Protein 2DJB (pdb70)

Structure (mmCIF, N/CA/C/O backbone):
data_2DJB
#
_entry.id   2DJB
#
loop_
_entity.id
_entity.type
_entity.pdbx_description
1 polymer 'Polycomb group RING finger protein 6'
2 non-polymer 'ZINC ION'
#
loop_
_atom_site.group_PDB
_atom_site.id
_atom_site.type_symbol
_atom_site.label_atom_id
_atom_site.label_alt_id
_atom_site.label_comp_id
_atom_site.label_asym_id
_atom_site.label_entity_id
_atom_site.label_seq_id
_atom_site.pdbx_PDB_ins_code
_atom_site.Cartn_x
_atom_site.Cartn_y
_atom_site.Cartn_z
_atom_site.occupancy
_atom_site.B_iso_or_equiv
_atom_site.auth_seq_id
_atom_site.auth_comp_id
_atom_site.auth_asym_id
_atom_site.auth_atom_id
_atom_site.pdbx_PDB_model_num
ATOM 1 N N . GLY A 1 1 ? -29.300 8.647 13.143 1.00 0.00 1 GLY A N 1
ATOM 2 C CA . GLY A 1 1 ? -29.094 8.066 11.829 1.00 0.00 1 GLY A CA 1
ATOM 3 C C . GLY A 1 1 ? -28.457 6.692 11.896 1.00 0.00 1 GLY A C 1
ATOM 4 O O . GLY A 1 1 ? -27.601 6.438 12.744 1.00 0.00 1 GLY A O 1
ATOM 8 N N . SER A 1 2 ? -28.876 5.803 11.002 1.00 0.00 2 SER A N 1
ATOM 9 C CA . SER A 1 2 ? -28.345 4.445 10.967 1.00 0.00 2 SER A CA 1
ATOM 10 C C . SER A 1 2 ? -27.158 4.351 10.013 1.00 0.00 2 SER A C 1
ATOM 11 O O . SER A 1 2 ? -26.042 4.033 10.423 1.00 0.00 2 SER A O 1
ATOM 19 N N . SER A 1 3 ? -27.408 4.630 8.738 1.00 0.00 3 SER A N 1
ATOM 20 C CA . SER A 1 3 ? -26.361 4.573 7.724 1.00 0.00 3 SER A CA 1
ATOM 21 C C . SER A 1 3 ? -25.509 3.319 7.892 1.00 0.00 3 SER A C 1
ATOM 22 O O . SER A 1 3 ? -24.285 3.366 7.776 1.00 0.00 3 SER A O 1
ATOM 30 N N . GLY A 1 4 ? -26.167 2.196 8.166 1.00 0.00 4 GLY A N 1
ATOM 31 C CA . GLY A 1 4 ? -25.456 0.944 8.346 1.00 0.00 4 GLY A CA 1
ATOM 32 C C . GLY A 1 4 ? -25.738 -0.048 7.236 1.00 0.00 4 GLY A C 1
ATOM 33 O O . GLY A 1 4 ? -26.892 -0.392 6.980 1.00 0.00 4 GLY A O 1
ATOM 37 N N . SER A 1 5 ? -24.682 -0.508 6.573 1.00 0.00 5 SER A N 1
ATOM 38 C CA . SER A 1 5 ? -24.822 -1.463 5.479 1.00 0.00 5 SER A CA 1
ATOM 39 C C . SER A 1 5 ? -23.610 -2.386 5.406 1.00 0.00 5 SER A C 1
ATOM 40 O O . SER A 1 5 ? -22.467 -1.929 5.401 1.00 0.00 5 SER A O 1
ATOM 48 N N . SER A 1 6 ? -23.869 -3.689 5.349 1.00 0.00 6 SER A N 1
ATOM 49 C CA . SER A 1 6 ? -22.800 -4.678 5.280 1.00 0.00 6 SER A CA 1
ATOM 50 C C . SER A 1 6 ? -23.364 -6.069 5.004 1.00 0.00 6 SER A C 1
ATOM 51 O O . SER A 1 6 ? -24.568 -6.297 5.118 1.00 0.00 6 SER A O 1
ATOM 59 N N . GLY A 1 7 ? -22.484 -6.996 4.639 1.00 0.00 7 GLY A N 1
ATOM 60 C CA . GLY A 1 7 ? -22.912 -8.353 4.352 1.00 0.00 7 GLY A CA 1
ATOM 61 C C . GLY A 1 7 ? -22.114 -8.987 3.230 1.00 0.00 7 GLY A C 1
ATOM 62 O O . GLY A 1 7 ? -22.641 -9.225 2.144 1.00 0.00 7 GLY A O 1
ATOM 66 N N . ASN A 1 8 ? -20.840 -9.260 3.492 1.00 0.00 8 ASN A N 1
ATOM 67 C CA . ASN A 1 8 ? -19.968 -9.868 2.494 1.00 0.00 8 ASN A CA 1
ATOM 68 C C . ASN A 1 8 ? -19.056 -10.911 3.132 1.00 0.00 8 ASN A C 1
ATOM 69 O O . ASN A 1 8 ? -18.295 -10.607 4.052 1.00 0.00 8 ASN A O 1
ATOM 80 N N . LEU A 1 9 ? -19.137 -12.142 2.638 1.00 0.00 9 LEU A N 1
ATOM 81 C CA . LEU A 1 9 ? -18.318 -13.231 3.159 1.00 0.00 9 LEU A CA 1
ATOM 82 C C . LEU A 1 9 ? -17.715 -14.050 2.022 1.00 0.00 9 LEU A C 1
ATOM 83 O O . LEU A 1 9 ? -18.416 -14.456 1.096 1.00 0.00 9 LEU A O 1
ATOM 99 N N . SER A 1 10 ? -16.410 -14.292 2.102 1.00 0.00 10 SER A N 1
ATOM 100 C CA . SER A 1 10 ? -15.712 -15.062 1.079 1.00 0.00 10 SER A CA 1
ATOM 101 C C . SER A 1 10 ? -14.569 -15.867 1.691 1.00 0.00 10 SER A C 1
ATOM 102 O O . SER A 1 10 ? -14.261 -15.726 2.874 1.00 0.00 10 SER A O 1
ATOM 110 N N . GLU A 1 11 ? -13.945 -16.711 0.875 1.00 0.00 11 GLU A N 1
ATOM 111 C CA . GLU A 1 11 ? -12.837 -17.539 1.336 1.00 0.00 11 GLU A CA 1
ATOM 112 C C . GLU A 1 11 ? -11.590 -17.300 0.490 1.00 0.00 11 GLU A C 1
ATOM 113 O O . GLU A 1 11 ? -11.476 -17.809 -0.626 1.00 0.00 11 GLU A O 1
ATOM 125 N N . LEU A 1 12 ? -10.658 -16.521 1.027 1.00 0.00 12 LEU A N 1
ATOM 126 C CA . LEU A 1 12 ? -9.418 -16.213 0.322 1.00 0.00 12 LEU A CA 1
ATOM 127 C C . LEU A 1 12 ? -8.284 -15.944 1.306 1.00 0.00 12 LEU A C 1
ATOM 128 O O . LEU A 1 12 ? -8.503 -15.860 2.515 1.00 0.00 12 LEU A O 1
ATOM 144 N N . THR A 1 13 ? -7.071 -15.806 0.780 1.00 0.00 13 THR A N 1
ATOM 145 C CA . THR A 1 13 ? -5.903 -15.545 1.612 1.00 0.00 13 THR A CA 1
ATOM 146 C C . THR A 1 13 ? -6.192 -14.458 2.640 1.00 0.00 13 THR A C 1
ATOM 147 O O . THR A 1 13 ? -6.546 -13.328 2.302 1.00 0.00 13 THR A O 1
ATOM 158 N N . PRO A 1 14 ? -6.037 -14.804 3.927 1.00 0.00 14 PRO A N 1
ATOM 159 C CA . PRO A 1 14 ? -6.276 -13.870 5.032 1.00 0.00 14 PRO A CA 1
ATOM 160 C C . PRO A 1 14 ? -5.221 -12.771 5.099 1.00 0.00 14 PRO A C 1
ATOM 161 O O . PRO A 1 14 ? -5.237 -11.936 6.004 1.00 0.00 14 PRO A O 1
ATOM 172 N N . TYR A 1 15 ? -4.307 -12.775 4.136 1.00 0.00 15 TYR A N 1
ATOM 173 C CA . TYR A 1 15 ? -3.243 -11.779 4.087 1.00 0.00 15 TYR A CA 1
ATOM 174 C C . TYR A 1 15 ? -3.774 -10.440 3.585 1.00 0.00 15 TYR A C 1
ATOM 175 O O . TYR A 1 15 ? -3.260 -9.381 3.946 1.00 0.00 15 TYR A O 1
ATOM 193 N N . ILE A 1 16 ? -4.806 -10.495 2.750 1.00 0.00 16 ILE A N 1
ATOM 194 C CA . ILE A 1 16 ? -5.408 -9.288 2.199 1.00 0.00 16 ILE A CA 1
ATOM 195 C C . ILE A 1 16 ? -5.469 -8.178 3.243 1.00 0.00 16 ILE A C 1
ATOM 196 O O . ILE A 1 16 ? -5.298 -7.001 2.924 1.00 0.00 16 ILE A O 1
ATOM 212 N N . LEU A 1 17 ? -5.711 -8.561 4.491 1.00 0.00 17 LEU A N 1
ATOM 213 C CA . LEU A 1 17 ? -5.793 -7.598 5.584 1.00 0.00 17 LEU A CA 1
ATOM 214 C C . LEU A 1 17 ? -4.546 -6.721 5.632 1.00 0.00 17 LEU A C 1
ATOM 215 O O . LEU A 1 17 ? -3.496 -7.086 5.100 1.00 0.00 17 LEU A O 1
ATOM 231 N N . CYS A 1 18 ? -4.666 -5.564 6.273 1.00 0.00 18 CYS A N 1
ATOM 232 C CA . CYS A 1 18 ? -3.549 -4.635 6.392 1.00 0.00 18 CYS A CA 1
ATOM 233 C C . CYS A 1 18 ? -2.971 -4.657 7.804 1.00 0.00 18 CYS A C 1
ATOM 234 O O . CYS A 1 18 ? -3.707 -4.593 8.789 1.00 0.00 18 CYS A O 1
ATOM 241 N N . SER A 1 19 ? -1.648 -4.748 7.895 1.00 0.00 19 SER A N 1
ATOM 242 C CA . SER A 1 19 ? -0.971 -4.783 9.186 1.00 0.00 19 SER A CA 1
ATOM 243 C C . SER A 1 19 ? -1.193 -3.482 9.951 1.00 0.00 19 SER A C 1
ATOM 244 O O . SER A 1 19 ? -1.033 -3.431 11.171 1.00 0.00 19 SER A O 1
ATOM 252 N N . ILE A 1 20 ? -1.563 -2.432 9.225 1.00 0.00 20 ILE A N 1
ATOM 253 C CA . ILE A 1 20 ? -1.808 -1.131 9.834 1.00 0.00 20 ILE A CA 1
ATOM 254 C C . ILE A 1 20 ? -3.300 -0.895 10.045 1.00 0.00 20 ILE A C 1
ATOM 255 O O . ILE A 1 20 ? -3.772 -0.809 11.179 1.00 0.00 20 ILE A O 1
ATOM 271 N N . CYS A 1 21 ? -4.038 -0.793 8.945 1.00 0.00 21 CYS A N 1
ATOM 272 C CA . CYS A 1 21 ? -5.477 -0.568 9.007 1.00 0.00 21 CYS A CA 1
ATOM 273 C C . CYS A 1 21 ? -6.180 -1.734 9.697 1.00 0.00 21 CYS A C 1
ATOM 274 O O . CYS A 1 21 ? -7.244 -1.567 10.294 1.00 0.00 21 CYS A O 1
ATOM 281 N N . LYS A 1 22 ? -5.578 -2.915 9.611 1.00 0.00 22 LYS A N 1
ATOM 282 C CA . LYS A 1 22 ? -6.143 -4.110 10.227 1.00 0.00 22 LYS A CA 1
ATOM 283 C C . LYS A 1 22 ? -7.502 -4.444 9.620 1.00 0.00 22 LYS A C 1
ATOM 284 O O . LYS A 1 22 ? -8.335 -5.089 10.256 1.00 0.00 22 LYS A O 1
ATOM 303 N N . GLY A 1 23 ? -7.718 -4.003 8.385 1.00 0.00 23 GLY A N 1
ATOM 304 C CA . GLY A 1 23 ? -8.977 -4.266 7.713 1.00 0.00 23 GLY A CA 1
ATOM 305 C C . GLY A 1 23 ? -8.806 -4.470 6.220 1.00 0.00 23 GLY A C 1
ATOM 306 O O . GLY A 1 23 ? -8.002 -5.297 5.788 1.00 0.00 23 GLY A O 1
ATOM 310 N N . TYR A 1 24 ? -9.563 -3.716 5.431 1.00 0.00 24 TYR A N 1
ATOM 311 C CA . TYR A 1 24 ? -9.494 -3.821 3.979 1.00 0.00 24 TYR A CA 1
ATOM 312 C C . TYR A 1 24 ? -8.466 -2.848 3.410 1.00 0.00 24 TYR A C 1
ATOM 313 O O . TYR A 1 24 ? -8.038 -1.912 4.087 1.00 0.00 24 TYR A O 1
ATOM 331 N N . LEU A 1 25 ? -8.072 -3.077 2.162 1.00 0.00 25 LEU A N 1
ATOM 332 C CA . LEU A 1 25 ? -7.094 -2.221 1.500 1.00 0.00 25 LEU A CA 1
ATOM 333 C C . LEU A 1 25 ? -7.770 -1.302 0.487 1.00 0.00 25 LEU A C 1
ATOM 334 O O . LEU A 1 25 ? -8.934 -1.500 0.136 1.00 0.00 25 LEU A O 1
ATOM 350 N N . ILE A 1 26 ? -7.033 -0.300 0.020 1.00 0.00 26 ILE A N 1
ATOM 351 C CA . ILE A 1 26 ? -7.561 0.646 -0.955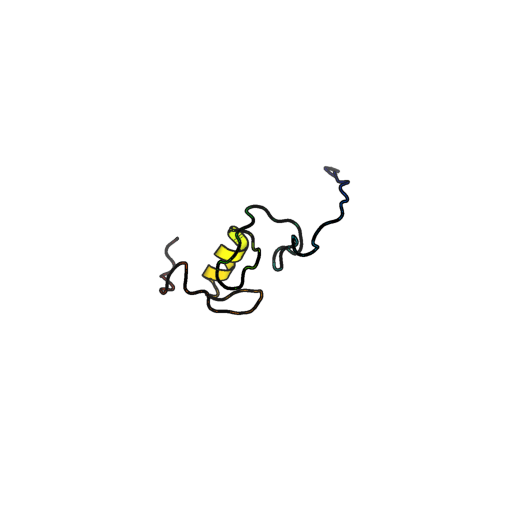 1.00 0.00 26 ILE A CA 1
ATOM 352 C C . ILE A 1 26 ? -6.734 0.634 -2.236 1.00 0.00 26 ILE A C 1
ATOM 353 O O . ILE A 1 26 ? -7.239 0.309 -3.310 1.00 0.00 26 ILE A O 1
ATOM 369 N N . ASP A 1 27 ? -5.460 0.991 -2.114 1.00 0.00 27 ASP A N 1
ATOM 370 C CA . ASP A 1 27 ? -4.561 1.019 -3.261 1.00 0.00 27 ASP A CA 1
ATOM 371 C C . ASP A 1 27 ? -3.950 -0.357 -3.507 1.00 0.00 27 ASP A C 1
ATOM 372 O O . ASP A 1 27 ? -3.841 -0.804 -4.649 1.00 0.00 27 ASP A O 1
ATOM 381 N N . ALA A 1 28 ? -3.553 -1.024 -2.428 1.00 0.00 28 ALA A N 1
ATOM 382 C CA . ALA A 1 28 ? -2.954 -2.349 -2.527 1.00 0.00 28 ALA A CA 1
ATOM 383 C C . ALA A 1 28 ? -1.521 -2.267 -3.042 1.00 0.00 28 ALA A C 1
ATOM 384 O O . ALA A 1 28 ? -1.133 -3.005 -3.949 1.00 0.00 28 ALA A O 1
ATOM 391 N N . THR A 1 29 ? -0.738 -1.365 -2.460 1.00 0.00 29 THR A N 1
ATOM 392 C CA . THR A 1 29 ? 0.651 -1.185 -2.861 1.00 0.00 29 THR A CA 1
ATOM 393 C C . THR A 1 29 ? 1.546 -2.252 -2.241 1.00 0.00 29 THR A C 1
ATOM 394 O O . THR A 1 29 ? 1.717 -2.303 -1.023 1.00 0.00 29 THR A O 1
ATOM 405 N N . THR A 1 30 ? 2.116 -3.105 -3.087 1.00 0.00 30 THR A N 1
ATOM 406 C CA . THR A 1 30 ? 2.992 -4.172 -2.622 1.00 0.00 30 THR A CA 1
ATOM 407 C C . THR A 1 30 ? 4.456 -3.750 -2.688 1.00 0.00 30 THR A C 1
ATOM 408 O O . THR A 1 30 ? 4.891 -3.137 -3.664 1.00 0.00 30 THR A O 1
ATOM 419 N N . ILE A 1 31 ? 5.210 -4.082 -1.647 1.00 0.00 31 ILE A N 1
ATOM 420 C CA . ILE A 1 31 ? 6.625 -3.738 -1.588 1.00 0.00 31 ILE A CA 1
ATOM 421 C C . ILE A 1 31 ? 7.452 -4.659 -2.480 1.00 0.00 31 ILE A C 1
ATOM 422 O O . ILE A 1 31 ? 7.143 -5.842 -2.627 1.00 0.00 31 ILE A O 1
ATOM 438 N N . THR A 1 32 ? 8.507 -4.109 -3.073 1.00 0.00 32 THR A N 1
ATOM 439 C CA . THR A 1 32 ? 9.379 -4.880 -3.950 1.00 0.00 32 THR A CA 1
ATOM 440 C C . THR A 1 32 ? 10.563 -5.455 -3.181 1.00 0.00 32 THR A C 1
ATOM 441 O O . THR A 1 32 ? 11.513 -5.962 -3.776 1.00 0.00 32 THR A O 1
ATOM 452 N N . GLU A 1 33 ? 10.498 -5.373 -1.856 1.00 0.00 33 GLU A N 1
ATOM 453 C CA . GLU A 1 33 ? 11.566 -5.886 -1.006 1.00 0.00 33 GLU A CA 1
ATOM 454 C C . GLU A 1 33 ? 11.114 -7.140 -0.262 1.00 0.00 33 GLU A C 1
ATOM 455 O O . GLU A 1 33 ? 11.592 -8.242 -0.532 1.00 0.00 33 GLU A O 1
ATOM 467 N N . CYS A 1 34 ? 10.191 -6.963 0.677 1.00 0.00 34 CYS A N 1
ATOM 468 C CA . CYS A 1 34 ? 9.674 -8.077 1.462 1.00 0.00 34 CYS A CA 1
ATOM 469 C C . CYS A 1 34 ? 8.383 -8.618 0.854 1.00 0.00 34 CYS A C 1
ATOM 470 O O . CYS A 1 34 ? 7.812 -9.592 1.347 1.00 0.00 34 CYS A O 1
ATOM 477 N N . LEU A 1 35 ? 7.928 -7.980 -0.218 1.00 0.00 35 LEU A N 1
ATOM 478 C CA . LEU A 1 35 ? 6.705 -8.397 -0.895 1.00 0.00 35 LEU A CA 1
ATOM 479 C C . LEU A 1 35 ? 5.522 -8.393 0.068 1.00 0.00 35 LEU A C 1
ATOM 480 O O . LEU A 1 35 ? 4.820 -9.395 0.210 1.00 0.00 35 LEU A O 1
ATOM 496 N N . HIS A 1 36 ? 5.306 -7.260 0.728 1.00 0.00 36 HIS A N 1
ATOM 497 C CA . HIS A 1 36 ? 4.206 -7.124 1.676 1.00 0.00 36 HIS A CA 1
ATOM 498 C C . HIS A 1 36 ? 3.156 -6.147 1.154 1.00 0.00 36 HIS A C 1
ATOM 499 O O . HIS A 1 36 ? 3.477 -5.195 0.442 1.00 0.00 36 HIS A O 1
ATOM 513 N N . THR A 1 37 ? 1.899 -6.390 1.513 1.00 0.00 37 THR A N 1
ATOM 514 C CA . THR A 1 37 ? 0.802 -5.533 1.080 1.00 0.00 37 THR A CA 1
ATOM 515 C C . THR A 1 37 ? 0.560 -4.404 2.076 1.00 0.00 37 THR A C 1
ATOM 516 O O . THR A 1 37 ? 0.413 -4.642 3.275 1.00 0.00 37 THR A O 1
ATOM 527 N N . PHE A 1 38 ? 0.518 -3.176 1.572 1.00 0.00 38 PHE A N 1
ATOM 528 C CA . PHE A 1 38 ? 0.293 -2.009 2.418 1.00 0.00 38 PHE A CA 1
ATOM 529 C C . PHE A 1 38 ? -0.365 -0.883 1.627 1.00 0.00 38 PHE A C 1
ATOM 530 O O . PHE A 1 38 ? 0.053 -0.562 0.515 1.00 0.00 38 PHE A O 1
ATOM 547 N N . CYS A 1 39 ? -1.400 -0.286 2.210 1.00 0.00 39 CYS A N 1
ATOM 548 C CA . CYS A 1 39 ? -2.119 0.804 1.562 1.00 0.00 39 CYS A CA 1
ATOM 549 C C . CYS A 1 39 ? -1.174 1.952 1.219 1.00 0.00 39 CYS A C 1
ATOM 550 O O . CYS A 1 39 ? -0.326 2.335 2.026 1.00 0.00 39 CYS A O 1
ATOM 557 N N . LYS A 1 40 ? -1.325 2.497 0.017 1.00 0.00 40 LYS A N 1
ATOM 558 C CA . LYS A 1 40 ? -0.487 3.602 -0.433 1.00 0.00 40 LYS A CA 1
ATOM 559 C C . LYS A 1 40 ? -0.254 4.603 0.694 1.00 0.00 40 LYS A C 1
ATOM 560 O O . LYS A 1 40 ? 0.887 4.912 1.037 1.00 0.00 40 LYS A O 1
ATOM 579 N N . SER A 1 41 ? -1.343 5.106 1.268 1.00 0.00 41 SER A N 1
ATOM 580 C CA . SER A 1 41 ? -1.257 6.073 2.355 1.00 0.00 41 SER A CA 1
ATOM 581 C C . SER A 1 41 ? -0.543 5.472 3.562 1.00 0.00 41 SER A C 1
ATOM 582 O O . SER A 1 41 ? 0.237 6.146 4.236 1.00 0.00 41 SER A O 1
ATOM 590 N N . CYS A 1 42 ? -0.816 4.199 3.829 1.00 0.00 42 CYS A N 1
ATOM 591 C CA . CYS A 1 42 ? -0.202 3.505 4.955 1.00 0.00 42 CYS A CA 1
ATOM 592 C C . CYS A 1 42 ? 1.314 3.435 4.789 1.00 0.00 42 CYS A C 1
ATOM 593 O O . CYS A 1 42 ? 2.061 4.029 5.567 1.00 0.00 42 CYS A O 1
ATOM 600 N N . ILE A 1 43 ? 1.759 2.706 3.771 1.00 0.00 43 ILE A N 1
ATOM 601 C CA . ILE A 1 43 ? 3.184 2.559 3.503 1.00 0.00 43 ILE A CA 1
ATOM 602 C C . ILE A 1 43 ? 3.847 3.917 3.296 1.00 0.00 43 ILE A C 1
ATOM 603 O O . ILE A 1 43 ? 4.965 4.150 3.756 1.00 0.00 43 ILE A O 1
ATOM 619 N N . VAL A 1 44 ? 3.149 4.810 2.603 1.00 0.00 44 VAL A N 1
ATOM 620 C CA . VAL A 1 44 ? 3.668 6.147 2.337 1.00 0.00 44 VAL A CA 1
ATOM 621 C C . VAL A 1 44 ? 3.786 6.956 3.624 1.00 0.00 44 VAL A C 1
ATOM 622 O O . VAL A 1 44 ? 4.758 7.684 3.825 1.00 0.00 44 VAL A O 1
ATOM 635 N N . ARG A 1 45 ? 2.788 6.824 4.492 1.00 0.00 45 ARG A N 1
ATOM 636 C CA . ARG A 1 45 ? 2.779 7.544 5.760 1.00 0.00 45 ARG A CA 1
ATOM 637 C C . ARG A 1 45 ? 3.862 7.013 6.695 1.00 0.00 45 ARG A C 1
ATOM 638 O O . ARG A 1 45 ? 4.552 7.783 7.364 1.00 0.00 45 ARG A O 1
ATOM 659 N N . HIS A 1 46 ? 4.005 5.692 6.737 1.00 0.00 46 HIS A N 1
ATOM 660 C CA . HIS A 1 46 ? 5.003 5.057 7.589 1.00 0.00 46 HIS A CA 1
ATOM 661 C C . HIS A 1 46 ? 6.414 5.412 7.130 1.00 0.00 46 HIS A C 1
ATOM 662 O O . HIS A 1 46 ? 7.348 5.451 7.932 1.00 0.00 46 HIS A O 1
ATOM 676 N N . PHE A 1 47 ? 6.563 5.667 5.834 1.00 0.00 47 PHE A N 1
ATOM 677 C CA . PHE A 1 47 ? 7.860 6.016 5.267 1.00 0.00 47 PHE A CA 1
ATOM 678 C C . PHE A 1 47 ? 8.225 7.461 5.594 1.00 0.00 47 PHE A C 1
ATOM 679 O O . PHE A 1 47 ? 9.380 7.867 5.459 1.00 0.00 47 PHE A O 1
ATOM 696 N N . TYR A 1 48 ? 7.233 8.233 6.024 1.00 0.00 48 TYR A N 1
ATOM 697 C CA . TYR A 1 48 ? 7.448 9.634 6.367 1.00 0.00 48 TYR A CA 1
ATOM 698 C C . TYR A 1 48 ? 8.124 9.763 7.728 1.00 0.00 48 TYR A C 1
ATOM 699 O O . TYR A 1 48 ? 8.976 10.629 7.932 1.00 0.00 48 TYR A O 1
ATOM 717 N N . TYR A 1 49 ? 7.738 8.897 8.658 1.00 0.00 49 TYR A N 1
ATOM 718 C CA . TYR A 1 49 ? 8.304 8.914 10.001 1.00 0.00 49 TYR A CA 1
ATOM 719 C C . TYR A 1 49 ? 9.444 7.908 10.126 1.00 0.00 49 TYR A C 1
ATOM 720 O O . TYR A 1 49 ? 10.491 8.206 10.700 1.00 0.00 49 TYR A O 1
ATOM 738 N N . SER A 1 50 ? 9.232 6.714 9.582 1.00 0.00 50 SER A N 1
ATOM 739 C CA . SER A 1 50 ? 10.240 5.660 9.633 1.00 0.00 50 SER A CA 1
ATOM 740 C C . SER A 1 50 ? 10.508 5.097 8.241 1.00 0.00 50 SER A C 1
ATOM 741 O O . SER A 1 50 ? 9.587 4.683 7.539 1.00 0.00 50 SER A O 1
ATOM 749 N N . ASN A 1 51 ? 11.778 5.086 7.849 1.00 0.00 51 ASN A N 1
ATOM 750 C CA . ASN A 1 51 ? 12.170 4.574 6.541 1.00 0.00 51 ASN A CA 1
ATOM 751 C C . ASN A 1 51 ? 12.282 3.053 6.563 1.00 0.00 51 ASN A C 1
ATOM 752 O O . ASN A 1 51 ? 13.123 2.472 5.876 1.00 0.00 51 ASN A O 1
ATOM 763 N N . ARG A 1 52 ? 11.429 2.413 7.356 1.00 0.00 52 ARG A N 1
ATOM 764 C CA . ARG A 1 52 ? 11.433 0.960 7.468 1.00 0.00 52 ARG A CA 1
ATOM 765 C C . ARG A 1 52 ? 10.038 0.392 7.223 1.00 0.00 52 ARG A C 1
ATOM 766 O O . ARG A 1 52 ? 9.072 1.138 7.059 1.00 0.00 52 ARG A O 1
ATOM 787 N N . CYS A 1 53 ? 9.940 -0.933 7.200 1.00 0.00 53 CYS A N 1
ATOM 788 C CA . CYS A 1 53 ? 8.664 -1.602 6.974 1.00 0.00 53 CYS A CA 1
ATOM 789 C C . CYS A 1 53 ? 7.997 -1.962 8.298 1.00 0.00 53 CYS A C 1
ATOM 790 O O . CYS A 1 53 ? 8.587 -2.608 9.164 1.00 0.00 53 CYS A O 1
ATOM 797 N N . PRO A 1 54 ? 6.736 -1.534 8.461 1.00 0.00 54 PRO A N 1
ATOM 798 C CA . PRO A 1 54 ? 5.960 -1.799 9.676 1.00 0.00 54 PRO A CA 1
ATOM 799 C C . PRO A 1 54 ? 5.582 -3.270 9.812 1.00 0.00 54 PRO A C 1
ATOM 800 O O . PRO A 1 54 ? 4.780 -3.639 10.671 1.00 0.00 54 PRO A O 1
ATOM 811 N N . LYS A 1 55 ? 6.164 -4.107 8.960 1.00 0.00 55 LYS A N 1
ATOM 812 C CA . LYS A 1 55 ? 5.890 -5.539 8.986 1.00 0.00 55 LYS A CA 1
ATOM 813 C C . LYS A 1 55 ? 7.126 -6.322 9.419 1.00 0.00 55 LYS A C 1
ATOM 814 O O . LYS A 1 55 ? 7.147 -6.926 10.492 1.00 0.00 55 LYS A O 1
ATOM 833 N N . CYS A 1 56 ? 8.155 -6.306 8.578 1.00 0.00 56 CYS A N 1
ATOM 834 C CA . CYS A 1 56 ? 9.395 -7.013 8.873 1.00 0.00 56 CYS A CA 1
ATOM 835 C C . CYS A 1 56 ? 10.403 -6.086 9.545 1.00 0.00 56 CYS A C 1
ATOM 836 O O . CYS A 1 56 ? 11.381 -6.540 10.138 1.00 0.00 56 CYS A O 1
ATOM 843 N N . ASN A 1 57 ? 10.158 -4.783 9.446 1.00 0.00 57 ASN A N 1
ATOM 844 C CA . ASN A 1 57 ? 11.044 -3.791 10.044 1.00 0.00 57 ASN A CA 1
ATOM 845 C C . ASN A 1 57 ? 12.335 -3.661 9.241 1.00 0.00 57 ASN A C 1
ATOM 846 O O . ASN A 1 57 ? 13.430 -3.653 9.805 1.00 0.00 57 ASN A O 1
ATOM 857 N N . ILE A 1 58 ? 12.198 -3.559 7.924 1.00 0.00 58 ILE A N 1
ATOM 858 C CA . ILE A 1 58 ? 13.353 -3.428 7.044 1.00 0.00 58 ILE A CA 1
ATOM 859 C C . ILE A 1 58 ? 13.422 -2.034 6.431 1.00 0.00 58 ILE A C 1
ATOM 860 O O . ILE A 1 58 ? 12.417 -1.500 5.961 1.00 0.00 58 ILE A O 1
ATOM 876 N N . VAL A 1 59 ? 14.615 -1.448 6.438 1.00 0.00 59 VAL A N 1
ATOM 877 C CA . VAL A 1 59 ? 14.816 -0.116 5.880 1.00 0.00 59 VAL A CA 1
ATOM 878 C C . VAL A 1 59 ? 14.754 -0.144 4.357 1.00 0.00 59 VAL A C 1
ATOM 879 O O . VAL A 1 59 ? 15.776 -0.287 3.685 1.00 0.00 59 VAL A O 1
ATOM 892 N N . VAL A 1 60 ? 13.547 -0.004 3.817 1.00 0.00 60 VAL A N 1
ATOM 893 C CA . VAL A 1 60 ? 13.351 -0.011 2.372 1.00 0.00 60 VAL A CA 1
ATOM 894 C C . VAL A 1 60 ? 13.942 1.240 1.731 1.00 0.00 60 VAL A C 1
ATOM 895 O O . VAL A 1 60 ? 13.377 2.330 1.835 1.00 0.00 60 VAL A O 1
ATOM 908 N N . HIS A 1 61 ? 15.082 1.077 1.068 1.00 0.00 61 HIS A N 1
ATOM 909 C CA . HIS A 1 61 ? 15.750 2.193 0.408 1.00 0.00 61 HIS A CA 1
ATOM 910 C C . HIS A 1 61 ? 15.405 2.231 -1.078 1.00 0.00 61 HIS A C 1
ATOM 911 O O . HIS A 1 61 ? 16.292 2.196 -1.930 1.00 0.00 61 HIS A O 1
ATOM 925 N N . GLN A 1 62 ? 14.112 2.303 -1.379 1.00 0.00 62 GLN A N 1
ATOM 926 C CA . GLN A 1 62 ? 13.652 2.344 -2.762 1.00 0.00 62 GLN A CA 1
ATOM 927 C C . GLN A 1 62 ? 13.194 3.748 -3.141 1.00 0.00 62 GLN A C 1
ATOM 928 O O . GLN A 1 62 ? 13.751 4.372 -4.046 1.00 0.00 62 GLN A O 1
ATOM 942 N N . THR A 1 63 ? 12.175 4.242 -2.445 1.00 0.00 63 THR A N 1
ATOM 943 C CA . THR A 1 63 ? 11.641 5.572 -2.709 1.00 0.00 63 THR A CA 1
ATOM 944 C C . THR A 1 63 ? 12.763 6.591 -2.882 1.00 0.00 63 THR A C 1
ATOM 945 O O . THR A 1 63 ? 12.909 7.192 -3.946 1.00 0.00 63 THR A O 1
ATOM 956 N N . GLN A 1 64 ? 13.552 6.778 -1.829 1.00 0.00 64 GLN A N 1
ATOM 957 C CA . GLN A 1 64 ? 14.661 7.725 -1.865 1.00 0.00 64 GLN A CA 1
ATOM 958 C C . GLN A 1 64 ? 15.588 7.523 -0.672 1.00 0.00 64 GLN A C 1
ATOM 959 O O . GLN A 1 64 ? 15.150 7.401 0.473 1.00 0.00 64 GLN A O 1
ATOM 973 N N . PRO A 1 65 ? 16.901 7.486 -0.942 1.00 0.00 65 PRO A N 1
ATOM 974 C CA . PRO A 1 65 ? 17.918 7.299 0.097 1.00 0.00 65 PRO A CA 1
ATOM 975 C C . PRO A 1 65 ? 18.041 8.512 1.013 1.00 0.00 65 PRO A C 1
ATOM 976 O O . PRO A 1 65 ? 18.799 8.495 1.984 1.00 0.00 65 PRO A O 1
ATOM 987 N N . LEU A 1 66 ? 17.291 9.562 0.700 1.00 0.00 66 LEU A N 1
ATOM 988 C CA . LEU A 1 66 ? 17.316 10.785 1.495 1.00 0.00 66 LEU A CA 1
ATOM 989 C C . LEU A 1 66 ? 16.003 10.971 2.248 1.00 0.00 66 LEU A C 1
ATOM 990 O O . LEU A 1 66 ? 14.926 10.708 1.713 1.00 0.00 66 LEU A O 1
ATOM 1006 N N . SER A 1 67 ? 16.100 11.428 3.493 1.00 0.00 67 SER A N 1
ATOM 1007 C CA . SER A 1 67 ? 14.919 11.648 4.320 1.00 0.00 67 SER A CA 1
ATOM 1008 C C . SER A 1 67 ? 14.121 12.847 3.819 1.00 0.00 67 SER A C 1
ATOM 1009 O O . SER A 1 67 ? 12.905 12.770 3.647 1.00 0.00 67 SER A O 1
ATOM 1017 N N . GLY A 1 68 ? 14.815 13.958 3.587 1.00 0.00 68 GLY A N 1
ATOM 1018 C CA . GLY A 1 68 ? 14.155 15.158 3.108 1.00 0.00 68 GLY A CA 1
ATOM 1019 C C . GLY A 1 68 ? 13.647 16.031 4.239 1.00 0.00 68 GLY A C 1
ATOM 1020 O O . GLY A 1 68 ? 13.324 15.550 5.326 1.00 0.00 68 GLY A O 1
ATOM 1024 N N . PRO A 1 69 ? 13.573 17.347 3.989 1.00 0.00 69 PRO A N 1
ATOM 1025 C CA . PRO A 1 69 ? 13.103 18.316 4.983 1.00 0.00 69 PRO A CA 1
ATOM 1026 C C . PRO A 1 69 ? 11.609 18.185 5.259 1.00 0.00 69 PRO A C 1
ATOM 1027 O O . PRO A 1 69 ? 10.972 17.222 4.834 1.00 0.00 69 PRO A O 1
ATOM 1038 N N . SER A 1 70 ? 11.057 19.160 5.974 1.00 0.00 70 SER A N 1
ATOM 1039 C CA . SER A 1 70 ? 9.637 19.152 6.310 1.00 0.00 70 SER A CA 1
ATOM 1040 C C . SER A 1 70 ? 8.835 19.964 5.298 1.00 0.00 70 SER A C 1
ATOM 1041 O O . SER A 1 70 ? 7.920 20.702 5.663 1.00 0.00 70 SER A O 1
ATOM 1049 N N . SER A 1 71 ? 9.186 19.822 4.024 1.00 0.00 71 SER A N 1
ATOM 1050 C CA . SER A 1 71 ? 8.501 20.545 2.958 1.00 0.00 71 SER A CA 1
ATOM 1051 C C . SER A 1 71 ? 7.272 19.777 2.483 1.00 0.00 71 SER A C 1
ATOM 1052 O O . SER A 1 71 ? 7.386 18.700 1.900 1.00 0.00 71 SER A O 1
ATOM 1060 N N . GLY A 1 72 ? 6.095 20.341 2.737 1.00 0.00 72 GLY A N 1
ATOM 1061 C CA . GLY A 1 72 ? 4.860 19.697 2.329 1.00 0.00 72 GLY A CA 1
ATOM 1062 C C . GLY A 1 72 ? 4.731 19.591 0.822 1.00 0.00 72 GLY A C 1
ATOM 1063 O O . GLY A 1 72 ? 4.883 20.600 0.136 1.00 0.00 72 GLY A O 1
ATOM 1069 N N . GLY A 1 1 ? 0.200 -4.731 42.947 1.00 0.00 1 GLY A N 2
ATOM 1070 C CA . GLY A 1 1 ? 0.357 -4.949 41.521 1.00 0.00 1 GLY A CA 2
ATOM 1071 C C . GLY A 1 1 ? -0.199 -6.286 41.074 1.00 0.00 1 GLY A C 2
ATOM 1072 O O . GLY A 1 1 ? 0.176 -7.331 41.605 1.00 0.00 1 GLY A O 2
ATOM 1076 N N . SER A 1 2 ? -1.098 -6.254 40.096 1.00 0.00 2 SER A N 2
ATOM 1077 C CA . SER A 1 2 ? -1.712 -7.473 39.581 1.00 0.00 2 SER A CA 2
ATOM 1078 C C . SER A 1 2 ? -2.488 -7.190 38.299 1.00 0.00 2 SER A C 2
ATOM 1079 O O . SER A 1 2 ? -2.858 -6.049 38.022 1.00 0.00 2 SER A O 2
ATOM 1087 N N . SER A 1 3 ? -2.732 -8.239 37.518 1.00 0.00 3 SER A N 2
ATOM 1088 C CA . SER A 1 3 ? -3.461 -8.104 36.263 1.00 0.00 3 SER A CA 2
ATOM 1089 C C . SER A 1 3 ? -3.718 -9.471 35.635 1.00 0.00 3 SER A C 2
ATOM 1090 O O . SER A 1 3 ? -3.131 -10.473 36.041 1.00 0.00 3 SER A O 2
ATOM 1098 N N . GLY A 1 4 ? -4.601 -9.502 34.641 1.00 0.00 4 GLY A N 2
ATOM 1099 C CA . GLY A 1 4 ? -4.922 -10.749 33.973 1.00 0.00 4 GLY A CA 2
ATOM 1100 C C . GLY A 1 4 ? -4.726 -10.670 32.472 1.00 0.00 4 GLY A C 2
ATOM 1101 O O . GLY A 1 4 ? -4.507 -9.589 31.924 1.00 0.00 4 GLY A O 2
ATOM 1105 N N . SER A 1 5 ? -4.803 -11.817 31.805 1.00 0.00 5 SER A N 2
ATOM 1106 C CA . SER A 1 5 ? -4.627 -11.874 30.358 1.00 0.00 5 SER A CA 2
ATOM 1107 C C . SER A 1 5 ? -5.359 -13.075 29.769 1.00 0.00 5 SER A C 2
ATOM 1108 O O . SER A 1 5 ? -5.115 -14.217 30.158 1.00 0.00 5 SER A O 2
ATOM 1116 N N . SER A 1 6 ? -6.258 -12.808 28.827 1.00 0.00 6 SER A N 2
ATOM 1117 C CA . SER A 1 6 ? -7.030 -13.866 28.185 1.00 0.00 6 SER A CA 2
ATOM 1118 C C . SER A 1 6 ? -6.382 -14.290 26.870 1.00 0.00 6 SER A C 2
ATOM 1119 O O . SER A 1 6 ? -6.050 -15.459 26.676 1.00 0.00 6 SER A O 2
ATOM 1127 N N . GLY A 1 7 ? -6.205 -13.329 25.968 1.00 0.00 7 GLY A N 2
ATOM 1128 C CA . GLY A 1 7 ? -5.597 -13.621 24.683 1.00 0.00 7 GLY A CA 2
ATOM 1129 C C . GLY A 1 7 ? -6.310 -14.738 23.945 1.00 0.00 7 GLY A C 2
ATOM 1130 O O . GLY A 1 7 ? -5.677 -15.683 23.477 1.00 0.00 7 GLY A O 2
ATOM 1134 N N . ASN A 1 8 ? -7.630 -14.630 23.844 1.00 0.00 8 ASN A N 2
ATOM 1135 C CA . ASN A 1 8 ? -8.430 -15.640 23.160 1.00 0.00 8 ASN A CA 2
ATOM 1136 C C . ASN A 1 8 ? -8.675 -15.247 21.707 1.00 0.00 8 ASN A C 2
ATOM 1137 O O . ASN A 1 8 ? -9.684 -14.617 21.384 1.00 0.00 8 ASN A O 2
ATOM 1148 N N . LEU A 1 9 ? -7.748 -15.623 20.833 1.00 0.00 9 LEU A N 2
ATOM 1149 C CA . LEU A 1 9 ? -7.863 -15.312 19.413 1.00 0.00 9 LEU A CA 2
ATOM 1150 C C . LEU A 1 9 ? -7.568 -16.541 18.560 1.00 0.00 9 LEU A C 2
ATOM 1151 O O . LEU A 1 9 ? -6.409 -16.882 18.324 1.00 0.00 9 LEU A O 2
ATOM 1167 N N . SER A 1 10 ? -8.625 -17.203 18.098 1.00 0.00 10 SER A N 2
ATOM 1168 C CA . SER A 1 10 ? -8.479 -18.395 17.272 1.00 0.00 10 SER A CA 2
ATOM 1169 C C . SER A 1 10 ? -9.141 -18.198 15.912 1.00 0.00 10 SER A C 2
ATOM 1170 O O . SER A 1 10 ? -9.796 -19.100 15.392 1.00 0.00 10 SER A O 2
ATOM 1178 N N . GLU A 1 11 ? -8.962 -17.011 15.341 1.00 0.00 11 GLU A N 2
ATOM 1179 C CA . GLU A 1 11 ? -9.542 -16.694 14.041 1.00 0.00 11 GLU A CA 2
ATOM 1180 C C . GLU A 1 11 ? -8.514 -16.875 12.928 1.00 0.00 11 GLU A C 2
ATOM 1181 O O . GLU A 1 11 ? -7.312 -16.720 13.146 1.00 0.00 11 GLU A O 2
ATOM 1193 N N . LEU A 1 12 ? -8.995 -17.205 11.735 1.00 0.00 12 LEU A N 2
ATOM 1194 C CA . LEU A 1 12 ? -8.119 -17.409 10.586 1.00 0.00 12 LEU A CA 2
ATOM 1195 C C . LEU A 1 12 ? -8.400 -16.378 9.497 1.00 0.00 12 LEU A C 2
ATOM 1196 O O . LEU A 1 12 ? -8.643 -16.728 8.342 1.00 0.00 12 LEU A O 2
ATOM 1212 N N . THR A 1 13 ? -8.364 -15.103 9.873 1.00 0.00 13 THR A N 2
ATOM 1213 C CA . THR A 1 13 ? -8.613 -14.021 8.929 1.00 0.00 13 THR A CA 2
ATOM 1214 C C . THR A 1 13 ? -7.664 -14.099 7.739 1.00 0.00 13 THR A C 2
ATOM 1215 O O . THR A 1 13 ? -6.550 -14.614 7.836 1.00 0.00 13 THR A O 2
ATOM 1226 N N . PRO A 1 14 ? -8.113 -13.577 6.588 1.00 0.00 14 PRO A N 2
ATOM 1227 C CA . PRO A 1 14 ? -7.318 -13.575 5.357 1.00 0.00 14 PRO A CA 2
ATOM 1228 C C . PRO A 1 14 ? -6.127 -12.626 5.437 1.00 0.00 14 PRO A C 2
ATOM 1229 O O . PRO A 1 14 ? -6.001 -11.852 6.386 1.00 0.00 14 PRO A O 2
ATOM 1240 N N . TYR A 1 15 ? -5.257 -12.690 4.436 1.00 0.00 15 TYR A N 2
ATOM 1241 C CA . TYR A 1 15 ? -4.075 -11.837 4.394 1.00 0.00 15 TYR A CA 2
ATOM 1242 C C . TYR A 1 15 ? -4.414 -10.463 3.825 1.00 0.00 15 TYR A C 2
ATOM 1243 O O . TYR A 1 15 ? -3.859 -9.449 4.250 1.00 0.00 15 TYR A O 2
ATOM 1261 N N . ILE A 1 16 ? -5.329 -10.438 2.862 1.00 0.00 16 ILE A N 2
ATOM 1262 C CA . ILE A 1 16 ? -5.744 -9.190 2.235 1.00 0.00 16 ILE A CA 2
ATOM 1263 C C . ILE A 1 16 ? -5.782 -8.051 3.249 1.00 0.00 16 ILE A C 2
ATOM 1264 O O . ILE A 1 16 ? -5.438 -6.912 2.933 1.00 0.00 16 ILE A O 2
ATOM 1280 N N . LEU A 1 17 ? -6.200 -8.368 4.470 1.00 0.00 17 LEU A N 2
ATOM 1281 C CA . LEU A 1 17 ? -6.280 -7.372 5.533 1.00 0.00 17 LEU A CA 2
ATOM 1282 C C . LEU A 1 17 ? -4.965 -6.612 5.668 1.00 0.00 17 LEU A C 2
ATOM 1283 O O . LEU A 1 17 ? -3.927 -7.052 5.172 1.00 0.00 17 LEU A O 2
ATOM 1299 N N . CYS A 1 18 ? -5.015 -5.468 6.343 1.00 0.00 18 CYS A N 2
ATOM 1300 C CA . CYS A 1 18 ? -3.828 -4.647 6.546 1.00 0.00 18 CYS A CA 2
ATOM 1301 C C . CYS A 1 18 ? -3.203 -4.921 7.911 1.00 0.00 18 CYS A C 2
ATOM 1302 O O . CYS A 1 18 ? -3.791 -5.605 8.748 1.00 0.00 18 CYS A O 2
ATOM 1309 N N . SER A 1 19 ? -2.007 -4.382 8.127 1.00 0.00 19 SER A N 2
ATOM 1310 C CA . SER A 1 19 ? -1.300 -4.571 9.388 1.00 0.00 19 SER A CA 2
ATOM 1311 C C . SER A 1 19 ? -1.247 -3.270 10.182 1.00 0.00 19 SER A C 2
ATOM 1312 O O . SER A 1 19 ? -1.147 -3.282 11.409 1.00 0.00 19 SER A O 2
ATOM 1320 N N . ILE A 1 20 ? -1.316 -2.148 9.472 1.00 0.00 20 ILE A N 2
ATOM 1321 C CA . ILE A 1 20 ? -1.277 -0.838 10.109 1.00 0.00 20 ILE A CA 2
ATOM 1322 C C . ILE A 1 20 ? -2.680 -0.351 10.451 1.00 0.00 20 ILE A C 2
ATOM 1323 O O . ILE A 1 20 ? -2.946 0.073 11.576 1.00 0.00 20 ILE A O 2
ATOM 1339 N N . CYS A 1 21 ? -3.578 -0.415 9.473 1.00 0.00 21 CYS A N 2
ATOM 1340 C CA . CYS A 1 21 ? -4.956 0.018 9.669 1.00 0.00 21 CYS A CA 2
ATOM 1341 C C . CYS A 1 21 ? -5.901 -1.180 9.716 1.00 0.00 21 CYS A C 2
ATOM 1342 O O . CYS A 1 21 ? -7.119 -1.021 9.798 1.00 0.00 21 CYS A O 2
ATOM 1349 N N . LYS A 1 22 ? -5.330 -2.379 9.664 1.00 0.00 22 LYS A N 2
ATOM 1350 C CA . LYS A 1 22 ? -6.119 -3.604 9.702 1.00 0.00 22 LYS A CA 2
ATOM 1351 C C . LYS A 1 22 ? -7.415 -3.442 8.915 1.00 0.00 22 LYS A C 2
ATOM 1352 O O . LYS A 1 22 ? -8.459 -3.963 9.304 1.00 0.00 22 LYS A O 2
ATOM 1371 N N . GLY A 1 23 ? -7.341 -2.715 7.804 1.00 0.00 23 GLY A N 2
ATOM 1372 C CA . GLY A 1 23 ? -8.515 -2.499 6.978 1.00 0.00 23 GLY A CA 2
ATOM 1373 C C . GLY A 1 23 ? -8.281 -2.874 5.528 1.00 0.00 23 GLY A C 2
ATOM 1374 O O . GLY A 1 23 ? -7.140 -3.043 5.099 1.00 0.00 23 GLY A O 2
ATOM 1378 N N . TYR A 1 24 ? -9.365 -3.007 4.772 1.00 0.00 24 TYR A N 2
ATOM 1379 C CA . TYR A 1 24 ? -9.274 -3.370 3.363 1.00 0.00 24 TYR A CA 2
ATOM 1380 C C . TYR A 1 24 ? -8.200 -2.548 2.657 1.00 0.00 24 TYR A C 2
ATOM 1381 O O . TYR A 1 24 ? -8.175 -1.320 2.758 1.00 0.00 24 TYR A O 2
ATOM 1399 N N . LEU A 1 25 ? -7.314 -3.233 1.943 1.00 0.00 25 LEU A N 2
ATOM 1400 C CA . LEU A 1 25 ? -6.236 -2.568 1.218 1.00 0.00 25 LEU A CA 2
ATOM 1401 C C . LEU A 1 25 ? -6.792 -1.696 0.096 1.00 0.00 25 LEU A C 2
ATOM 1402 O O . LEU A 1 25 ? -6.906 -2.138 -1.047 1.00 0.00 25 LEU A O 2
ATOM 1418 N N . ILE A 1 26 ? -7.132 -0.456 0.431 1.00 0.00 26 ILE A N 2
ATOM 1419 C CA . ILE A 1 26 ? -7.671 0.479 -0.549 1.00 0.00 26 ILE A CA 2
ATOM 1420 C C . ILE A 1 26 ? -6.700 0.682 -1.707 1.00 0.00 26 ILE A C 2
ATOM 1421 O O . ILE A 1 26 ? -7.095 0.658 -2.873 1.00 0.00 26 ILE A O 2
ATOM 1437 N N . ASP A 1 27 ? -5.429 0.881 -1.378 1.00 0.00 27 ASP A N 2
ATOM 1438 C CA . ASP A 1 27 ? -4.400 1.085 -2.391 1.00 0.00 27 ASP A CA 2
ATOM 1439 C C . ASP A 1 27 ? -3.186 0.202 -2.118 1.00 0.00 27 ASP A C 2
ATOM 1440 O O . ASP A 1 27 ? -2.048 0.670 -2.143 1.00 0.00 27 ASP A O 2
ATOM 1449 N N . ALA A 1 28 ? -3.437 -1.076 -1.856 1.00 0.00 28 ALA A N 2
ATOM 1450 C CA . ALA A 1 28 ? -2.365 -2.024 -1.579 1.00 0.00 28 ALA A CA 2
ATOM 1451 C C . ALA A 1 28 ? -1.094 -1.652 -2.335 1.00 0.00 28 ALA A C 2
ATOM 1452 O O . ALA A 1 28 ? -1.143 -1.277 -3.508 1.00 0.00 28 ALA A O 2
ATOM 1459 N N . THR A 1 29 ? 0.045 -1.757 -1.658 1.00 0.00 29 THR A N 2
ATOM 1460 C CA . THR A 1 29 ? 1.329 -1.430 -2.265 1.00 0.00 29 THR A CA 2
ATOM 1461 C C . THR A 1 29 ? 2.353 -2.530 -2.013 1.00 0.00 29 THR A C 2
ATOM 1462 O O . THR A 1 29 ? 2.999 -2.564 -0.965 1.00 0.00 29 THR A O 2
ATOM 1473 N N . THR A 1 30 ? 2.497 -3.431 -2.980 1.00 0.00 30 THR A N 2
ATOM 1474 C CA . THR A 1 30 ? 3.442 -4.534 -2.863 1.00 0.00 30 THR A CA 2
ATOM 1475 C C . THR A 1 30 ? 4.871 -4.021 -2.732 1.00 0.00 30 THR A C 2
ATOM 1476 O O . THR A 1 30 ? 5.217 -2.972 -3.277 1.00 0.00 30 THR A O 2
ATOM 1487 N N . ILE A 1 31 ? 5.698 -4.767 -2.007 1.00 0.00 31 ILE A N 2
ATOM 1488 C CA . ILE A 1 31 ? 7.091 -4.387 -1.806 1.00 0.00 31 ILE A CA 2
ATOM 1489 C C . ILE A 1 31 ? 8.033 -5.516 -2.213 1.00 0.00 31 ILE A C 2
ATOM 1490 O O . ILE A 1 31 ? 8.485 -6.295 -1.373 1.00 0.00 31 ILE A O 2
ATOM 1506 N N . THR A 1 32 ? 8.325 -5.599 -3.507 1.00 0.00 32 THR A N 2
ATOM 1507 C CA . THR A 1 32 ? 9.213 -6.631 -4.026 1.00 0.00 32 THR A CA 2
ATOM 1508 C C . THR A 1 32 ? 10.266 -7.020 -2.994 1.00 0.00 32 THR A C 2
ATOM 1509 O O . THR A 1 32 ? 10.611 -8.194 -2.858 1.00 0.00 32 THR A O 2
ATOM 1520 N N . GLU A 1 33 ? 10.773 -6.027 -2.270 1.00 0.00 33 GLU A N 2
ATOM 1521 C CA . GLU A 1 33 ? 11.787 -6.268 -1.250 1.00 0.00 33 GLU A CA 2
ATOM 1522 C C . GLU A 1 33 ? 11.395 -7.442 -0.358 1.00 0.00 33 GLU A C 2
ATOM 1523 O O . GLU A 1 33 ? 12.100 -8.449 -0.292 1.00 0.00 33 GLU A O 2
ATOM 1535 N N . CYS A 1 34 ? 10.265 -7.305 0.327 1.00 0.00 34 CYS A N 2
ATOM 1536 C CA . CYS A 1 34 ? 9.777 -8.353 1.216 1.00 0.00 34 CYS A CA 2
ATOM 1537 C C . CYS A 1 34 ? 8.425 -8.880 0.745 1.00 0.00 34 CYS A C 2
ATOM 1538 O O . CYS A 1 34 ? 7.626 -9.372 1.543 1.00 0.00 34 CYS A O 2
ATOM 1545 N N . LEU A 1 35 ? 8.175 -8.774 -0.555 1.00 0.00 35 LEU A N 2
ATOM 1546 C CA . LEU A 1 35 ? 6.920 -9.241 -1.134 1.00 0.00 35 LEU A CA 2
ATOM 1547 C C . LEU A 1 35 ? 5.742 -8.900 -0.226 1.00 0.00 35 LEU A C 2
ATOM 1548 O O . LEU A 1 35 ? 4.764 -9.644 -0.156 1.00 0.00 35 LEU A O 2
ATOM 1564 N N . HIS A 1 36 ? 5.843 -7.769 0.465 1.00 0.00 36 HIS A N 2
ATOM 1565 C CA . HIS A 1 36 ? 4.784 -7.328 1.366 1.00 0.00 36 HIS A CA 2
ATOM 1566 C C . HIS A 1 36 ? 3.981 -6.189 0.745 1.00 0.00 36 HIS A C 2
ATOM 1567 O O . HIS A 1 36 ? 4.535 -5.322 0.068 1.00 0.00 36 HIS A O 2
ATOM 1581 N N . THR A 1 37 ? 2.673 -6.196 0.979 1.00 0.00 37 THR A N 2
ATOM 1582 C CA . THR A 1 37 ? 1.794 -5.166 0.441 1.00 0.00 37 THR A CA 2
ATOM 1583 C C . THR A 1 37 ? 1.175 -4.333 1.558 1.00 0.00 37 THR A C 2
ATOM 1584 O O . THR A 1 37 ? 0.879 -4.846 2.638 1.00 0.00 37 THR A O 2
ATOM 1595 N N . PHE A 1 38 ? 0.981 -3.046 1.292 1.00 0.00 38 PHE A N 2
ATOM 1596 C CA . PHE A 1 38 ? 0.396 -2.142 2.276 1.00 0.00 38 PHE A CA 2
ATOM 1597 C C . PHE A 1 38 ? -0.337 -0.992 1.590 1.00 0.00 38 PHE A C 2
ATOM 1598 O O . PHE A 1 38 ? 0.055 -0.547 0.511 1.00 0.00 38 PHE A O 2
ATOM 1615 N N . CYS A 1 39 ? -1.404 -0.517 2.224 1.00 0.00 39 CYS A N 2
ATOM 1616 C CA . CYS A 1 39 ? -2.193 0.579 1.677 1.00 0.00 39 CYS A CA 2
ATOM 1617 C C . CYS A 1 39 ? -1.311 1.787 1.373 1.00 0.00 39 CYS A C 2
ATOM 1618 O O . CYS A 1 39 ? -0.347 2.061 2.088 1.00 0.00 39 CYS A O 2
ATOM 1625 N N . LYS A 1 40 ? -1.648 2.506 0.308 1.00 0.00 40 LYS A N 2
ATOM 1626 C CA . LYS A 1 40 ? -0.889 3.685 -0.091 1.00 0.00 40 LYS A CA 2
ATOM 1627 C C . LYS A 1 40 ? -0.735 4.654 1.077 1.00 0.00 40 LYS A C 2
ATOM 1628 O O . LYS A 1 40 ? 0.380 4.990 1.474 1.00 0.00 40 LYS A O 2
ATOM 1647 N N . SER A 1 41 ? -1.862 5.098 1.624 1.00 0.00 41 SER A N 2
ATOM 1648 C CA . SER A 1 41 ? -1.852 6.031 2.746 1.00 0.00 41 SER A CA 2
ATOM 1649 C C . SER A 1 41 ? -1.057 5.462 3.917 1.00 0.00 41 SER A C 2
ATOM 1650 O O . SER A 1 41 ? -0.241 6.156 4.524 1.00 0.00 41 SER A O 2
ATOM 1658 N N . CYS A 1 42 ? -1.302 4.194 4.230 1.00 0.00 42 CYS A N 2
ATOM 1659 C CA . CYS A 1 42 ? -0.612 3.530 5.329 1.00 0.00 42 CYS A CA 2
ATOM 1660 C C . CYS A 1 42 ? 0.898 3.545 5.111 1.00 0.00 42 CYS A C 2
ATOM 1661 O O . CYS A 1 42 ? 1.638 4.186 5.858 1.00 0.00 42 CYS A O 2
ATOM 1668 N N . ILE A 1 43 ? 1.349 2.835 4.081 1.00 0.00 43 ILE A N 2
ATOM 1669 C CA . ILE A 1 43 ? 2.770 2.768 3.764 1.00 0.00 43 ILE A CA 2
ATOM 1670 C C . ILE A 1 43 ? 3.370 4.164 3.632 1.00 0.00 43 ILE A C 2
ATOM 1671 O O . ILE A 1 43 ? 4.391 4.473 4.247 1.00 0.00 43 ILE A O 2
ATOM 1687 N N . VAL A 1 44 ? 2.728 5.005 2.828 1.00 0.00 44 VAL A N 2
ATOM 1688 C CA . VAL A 1 44 ? 3.196 6.370 2.618 1.00 0.00 44 VAL A CA 2
ATOM 1689 C C . VAL A 1 44 ? 3.331 7.114 3.941 1.00 0.00 44 VAL A C 2
ATOM 1690 O O . VAL A 1 44 ? 4.299 7.844 4.159 1.00 0.00 44 VAL A O 2
ATOM 1703 N N . ARG A 1 45 ? 2.355 6.925 4.823 1.00 0.00 45 ARG A N 2
ATOM 1704 C CA . ARG A 1 45 ? 2.364 7.580 6.125 1.00 0.00 45 ARG A CA 2
ATOM 1705 C C . ARG A 1 45 ? 3.451 6.993 7.021 1.00 0.00 45 ARG A C 2
ATOM 1706 O O . ARG A 1 45 ? 4.055 7.700 7.828 1.00 0.00 45 ARG A O 2
ATOM 1727 N N . HIS A 1 46 ? 3.695 5.694 6.874 1.00 0.00 46 HIS A N 2
ATOM 1728 C CA . HIS A 1 46 ? 4.709 5.011 7.669 1.00 0.00 46 HIS A CA 2
ATOM 1729 C C . HIS A 1 46 ? 6.108 5.492 7.294 1.00 0.00 46 HIS A C 2
ATOM 1730 O O . HIS A 1 46 ? 6.982 5.621 8.152 1.00 0.00 46 HIS A O 2
ATOM 1744 N N . PHE A 1 47 ? 6.313 5.754 6.007 1.00 0.00 47 PHE A N 2
ATOM 1745 C CA . PHE A 1 47 ? 7.606 6.218 5.518 1.00 0.00 47 PHE A CA 2
ATOM 1746 C C . PHE A 1 47 ? 7.873 7.653 5.964 1.00 0.00 47 PHE A C 2
ATOM 1747 O O . PHE A 1 47 ? 9.023 8.058 6.131 1.00 0.00 47 PHE A O 2
ATOM 1764 N N . TYR A 1 48 ? 6.802 8.415 6.155 1.00 0.00 48 TYR A N 2
ATOM 1765 C CA . TYR A 1 48 ? 6.920 9.805 6.578 1.00 0.00 48 TYR A CA 2
ATOM 1766 C C . TYR A 1 48 ? 7.636 9.907 7.922 1.00 0.00 48 TYR A C 2
ATOM 1767 O O . TYR A 1 48 ? 8.409 10.836 8.158 1.00 0.00 48 TYR A O 2
ATOM 1785 N N . TYR A 1 49 ? 7.372 8.945 8.799 1.00 0.00 49 TYR A N 2
ATOM 1786 C CA . TYR A 1 49 ? 7.989 8.925 10.120 1.00 0.00 49 TYR A CA 2
ATOM 1787 C C . TYR A 1 49 ? 9.122 7.905 10.178 1.00 0.00 49 TYR A C 2
ATOM 1788 O O . TYR A 1 49 ? 10.204 8.190 10.689 1.00 0.00 49 TYR A O 2
ATOM 1806 N N . SER A 1 50 ? 8.863 6.713 9.648 1.00 0.00 50 SER A N 2
ATOM 1807 C CA . SER A 1 50 ? 9.858 5.647 9.641 1.00 0.00 50 SER A CA 2
ATOM 1808 C C . SER A 1 50 ? 9.993 5.039 8.249 1.00 0.00 50 SER A C 2
ATOM 1809 O O . SER A 1 50 ? 9.037 4.489 7.704 1.00 0.00 50 SER A O 2
ATOM 1817 N N . ASN A 1 51 ? 11.189 5.143 7.678 1.00 0.00 51 ASN A N 2
ATOM 1818 C CA . ASN A 1 51 ? 11.451 4.604 6.348 1.00 0.00 51 ASN A CA 2
ATOM 1819 C C . ASN A 1 51 ? 11.668 3.095 6.406 1.00 0.00 51 ASN A C 2
ATOM 1820 O O . ASN A 1 51 ? 12.578 2.564 5.769 1.00 0.00 51 ASN A O 2
ATOM 1831 N N . ARG A 1 52 ? 10.825 2.411 7.172 1.00 0.00 52 ARG A N 2
ATOM 1832 C CA . ARG A 1 52 ? 10.925 0.963 7.313 1.00 0.00 52 ARG A CA 2
ATOM 1833 C C . ARG A 1 52 ? 9.573 0.299 7.069 1.00 0.00 52 ARG A C 2
ATOM 1834 O O . ARG A 1 52 ? 8.556 0.975 6.912 1.00 0.00 52 ARG A O 2
ATOM 1855 N N . CYS A 1 53 ? 9.569 -1.030 7.037 1.00 0.00 53 CYS A N 2
ATOM 1856 C CA . CYS A 1 53 ? 8.344 -1.786 6.811 1.00 0.00 53 CYS A CA 2
ATOM 1857 C C . CYS A 1 53 ? 7.722 -2.223 8.134 1.00 0.00 53 CYS A C 2
ATOM 1858 O O . CYS A 1 53 ? 8.386 -2.786 9.005 1.00 0.00 53 CYS A O 2
ATOM 1865 N N . PRO A 1 54 ? 6.416 -1.959 8.291 1.00 0.00 54 PRO A N 2
ATOM 1866 C CA . PRO A 1 54 ? 5.676 -2.317 9.504 1.00 0.00 54 PRO A CA 2
ATOM 1867 C C . PRO A 1 54 ? 5.488 -3.823 9.645 1.00 0.00 54 PRO A C 2
ATOM 1868 O O . PRO A 1 54 ? 4.759 -4.289 10.522 1.00 0.00 54 PRO A O 2
ATOM 1879 N N . LYS A 1 55 ? 6.149 -4.581 8.777 1.00 0.00 55 LYS A N 2
ATOM 1880 C CA . LYS A 1 55 ? 6.057 -6.036 8.805 1.00 0.00 55 LYS A CA 2
ATOM 1881 C C . LYS A 1 55 ? 7.397 -6.659 9.182 1.00 0.00 55 LYS A C 2
ATOM 1882 O O . LYS A 1 55 ? 7.537 -7.257 10.250 1.00 0.00 55 LYS A O 2
ATOM 1901 N N . CYS A 1 56 ? 8.380 -6.514 8.301 1.00 0.00 56 CYS A N 2
ATOM 1902 C CA . CYS A 1 56 ? 9.710 -7.061 8.541 1.00 0.00 56 CYS A CA 2
ATOM 1903 C C . CYS A 1 56 ? 10.619 -6.019 9.186 1.00 0.00 56 CYS A C 2
ATOM 1904 O O . CYS A 1 56 ? 11.620 -6.358 9.816 1.00 0.00 56 CYS A O 2
ATOM 1911 N N . ASN A 1 57 ? 10.261 -4.749 9.025 1.00 0.00 57 ASN A N 2
ATOM 1912 C CA . ASN A 1 57 ? 11.044 -3.657 9.592 1.00 0.00 57 ASN A CA 2
ATOM 1913 C C . ASN A 1 57 ? 12.363 -3.488 8.843 1.00 0.00 57 ASN A C 2
ATOM 1914 O O . ASN A 1 57 ? 13.437 -3.502 9.446 1.00 0.00 57 ASN A O 2
ATOM 1925 N N . ILE A 1 58 ? 12.274 -3.327 7.527 1.00 0.00 58 ILE A N 2
ATOM 1926 C CA . ILE A 1 58 ? 13.459 -3.152 6.697 1.00 0.00 58 ILE A CA 2
ATOM 1927 C C . ILE A 1 58 ? 13.525 -1.742 6.122 1.00 0.00 58 ILE A C 2
ATOM 1928 O O . ILE A 1 58 ? 12.516 -1.194 5.677 1.00 0.00 58 ILE A O 2
ATOM 1944 N N . VAL A 1 59 ? 14.720 -1.160 6.131 1.00 0.00 59 VAL A N 2
ATOM 1945 C CA . VAL A 1 59 ? 14.919 0.186 5.607 1.00 0.00 59 VAL A CA 2
ATOM 1946 C C . VAL A 1 59 ? 14.776 0.212 4.090 1.00 0.00 59 VAL A C 2
ATOM 1947 O O . VAL A 1 59 ? 15.769 0.227 3.362 1.00 0.00 59 VAL A O 2
ATOM 1960 N N . VAL A 1 60 ? 13.533 0.216 3.618 1.00 0.00 60 VAL A N 2
ATOM 1961 C CA . VAL A 1 60 ? 13.259 0.242 2.186 1.00 0.00 60 VAL A CA 2
ATOM 1962 C C . VAL A 1 60 ? 13.565 1.612 1.592 1.00 0.00 60 VAL A C 2
ATOM 1963 O O . VAL A 1 60 ? 12.698 2.485 1.539 1.00 0.00 60 VAL A O 2
ATOM 1976 N N . HIS A 1 61 ? 14.804 1.795 1.146 1.00 0.00 61 HIS A N 2
ATOM 1977 C CA . HIS A 1 61 ? 15.224 3.060 0.554 1.00 0.00 61 HIS A CA 2
ATOM 1978 C C . HIS A 1 61 ? 15.144 3.001 -0.969 1.00 0.00 61 HIS A C 2
ATOM 1979 O O . HIS A 1 61 ? 16.136 2.722 -1.641 1.00 0.00 61 HIS A O 2
ATOM 1993 N N . GLN A 1 62 ? 13.957 3.265 -1.504 1.00 0.00 62 GLN A N 2
ATOM 1994 C CA . GLN A 1 62 ? 13.747 3.240 -2.947 1.00 0.00 62 GLN A CA 2
ATOM 1995 C C . GLN A 1 62 ? 13.309 4.609 -3.457 1.00 0.00 62 GLN A C 2
ATOM 1996 O O . GLN A 1 62 ? 12.920 5.479 -2.678 1.00 0.00 62 GLN A O 2
ATOM 2010 N N . THR A 1 63 ? 13.374 4.794 -4.772 1.00 0.00 63 THR A N 2
ATOM 2011 C CA . THR A 1 63 ? 12.986 6.057 -5.387 1.00 0.00 63 THR A CA 2
ATOM 2012 C C . THR A 1 63 ? 11.476 6.128 -5.589 1.00 0.00 63 THR A C 2
ATOM 2013 O O . THR A 1 63 ? 10.951 5.635 -6.586 1.00 0.00 63 THR A O 2
ATOM 2024 N N . GLN A 1 64 ? 10.785 6.746 -4.636 1.00 0.00 64 GLN A N 2
ATOM 2025 C CA . GLN A 1 64 ? 9.335 6.882 -4.711 1.00 0.00 64 GLN A CA 2
ATOM 2026 C C . GLN A 1 64 ? 8.941 7.959 -5.716 1.00 0.00 64 GLN A C 2
ATOM 2027 O O . GLN A 1 64 ? 9.397 9.101 -5.651 1.00 0.00 64 GLN A O 2
ATOM 2041 N N . PRO A 1 65 ? 8.072 7.590 -6.669 1.00 0.00 65 PRO A N 2
ATOM 2042 C CA . PRO A 1 65 ? 7.597 8.510 -7.707 1.00 0.00 65 PRO A CA 2
ATOM 2043 C C . PRO A 1 65 ? 6.675 9.588 -7.147 1.00 0.00 65 PRO A C 2
ATOM 2044 O O . PRO A 1 65 ? 5.451 9.453 -7.183 1.00 0.00 65 PRO A O 2
ATOM 2055 N N . LEU A 1 66 ? 7.269 10.658 -6.629 1.00 0.00 66 LEU A N 2
ATOM 2056 C CA . LEU A 1 66 ? 6.500 11.760 -6.061 1.00 0.00 66 LEU A CA 2
ATOM 2057 C C . LEU A 1 66 ? 5.521 12.325 -7.085 1.00 0.00 66 LEU A C 2
ATOM 2058 O O . LEU A 1 66 ? 5.899 13.116 -7.950 1.00 0.00 66 LEU A O 2
ATOM 2074 N N . SER A 1 67 ? 4.261 11.916 -6.980 1.00 0.00 67 SER A N 2
ATOM 2075 C CA . SER A 1 67 ? 3.227 12.380 -7.898 1.00 0.00 67 SER A CA 2
ATOM 2076 C C . SER A 1 67 ? 2.171 13.197 -7.159 1.00 0.00 67 SER A C 2
ATOM 2077 O O . SER A 1 67 ? 1.174 12.656 -6.683 1.00 0.00 67 SER A O 2
ATOM 2085 N N . GLY A 1 68 ? 2.400 14.503 -7.068 1.00 0.00 68 GLY A N 2
ATOM 2086 C CA . GLY A 1 68 ? 1.460 15.375 -6.386 1.00 0.00 68 GLY A CA 2
ATOM 2087 C C . GLY A 1 68 ? 1.929 16.815 -6.347 1.00 0.00 68 GLY A C 2
ATOM 2088 O O . GLY A 1 68 ? 2.526 17.322 -7.298 1.00 0.00 68 GLY A O 2
ATOM 2092 N N . PRO A 1 69 ? 1.657 17.501 -5.227 1.00 0.00 69 PRO A N 2
ATOM 2093 C CA . PRO A 1 69 ? 2.045 18.902 -5.042 1.00 0.00 69 PRO A CA 2
ATOM 2094 C C . PRO A 1 69 ? 3.553 19.071 -4.895 1.00 0.00 69 PRO A C 2
ATOM 2095 O O . PRO A 1 69 ? 4.251 18.154 -4.462 1.00 0.00 69 PRO A O 2
ATOM 2106 N N . SER A 1 70 ? 4.050 20.249 -5.259 1.00 0.00 70 SER A N 2
ATOM 2107 C CA . SER A 1 70 ? 5.477 20.537 -5.170 1.00 0.00 70 SER A CA 2
ATOM 2108 C C . SER A 1 70 ? 5.767 21.501 -4.023 1.00 0.00 70 SER A C 2
ATOM 2109 O O . SER A 1 70 ? 6.633 21.245 -3.187 1.00 0.00 70 SER A O 2
ATOM 2117 N N . SER A 1 71 ? 5.036 22.610 -3.992 1.00 0.00 71 SER A N 2
ATOM 2118 C CA . SER A 1 71 ? 5.216 23.615 -2.951 1.00 0.00 71 SER A CA 2
ATOM 2119 C C . SER A 1 71 ? 4.406 23.260 -1.707 1.00 0.00 71 SER A C 2
ATOM 2120 O O . SER A 1 71 ? 3.779 24.123 -1.094 1.00 0.00 71 SER A O 2
ATOM 2128 N N . GLY A 1 72 ? 4.426 21.982 -1.341 1.00 0.00 72 GLY A N 2
ATOM 2129 C CA . GLY A 1 72 ? 3.691 21.534 -0.173 1.00 0.00 72 GLY A CA 2
ATOM 2130 C C . GLY A 1 72 ? 4.540 20.693 0.760 1.00 0.00 72 GLY A C 2
ATOM 2131 O O . GLY A 1 72 ? 5.154 19.729 0.305 1.00 0.00 72 GLY A O 2
ATOM 2137 N N . GLY A 1 1 ? -28.728 2.107 25.300 1.00 0.00 1 GLY A N 3
ATOM 2138 C CA . GLY A 1 1 ? -28.358 0.704 25.338 1.00 0.00 1 GLY A CA 3
ATOM 2139 C C . GLY A 1 1 ? -28.307 0.156 26.750 1.00 0.00 1 GLY A C 3
ATOM 2140 O O . GLY A 1 1 ? -27.644 0.722 27.620 1.00 0.00 1 GLY A O 3
ATOM 2144 N N . SER A 1 2 ? -29.011 -0.948 26.981 1.00 0.00 2 SER A N 3
ATOM 2145 C CA . SER A 1 2 ? -29.048 -1.569 28.299 1.00 0.00 2 SER A CA 3
ATOM 2146 C C . SER A 1 2 ? -28.119 -2.778 28.356 1.00 0.00 2 SER A C 3
ATOM 2147 O O . SER A 1 2 ? -27.264 -2.876 29.236 1.00 0.00 2 SER A O 3
ATOM 2155 N N . SER A 1 3 ? -28.295 -3.697 27.411 1.00 0.00 3 SER A N 3
ATOM 2156 C CA . SER A 1 3 ? -27.476 -4.902 27.355 1.00 0.00 3 SER A CA 3
ATOM 2157 C C . SER A 1 3 ? -27.078 -5.222 25.917 1.00 0.00 3 SER A C 3
ATOM 2158 O O . SER A 1 3 ? -27.926 -5.294 25.029 1.00 0.00 3 SER A O 3
ATOM 2166 N N . GLY A 1 4 ? -25.781 -5.413 25.697 1.00 0.00 4 GLY A N 3
ATOM 2167 C CA . GLY A 1 4 ? -25.293 -5.723 24.366 1.00 0.00 4 GLY A CA 3
ATOM 2168 C C . GLY A 1 4 ? -23.786 -5.599 24.258 1.00 0.00 4 GLY A C 3
ATOM 2169 O O . GLY A 1 4 ? -23.162 -4.849 25.009 1.00 0.00 4 GLY A O 3
ATOM 2173 N N . SER A 1 5 ? -23.198 -6.339 23.323 1.00 0.00 5 SER A N 3
ATOM 2174 C CA . SER A 1 5 ? -21.754 -6.313 23.123 1.00 0.00 5 SER A CA 3
ATOM 2175 C C . SER A 1 5 ? -21.362 -7.116 21.887 1.00 0.00 5 SER A C 3
ATOM 2176 O O . SER A 1 5 ? -22.209 -7.729 21.237 1.00 0.00 5 SER A O 3
ATOM 2184 N N . SER A 1 6 ? -20.072 -7.107 21.568 1.00 0.00 6 SER A N 3
ATOM 2185 C CA . SER A 1 6 ? -19.566 -7.831 20.407 1.00 0.00 6 SER A CA 3
ATOM 2186 C C . SER A 1 6 ? -18.268 -8.558 20.743 1.00 0.00 6 SER A C 3
ATOM 2187 O O . SER A 1 6 ? -17.523 -8.144 21.631 1.00 0.00 6 SER A O 3
ATOM 2195 N N . GLY A 1 7 ? -18.003 -9.646 20.026 1.00 0.00 7 GLY A N 3
ATOM 2196 C CA . GLY A 1 7 ? -16.794 -10.414 20.262 1.00 0.00 7 GLY A CA 3
ATOM 2197 C C . GLY A 1 7 ? -16.554 -11.460 19.191 1.00 0.00 7 GLY A C 3
ATOM 2198 O O . GLY A 1 7 ? -16.567 -12.658 19.470 1.00 0.00 7 GLY A O 3
ATOM 2202 N N . ASN A 1 8 ? -16.334 -11.006 17.961 1.00 0.00 8 ASN A N 3
ATOM 2203 C CA . ASN A 1 8 ? -16.092 -11.911 16.844 1.00 0.00 8 ASN A CA 3
ATOM 2204 C C . ASN A 1 8 ? -14.621 -11.893 16.438 1.00 0.00 8 ASN A C 3
ATOM 2205 O O . ASN A 1 8 ? -14.021 -10.829 16.287 1.00 0.00 8 ASN A O 3
ATOM 2216 N N . LEU A 1 9 ? -14.047 -13.078 16.263 1.00 0.00 9 LEU A N 3
ATOM 2217 C CA . LEU A 1 9 ? -12.647 -13.200 15.873 1.00 0.00 9 LEU A CA 3
ATOM 2218 C C . LEU A 1 9 ? -12.516 -13.883 14.516 1.00 0.00 9 LEU A C 3
ATOM 2219 O O . LEU A 1 9 ? -11.845 -13.377 13.617 1.00 0.00 9 LEU A O 3
ATOM 2235 N N . SER A 1 10 ? -13.164 -15.036 14.375 1.00 0.00 10 SER A N 3
ATOM 2236 C CA . SER A 1 10 ? -13.119 -15.790 13.128 1.00 0.00 10 SER A CA 3
ATOM 2237 C C . SER A 1 10 ? -14.501 -15.859 12.484 1.00 0.00 10 SER A C 3
ATOM 2238 O O . SER A 1 10 ? -15.304 -16.733 12.807 1.00 0.00 10 SER A O 3
ATOM 2246 N N . GLU A 1 11 ? -14.769 -14.929 11.573 1.00 0.00 11 GLU A N 3
ATOM 2247 C CA . GLU A 1 11 ? -16.054 -14.884 10.884 1.00 0.00 11 GLU A CA 3
ATOM 2248 C C . GLU A 1 11 ? -15.887 -15.195 9.400 1.00 0.00 11 GLU A C 3
ATOM 2249 O O . GLU A 1 11 ? -16.491 -14.545 8.546 1.00 0.00 11 GLU A O 3
ATOM 2261 N N . LEU A 1 12 ? -15.064 -16.194 9.100 1.00 0.00 12 LEU A N 3
ATOM 2262 C CA . LEU A 1 12 ? -14.816 -16.592 7.719 1.00 0.00 12 LEU A CA 3
ATOM 2263 C C . LEU A 1 12 ? -14.294 -15.417 6.898 1.00 0.00 12 LEU A C 3
ATOM 2264 O O . LEU A 1 12 ? -14.709 -15.209 5.757 1.00 0.00 12 LEU A O 3
ATOM 2280 N N . THR A 1 13 ? -13.378 -14.652 7.485 1.00 0.00 13 THR A N 3
ATOM 2281 C CA . THR A 1 13 ? -12.798 -13.499 6.809 1.00 0.00 13 THR A CA 3
ATOM 2282 C C . THR A 1 13 ? -11.413 -13.823 6.261 1.00 0.00 13 THR A C 3
ATOM 2283 O O . THR A 1 13 ? -10.625 -14.536 6.882 1.00 0.00 13 THR A O 3
ATOM 2294 N N . PRO A 1 14 ? -11.106 -13.286 5.071 1.00 0.00 14 PRO A N 3
ATOM 2295 C CA . PRO A 1 14 ? -9.814 -13.503 4.414 1.00 0.00 14 PRO A CA 3
ATOM 2296 C C . PRO A 1 14 ? -8.671 -12.798 5.136 1.00 0.00 14 PRO A C 3
ATOM 2297 O O . PRO A 1 14 ? -8.894 -12.038 6.078 1.00 0.00 14 PRO A O 3
ATOM 2308 N N . TYR A 1 15 ? -7.447 -13.055 4.688 1.00 0.00 15 TYR A N 3
ATOM 2309 C CA . TYR A 1 15 ? -6.268 -12.446 5.294 1.00 0.00 15 TYR A CA 3
ATOM 2310 C C . TYR A 1 15 ? -5.948 -11.108 4.636 1.00 0.00 15 TYR A C 3
ATOM 2311 O O . TYR A 1 15 ? -4.977 -10.442 4.998 1.00 0.00 15 TYR A O 3
ATOM 2329 N N . ILE A 1 16 ? -6.771 -10.720 3.668 1.00 0.00 16 ILE A N 3
ATOM 2330 C CA . ILE A 1 16 ? -6.577 -9.460 2.960 1.00 0.00 16 ILE A CA 3
ATOM 2331 C C . ILE A 1 16 ? -6.792 -8.269 3.888 1.00 0.00 16 ILE A C 3
ATOM 2332 O O . ILE A 1 16 ? -7.789 -7.555 3.780 1.00 0.00 16 ILE A O 3
ATOM 2348 N N . LEU A 1 17 ? -5.848 -8.060 4.799 1.00 0.00 17 LEU A N 3
ATOM 2349 C CA . LEU A 1 17 ? -5.932 -6.953 5.747 1.00 0.00 17 LEU A CA 3
ATOM 2350 C C . LEU A 1 17 ? -4.673 -6.094 5.693 1.00 0.00 17 LEU A C 3
ATOM 2351 O O . LEU A 1 17 ? -3.777 -6.335 4.883 1.00 0.00 17 LEU A O 3
ATOM 2367 N N . CYS A 1 18 ? -4.609 -5.092 6.563 1.00 0.00 18 CYS A N 3
ATOM 2368 C CA . CYS A 1 18 ? -3.459 -4.197 6.617 1.00 0.00 18 CYS A CA 3
ATOM 2369 C C . CYS A 1 18 ? -2.688 -4.380 7.921 1.00 0.00 18 CYS A C 3
ATOM 2370 O O . CYS A 1 18 ? -3.173 -5.017 8.857 1.00 0.00 18 CYS A O 3
ATOM 2377 N N . SER A 1 19 ? -1.486 -3.817 7.975 1.00 0.00 19 SER A N 3
ATOM 2378 C CA . SER A 1 19 ? -0.646 -3.920 9.163 1.00 0.00 19 SER A CA 3
ATOM 2379 C C . SER A 1 19 ? -0.536 -2.573 9.870 1.00 0.00 19 SER A C 3
ATOM 2380 O O . SER A 1 19 ? -0.257 -2.509 11.068 1.00 0.00 19 SER A O 3
ATOM 2388 N N . ILE A 1 20 ? -0.759 -1.499 9.120 1.00 0.00 20 ILE A N 3
ATOM 2389 C CA . ILE A 1 20 ? -0.686 -0.152 9.674 1.00 0.00 20 ILE A CA 3
ATOM 2390 C C . ILE A 1 20 ? -2.040 0.292 10.218 1.00 0.00 20 ILE A C 3
ATOM 2391 O O . ILE A 1 20 ? -2.152 0.703 11.373 1.00 0.00 20 ILE A O 3
ATOM 2407 N N . CYS A 1 21 ? -3.066 0.204 9.379 1.00 0.00 21 CYS A N 3
ATOM 2408 C CA . CYS A 1 21 ? -4.414 0.595 9.775 1.00 0.00 21 CYS A CA 3
ATOM 2409 C C . CYS A 1 21 ? -5.264 -0.631 10.094 1.00 0.00 21 CYS A C 3
ATOM 2410 O O . CYS A 1 21 ? -6.332 -0.520 10.698 1.00 0.00 21 CYS A O 3
ATOM 2417 N N . LYS A 1 22 ? -4.784 -1.800 9.685 1.00 0.00 22 LYS A N 3
ATOM 2418 C CA . LYS A 1 22 ? -5.497 -3.048 9.929 1.00 0.00 22 LYS A CA 3
ATOM 2419 C C . LYS A 1 22 ? -6.889 -3.009 9.306 1.00 0.00 22 LYS A C 3
ATOM 2420 O O . LYS A 1 22 ? -7.852 -3.513 9.883 1.00 0.00 22 LYS A O 3
ATOM 2439 N N . GLY A 1 23 ? -6.988 -2.408 8.124 1.00 0.00 23 GLY A N 3
ATOM 2440 C CA . GLY A 1 23 ? -8.266 -2.316 7.443 1.00 0.00 23 GLY A CA 3
ATOM 2441 C C . GLY A 1 23 ? -8.208 -2.853 6.027 1.00 0.00 23 GLY A C 3
ATOM 2442 O O . GLY A 1 23 ? -7.201 -3.429 5.614 1.00 0.00 23 GLY A O 3
ATOM 2446 N N . TYR A 1 24 ? -9.290 -2.664 5.280 1.00 0.00 24 TYR A N 3
ATOM 2447 C CA . TYR A 1 24 ? -9.360 -3.137 3.902 1.00 0.00 24 TYR A CA 3
ATOM 2448 C C . TYR A 1 24 ? -8.410 -2.348 3.007 1.00 0.00 24 TYR A C 3
ATOM 2449 O O . TYR A 1 24 ? -8.330 -1.122 3.093 1.00 0.00 24 TYR A O 3
ATOM 2467 N N . LEU A 1 25 ? -7.690 -3.061 2.147 1.00 0.00 25 LEU A N 3
ATOM 2468 C CA . LEU A 1 25 ? -6.744 -2.429 1.233 1.00 0.00 25 LEU A CA 3
ATOM 2469 C C . LEU A 1 25 ? -7.459 -1.885 0.000 1.00 0.00 25 LEU A C 3
ATOM 2470 O O . LEU A 1 25 ? -8.237 -2.592 -0.640 1.00 0.00 25 LEU A O 3
ATOM 2486 N N . ILE A 1 26 ? -7.187 -0.627 -0.327 1.00 0.00 26 ILE A N 3
ATOM 2487 C CA . ILE A 1 26 ? -7.801 0.011 -1.486 1.00 0.00 26 ILE A CA 3
ATOM 2488 C C . ILE A 1 26 ? -6.856 0.005 -2.682 1.00 0.00 26 ILE A C 3
ATOM 2489 O O . ILE A 1 26 ? -7.241 -0.372 -3.789 1.00 0.00 26 ILE A O 3
ATOM 2505 N N . ASP A 1 27 ? -5.616 0.425 -2.451 1.00 0.00 27 ASP A N 3
ATOM 2506 C CA . ASP A 1 27 ? -4.614 0.466 -3.509 1.00 0.00 27 ASP A CA 3
ATOM 2507 C C . ASP A 1 27 ? -3.870 -0.863 -3.605 1.00 0.00 27 ASP A C 3
ATOM 2508 O O . ASP A 1 27 ? -3.616 -1.366 -4.699 1.00 0.00 27 ASP A O 3
ATOM 2517 N N . ALA A 1 28 ? -3.523 -1.425 -2.452 1.00 0.00 28 ALA A N 3
ATOM 2518 C CA . ALA A 1 28 ? -2.809 -2.695 -2.405 1.00 0.00 28 ALA A CA 3
ATOM 2519 C C . ALA A 1 28 ? -1.372 -2.535 -2.891 1.00 0.00 28 ALA A C 3
ATOM 2520 O O . ALA A 1 28 ? -0.933 -3.234 -3.805 1.00 0.00 28 ALA A O 3
ATOM 2527 N N . THR A 1 29 ? -0.643 -1.610 -2.274 1.00 0.00 29 THR A N 3
ATOM 2528 C CA . THR A 1 29 ? 0.743 -1.358 -2.645 1.00 0.00 29 THR A CA 3
ATOM 2529 C C . THR A 1 29 ? 1.678 -2.381 -2.010 1.00 0.00 29 THR A C 3
ATOM 2530 O O . THR A 1 29 ? 1.886 -2.379 -0.796 1.00 0.00 29 THR A O 3
ATOM 2541 N N . THR A 1 30 ? 2.239 -3.257 -2.838 1.00 0.00 30 THR A N 3
ATOM 2542 C CA . THR A 1 30 ? 3.151 -4.287 -2.357 1.00 0.00 30 THR A CA 3
ATOM 2543 C C . THR A 1 30 ? 4.604 -3.887 -2.589 1.00 0.00 30 THR A C 3
ATOM 2544 O O . THR A 1 30 ? 4.917 -3.182 -3.549 1.00 0.00 30 THR A O 3
ATOM 2555 N N . ILE A 1 31 ? 5.486 -4.343 -1.707 1.00 0.00 31 ILE A N 3
ATOM 2556 C CA . ILE A 1 31 ? 6.906 -4.033 -1.818 1.00 0.00 31 ILE A CA 3
ATOM 2557 C C . ILE A 1 31 ? 7.695 -5.241 -2.314 1.00 0.00 31 ILE A C 3
ATOM 2558 O O . ILE A 1 31 ? 8.137 -6.075 -1.524 1.00 0.00 31 ILE A O 3
ATOM 2574 N N . THR A 1 32 ? 7.869 -5.327 -3.629 1.00 0.00 32 THR A N 3
ATOM 2575 C CA . THR A 1 32 ? 8.605 -6.432 -4.231 1.00 0.00 32 THR A CA 3
ATOM 2576 C C . THR A 1 32 ? 9.724 -6.912 -3.314 1.00 0.00 32 THR A C 3
ATOM 2577 O O . THR A 1 32 ? 10.022 -8.104 -3.257 1.00 0.00 32 THR A O 3
ATOM 2588 N N . GLU A 1 33 ? 10.340 -5.975 -2.599 1.00 0.00 33 GLU A N 3
ATOM 2589 C CA . GLU A 1 33 ? 11.427 -6.305 -1.685 1.00 0.00 33 GLU A CA 3
ATOM 2590 C C . GLU A 1 33 ? 11.032 -7.455 -0.763 1.00 0.00 33 GLU A C 3
ATOM 2591 O O . GLU A 1 33 ? 11.601 -8.545 -0.834 1.00 0.00 33 GLU A O 3
ATOM 2603 N N . CYS A 1 34 ? 10.055 -7.205 0.102 1.00 0.00 34 CYS A N 3
ATOM 2604 C CA . CYS A 1 34 ? 9.584 -8.217 1.039 1.00 0.00 34 CYS A CA 3
ATOM 2605 C C . CYS A 1 34 ? 8.200 -8.722 0.644 1.00 0.00 34 CYS A C 3
ATOM 2606 O O . CYS A 1 34 ? 7.481 -9.300 1.461 1.00 0.00 34 CYS A O 3
ATOM 2613 N N . LEU A 1 35 ? 7.832 -8.500 -0.613 1.00 0.00 35 LEU A N 3
ATOM 2614 C CA . LEU A 1 35 ? 6.533 -8.932 -1.118 1.00 0.00 35 LEU A CA 3
ATOM 2615 C C . LEU A 1 35 ? 5.448 -8.743 -0.062 1.00 0.00 35 LEU A C 3
ATOM 2616 O O . LEU A 1 35 ? 4.648 -9.645 0.189 1.00 0.00 35 LEU A O 3
ATOM 2632 N N . HIS A 1 36 ? 5.426 -7.565 0.552 1.00 0.00 36 HIS A N 3
ATOM 2633 C CA . HIS A 1 36 ? 4.437 -7.256 1.579 1.00 0.00 36 HIS A CA 3
ATOM 2634 C C . HIS A 1 36 ? 3.446 -6.209 1.080 1.00 0.00 36 HIS A C 3
ATOM 2635 O O . HIS A 1 36 ? 3.838 -5.163 0.562 1.00 0.00 36 HIS A O 3
ATOM 2649 N N . THR A 1 37 ? 2.158 -6.497 1.241 1.00 0.00 37 THR A N 3
ATOM 2650 C CA . THR A 1 37 ? 1.110 -5.581 0.806 1.00 0.00 37 THR A CA 3
ATOM 2651 C C . THR A 1 37 ? 0.849 -4.507 1.855 1.00 0.00 37 THR A C 3
ATOM 2652 O O . THR A 1 37 ? 0.766 -4.797 3.048 1.00 0.00 37 THR A O 3
ATOM 2663 N N . PHE A 1 38 ? 0.719 -3.264 1.402 1.00 0.00 38 PHE A N 3
ATOM 2664 C CA . PHE A 1 38 ? 0.467 -2.145 2.303 1.00 0.00 38 PHE A CA 3
ATOM 2665 C C . PHE A 1 38 ? -0.284 -1.028 1.585 1.00 0.00 38 PHE A C 3
ATOM 2666 O O . PHE A 1 38 ? 0.106 -0.600 0.498 1.00 0.00 38 PHE A O 3
ATOM 2683 N N . CYS A 1 39 ? -1.365 -0.559 2.200 1.00 0.00 39 CYS A N 3
ATOM 2684 C CA . CYS A 1 39 ? -2.173 0.507 1.621 1.00 0.00 39 CYS A CA 3
ATOM 2685 C C . CYS A 1 39 ? -1.293 1.654 1.135 1.00 0.00 39 CYS A C 3
ATOM 2686 O O . CYS A 1 39 ? -0.545 2.251 1.911 1.00 0.00 39 CYS A O 3
ATOM 2693 N N . LYS A 1 40 ? -1.386 1.959 -0.155 1.00 0.00 40 LYS A N 3
ATOM 2694 C CA . LYS A 1 40 ? -0.600 3.035 -0.746 1.00 0.00 40 LYS A CA 3
ATOM 2695 C C . LYS A 1 40 ? -0.560 4.250 0.176 1.00 0.00 40 LYS A C 3
ATOM 2696 O O . LYS A 1 40 ? 0.415 5.001 0.187 1.00 0.00 40 LYS A O 3
ATOM 2715 N N . SER A 1 41 ? -1.626 4.435 0.949 1.00 0.00 41 SER A N 3
ATOM 2716 C CA . SER A 1 41 ? -1.713 5.560 1.873 1.00 0.00 41 SER A CA 3
ATOM 2717 C C . SER A 1 41 ? -0.970 5.257 3.170 1.00 0.00 41 SER A C 3
ATOM 2718 O O . SER A 1 41 ? -0.391 6.148 3.791 1.00 0.00 41 SER A O 3
ATOM 2726 N N . CYS A 1 42 ? -0.992 3.991 3.574 1.00 0.00 42 CYS A N 3
ATOM 2727 C CA . CYS A 1 42 ? -0.322 3.567 4.798 1.00 0.00 42 CYS A CA 3
ATOM 2728 C C . CYS A 1 42 ? 1.178 3.407 4.569 1.00 0.00 42 CYS A C 3
ATOM 2729 O O . CYS A 1 42 ? 1.984 4.157 5.120 1.00 0.00 42 CYS A O 3
ATOM 2736 N N . ILE A 1 43 ? 1.545 2.424 3.753 1.00 0.00 43 ILE A N 3
ATOM 2737 C CA . ILE A 1 43 ? 2.948 2.167 3.451 1.00 0.00 43 ILE A CA 3
ATOM 2738 C C . ILE A 1 43 ? 3.726 3.469 3.303 1.00 0.00 43 ILE A C 3
ATOM 2739 O O . ILE A 1 43 ? 4.908 3.541 3.641 1.00 0.00 43 ILE A O 3
ATOM 2755 N N . VAL A 1 44 ? 3.056 4.499 2.797 1.00 0.00 44 VAL A N 3
ATOM 2756 C CA . VAL A 1 44 ? 3.684 5.802 2.607 1.00 0.00 44 VAL A CA 3
ATOM 2757 C C . VAL A 1 44 ? 3.714 6.592 3.910 1.00 0.00 44 VAL A C 3
ATOM 2758 O O . VAL A 1 44 ? 4.710 7.241 4.231 1.00 0.00 44 VAL A O 3
ATOM 2771 N N . ARG A 1 45 ? 2.617 6.533 4.658 1.00 0.00 45 ARG A N 3
ATOM 2772 C CA . ARG A 1 45 ? 2.518 7.244 5.927 1.00 0.00 45 ARG A CA 3
ATOM 2773 C C . ARG A 1 45 ? 3.502 6.677 6.946 1.00 0.00 45 ARG A C 3
ATOM 2774 O O . ARG A 1 45 ? 4.167 7.424 7.664 1.00 0.00 45 ARG A O 3
ATOM 2795 N N . HIS A 1 46 ? 3.589 5.352 7.004 1.00 0.00 46 HIS A N 3
ATOM 2796 C CA . HIS A 1 46 ? 4.492 4.685 7.935 1.00 0.00 46 HIS A CA 3
ATOM 2797 C C . HIS A 1 46 ? 5.934 5.130 7.706 1.00 0.00 46 HIS A C 3
ATOM 2798 O O . HIS A 1 46 ? 6.761 5.082 8.617 1.00 0.00 46 HIS A O 3
ATOM 2812 N N . PHE A 1 47 ? 6.228 5.561 6.484 1.00 0.00 47 PHE A N 3
ATOM 2813 C CA . PHE A 1 47 ? 7.570 6.012 6.135 1.00 0.00 47 PHE A CA 3
ATOM 2814 C C . PHE A 1 47 ? 7.847 7.396 6.715 1.00 0.00 47 PHE A C 3
ATOM 2815 O O . PHE A 1 47 ? 8.995 7.751 6.982 1.00 0.00 47 PHE A O 3
ATOM 2832 N N . TYR A 1 48 ? 6.787 8.172 6.908 1.00 0.00 48 TYR A N 3
ATOM 2833 C CA . TYR A 1 48 ? 6.914 9.519 7.454 1.00 0.00 48 TYR A CA 3
ATOM 2834 C C . TYR A 1 48 ? 7.364 9.475 8.911 1.00 0.00 48 TYR A C 3
ATOM 2835 O O . TYR A 1 48 ? 8.063 10.371 9.384 1.00 0.00 48 TYR A O 3
ATOM 2853 N N . TYR A 1 49 ? 6.957 8.427 9.618 1.00 0.00 49 TYR A N 3
ATOM 2854 C CA . TYR A 1 49 ? 7.315 8.266 11.022 1.00 0.00 49 TYR A CA 3
ATOM 2855 C C . TYR A 1 49 ? 8.454 7.264 11.182 1.00 0.00 49 TYR A C 3
ATOM 2856 O O . TYR A 1 49 ? 9.392 7.490 11.947 1.00 0.00 49 TYR A O 3
ATOM 2874 N N . SER A 1 50 ? 8.365 6.155 10.454 1.00 0.00 50 SER A N 3
ATOM 2875 C CA . SER A 1 50 ? 9.386 5.115 10.516 1.00 0.00 50 SER A CA 3
ATOM 2876 C C . SER A 1 50 ? 9.894 4.769 9.120 1.00 0.00 50 SER A C 3
ATOM 2877 O O . SER A 1 50 ? 9.145 4.271 8.281 1.00 0.00 50 SER A O 3
ATOM 2885 N N . ASN A 1 51 ? 11.173 5.037 8.880 1.00 0.00 51 ASN A N 3
ATOM 2886 C CA . ASN A 1 51 ? 11.783 4.754 7.585 1.00 0.00 51 ASN A CA 3
ATOM 2887 C C . ASN A 1 51 ? 12.042 3.259 7.420 1.00 0.00 51 ASN A C 3
ATOM 2888 O O . ASN A 1 51 ? 13.139 2.846 7.047 1.00 0.00 51 ASN A O 3
ATOM 2899 N N . ARG A 1 52 ? 11.022 2.454 7.701 1.00 0.00 52 ARG A N 3
ATOM 2900 C CA . ARG A 1 52 ? 11.139 1.005 7.584 1.00 0.00 52 ARG A CA 3
ATOM 2901 C C . ARG A 1 52 ? 9.787 0.376 7.260 1.00 0.00 52 ARG A C 3
ATOM 2902 O O . ARG A 1 52 ? 8.795 1.077 7.059 1.00 0.00 52 ARG A O 3
ATOM 2923 N N . CYS A 1 53 ? 9.755 -0.952 7.210 1.00 0.00 53 CYS A N 3
ATOM 2924 C CA . CYS A 1 53 ? 8.527 -1.677 6.910 1.00 0.00 53 CYS A CA 3
ATOM 2925 C C . CYS A 1 53 ? 7.861 -2.173 8.190 1.00 0.00 53 CYS A C 3
ATOM 2926 O O . CYS A 1 53 ? 8.510 -2.701 9.093 1.00 0.00 53 CYS A O 3
ATOM 2933 N N . PRO A 1 54 ? 6.533 -1.999 8.271 1.00 0.00 54 PRO A N 3
ATOM 2934 C CA . PRO A 1 54 ? 5.749 -2.422 9.436 1.00 0.00 54 PRO A CA 3
ATOM 2935 C C . PRO A 1 54 ? 5.656 -3.940 9.551 1.00 0.00 54 PRO A C 3
ATOM 2936 O O . PRO A 1 54 ? 4.899 -4.465 10.367 1.00 0.00 54 PRO A O 3
ATOM 2947 N N . LYS A 1 55 ? 6.432 -4.640 8.730 1.00 0.00 55 LYS A N 3
ATOM 2948 C CA . LYS A 1 55 ? 6.439 -6.098 8.741 1.00 0.00 55 LYS A CA 3
ATOM 2949 C C . LYS A 1 55 ? 7.840 -6.633 9.020 1.00 0.00 55 LYS A C 3
ATOM 2950 O O . LYS A 1 55 ? 8.083 -7.253 10.055 1.00 0.00 55 LYS A O 3
ATOM 2969 N N . CYS A 1 56 ? 8.757 -6.388 8.091 1.00 0.00 56 CYS A N 3
ATOM 2970 C CA . CYS A 1 56 ? 10.134 -6.844 8.237 1.00 0.00 56 CYS A CA 3
ATOM 2971 C C . CYS A 1 56 ? 11.029 -5.718 8.746 1.00 0.00 56 CYS A C 3
ATOM 2972 O O . CYS A 1 56 ? 12.241 -5.886 8.878 1.00 0.00 56 CYS A O 3
ATOM 2979 N N . ASN A 1 57 ? 10.423 -4.570 9.031 1.00 0.00 57 ASN A N 3
ATOM 2980 C CA . ASN A 1 57 ? 11.164 -3.416 9.525 1.00 0.00 57 ASN A CA 3
ATOM 2981 C C . ASN A 1 57 ? 12.449 -3.213 8.728 1.00 0.00 57 ASN A C 3
ATOM 2982 O O . ASN A 1 57 ? 13.537 -3.123 9.298 1.00 0.00 57 ASN A O 3
ATOM 2993 N N . ILE A 1 58 ? 12.315 -3.140 7.409 1.00 0.00 58 ILE A N 3
ATOM 2994 C CA . ILE A 1 58 ? 13.465 -2.946 6.534 1.00 0.00 58 ILE A CA 3
ATOM 2995 C C . ILE A 1 58 ? 13.517 -1.517 6.004 1.00 0.00 58 ILE A C 3
ATOM 2996 O O . ILE A 1 58 ? 12.511 -0.976 5.544 1.00 0.00 58 ILE A O 3
ATOM 3012 N N . VAL A 1 59 ? 14.697 -0.910 6.070 1.00 0.00 59 VAL A N 3
ATOM 3013 C CA . VAL A 1 59 ? 14.883 0.456 5.594 1.00 0.00 59 VAL A CA 3
ATOM 3014 C C . VAL A 1 59 ? 14.621 0.556 4.095 1.00 0.00 59 VAL A C 3
ATOM 3015 O O . VAL A 1 59 ? 15.536 0.415 3.284 1.00 0.00 59 VAL A O 3
ATOM 3028 N N . VAL A 1 60 ? 13.365 0.802 3.734 1.00 0.00 60 VAL A N 3
ATOM 3029 C CA . VAL A 1 60 ? 12.982 0.922 2.333 1.00 0.00 60 VAL A CA 3
ATOM 3030 C C . VAL A 1 60 ? 13.403 2.272 1.763 1.00 0.00 60 VAL A C 3
ATOM 3031 O O . VAL A 1 60 ? 12.585 3.183 1.626 1.00 0.00 60 VAL A O 3
ATOM 3044 N N . HIS A 1 61 ? 14.684 2.395 1.431 1.00 0.00 61 HIS A N 3
ATOM 3045 C CA . HIS A 1 61 ? 15.214 3.635 0.874 1.00 0.00 61 HIS A CA 3
ATOM 3046 C C . HIS A 1 61 ? 16.384 3.352 -0.065 1.00 0.00 61 HIS A C 3
ATOM 3047 O O . HIS A 1 61 ? 17.212 2.484 0.206 1.00 0.00 61 HIS A O 3
ATOM 3061 N N . GLN A 1 62 ? 16.442 4.091 -1.168 1.00 0.00 62 GLN A N 3
ATOM 3062 C CA . GLN A 1 62 ? 17.510 3.918 -2.146 1.00 0.00 62 GLN A CA 3
ATOM 3063 C C . GLN A 1 62 ? 18.293 5.214 -2.332 1.00 0.00 62 GLN A C 3
ATOM 3064 O O . GLN A 1 62 ? 19.511 5.246 -2.155 1.00 0.00 62 GLN A O 3
ATOM 3078 N N . THR A 1 63 ? 17.586 6.281 -2.691 1.00 0.00 63 THR A N 3
ATOM 3079 C CA . THR A 1 63 ? 18.216 7.579 -2.902 1.00 0.00 63 THR A CA 3
ATOM 3080 C C . THR A 1 63 ? 17.569 8.651 -2.033 1.00 0.00 63 THR A C 3
ATOM 3081 O O . THR A 1 63 ? 18.243 9.314 -1.245 1.00 0.00 63 THR A O 3
ATOM 3092 N N . GLN A 1 64 ? 16.258 8.816 -2.183 1.00 0.00 64 GLN A N 3
ATOM 3093 C CA . GLN A 1 64 ? 15.521 9.810 -1.411 1.00 0.00 64 GLN A CA 3
ATOM 3094 C C . GLN A 1 64 ? 14.052 9.420 -1.284 1.00 0.00 64 GLN A C 3
ATOM 3095 O O . GLN A 1 64 ? 13.484 8.755 -2.151 1.00 0.00 64 GLN A O 3
ATOM 3109 N N . PRO A 1 65 ? 13.420 9.842 -0.179 1.00 0.00 65 PRO A N 3
ATOM 3110 C CA . PRO A 1 65 ? 12.009 9.549 0.087 1.00 0.00 65 PRO A CA 3
ATOM 3111 C C . PRO A 1 65 ? 11.073 10.301 -0.853 1.00 0.00 65 PRO A C 3
ATOM 3112 O O . PRO A 1 65 ? 11.058 11.533 -0.876 1.00 0.00 65 PRO A O 3
ATOM 3123 N N . LEU A 1 66 ? 10.294 9.554 -1.628 1.00 0.00 66 LEU A N 3
ATOM 3124 C CA . LEU A 1 66 ? 9.355 10.150 -2.571 1.00 0.00 66 LEU A CA 3
ATOM 3125 C C . LEU A 1 66 ? 8.770 11.444 -2.012 1.00 0.00 66 LEU A C 3
ATOM 3126 O O . LEU A 1 66 ? 8.536 11.563 -0.810 1.00 0.00 66 LEU A O 3
ATOM 3142 N N . SER A 1 67 ? 8.536 12.411 -2.894 1.00 0.00 67 SER A N 3
ATOM 3143 C CA . SER A 1 67 ? 7.980 13.696 -2.490 1.00 0.00 67 SER A CA 3
ATOM 3144 C C . SER A 1 67 ? 7.003 14.220 -3.538 1.00 0.00 67 SER A C 3
ATOM 3145 O O . SER A 1 67 ? 7.268 14.155 -4.737 1.00 0.00 67 SER A O 3
ATOM 3153 N N . GLY A 1 68 ? 5.870 14.740 -3.074 1.00 0.00 68 GLY A N 3
ATOM 3154 C CA . GLY A 1 68 ? 4.869 15.267 -3.983 1.00 0.00 68 GLY A CA 3
ATOM 3155 C C . GLY A 1 68 ? 3.455 15.011 -3.501 1.00 0.00 68 GLY A C 3
ATOM 3156 O O . GLY A 1 68 ? 3.156 13.972 -2.912 1.00 0.00 68 GLY A O 3
ATOM 3160 N N . PRO A 1 69 ? 2.557 15.976 -3.750 1.00 0.00 69 PRO A N 3
ATOM 3161 C CA . PRO A 1 69 ? 1.153 15.874 -3.344 1.00 0.00 69 PRO A CA 3
ATOM 3162 C C . PRO A 1 69 ? 0.392 14.824 -4.146 1.00 0.00 69 PRO A C 3
ATOM 3163 O O . PRO A 1 69 ? 0.961 14.157 -5.011 1.00 0.00 69 PRO A O 3
ATOM 3174 N N . SER A 1 70 ? -0.897 14.681 -3.854 1.00 0.00 70 SER A N 3
ATOM 3175 C CA . SER A 1 70 ? -1.735 13.709 -4.547 1.00 0.00 70 SER A CA 3
ATOM 3176 C C . SER A 1 70 ? -2.873 14.404 -5.288 1.00 0.00 70 SER A C 3
ATOM 3177 O O . SER A 1 70 ? -3.638 15.167 -4.698 1.00 0.00 70 SER A O 3
ATOM 3185 N N . SER A 1 71 ? -2.978 14.133 -6.585 1.00 0.00 71 SER A N 3
ATOM 3186 C CA . SER A 1 71 ? -4.020 14.734 -7.409 1.00 0.00 71 SER A CA 3
ATOM 3187 C C . SER A 1 71 ? -4.509 13.751 -8.469 1.00 0.00 71 SER A C 3
ATOM 3188 O O . SER A 1 71 ? -4.009 12.632 -8.571 1.00 0.00 71 SER A O 3
ATOM 3196 N N . GLY A 1 72 ? -5.490 14.180 -9.257 1.00 0.00 72 GLY A N 3
ATOM 3197 C CA . GLY A 1 72 ? -6.031 13.327 -10.299 1.00 0.00 72 GLY A CA 3
ATOM 3198 C C . GLY A 1 72 ? -5.479 13.665 -11.670 1.00 0.00 72 GLY A C 3
ATOM 3199 O O . GLY A 1 72 ? -4.817 14.691 -11.812 1.00 0.00 72 GLY A O 3
ATOM 3205 N N . GLY A 1 1 ? -7.250 -4.764 39.062 1.00 0.00 1 GLY A N 4
ATOM 3206 C CA . GLY A 1 1 ? -6.758 -6.087 38.728 1.00 0.00 1 GLY A CA 4
ATOM 3207 C C . GLY A 1 1 ? -7.060 -6.474 37.294 1.00 0.00 1 GLY A C 4
ATOM 3208 O O . GLY A 1 1 ? -7.408 -5.623 36.475 1.00 0.00 1 GLY A O 4
ATOM 3212 N N . SER A 1 2 ? -6.926 -7.760 36.989 1.00 0.00 2 SER A N 4
ATOM 3213 C CA . SER A 1 2 ? -7.182 -8.257 35.642 1.00 0.00 2 SER A CA 4
ATOM 3214 C C . SER A 1 2 ? -8.424 -9.143 35.616 1.00 0.00 2 SER A C 4
ATOM 3215 O O . SER A 1 2 ? -9.027 -9.416 36.655 1.00 0.00 2 SER A O 4
ATOM 3223 N N . SER A 1 3 ? -8.801 -9.589 34.422 1.00 0.00 3 SER A N 4
ATOM 3224 C CA . SER A 1 3 ? -9.973 -10.441 34.259 1.00 0.00 3 SER A CA 4
ATOM 3225 C C . SER A 1 3 ? -9.596 -11.763 33.598 1.00 0.00 3 SER A C 4
ATOM 3226 O O . SER A 1 3 ? -9.788 -12.834 34.172 1.00 0.00 3 SER A O 4
ATOM 3234 N N . GLY A 1 4 ? -9.058 -11.679 32.385 1.00 0.00 4 GLY A N 4
ATOM 3235 C CA . GLY A 1 4 ? -8.663 -12.874 31.664 1.00 0.00 4 GLY A CA 4
ATOM 3236 C C . GLY A 1 4 ? -9.231 -12.919 30.260 1.00 0.00 4 GLY A C 4
ATOM 3237 O O . GLY A 1 4 ? -8.495 -13.112 29.291 1.00 0.00 4 GLY A O 4
ATOM 3241 N N . SER A 1 5 ? -10.543 -12.744 30.148 1.00 0.00 5 SER A N 4
ATOM 3242 C CA . SER A 1 5 ? -11.211 -12.771 28.852 1.00 0.00 5 SER A CA 4
ATOM 3243 C C . SER A 1 5 ? -10.602 -13.840 27.950 1.00 0.00 5 SER A C 4
ATOM 3244 O O . SER A 1 5 ? -10.363 -13.606 26.765 1.00 0.00 5 SER A O 4
ATOM 3252 N N . SER A 1 6 ? -10.353 -15.014 28.520 1.00 0.00 6 SER A N 4
ATOM 3253 C CA . SER A 1 6 ? -9.768 -16.120 27.769 1.00 0.00 6 SER A CA 4
ATOM 3254 C C . SER A 1 6 ? -10.728 -16.612 26.690 1.00 0.00 6 SER A C 4
ATOM 3255 O O . SER A 1 6 ? -11.946 -16.521 26.839 1.00 0.00 6 SER A O 4
ATOM 3263 N N . GLY A 1 7 ? -10.169 -17.134 25.603 1.00 0.00 7 GLY A N 4
ATOM 3264 C CA . GLY A 1 7 ? -10.989 -17.633 24.514 1.00 0.00 7 GLY A CA 4
ATOM 3265 C C . GLY A 1 7 ? -10.212 -18.522 23.564 1.00 0.00 7 GLY A C 4
ATOM 3266 O O . GLY A 1 7 ? -8.983 -18.486 23.535 1.00 0.00 7 GLY A O 4
ATOM 3270 N N . ASN A 1 8 ? -10.931 -19.325 22.786 1.00 0.00 8 ASN A N 4
ATOM 3271 C CA . ASN A 1 8 ? -10.301 -20.230 21.831 1.00 0.00 8 ASN A CA 4
ATOM 3272 C C . ASN A 1 8 ? -11.043 -20.218 20.498 1.00 0.00 8 ASN A C 4
ATOM 3273 O O . ASN A 1 8 ? -12.156 -20.733 20.390 1.00 0.00 8 ASN A O 4
ATOM 3284 N N . LEU A 1 9 ? -10.419 -19.626 19.486 1.00 0.00 9 LEU A N 4
ATOM 3285 C CA . LEU A 1 9 ? -11.020 -19.547 18.159 1.00 0.00 9 LEU A CA 4
ATOM 3286 C C . LEU A 1 9 ? -9.966 -19.733 17.072 1.00 0.00 9 LEU A C 4
ATOM 3287 O O . LEU A 1 9 ? -8.780 -19.892 17.364 1.00 0.00 9 LEU A O 4
ATOM 3303 N N . SER A 1 10 ? -10.406 -19.711 15.818 1.00 0.00 10 SER A N 4
ATOM 3304 C CA . SER A 1 10 ? -9.501 -19.880 14.687 1.00 0.00 10 SER A CA 4
ATOM 3305 C C . SER A 1 10 ? -8.919 -18.538 14.252 1.00 0.00 10 SER A C 4
ATOM 3306 O O . SER A 1 10 ? -9.590 -17.509 14.318 1.00 0.00 10 SER A O 4
ATOM 3314 N N . GLU A 1 11 ? -7.667 -18.559 13.807 1.00 0.00 11 GLU A N 4
ATOM 3315 C CA . GLU A 1 11 ? -6.994 -17.344 13.362 1.00 0.00 11 GLU A CA 4
ATOM 3316 C C . GLU A 1 11 ? -6.537 -17.476 11.912 1.00 0.00 11 GLU A C 4
ATOM 3317 O O . GLU A 1 11 ? -5.430 -17.069 11.558 1.00 0.00 11 GLU A O 4
ATOM 3329 N N . LEU A 1 12 ? -7.398 -18.047 11.076 1.00 0.00 12 LEU A N 4
ATOM 3330 C CA . LEU A 1 12 ? -7.084 -18.233 9.664 1.00 0.00 12 LEU A CA 4
ATOM 3331 C C . LEU A 1 12 ? -7.560 -17.043 8.838 1.00 0.00 12 LEU A C 4
ATOM 3332 O O . LEU A 1 12 ? -8.704 -17.006 8.383 1.00 0.00 12 LEU A O 4
ATOM 3348 N N . THR A 1 13 ? -6.675 -16.070 8.646 1.00 0.00 13 THR A N 4
ATOM 3349 C CA . THR A 1 13 ? -7.005 -14.878 7.874 1.00 0.00 13 THR A CA 4
ATOM 3350 C C . THR A 1 13 ? -6.068 -14.718 6.683 1.00 0.00 13 THR A C 4
ATOM 3351 O O . THR A 1 13 ? -4.849 -14.844 6.799 1.00 0.00 13 THR A O 4
ATOM 3362 N N . PRO A 1 14 ? -6.647 -14.434 5.507 1.00 0.00 14 PRO A N 4
ATOM 3363 C CA . PRO A 1 14 ? -5.882 -14.250 4.271 1.00 0.00 14 PRO A CA 4
ATOM 3364 C C . PRO A 1 14 ? -5.057 -12.967 4.285 1.00 0.00 14 PRO A C 4
ATOM 3365 O O . PRO A 1 14 ? -5.066 -12.223 5.267 1.00 0.00 14 PRO A O 4
ATOM 3376 N N . TYR A 1 15 ? -4.347 -12.713 3.192 1.00 0.00 15 TYR A N 4
ATOM 3377 C CA . TYR A 1 15 ? -3.515 -11.521 3.080 1.00 0.00 15 TYR A CA 4
ATOM 3378 C C . TYR A 1 15 ? -4.323 -10.341 2.551 1.00 0.00 15 TYR A C 4
ATOM 3379 O O . TYR A 1 15 ? -3.837 -9.558 1.733 1.00 0.00 15 TYR A O 4
ATOM 3397 N N . ILE A 1 16 ? -5.559 -10.219 3.023 1.00 0.00 16 ILE A N 4
ATOM 3398 C CA . ILE A 1 16 ? -6.435 -9.134 2.599 1.00 0.00 16 ILE A CA 4
ATOM 3399 C C . ILE A 1 16 ? -6.372 -7.964 3.575 1.00 0.00 16 ILE A C 4
ATOM 3400 O O . ILE A 1 16 ? -6.574 -6.810 3.192 1.00 0.00 16 ILE A O 4
ATOM 3416 N N . LEU A 1 17 ? -6.089 -8.267 4.837 1.00 0.00 17 LEU A N 4
ATOM 3417 C CA . LEU A 1 17 ? -5.997 -7.240 5.869 1.00 0.00 17 LEU A CA 4
ATOM 3418 C C . LEU A 1 17 ? -4.673 -6.489 5.773 1.00 0.00 17 LEU A C 4
ATOM 3419 O O . LEU A 1 17 ? -3.762 -6.904 5.056 1.00 0.00 17 LEU A O 4
ATOM 3435 N N . CYS A 1 18 ? -4.572 -5.382 6.501 1.00 0.00 18 CYS A N 4
ATOM 3436 C CA . CYS A 1 18 ? -3.359 -4.573 6.501 1.00 0.00 18 CYS A CA 4
ATOM 3437 C C . CYS A 1 18 ? -2.638 -4.674 7.841 1.00 0.00 18 CYS A C 4
ATOM 3438 O O . CYS A 1 18 ? -3.205 -5.140 8.830 1.00 0.00 18 CYS A O 4
ATOM 3445 N N . SER A 1 19 ? -1.384 -4.232 7.867 1.00 0.00 19 SER A N 4
ATOM 3446 C CA . SER A 1 19 ? -0.583 -4.275 9.085 1.00 0.00 19 SER A CA 4
ATOM 3447 C C . SER A 1 19 ? -0.603 -2.925 9.796 1.00 0.00 19 SER A C 4
ATOM 3448 O O . SER A 1 19 ? -0.430 -2.850 11.013 1.00 0.00 19 SER A O 4
ATOM 3456 N N . ILE A 1 20 ? -0.815 -1.862 9.027 1.00 0.00 20 ILE A N 4
ATOM 3457 C CA . ILE A 1 20 ? -0.859 -0.515 9.583 1.00 0.00 20 ILE A CA 4
ATOM 3458 C C . ILE A 1 20 ? -2.285 -0.117 9.948 1.00 0.00 20 ILE A C 4
ATOM 3459 O O . ILE A 1 20 ? -2.569 0.235 11.093 1.00 0.00 20 ILE A O 4
ATOM 3475 N N . CYS A 1 21 ? -3.179 -0.177 8.967 1.00 0.00 21 CYS A N 4
ATOM 3476 C CA . CYS A 1 21 ? -4.577 0.176 9.184 1.00 0.00 21 CYS A CA 4
ATOM 3477 C C . CYS A 1 21 ? -5.338 -0.983 9.821 1.00 0.00 21 CYS A C 4
ATOM 3478 O O . CYS A 1 21 ? -6.390 -0.789 10.432 1.00 0.00 21 CYS A O 4
ATOM 3485 N N . LYS A 1 22 ? -4.799 -2.188 9.676 1.00 0.00 22 LYS A N 4
ATOM 3486 C CA . LYS A 1 22 ? -5.425 -3.379 10.238 1.00 0.00 22 LYS A CA 4
ATOM 3487 C C . LYS A 1 22 ? -6.825 -3.580 9.666 1.00 0.00 22 LYS A C 4
ATOM 3488 O O . LYS A 1 22 ? -7.713 -4.097 10.342 1.00 0.00 22 LYS A O 4
ATOM 3507 N N . GLY A 1 23 ? -7.013 -3.169 8.416 1.00 0.00 23 GLY A N 4
ATOM 3508 C CA . GLY A 1 23 ? -8.307 -3.314 7.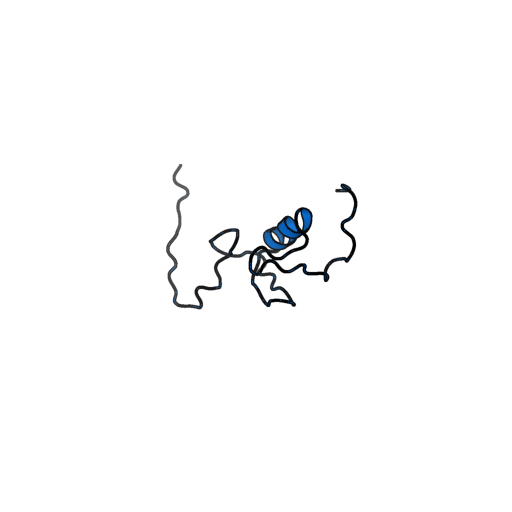774 1.00 0.00 23 GLY A CA 4
ATOM 3509 C C . GLY A 1 23 ? -8.189 -3.584 6.287 1.00 0.00 23 GLY A C 4
ATOM 3510 O O . GLY A 1 23 ? -7.179 -4.112 5.823 1.00 0.00 23 GLY A O 4
ATOM 3514 N N . TYR A 1 24 ? -9.225 -3.223 5.538 1.00 0.00 24 TYR A N 4
ATOM 3515 C CA . TYR A 1 24 ? -9.236 -3.433 4.096 1.00 0.00 24 TYR A CA 4
ATOM 3516 C C . TYR A 1 24 ? -8.157 -2.596 3.415 1.00 0.00 24 TYR A C 4
ATOM 3517 O O . TYR A 1 24 ? -7.839 -1.492 3.859 1.00 0.00 24 TYR A O 4
ATOM 3535 N N . LEU A 1 25 ? -7.598 -3.129 2.334 1.00 0.00 25 LEU A N 4
ATOM 3536 C CA . LEU A 1 25 ? -6.555 -2.432 1.590 1.00 0.00 25 LEU A CA 4
ATOM 3537 C C . LEU A 1 25 ? -7.156 -1.594 0.466 1.00 0.00 25 LEU A C 4
ATOM 3538 O O . LEU A 1 25 ? -7.887 -2.107 -0.382 1.00 0.00 25 LEU A O 4
ATOM 3554 N N . ILE A 1 26 ? -6.841 -0.303 0.465 1.00 0.00 26 ILE A N 4
ATOM 3555 C CA . ILE A 1 26 ? -7.347 0.606 -0.557 1.00 0.00 26 ILE A CA 4
ATOM 3556 C C . ILE A 1 26 ? -6.443 0.610 -1.785 1.00 0.00 26 ILE A C 4
ATOM 3557 O O . ILE A 1 26 ? -6.850 0.193 -2.869 1.00 0.00 26 ILE A O 4
ATOM 3573 N N . ASP A 1 27 ? -5.215 1.083 -1.606 1.00 0.00 27 ASP A N 4
ATOM 3574 C CA . ASP A 1 27 ? -4.251 1.139 -2.699 1.00 0.00 27 ASP A CA 4
ATOM 3575 C C . ASP A 1 27 ? -3.070 0.211 -2.431 1.00 0.00 27 ASP A C 4
ATOM 3576 O O . ASP A 1 27 ? -1.914 0.630 -2.482 1.00 0.00 27 ASP A O 4
ATOM 3585 N N . ALA A 1 28 ? -3.370 -1.052 -2.144 1.00 0.00 28 ALA A N 4
ATOM 3586 C CA . ALA A 1 28 ? -2.334 -2.039 -1.869 1.00 0.00 28 ALA A CA 4
ATOM 3587 C C . ALA A 1 28 ? -1.031 -1.678 -2.573 1.00 0.00 28 ALA A C 4
ATOM 3588 O O . ALA A 1 28 ? -1.030 -1.298 -3.744 1.00 0.00 28 ALA A O 4
ATOM 3595 N N . THR A 1 29 ? 0.080 -1.799 -1.852 1.00 0.00 29 THR A N 4
ATOM 3596 C CA . THR A 1 29 ? 1.390 -1.484 -2.407 1.00 0.00 29 THR A CA 4
ATOM 3597 C C . THR A 1 29 ? 2.363 -2.640 -2.209 1.00 0.00 29 THR A C 4
ATOM 3598 O O . THR A 1 29 ? 2.974 -2.778 -1.148 1.00 0.00 29 THR A O 4
ATOM 3609 N N . THR A 1 30 ? 2.505 -3.471 -3.237 1.00 0.00 30 THR A N 4
ATOM 3610 C CA . THR A 1 30 ? 3.405 -4.616 -3.177 1.00 0.00 30 THR A CA 4
ATOM 3611 C C . THR A 1 30 ? 4.860 -4.169 -3.093 1.00 0.00 30 THR A C 4
ATOM 3612 O O . THR A 1 30 ? 5.284 -3.268 -3.818 1.00 0.00 30 THR A O 4
ATOM 3623 N N . ILE A 1 31 ? 5.619 -4.803 -2.206 1.00 0.00 31 ILE A N 4
ATOM 3624 C CA . ILE A 1 31 ? 7.027 -4.471 -2.031 1.00 0.00 31 ILE A CA 4
ATOM 3625 C C . ILE A 1 31 ? 7.921 -5.651 -2.398 1.00 0.00 31 ILE A C 4
ATOM 3626 O O . ILE A 1 31 ? 8.306 -6.444 -1.538 1.00 0.00 31 ILE A O 4
ATOM 3642 N N . THR A 1 32 ? 8.249 -5.761 -3.681 1.00 0.00 32 THR A N 4
ATOM 3643 C CA . THR A 1 32 ? 9.098 -6.843 -4.164 1.00 0.00 32 THR A CA 4
ATOM 3644 C C . THR A 1 32 ? 10.113 -7.258 -3.105 1.00 0.00 32 THR A C 4
ATOM 3645 O O . THR A 1 32 ? 10.443 -8.437 -2.979 1.00 0.00 32 THR A O 4
ATOM 3656 N N . GLU A 1 33 ? 10.604 -6.283 -2.347 1.00 0.00 33 GLU A N 4
ATOM 3657 C CA . GLU A 1 33 ? 11.582 -6.549 -1.299 1.00 0.00 33 GLU A CA 4
ATOM 3658 C C . GLU A 1 33 ? 11.125 -7.700 -0.407 1.00 0.00 33 GLU A C 4
ATOM 3659 O O . GLU A 1 33 ? 11.702 -8.787 -0.432 1.00 0.00 33 GLU A O 4
ATOM 3671 N N . CYS A 1 34 ? 10.084 -7.451 0.381 1.00 0.00 34 CYS A N 4
ATOM 3672 C CA . CYS A 1 34 ? 9.548 -8.464 1.282 1.00 0.00 34 CYS A CA 4
ATOM 3673 C C . CYS A 1 34 ? 8.253 -9.053 0.730 1.00 0.00 34 CYS A C 4
ATOM 3674 O O . CYS A 1 34 ? 7.538 -9.772 1.429 1.00 0.00 34 CYS A O 4
ATOM 3681 N N . LEU A 1 35 ? 7.958 -8.743 -0.527 1.00 0.00 35 LEU A N 4
ATOM 3682 C CA . LEU A 1 35 ? 6.749 -9.241 -1.174 1.00 0.00 35 LEU A CA 4
ATOM 3683 C C . LEU A 1 35 ? 5.513 -8.922 -0.339 1.00 0.00 35 LEU A C 4
ATOM 3684 O O . LEU A 1 35 ? 4.493 -9.604 -0.435 1.00 0.00 35 LEU A O 4
ATOM 3700 N N . HIS A 1 36 ? 5.611 -7.878 0.478 1.00 0.00 36 HIS A N 4
ATOM 3701 C CA . HIS A 1 36 ? 4.500 -7.466 1.329 1.00 0.00 36 HIS A CA 4
ATOM 3702 C C . HIS A 1 36 ? 3.613 -6.454 0.610 1.00 0.00 36 HIS A C 4
ATOM 3703 O O . HIS A 1 36 ? 3.999 -5.889 -0.414 1.00 0.00 36 HIS A O 4
ATOM 3717 N N . THR A 1 37 ? 2.420 -6.229 1.153 1.00 0.00 37 THR A N 4
ATOM 3718 C CA . THR A 1 37 ? 1.478 -5.286 0.564 1.00 0.00 37 THR A CA 4
ATOM 3719 C C . THR A 1 37 ? 0.937 -4.321 1.612 1.00 0.00 37 THR A C 4
ATOM 3720 O O . THR A 1 37 ? 0.637 -4.717 2.739 1.00 0.00 37 THR A O 4
ATOM 3731 N N . PHE A 1 38 ? 0.813 -3.053 1.234 1.00 0.00 38 PHE A N 4
ATOM 3732 C CA . PHE A 1 38 ? 0.308 -2.030 2.143 1.00 0.00 38 PHE A CA 4
ATOM 3733 C C . PHE A 1 38 ? -0.361 -0.898 1.370 1.00 0.00 38 PHE A C 4
ATOM 3734 O O . PHE A 1 38 ? 0.047 -0.566 0.256 1.00 0.00 38 PHE A O 4
ATOM 3751 N N . CYS A 1 39 ? -1.391 -0.308 1.968 1.00 0.00 39 CYS A N 4
ATOM 3752 C CA . CYS A 1 39 ? -2.118 0.787 1.337 1.00 0.00 39 CYS A CA 4
ATOM 3753 C C . CYS A 1 39 ? -1.167 1.911 0.935 1.00 0.00 39 CYS A C 4
ATOM 3754 O O . CYS A 1 39 ? -0.215 2.220 1.651 1.00 0.00 39 CYS A O 4
ATOM 3761 N N . LYS A 1 40 ? -1.432 2.519 -0.216 1.00 0.00 40 LYS A N 4
ATOM 3762 C CA . LYS A 1 40 ? -0.603 3.610 -0.715 1.00 0.00 40 LYS A CA 4
ATOM 3763 C C . LYS A 1 40 ? -0.679 4.819 0.213 1.00 0.00 40 LYS A C 4
ATOM 3764 O O . LYS A 1 40 ? 0.106 5.759 0.088 1.00 0.00 40 LYS A O 4
ATOM 3783 N N . SER A 1 41 ? -1.627 4.786 1.144 1.00 0.00 41 SER A N 4
ATOM 3784 C CA . SER A 1 41 ? -1.806 5.880 2.091 1.00 0.00 41 SER A CA 4
ATOM 3785 C C . SER A 1 41 ? -1.062 5.599 3.393 1.00 0.00 41 SER A C 4
ATOM 3786 O O . SER A 1 41 ? -0.425 6.486 3.961 1.00 0.00 41 SER A O 4
ATOM 3794 N N . CYS A 1 42 ? -1.149 4.358 3.860 1.00 0.00 42 CYS A N 4
ATOM 3795 C CA . CYS A 1 42 ? -0.485 3.958 5.095 1.00 0.00 42 CYS A CA 4
ATOM 3796 C C . CYS A 1 42 ? 0.995 3.678 4.851 1.00 0.00 42 CYS A C 4
ATOM 3797 O O . CYS A 1 42 ? 1.856 4.144 5.597 1.00 0.00 42 CYS A O 4
ATOM 3804 N N . ILE A 1 43 ? 1.282 2.915 3.802 1.00 0.00 43 ILE A N 4
ATOM 3805 C CA . ILE A 1 43 ? 2.657 2.575 3.459 1.00 0.00 43 ILE A CA 4
ATOM 3806 C C . ILE A 1 43 ? 3.492 3.829 3.225 1.00 0.00 43 ILE A C 4
ATOM 3807 O O . ILE A 1 43 ? 4.653 3.899 3.629 1.00 0.00 43 ILE A O 4
ATOM 3823 N N . VAL A 1 44 ? 2.893 4.819 2.572 1.00 0.00 44 VAL A N 4
ATOM 3824 C CA . VAL A 1 44 ? 3.580 6.073 2.287 1.00 0.00 44 VAL A CA 4
ATOM 3825 C C . VAL A 1 44 ? 3.665 6.948 3.532 1.00 0.00 44 VAL A C 4
ATOM 3826 O O . VAL A 1 44 ? 4.657 7.645 3.746 1.00 0.00 44 VAL A O 4
ATOM 3839 N N . ARG A 1 45 ? 2.619 6.907 4.351 1.00 0.00 45 ARG A N 4
ATOM 3840 C CA . ARG A 1 45 ? 2.575 7.697 5.575 1.00 0.00 45 ARG A CA 4
ATOM 3841 C C . ARG A 1 45 ? 3.445 7.067 6.660 1.00 0.00 45 ARG A C 4
ATOM 3842 O O . ARG A 1 45 ? 3.883 7.745 7.590 1.00 0.00 45 ARG A O 4
ATOM 3863 N N . HIS A 1 46 ? 3.690 5.767 6.533 1.00 0.00 46 HIS A N 4
ATOM 3864 C CA . HIS A 1 46 ? 4.508 5.046 7.503 1.00 0.00 46 HIS A CA 4
ATOM 3865 C C . HIS A 1 46 ? 5.976 5.443 7.378 1.00 0.00 46 HIS A C 4
ATOM 3866 O O . HIS A 1 46 ? 6.715 5.444 8.362 1.00 0.00 46 HIS A O 4
ATOM 3880 N N . PHE A 1 47 ? 6.391 5.778 6.161 1.00 0.00 47 PHE A N 4
ATOM 3881 C CA . PHE A 1 47 ? 7.771 6.175 5.907 1.00 0.00 47 PHE A CA 4
ATOM 3882 C C . PHE A 1 47 ? 8.052 7.563 6.477 1.00 0.00 47 PHE A C 4
ATOM 3883 O O . PHE A 1 47 ? 9.197 7.906 6.768 1.00 0.00 47 PHE A O 4
ATOM 3900 N N . TYR A 1 48 ? 6.997 8.356 6.631 1.00 0.00 48 TYR A N 4
ATOM 3901 C CA . TYR A 1 48 ? 7.129 9.708 7.163 1.00 0.00 48 TYR A CA 4
ATOM 3902 C C . TYR A 1 48 ? 7.643 9.680 8.599 1.00 0.00 48 TYR A C 4
ATOM 3903 O O . TYR A 1 48 ? 8.525 10.455 8.969 1.00 0.00 48 TYR A O 4
ATOM 3921 N N . TYR A 1 49 ? 7.085 8.782 9.403 1.00 0.00 49 TYR A N 4
ATOM 3922 C CA . TYR A 1 49 ? 7.484 8.654 10.800 1.00 0.00 49 TYR A CA 4
ATOM 3923 C C . TYR A 1 49 ? 8.473 7.507 10.980 1.00 0.00 49 TYR A C 4
ATOM 3924 O O . TYR A 1 49 ? 9.440 7.618 11.734 1.00 0.00 49 TYR A O 4
ATOM 3942 N N . SER A 1 50 ? 8.223 6.403 10.282 1.00 0.00 50 SER A N 4
ATOM 3943 C CA . SER A 1 50 ? 9.089 5.233 10.366 1.00 0.00 50 SER A CA 4
ATOM 3944 C C . SER A 1 50 ? 9.513 4.770 8.976 1.00 0.00 50 SER A C 4
ATOM 3945 O O . SER A 1 50 ? 8.732 4.160 8.248 1.00 0.00 50 SER A O 4
ATOM 3953 N N . ASN A 1 51 ? 10.758 5.065 8.615 1.00 0.00 51 ASN A N 4
ATOM 3954 C CA . ASN A 1 51 ? 11.288 4.680 7.312 1.00 0.00 51 ASN A CA 4
ATOM 3955 C C . ASN A 1 51 ? 11.614 3.190 7.276 1.00 0.00 51 ASN A C 4
ATOM 3956 O O . ASN A 1 51 ? 12.710 2.793 6.879 1.00 0.00 51 ASN A O 4
ATOM 3967 N N . ARG A 1 52 ? 10.655 2.370 7.693 1.00 0.00 52 ARG A N 4
ATOM 3968 C CA . ARG A 1 52 ? 10.840 0.924 7.709 1.00 0.00 52 ARG A CA 4
ATOM 3969 C C . ARG A 1 52 ? 9.496 0.203 7.649 1.00 0.00 52 ARG A C 4
ATOM 3970 O O . ARG A 1 52 ? 8.538 0.596 8.315 1.00 0.00 52 ARG A O 4
ATOM 3991 N N . CYS A 1 53 ? 9.433 -0.854 6.846 1.00 0.00 53 CYS A N 4
ATOM 3992 C CA . CYS A 1 53 ? 8.208 -1.630 6.698 1.00 0.00 53 CYS A CA 4
ATOM 3993 C C . CYS A 1 53 ? 7.680 -2.079 8.057 1.00 0.00 53 CYS A C 4
ATOM 3994 O O . CYS A 1 53 ? 8.396 -2.672 8.864 1.00 0.00 53 CYS A O 4
ATOM 4001 N N . PRO A 1 54 ? 6.396 -1.791 8.318 1.00 0.00 54 PRO A N 4
ATOM 4002 C CA . PRO A 1 54 ? 5.743 -2.157 9.578 1.00 0.00 54 PRO A CA 4
ATOM 4003 C C . PRO A 1 54 ? 5.534 -3.662 9.707 1.00 0.00 54 PRO A C 4
ATOM 4004 O O . PRO A 1 54 ? 4.892 -4.132 10.647 1.00 0.00 54 PRO A O 4
ATOM 4015 N N . LYS A 1 55 ? 6.079 -4.414 8.757 1.00 0.00 55 LYS A N 4
ATOM 4016 C CA . LYS A 1 55 ? 5.954 -5.867 8.764 1.00 0.00 55 LYS A CA 4
ATOM 4017 C C . LYS A 1 55 ? 7.285 -6.526 9.111 1.00 0.00 55 LYS A C 4
ATOM 4018 O O . LYS A 1 55 ? 7.444 -7.098 10.190 1.00 0.00 55 LYS A O 4
ATOM 4037 N N . CYS A 1 56 ? 8.240 -6.440 8.191 1.00 0.00 56 CYS A N 4
ATOM 4038 C CA . CYS A 1 56 ? 9.558 -7.027 8.400 1.00 0.00 56 CYS A CA 4
ATOM 4039 C C . CYS A 1 56 ? 10.501 -6.026 9.062 1.00 0.00 56 CYS A C 4
ATOM 4040 O O . CYS A 1 56 ? 11.493 -6.409 9.681 1.00 0.00 56 CYS A O 4
ATOM 4047 N N . ASN A 1 57 ? 10.182 -4.743 8.928 1.00 0.00 57 ASN A N 4
ATOM 4048 C CA . ASN A 1 57 ? 11.000 -3.687 9.513 1.00 0.00 57 ASN A CA 4
ATOM 4049 C C . ASN A 1 57 ? 12.281 -3.483 8.710 1.00 0.00 57 ASN A C 4
ATOM 4050 O O . ASN A 1 57 ? 13.380 -3.483 9.266 1.00 0.00 57 ASN A O 4
ATOM 4061 N N . ILE A 1 58 ? 12.132 -3.311 7.401 1.00 0.00 58 ILE A N 4
ATOM 4062 C CA . ILE A 1 58 ? 13.277 -3.104 6.523 1.00 0.00 58 ILE A CA 4
ATOM 4063 C C . ILE A 1 58 ? 13.326 -1.669 6.012 1.00 0.00 58 ILE A C 4
ATOM 4064 O O . ILE A 1 58 ? 12.291 -1.059 5.742 1.00 0.00 58 ILE A O 4
ATOM 4080 N N . VAL A 1 59 ? 14.536 -1.135 5.878 1.00 0.00 59 VAL A N 4
ATOM 4081 C CA . VAL A 1 59 ? 14.721 0.229 5.396 1.00 0.00 59 VAL A CA 4
ATOM 4082 C C . VAL A 1 59 ? 14.344 0.346 3.923 1.00 0.00 59 VAL A C 4
ATOM 4083 O O . VAL A 1 59 ? 15.183 0.169 3.040 1.00 0.00 59 VAL A O 4
ATOM 4096 N N . VAL A 1 60 ? 13.075 0.648 3.665 1.00 0.00 60 VAL A N 4
ATOM 4097 C CA . VAL A 1 60 ? 12.586 0.791 2.299 1.00 0.00 60 VAL A CA 4
ATOM 4098 C C . VAL A 1 60 ? 12.572 2.255 1.872 1.00 0.00 60 VAL A C 4
ATOM 4099 O O . VAL A 1 60 ? 12.050 3.115 2.581 1.00 0.00 60 VAL A O 4
ATOM 4112 N N . HIS A 1 61 ? 13.148 2.531 0.706 1.00 0.00 61 HIS A N 4
ATOM 4113 C CA . HIS A 1 61 ? 13.200 3.891 0.182 1.00 0.00 61 HIS A CA 4
ATOM 4114 C C . HIS A 1 61 ? 12.121 4.108 -0.874 1.00 0.00 61 HIS A C 4
ATOM 4115 O O . HIS A 1 61 ? 11.189 4.886 -0.671 1.00 0.00 61 HIS A O 4
ATOM 4129 N N . GLN A 1 62 ? 12.255 3.417 -2.001 1.00 0.00 62 GLN A N 4
ATOM 4130 C CA . GLN A 1 62 ? 11.292 3.536 -3.090 1.00 0.00 62 GLN A CA 4
ATOM 4131 C C . GLN A 1 62 ? 9.880 3.736 -2.547 1.00 0.00 62 GLN A C 4
ATOM 4132 O O . GLN A 1 62 ? 9.262 2.803 -2.036 1.00 0.00 62 GLN A O 4
ATOM 4146 N N . THR A 1 63 ? 9.376 4.961 -2.663 1.00 0.00 63 THR A N 4
ATOM 4147 C CA . THR A 1 63 ? 8.038 5.284 -2.183 1.00 0.00 63 THR A CA 4
ATOM 4148 C C . THR A 1 63 ? 6.975 4.857 -3.189 1.00 0.00 63 THR A C 4
ATOM 4149 O O . THR A 1 63 ? 5.779 4.920 -2.905 1.00 0.00 63 THR A O 4
ATOM 4160 N N . GLN A 1 64 ? 7.419 4.423 -4.364 1.00 0.00 64 GLN A N 4
ATOM 4161 C CA . GLN A 1 64 ? 6.504 3.986 -5.412 1.00 0.00 64 GLN A CA 4
ATOM 4162 C C . GLN A 1 64 ? 7.245 3.195 -6.486 1.00 0.00 64 GLN A C 4
ATOM 4163 O O . GLN A 1 64 ? 8.428 3.413 -6.747 1.00 0.00 64 GLN A O 4
ATOM 4177 N N . PRO A 1 65 ? 6.533 2.254 -7.124 1.00 0.00 65 PRO A N 4
ATOM 4178 C CA . PRO A 1 65 ? 7.103 1.411 -8.180 1.00 0.00 65 PRO A CA 4
ATOM 4179 C C . PRO A 1 65 ? 7.392 2.196 -9.454 1.00 0.00 65 PRO A C 4
ATOM 4180 O O . PRO A 1 65 ? 8.478 2.754 -9.619 1.00 0.00 65 PRO A O 4
ATOM 4191 N N . LEU A 1 66 ? 6.415 2.235 -10.354 1.00 0.00 66 LEU A N 4
ATOM 4192 C CA . LEU A 1 66 ? 6.565 2.953 -11.615 1.00 0.00 66 LEU A CA 4
ATOM 4193 C C . LEU A 1 66 ? 5.247 3.596 -12.035 1.00 0.00 66 LEU A C 4
ATOM 4194 O O . LEU A 1 66 ? 4.204 2.943 -12.052 1.00 0.00 66 LEU A O 4
ATOM 4210 N N . SER A 1 67 ? 5.304 4.880 -12.376 1.00 0.00 67 SER A N 4
ATOM 4211 C CA . SER A 1 67 ? 4.114 5.612 -12.794 1.00 0.00 67 SER A CA 4
ATOM 4212 C C . SER A 1 67 ? 4.146 5.886 -14.295 1.00 0.00 67 SER A C 4
ATOM 4213 O O . SER A 1 67 ? 5.138 6.383 -14.826 1.00 0.00 67 SER A O 4
ATOM 4221 N N . GLY A 1 68 ? 3.050 5.558 -14.973 1.00 0.00 68 GLY A N 4
ATOM 4222 C CA . GLY A 1 68 ? 2.972 5.775 -16.406 1.00 0.00 68 GLY A CA 4
ATOM 4223 C C . GLY A 1 68 ? 3.151 7.232 -16.782 1.00 0.00 68 GLY A C 4
ATOM 4224 O O . GLY A 1 68 ? 2.671 8.136 -16.097 1.00 0.00 68 GLY A O 4
ATOM 4228 N N . PRO A 1 69 ? 3.858 7.478 -17.895 1.00 0.00 69 PRO A N 4
ATOM 4229 C CA . PRO A 1 69 ? 4.117 8.835 -18.386 1.00 0.00 69 PRO A CA 4
ATOM 4230 C C . PRO A 1 69 ? 2.857 9.508 -18.920 1.00 0.00 69 PRO A C 4
ATOM 4231 O O . PRO A 1 69 ? 2.880 10.679 -19.297 1.00 0.00 69 PRO A O 4
ATOM 4242 N N . SER A 1 70 ? 1.759 8.759 -18.951 1.00 0.00 70 SER A N 4
ATOM 4243 C CA . SER A 1 70 ? 0.490 9.283 -19.443 1.00 0.00 70 SER A CA 4
ATOM 4244 C C . SER A 1 70 ? -0.481 9.524 -18.291 1.00 0.00 70 SER A C 4
ATOM 4245 O O . SER A 1 70 ? -0.583 8.713 -17.371 1.00 0.00 70 SER A O 4
ATOM 4253 N N . SER A 1 71 ? -1.192 10.646 -18.350 1.00 0.00 71 SER A N 4
ATOM 4254 C CA . SER A 1 71 ? -2.153 10.997 -17.311 1.00 0.00 71 SER A CA 4
ATOM 4255 C C . SER A 1 71 ? -3.193 9.895 -17.138 1.00 0.00 71 SER A C 4
ATOM 4256 O O . SER A 1 71 ? -3.343 9.027 -17.997 1.00 0.00 71 SER A O 4
ATOM 4264 N N . GLY A 1 72 ? -3.911 9.937 -16.019 1.00 0.00 72 GLY A N 4
ATOM 4265 C CA . GLY A 1 72 ? -4.929 8.938 -15.752 1.00 0.00 72 GLY A CA 4
ATOM 4266 C C . GLY A 1 72 ? -6.321 9.532 -15.685 1.00 0.00 72 GLY A C 4
ATOM 4267 O O . GLY A 1 72 ? -6.451 10.755 -15.673 1.00 0.00 72 GLY A O 4
ATOM 4273 N N . GLY A 1 1 ? -15.381 -9.418 44.028 1.00 0.00 1 GLY A N 5
ATOM 4274 C CA . GLY A 1 1 ? -15.801 -9.576 42.648 1.00 0.00 1 GLY A CA 5
ATOM 4275 C C . GLY A 1 1 ? -14.632 -9.788 41.706 1.00 0.00 1 GLY A C 5
ATOM 4276 O O . GLY A 1 1 ? -13.624 -9.086 41.789 1.00 0.00 1 GLY A O 5
ATOM 4280 N N . SER A 1 2 ? -14.765 -10.760 40.810 1.00 0.00 2 SER A N 5
ATOM 4281 C CA . SER A 1 2 ? -13.709 -11.067 39.852 1.00 0.00 2 SER A CA 5
ATOM 4282 C C . SER A 1 2 ? -14.192 -12.075 38.815 1.00 0.00 2 SER A C 5
ATOM 4283 O O . SER A 1 2 ? -14.865 -13.051 39.148 1.00 0.00 2 SER A O 5
ATOM 4291 N N . SER A 1 3 ? -13.843 -11.833 37.555 1.00 0.00 3 SER A N 5
ATOM 4292 C CA . SER A 1 3 ? -14.243 -12.717 36.467 1.00 0.00 3 SER A CA 5
ATOM 4293 C C . SER A 1 3 ? -13.363 -12.501 35.240 1.00 0.00 3 SER A C 5
ATOM 4294 O O . SER A 1 3 ? -12.837 -11.410 35.024 1.00 0.00 3 SER A O 5
ATOM 4302 N N . GLY A 1 4 ? -13.209 -13.550 34.438 1.00 0.00 4 GLY A N 5
ATOM 4303 C CA . GLY A 1 4 ? -12.392 -13.456 33.242 1.00 0.00 4 GLY A CA 5
ATOM 4304 C C . GLY A 1 4 ? -12.154 -14.806 32.595 1.00 0.00 4 GLY A C 5
ATOM 4305 O O . GLY A 1 4 ? -11.419 -15.637 33.128 1.00 0.00 4 GLY A O 5
ATOM 4309 N N . SER A 1 5 ? -12.778 -15.026 31.442 1.00 0.00 5 SER A N 5
ATOM 4310 C CA . SER A 1 5 ? -12.634 -16.287 30.724 1.00 0.00 5 SER A CA 5
ATOM 4311 C C . SER A 1 5 ? -12.895 -16.096 29.233 1.00 0.00 5 SER A C 5
ATOM 4312 O O . SER A 1 5 ? -13.575 -15.153 28.826 1.00 0.00 5 SER A O 5
ATOM 4320 N N . SER A 1 6 ? -12.350 -16.997 28.423 1.00 0.00 6 SER A N 5
ATOM 4321 C CA . SER A 1 6 ? -12.520 -16.927 26.976 1.00 0.00 6 SER A CA 5
ATOM 4322 C C . SER A 1 6 ? -11.900 -18.144 26.296 1.00 0.00 6 SER A C 5
ATOM 4323 O O . SER A 1 6 ? -10.758 -18.509 26.572 1.00 0.00 6 SER A O 5
ATOM 4331 N N . GLY A 1 7 ? -12.663 -18.769 25.405 1.00 0.00 7 GLY A N 5
ATOM 4332 C CA . GLY A 1 7 ? -12.172 -19.939 24.699 1.00 0.00 7 GLY A CA 5
ATOM 4333 C C . GLY A 1 7 ? -12.894 -20.168 23.386 1.00 0.00 7 GLY A C 5
ATOM 4334 O O . GLY A 1 7 ? -13.586 -21.171 23.218 1.00 0.00 7 GLY A O 5
ATOM 4338 N N . ASN A 1 8 ? -12.734 -19.235 22.453 1.00 0.00 8 ASN A N 5
ATOM 4339 C CA . ASN A 1 8 ? -13.378 -19.340 21.149 1.00 0.00 8 ASN A CA 5
ATOM 4340 C C . ASN A 1 8 ? -12.845 -18.277 20.192 1.00 0.00 8 ASN A C 5
ATOM 4341 O O . ASN A 1 8 ? -13.006 -17.079 20.426 1.00 0.00 8 ASN A O 5
ATOM 4352 N N . LEU A 1 9 ? -12.211 -18.725 19.114 1.00 0.00 9 LEU A N 5
ATOM 4353 C CA . LEU A 1 9 ? -11.654 -17.813 18.121 1.00 0.00 9 LEU A CA 5
ATOM 4354 C C . LEU A 1 9 ? -11.286 -18.559 16.843 1.00 0.00 9 LEU A C 5
ATOM 4355 O O . LEU A 1 9 ? -10.970 -19.749 16.875 1.00 0.00 9 LEU A O 5
ATOM 4371 N N . SER A 1 10 ? -11.327 -17.852 15.718 1.00 0.00 10 SER A N 5
ATOM 4372 C CA . SER A 1 10 ? -11.000 -18.448 14.428 1.00 0.00 10 SER A CA 5
ATOM 4373 C C . SER A 1 10 ? -9.488 -18.520 14.231 1.00 0.00 10 SER A C 5
ATOM 4374 O O . SER A 1 10 ? -8.765 -17.576 14.548 1.00 0.00 10 SER A O 5
ATOM 4382 N N . GLU A 1 11 ? -9.019 -19.647 13.704 1.00 0.00 11 GLU A N 5
ATOM 4383 C CA . GLU A 1 11 ? -7.594 -19.843 13.466 1.00 0.00 11 GLU A CA 5
ATOM 4384 C C . GLU A 1 11 ? -7.336 -20.246 12.017 1.00 0.00 11 GLU A C 5
ATOM 4385 O O . GLU A 1 11 ? -7.161 -21.426 11.710 1.00 0.00 11 GLU A O 5
ATOM 4397 N N . LEU A 1 12 ? -7.313 -19.258 11.129 1.00 0.00 12 LEU A N 5
ATOM 4398 C CA . LEU A 1 12 ? -7.076 -19.508 9.712 1.00 0.00 12 LEU A CA 5
ATOM 4399 C C . LEU A 1 12 ? -6.334 -18.340 9.069 1.00 0.00 12 LEU A C 5
ATOM 4400 O O . LEU A 1 12 ? -6.256 -17.251 9.638 1.00 0.00 12 LEU A O 5
ATOM 4416 N N . THR A 1 13 ? -5.791 -18.574 7.878 1.00 0.00 13 THR A N 5
ATOM 4417 C CA . THR A 1 13 ? -5.056 -17.542 7.158 1.00 0.00 13 THR A CA 5
ATOM 4418 C C . THR A 1 13 ? -5.999 -16.475 6.612 1.00 0.00 13 THR A C 5
ATOM 4419 O O . THR A 1 13 ? -7.101 -16.766 6.146 1.00 0.00 13 THR A O 5
ATOM 4430 N N . PRO A 1 14 ? -5.558 -15.210 6.669 1.00 0.00 14 PRO A N 5
ATOM 4431 C CA . PRO A 1 14 ? -6.347 -14.074 6.183 1.00 0.00 14 PRO A CA 5
ATOM 4432 C C . PRO A 1 14 ? -6.475 -14.065 4.663 1.00 0.00 14 PRO A C 5
ATOM 4433 O O . PRO A 1 14 ? -5.908 -14.916 3.978 1.00 0.00 14 PRO A O 5
ATOM 4444 N N . TYR A 1 15 ? -7.223 -13.098 4.143 1.00 0.00 15 TYR A N 5
ATOM 4445 C CA . TYR A 1 15 ? -7.427 -12.980 2.705 1.00 0.00 15 TYR A CA 5
ATOM 4446 C C . TYR A 1 15 ? -6.955 -11.620 2.197 1.00 0.00 15 TYR A C 5
ATOM 4447 O O . TYR A 1 15 ? -5.918 -11.516 1.542 1.00 0.00 15 TYR A O 5
ATOM 4465 N N . ILE A 1 16 ? -7.723 -10.582 2.507 1.00 0.00 16 ILE A N 5
ATOM 4466 C CA . ILE A 1 16 ? -7.384 -9.228 2.084 1.00 0.00 16 ILE A CA 5
ATOM 4467 C C . ILE A 1 16 ? -7.553 -8.236 3.230 1.00 0.00 16 ILE A C 5
ATOM 4468 O O . ILE A 1 16 ? -8.665 -7.797 3.526 1.00 0.00 16 ILE A O 5
ATOM 4484 N N . LEU A 1 17 ? -6.443 -7.886 3.870 1.00 0.00 17 LEU A N 5
ATOM 4485 C CA . LEU A 1 17 ? -6.468 -6.943 4.983 1.00 0.00 17 LEU A CA 5
ATOM 4486 C C . LEU A 1 17 ? -5.122 -6.241 5.132 1.00 0.00 17 LEU A C 5
ATOM 4487 O O . LEU A 1 17 ? -4.188 -6.497 4.371 1.00 0.00 17 LEU A O 5
ATOM 4503 N N . CYS A 1 18 ? -5.027 -5.357 6.119 1.00 0.00 18 CYS A N 5
ATOM 4504 C CA . CYS A 1 18 ? -3.795 -4.619 6.370 1.00 0.00 18 CYS A CA 5
ATOM 4505 C C . CYS A 1 18 ? -3.185 -5.019 7.710 1.00 0.00 18 CYS A C 5
ATOM 4506 O O . CYS A 1 18 ? -3.828 -5.683 8.524 1.00 0.00 18 CYS A O 5
ATOM 4513 N N . SER A 1 19 ? -1.939 -4.611 7.933 1.00 0.00 19 SER A N 5
ATOM 4514 C CA . SER A 1 19 ? -1.240 -4.930 9.172 1.00 0.00 19 SER A CA 5
ATOM 4515 C C . SER A 1 19 ? -1.090 -3.688 10.046 1.00 0.00 19 SER A C 5
ATOM 4516 O O . SER A 1 19 ? -1.029 -3.783 11.272 1.00 0.00 19 SER A O 5
ATOM 4524 N N . ILE A 1 20 ? -1.031 -2.525 9.405 1.00 0.00 20 ILE A N 5
ATOM 4525 C CA . ILE A 1 20 ? -0.889 -1.265 10.123 1.00 0.00 20 ILE A CA 5
ATOM 4526 C C . ILE A 1 20 ? -2.249 -0.706 10.528 1.00 0.00 20 ILE A C 5
ATOM 4527 O O . ILE A 1 20 ? -2.502 -0.449 11.705 1.00 0.00 20 ILE A O 5
ATOM 4543 N N . CYS A 1 21 ? -3.124 -0.523 9.544 1.00 0.00 21 CYS A N 5
ATOM 4544 C CA . CYS A 1 21 ? -4.460 0.004 9.796 1.00 0.00 21 CYS A CA 5
ATOM 4545 C C . CYS A 1 21 ? -5.459 -1.129 10.010 1.00 0.00 21 CYS A C 5
ATOM 4546 O O . CYS A 1 21 ? -6.522 -0.932 10.599 1.00 0.00 21 CYS A O 5
ATOM 4553 N N . LYS A 1 22 ? -5.111 -2.317 9.528 1.00 0.00 22 LYS A N 5
ATOM 4554 C CA . LYS A 1 22 ? -5.975 -3.483 9.667 1.00 0.00 22 LYS A CA 5
ATOM 4555 C C . LYS A 1 22 ? -7.310 -3.258 8.964 1.00 0.00 22 LYS A C 5
ATOM 4556 O O . LYS A 1 22 ? -8.363 -3.634 9.476 1.00 0.00 22 LYS A O 5
ATOM 4575 N N . GLY A 1 23 ? -7.257 -2.643 7.786 1.00 0.00 23 GLY A N 5
ATOM 4576 C CA . GLY A 1 23 ? -8.468 -2.381 7.031 1.00 0.00 23 GLY A CA 5
ATOM 4577 C C . GLY A 1 23 ? -8.317 -2.709 5.559 1.00 0.00 23 GLY A C 5
ATOM 4578 O O . GLY A 1 23 ? -7.201 -2.793 5.046 1.00 0.00 23 GLY A O 5
ATOM 4582 N N . TYR A 1 24 ? -9.442 -2.896 4.878 1.00 0.00 24 TYR A N 5
ATOM 4583 C CA . TYR A 1 24 ? -9.430 -3.222 3.457 1.00 0.00 24 TYR A CA 5
ATOM 4584 C C . TYR A 1 24 ? -8.394 -2.383 2.715 1.00 0.00 24 TYR A C 5
ATOM 4585 O O . TYR A 1 24 ? -8.342 -1.161 2.867 1.00 0.00 24 TYR A O 5
ATOM 4603 N N . LEU A 1 25 ? -7.571 -3.046 1.910 1.00 0.00 25 LEU A N 5
ATOM 4604 C CA . LEU A 1 25 ? -6.536 -2.364 1.142 1.00 0.00 25 LEU A CA 5
ATOM 4605 C C . LEU A 1 25 ? -7.141 -1.608 -0.037 1.00 0.00 25 LEU A C 5
ATOM 4606 O O . LEU A 1 25 ? -7.686 -2.213 -0.960 1.00 0.00 25 LEU A O 5
ATOM 4622 N N . ILE A 1 26 ? -7.040 -0.284 0.001 1.00 0.00 26 ILE A N 5
ATOM 4623 C CA . ILE A 1 26 ? -7.575 0.553 -1.065 1.00 0.00 26 ILE A CA 5
ATOM 4624 C C . ILE A 1 26 ? -6.683 0.506 -2.301 1.00 0.00 26 ILE A C 5
ATOM 4625 O O . ILE A 1 26 ? -7.074 -0.023 -3.342 1.00 0.00 26 ILE A O 5
ATOM 4641 N N . ASP A 1 27 ? -5.482 1.060 -2.178 1.00 0.00 27 ASP A N 5
ATOM 4642 C CA . ASP A 1 27 ? -4.531 1.078 -3.285 1.00 0.00 27 ASP A CA 5
ATOM 4643 C C . ASP A 1 27 ? -3.929 -0.305 -3.507 1.00 0.00 27 ASP A C 5
ATOM 4644 O O . ASP A 1 27 ? -3.775 -0.751 -4.643 1.00 0.00 27 ASP A O 5
ATOM 4653 N N . ALA A 1 28 ? -3.590 -0.980 -2.413 1.00 0.00 28 ALA A N 5
ATOM 4654 C CA . ALA A 1 28 ? -3.005 -2.313 -2.488 1.00 0.00 28 ALA A CA 5
ATOM 4655 C C . ALA A 1 28 ? -1.550 -2.250 -2.942 1.00 0.00 28 ALA A C 5
ATOM 4656 O O . ALA A 1 28 ? -1.146 -2.957 -3.866 1.00 0.00 28 ALA A O 5
ATOM 4663 N N . THR A 1 29 ? -0.767 -1.398 -2.287 1.00 0.00 29 THR A N 5
ATOM 4664 C CA . THR A 1 29 ? 0.642 -1.241 -2.624 1.00 0.00 29 THR A CA 5
ATOM 4665 C C . THR A 1 29 ? 1.486 -2.335 -1.981 1.00 0.00 29 THR A C 5
ATOM 4666 O O . THR A 1 29 ? 1.786 -2.282 -0.787 1.00 0.00 29 THR A O 5
ATOM 4677 N N . THR A 1 30 ? 1.869 -3.328 -2.778 1.00 0.00 30 THR A N 5
ATOM 4678 C CA . THR A 1 30 ? 2.678 -4.435 -2.286 1.00 0.00 30 THR A CA 5
ATOM 4679 C C . THR A 1 30 ? 4.153 -4.224 -2.609 1.00 0.00 30 THR A C 5
ATOM 4680 O O . THR A 1 30 ? 4.529 -4.086 -3.774 1.00 0.00 30 THR A O 5
ATOM 4691 N N . ILE A 1 31 ? 4.984 -4.200 -1.573 1.00 0.00 31 ILE A N 5
ATOM 4692 C CA . ILE A 1 31 ? 6.418 -4.008 -1.748 1.00 0.00 31 ILE A CA 5
ATOM 4693 C C . ILE A 1 31 ? 7.049 -5.197 -2.464 1.00 0.00 31 ILE A C 5
ATOM 4694 O O . ILE A 1 31 ? 6.458 -6.275 -2.540 1.00 0.00 31 ILE A O 5
ATOM 4710 N N . THR A 1 32 ? 8.255 -4.995 -2.986 1.00 0.00 32 THR A N 5
ATOM 4711 C CA . THR A 1 32 ? 8.967 -6.051 -3.695 1.00 0.00 32 THR A CA 5
ATOM 4712 C C . THR A 1 32 ? 10.065 -6.652 -2.826 1.00 0.00 32 THR A C 5
ATOM 4713 O O . THR A 1 32 ? 10.331 -7.852 -2.889 1.00 0.00 32 THR A O 5
ATOM 4724 N N . GLU A 1 33 ? 10.700 -5.811 -2.016 1.00 0.00 33 GLU A N 5
ATOM 4725 C CA . GLU A 1 33 ? 11.770 -6.262 -1.134 1.00 0.00 33 GLU A CA 5
ATOM 4726 C C . GLU A 1 33 ? 11.322 -7.461 -0.304 1.00 0.00 33 GLU A C 5
ATOM 4727 O O . GLU A 1 33 ? 11.909 -8.541 -0.384 1.00 0.00 33 GLU A O 5
ATOM 4739 N N . CYS A 1 34 ? 10.279 -7.264 0.495 1.00 0.00 34 CYS A N 5
ATOM 4740 C CA . CYS A 1 34 ? 9.751 -8.327 1.341 1.00 0.00 34 CYS A CA 5
ATOM 4741 C C . CYS A 1 34 ? 8.363 -8.756 0.874 1.00 0.00 34 CYS A C 5
ATOM 4742 O O . CYS A 1 34 ? 7.539 -9.206 1.672 1.00 0.00 34 CYS A O 5
ATOM 4749 N N . LEU A 1 35 ? 8.112 -8.615 -0.422 1.00 0.00 35 LEU A N 5
ATOM 4750 C CA . LEU A 1 35 ? 6.824 -8.989 -0.997 1.00 0.00 35 LEU A CA 5
ATOM 4751 C C . LEU A 1 35 ? 5.710 -8.865 0.037 1.00 0.00 35 LEU A C 5
ATOM 4752 O O . LEU A 1 35 ? 4.929 -9.796 0.238 1.00 0.00 35 LEU A O 5
ATOM 4768 N N . HIS A 1 36 ? 5.641 -7.709 0.689 1.00 0.00 36 HIS A N 5
ATOM 4769 C CA . HIS A 1 36 ? 4.620 -7.462 1.701 1.00 0.00 36 HIS A CA 5
ATOM 4770 C C . HIS A 1 36 ? 3.580 -6.467 1.193 1.00 0.00 36 HIS A C 5
ATOM 4771 O O . HIS A 1 36 ? 3.915 -5.493 0.517 1.00 0.00 36 HIS A O 5
ATOM 4785 N N . THR A 1 37 ? 2.317 -6.718 1.522 1.00 0.00 37 THR A N 5
ATOM 4786 C CA . THR A 1 37 ? 1.229 -5.847 1.098 1.00 0.00 37 THR A CA 5
ATOM 4787 C C . THR A 1 37 ? 1.052 -4.679 2.061 1.00 0.00 37 THR A C 5
ATOM 4788 O O . THR A 1 37 ? 1.094 -4.854 3.279 1.00 0.00 37 THR A O 5
ATOM 4799 N N . PHE A 1 38 ? 0.854 -3.487 1.509 1.00 0.00 38 PHE A N 5
ATOM 4800 C CA . PHE A 1 38 ? 0.671 -2.289 2.320 1.00 0.00 38 PHE A CA 5
ATOM 4801 C C . PHE A 1 38 ? -0.167 -1.252 1.578 1.00 0.00 38 PHE A C 5
ATOM 4802 O O . PHE A 1 38 ? -0.026 -1.073 0.368 1.00 0.00 38 PHE A O 5
ATOM 4819 N N . CYS A 1 39 ? -1.041 -0.572 2.312 1.00 0.00 39 CYS A N 5
ATOM 4820 C CA . CYS A 1 39 ? -1.904 0.447 1.725 1.00 0.00 39 CYS A CA 5
ATOM 4821 C C . CYS A 1 39 ? -1.095 1.672 1.311 1.00 0.00 39 CYS A C 5
ATOM 4822 O O . CYS A 1 39 ? -0.017 1.929 1.847 1.00 0.00 39 CYS A O 5
ATOM 4829 N N . LYS A 1 40 ? -1.623 2.426 0.352 1.00 0.00 40 LYS A N 5
ATOM 4830 C CA . LYS A 1 40 ? -0.953 3.626 -0.135 1.00 0.00 40 LYS A CA 5
ATOM 4831 C C . LYS A 1 40 ? -0.908 4.701 0.946 1.00 0.00 40 LYS A C 5
ATOM 4832 O O . LYS A 1 40 ? 0.065 5.448 1.052 1.00 0.00 40 LYS A O 5
ATOM 4851 N N . SER A 1 41 ? -1.966 4.772 1.748 1.00 0.00 41 SER A N 5
ATOM 4852 C CA . SER A 1 41 ? -2.047 5.758 2.819 1.00 0.00 41 SER A CA 5
ATOM 4853 C C . SER A 1 41 ? -1.320 5.265 4.067 1.00 0.00 41 SER A C 5
ATOM 4854 O O . SER A 1 41 ? -1.129 6.014 5.025 1.00 0.00 41 SER A O 5
ATOM 4862 N N . CYS A 1 42 ? -0.916 3.999 4.047 1.00 0.00 42 CYS A N 5
ATOM 4863 C CA . CYS A 1 42 ? -0.210 3.404 5.175 1.00 0.00 42 CYS A CA 5
ATOM 4864 C C . CYS A 1 42 ? 1.295 3.383 4.925 1.00 0.00 42 CYS A C 5
ATOM 4865 O O . CYS A 1 42 ? 2.078 3.859 5.747 1.00 0.00 42 CYS A O 5
ATOM 4872 N N . ILE A 1 43 ? 1.692 2.828 3.785 1.00 0.00 43 ILE A N 5
ATOM 4873 C CA . ILE A 1 43 ? 3.102 2.745 3.426 1.00 0.00 43 ILE A CA 5
ATOM 4874 C C . ILE A 1 43 ? 3.692 4.132 3.195 1.00 0.00 43 ILE A C 5
ATOM 4875 O O . ILE A 1 43 ? 4.815 4.418 3.610 1.00 0.00 43 ILE A O 5
ATOM 4891 N N . VAL A 1 44 ? 2.926 4.992 2.530 1.00 0.00 44 VAL A N 5
ATOM 4892 C CA . VAL A 1 44 ? 3.372 6.351 2.247 1.00 0.00 44 VAL A CA 5
ATOM 4893 C C . VAL A 1 44 ? 3.486 7.171 3.527 1.00 0.00 44 VAL A C 5
ATOM 4894 O O . VAL A 1 44 ? 4.410 7.969 3.685 1.00 0.00 44 VAL A O 5
ATOM 4907 N N . ARG A 1 45 ? 2.541 6.968 4.439 1.00 0.00 45 ARG A N 5
ATOM 4908 C CA . ARG A 1 45 ? 2.536 7.689 5.707 1.00 0.00 45 ARG A CA 5
ATOM 4909 C C . ARG A 1 45 ? 3.533 7.076 6.685 1.00 0.00 45 ARG A C 5
ATOM 4910 O O . ARG A 1 45 ? 4.158 7.784 7.475 1.00 0.00 45 ARG A O 5
ATOM 4931 N N . HIS A 1 46 ? 3.677 5.756 6.627 1.00 0.00 46 HIS A N 5
ATOM 4932 C CA . HIS A 1 46 ? 4.598 5.047 7.508 1.00 0.00 46 HIS A CA 5
ATOM 4933 C C . HIS A 1 46 ? 6.041 5.457 7.228 1.00 0.00 46 HIS A C 5
ATOM 4934 O O . HIS A 1 46 ? 6.875 5.487 8.133 1.00 0.00 46 HIS A O 5
ATOM 4948 N N . PHE A 1 47 ? 6.328 5.771 5.969 1.00 0.00 47 PHE A N 5
ATOM 4949 C CA . PHE A 1 47 ? 7.670 6.178 5.570 1.00 0.00 47 PHE A CA 5
ATOM 4950 C C . PHE A 1 47 ? 7.983 7.585 6.068 1.00 0.00 47 PHE A C 5
ATOM 4951 O O . PHE A 1 47 ? 9.145 7.944 6.260 1.00 0.00 47 PHE A O 5
ATOM 4968 N N . TYR A 1 48 ? 6.938 8.379 6.275 1.00 0.00 48 TYR A N 5
ATOM 4969 C CA . TYR A 1 48 ? 7.101 9.749 6.748 1.00 0.00 48 TYR A CA 5
ATOM 4970 C C . TYR A 1 48 ? 7.632 9.772 8.179 1.00 0.00 48 TYR A C 5
ATOM 4971 O O . TYR A 1 48 ? 8.412 10.649 8.549 1.00 0.00 48 TYR A O 5
ATOM 4989 N N . TYR A 1 49 ? 7.203 8.801 8.977 1.00 0.00 49 TYR A N 5
ATOM 4990 C CA . TYR A 1 49 ? 7.632 8.709 10.368 1.00 0.00 49 TYR A CA 5
ATOM 4991 C C . TYR A 1 49 ? 8.796 7.734 10.515 1.00 0.00 49 TYR A C 5
ATOM 4992 O O . TYR A 1 49 ? 9.764 8.008 11.224 1.00 0.00 49 TYR A O 5
ATOM 5010 N N . SER A 1 50 ? 8.694 6.594 9.838 1.00 0.00 50 SER A N 5
ATOM 5011 C CA . SER A 1 50 ? 9.736 5.576 9.895 1.00 0.00 50 SER A CA 5
ATOM 5012 C C . SER A 1 50 ? 10.052 5.043 8.501 1.00 0.00 50 SER A C 5
ATOM 5013 O O . SER A 1 50 ? 9.180 4.508 7.817 1.00 0.00 50 SER A O 5
ATOM 5021 N N . ASN A 1 51 ? 11.305 5.195 8.086 1.00 0.00 51 ASN A N 5
ATOM 5022 C CA . ASN A 1 51 ? 11.738 4.730 6.773 1.00 0.00 51 ASN A CA 5
ATOM 5023 C C . ASN A 1 51 ? 12.014 3.230 6.791 1.00 0.00 51 ASN A C 5
ATOM 5024 O O . ASN A 1 51 ? 13.003 2.764 6.224 1.00 0.00 51 ASN A O 5
ATOM 5035 N N . ARG A 1 52 ? 11.134 2.479 7.445 1.00 0.00 52 ARG A N 5
ATOM 5036 C CA . ARG A 1 52 ? 11.284 1.032 7.537 1.00 0.00 52 ARG A CA 5
ATOM 5037 C C . ARG A 1 52 ? 9.935 0.335 7.384 1.00 0.00 52 ARG A C 5
ATOM 5038 O O . ARG A 1 52 ? 8.883 0.966 7.486 1.00 0.00 52 ARG A O 5
ATOM 5059 N N . CYS A 1 53 ? 9.974 -0.970 7.139 1.00 0.00 53 CYS A N 5
ATOM 5060 C CA . CYS A 1 53 ? 8.756 -1.754 6.970 1.00 0.00 53 CYS A CA 5
ATOM 5061 C C . CYS A 1 53 ? 8.220 -2.223 8.320 1.00 0.00 53 CYS A C 5
ATOM 5062 O O . CYS A 1 53 ? 8.933 -2.825 9.123 1.00 0.00 53 CYS A O 5
ATOM 5069 N N . PRO A 1 54 ? 6.934 -1.942 8.576 1.00 0.00 54 PRO A N 5
ATOM 5070 C CA . PRO A 1 54 ? 6.273 -2.327 9.827 1.00 0.00 54 PRO A CA 5
ATOM 5071 C C . PRO A 1 54 ? 6.067 -3.834 9.934 1.00 0.00 54 PRO A C 5
ATOM 5072 O O . PRO A 1 54 ? 5.393 -4.316 10.844 1.00 0.00 54 PRO A O 5
ATOM 5083 N N . LYS A 1 55 ? 6.651 -4.574 8.998 1.00 0.00 55 LYS A N 5
ATOM 5084 C CA . LYS A 1 55 ? 6.533 -6.027 8.987 1.00 0.00 55 LYS A CA 5
ATOM 5085 C C . LYS A 1 55 ? 7.866 -6.684 9.332 1.00 0.00 55 LYS A C 5
ATOM 5086 O O . LYS A 1 55 ? 8.005 -7.318 10.378 1.00 0.00 55 LYS A O 5
ATOM 5105 N N . CYS A 1 56 ? 8.845 -6.526 8.447 1.00 0.00 56 CYS A N 5
ATOM 5106 C CA . CYS A 1 56 ? 10.167 -7.103 8.658 1.00 0.00 56 CYS A CA 5
ATOM 5107 C C . CYS A 1 56 ? 11.109 -6.085 9.295 1.00 0.00 56 CYS A C 5
ATOM 5108 O O . CYS A 1 56 ? 12.179 -6.438 9.789 1.00 0.00 56 CYS A O 5
ATOM 5115 N N . ASN A 1 57 ? 10.701 -4.820 9.280 1.00 0.00 57 ASN A N 5
ATOM 5116 C CA . ASN A 1 57 ? 11.508 -3.750 9.856 1.00 0.00 57 ASN A CA 5
ATOM 5117 C C . ASN A 1 57 ? 12.746 -3.484 9.005 1.00 0.00 57 ASN A C 5
ATOM 5118 O O . ASN A 1 57 ? 13.847 -3.315 9.530 1.00 0.00 57 ASN A O 5
ATOM 5129 N N . ILE A 1 58 ? 12.557 -3.448 7.691 1.00 0.00 58 ILE A N 5
ATOM 5130 C CA . ILE A 1 58 ? 13.657 -3.201 6.767 1.00 0.00 58 ILE A CA 5
ATOM 5131 C C . ILE A 1 58 ? 13.584 -1.791 6.189 1.00 0.00 58 ILE A C 5
ATOM 5132 O O . ILE A 1 58 ? 12.500 -1.283 5.900 1.00 0.00 58 ILE A O 5
ATOM 5148 N N . VAL A 1 59 ? 14.744 -1.165 6.022 1.00 0.00 59 VAL A N 5
ATOM 5149 C CA . VAL A 1 59 ? 14.812 0.185 5.475 1.00 0.00 59 VAL A CA 5
ATOM 5150 C C . VAL A 1 59 ? 14.445 0.198 3.995 1.00 0.00 59 VAL A C 5
ATOM 5151 O O . VAL A 1 59 ? 15.275 -0.098 3.136 1.00 0.00 59 VAL A O 5
ATOM 5164 N N . VAL A 1 60 ? 13.194 0.543 3.705 1.00 0.00 60 VAL A N 5
ATOM 5165 C CA . VAL A 1 60 ? 12.716 0.597 2.329 1.00 0.00 60 VAL A CA 5
ATOM 5166 C C . VAL A 1 60 ? 12.711 2.028 1.804 1.00 0.00 60 VAL A C 5
ATOM 5167 O O . VAL A 1 60 ? 12.111 2.920 2.406 1.00 0.00 60 VAL A O 5
ATOM 5180 N N . HIS A 1 61 ? 13.383 2.242 0.677 1.00 0.00 61 HIS A N 5
ATOM 5181 C CA . HIS A 1 61 ? 13.455 3.566 0.069 1.00 0.00 61 HIS A CA 5
ATOM 5182 C C . HIS A 1 61 ? 12.363 3.742 -0.981 1.00 0.00 61 HIS A C 5
ATOM 5183 O O . HIS A 1 61 ? 11.993 2.791 -1.670 1.00 0.00 61 HIS A O 5
ATOM 5197 N N . GLN A 1 62 ? 11.851 4.963 -1.097 1.00 0.00 62 GLN A N 5
ATOM 5198 C CA . GLN A 1 62 ? 10.800 5.262 -2.063 1.00 0.00 62 GLN A CA 5
ATOM 5199 C C . GLN A 1 62 ? 11.340 6.110 -3.210 1.00 0.00 62 GLN A C 5
ATOM 5200 O O . GLN A 1 62 ? 12.231 6.938 -3.018 1.00 0.00 62 GLN A O 5
ATOM 5214 N N . THR A 1 63 ? 10.795 5.898 -4.403 1.00 0.00 63 THR A N 5
ATOM 5215 C CA . THR A 1 63 ? 11.223 6.641 -5.582 1.00 0.00 63 THR A CA 5
ATOM 5216 C C . THR A 1 63 ? 10.031 7.252 -6.309 1.00 0.00 63 THR A C 5
ATOM 5217 O O . THR A 1 63 ? 9.180 6.534 -6.836 1.00 0.00 63 THR A O 5
ATOM 5228 N N . GLN A 1 64 ? 9.976 8.579 -6.335 1.00 0.00 64 GLN A N 5
ATOM 5229 C CA . GLN A 1 64 ? 8.887 9.285 -6.999 1.00 0.00 64 GLN A CA 5
ATOM 5230 C C . GLN A 1 64 ? 9.205 9.515 -8.473 1.00 0.00 64 GLN A C 5
ATOM 5231 O O . GLN A 1 64 ? 10.202 10.144 -8.828 1.00 0.00 64 GLN A O 5
ATOM 5245 N N . PRO A 1 65 ? 8.338 8.993 -9.354 1.00 0.00 65 PRO A N 5
ATOM 5246 C CA . PRO A 1 65 ? 8.506 9.128 -10.804 1.00 0.00 65 PRO A CA 5
ATOM 5247 C C . PRO A 1 65 ? 8.282 10.558 -11.283 1.00 0.00 65 PRO A C 5
ATOM 5248 O O . PRO A 1 65 ? 8.459 10.863 -12.463 1.00 0.00 65 PRO A O 5
ATOM 5259 N N . LEU A 1 66 ? 7.893 11.431 -10.361 1.00 0.00 66 LEU A N 5
ATOM 5260 C CA . LEU A 1 66 ? 7.646 12.831 -10.689 1.00 0.00 66 LEU A CA 5
ATOM 5261 C C . LEU A 1 66 ? 8.636 13.742 -9.971 1.00 0.00 66 LEU A C 5
ATOM 5262 O O . LEU A 1 66 ? 9.330 14.541 -10.601 1.00 0.00 66 LEU A O 5
ATOM 5278 N N . SER A 1 67 ? 8.699 13.615 -8.650 1.00 0.00 67 SER A N 5
ATOM 5279 C CA . SER A 1 67 ? 9.604 14.428 -7.846 1.00 0.00 67 SER A CA 5
ATOM 5280 C C . SER A 1 67 ? 9.159 15.887 -7.835 1.00 0.00 67 SER A C 5
ATOM 5281 O O . SER A 1 67 ? 9.980 16.799 -7.931 1.00 0.00 67 SER A O 5
ATOM 5289 N N . GLY A 1 68 ? 7.852 16.100 -7.718 1.00 0.00 68 GLY A N 5
ATOM 5290 C CA . GLY A 1 68 ? 7.319 17.450 -7.697 1.00 0.00 68 GLY A CA 5
ATOM 5291 C C . GLY A 1 68 ? 5.813 17.482 -7.869 1.00 0.00 68 GLY A C 5
ATOM 5292 O O . GLY A 1 68 ? 5.297 17.750 -8.954 1.00 0.00 68 GLY A O 5
ATOM 5296 N N . PRO A 1 69 ? 5.083 17.201 -6.780 1.00 0.00 69 PRO A N 5
ATOM 5297 C CA . PRO A 1 69 ? 3.617 17.191 -6.791 1.00 0.00 69 PRO A CA 5
ATOM 5298 C C . PRO A 1 69 ? 3.029 18.589 -6.945 1.00 0.00 69 PRO A C 5
ATOM 5299 O O . PRO A 1 69 ? 3.646 19.579 -6.552 1.00 0.00 69 PRO A O 5
ATOM 5310 N N . SER A 1 70 ? 1.832 18.663 -7.518 1.00 0.00 70 SER A N 5
ATOM 5311 C CA . SER A 1 70 ? 1.162 19.941 -7.728 1.00 0.00 70 SER A CA 5
ATOM 5312 C C . SER A 1 70 ? -0.279 19.887 -7.230 1.00 0.00 70 SER A C 5
ATOM 5313 O O . SER A 1 70 ? -1.192 20.392 -7.883 1.00 0.00 70 SER A O 5
ATOM 5321 N N . SER A 1 71 ? -0.475 19.269 -6.070 1.00 0.00 71 SER A N 5
ATOM 5322 C CA . SER A 1 71 ? -1.805 19.144 -5.485 1.00 0.00 71 SER A CA 5
ATOM 5323 C C . SER A 1 71 ? -2.579 20.453 -5.612 1.00 0.00 71 SER A C 5
ATOM 5324 O O . SER A 1 71 ? -1.990 21.527 -5.726 1.00 0.00 71 SER A O 5
ATOM 5332 N N . GLY A 1 72 ? -3.905 20.354 -5.591 1.00 0.00 72 GLY A N 5
ATOM 5333 C CA . GLY A 1 72 ? -4.739 21.536 -5.704 1.00 0.00 72 GLY A CA 5
ATOM 5334 C C . GLY A 1 72 ? -5.306 21.976 -4.369 1.00 0.00 72 GLY A C 5
ATOM 5335 O O . GLY A 1 72 ? -6.430 21.600 -4.042 1.00 0.00 72 GLY A O 5
ATOM 5341 N N . GLY A 1 1 ? -46.901 -16.315 13.969 1.00 0.00 1 GLY A N 6
ATOM 5342 C CA . GLY A 1 1 ? -45.497 -16.064 14.240 1.00 0.00 1 GLY A CA 6
ATOM 5343 C C . GLY A 1 1 ? -44.591 -17.108 13.620 1.00 0.00 1 GLY A C 6
ATOM 5344 O O . GLY A 1 1 ? -44.703 -18.296 13.922 1.00 0.00 1 GLY A O 6
ATOM 5348 N N . SER A 1 2 ? -43.690 -16.666 12.748 1.00 0.00 2 SER A N 6
ATOM 5349 C CA . SER A 1 2 ? -42.764 -17.572 12.079 1.00 0.00 2 SER A CA 6
ATOM 5350 C C . SER A 1 2 ? -41.594 -16.803 11.473 1.00 0.00 2 SER A C 6
ATOM 5351 O O . SER A 1 2 ? -41.788 -15.840 10.731 1.00 0.00 2 SER A O 6
ATOM 5359 N N . SER A 1 3 ? -40.379 -17.236 11.795 1.00 0.00 3 SER A N 6
ATOM 5360 C CA . SER A 1 3 ? -39.177 -16.587 11.286 1.00 0.00 3 SER A CA 6
ATOM 5361 C C . SER A 1 3 ? -38.039 -17.592 11.135 1.00 0.00 3 SER A C 6
ATOM 5362 O O . SER A 1 3 ? -38.076 -18.679 11.711 1.00 0.00 3 SER A O 6
ATOM 5370 N N . GLY A 1 4 ? -37.028 -17.220 10.357 1.00 0.00 4 GLY A N 6
ATOM 5371 C CA . GLY A 1 4 ? -35.893 -18.099 10.143 1.00 0.00 4 GLY A CA 6
ATOM 5372 C C . GLY A 1 4 ? -35.081 -17.712 8.923 1.00 0.00 4 GLY A C 6
ATOM 5373 O O . GLY A 1 4 ? -35.088 -18.418 7.915 1.00 0.00 4 GLY A O 6
ATOM 5377 N N . SER A 1 5 ? -34.379 -16.587 9.014 1.00 0.00 5 SER A N 6
ATOM 5378 C CA . SER A 1 5 ? -33.562 -16.104 7.907 1.00 0.00 5 SER A CA 6
ATOM 5379 C C . SER A 1 5 ? -32.174 -15.696 8.393 1.00 0.00 5 SER A C 6
ATOM 5380 O O . SER A 1 5 ? -32.034 -15.043 9.427 1.00 0.00 5 SER A O 6
ATOM 5388 N N . SER A 1 6 ? -31.152 -16.087 7.639 1.00 0.00 6 SER A N 6
ATOM 5389 C CA . SER A 1 6 ? -29.774 -15.766 7.994 1.00 0.00 6 SER A CA 6
ATOM 5390 C C . SER A 1 6 ? -28.864 -15.853 6.772 1.00 0.00 6 SER A C 6
ATOM 5391 O O . SER A 1 6 ? -29.246 -16.398 5.737 1.00 0.00 6 SER A O 6
ATOM 5399 N N . GLY A 1 7 ? -27.657 -15.310 6.901 1.00 0.00 7 GLY A N 6
ATOM 5400 C CA . GLY A 1 7 ? -26.711 -15.336 5.802 1.00 0.00 7 GLY A CA 6
ATOM 5401 C C . GLY A 1 7 ? -25.272 -15.280 6.274 1.00 0.00 7 GLY A C 6
ATOM 5402 O O . GLY A 1 7 ? -24.785 -14.226 6.679 1.00 0.00 7 GLY A O 6
ATOM 5406 N N . ASN A 1 8 ? -24.589 -16.420 6.222 1.00 0.00 8 ASN A N 6
ATOM 5407 C CA . ASN A 1 8 ? -23.197 -16.497 6.650 1.00 0.00 8 ASN A CA 6
ATOM 5408 C C . ASN A 1 8 ? -22.442 -17.558 5.856 1.00 0.00 8 ASN A C 6
ATOM 5409 O O . ASN A 1 8 ? -22.750 -18.748 5.939 1.00 0.00 8 ASN A O 6
ATOM 5420 N N . LEU A 1 9 ? -21.451 -17.119 5.087 1.00 0.00 9 LEU A N 6
ATOM 5421 C CA . LEU A 1 9 ? -20.650 -18.031 4.277 1.00 0.00 9 LEU A CA 6
ATOM 5422 C C . LEU A 1 9 ? -19.177 -17.637 4.310 1.00 0.00 9 LEU A C 6
ATOM 5423 O O . LEU A 1 9 ? -18.832 -16.469 4.129 1.00 0.00 9 LEU A O 6
ATOM 5439 N N . SER A 1 10 ? -18.312 -18.619 4.540 1.00 0.00 10 SER A N 6
ATOM 5440 C CA . SER A 1 10 ? -16.875 -18.375 4.598 1.00 0.00 10 SER A CA 6
ATOM 5441 C C . SER A 1 10 ? -16.107 -19.685 4.745 1.00 0.00 10 SER A C 6
ATOM 5442 O O . SER A 1 10 ? -16.373 -20.474 5.651 1.00 0.00 10 SER A O 6
ATOM 5450 N N . GLU A 1 11 ? -15.153 -19.908 3.846 1.00 0.00 11 GLU A N 6
ATOM 5451 C CA . GLU A 1 11 ? -14.347 -21.123 3.875 1.00 0.00 11 GLU A CA 6
ATOM 5452 C C . GLU A 1 11 ? -12.866 -20.789 4.031 1.00 0.00 11 GLU A C 6
ATOM 5453 O O . GLU A 1 11 ? -12.110 -21.539 4.650 1.00 0.00 11 GLU A O 6
ATOM 5465 N N . LEU A 1 12 ? -12.458 -19.658 3.465 1.00 0.00 12 LEU A N 6
ATOM 5466 C CA . LEU A 1 12 ? -11.067 -19.224 3.539 1.00 0.00 12 LEU A CA 6
ATOM 5467 C C . LEU A 1 12 ? -10.894 -17.844 2.913 1.00 0.00 12 LEU A C 6
ATOM 5468 O O . LEU A 1 12 ? -11.534 -17.518 1.913 1.00 0.00 12 LEU A O 6
ATOM 5484 N N . THR A 1 13 ? -10.022 -17.035 3.508 1.00 0.00 13 THR A N 6
ATOM 5485 C CA . THR A 1 13 ? -9.763 -15.690 3.009 1.00 0.00 13 THR A CA 6
ATOM 5486 C C . THR A 1 13 ? -8.278 -15.354 3.081 1.00 0.00 13 THR A C 6
ATOM 5487 O O . THR A 1 13 ? -7.609 -15.598 4.085 1.00 0.00 13 THR A O 6
ATOM 5498 N N . PRO A 1 14 ? -7.748 -14.780 1.991 1.00 0.00 14 PRO A N 6
ATOM 5499 C CA . PRO A 1 14 ? -6.335 -14.396 1.906 1.00 0.00 14 PRO A CA 6
ATOM 5500 C C . PRO A 1 14 ? -6.000 -13.216 2.812 1.00 0.00 14 PRO A C 6
ATOM 5501 O O . PRO A 1 14 ? -6.822 -12.790 3.622 1.00 0.00 14 PRO A O 6
ATOM 5512 N N . TYR A 1 15 ? -4.788 -12.692 2.668 1.00 0.00 15 TYR A N 6
ATOM 5513 C CA . TYR A 1 15 ? -4.343 -11.562 3.475 1.00 0.00 15 TYR A CA 6
ATOM 5514 C C . TYR A 1 15 ? -4.939 -10.256 2.958 1.00 0.00 15 TYR A C 6
ATOM 5515 O O . TYR A 1 15 ? -4.214 -9.355 2.534 1.00 0.00 15 TYR A O 6
ATOM 5533 N N . ILE A 1 16 ? -6.263 -10.161 2.997 1.00 0.00 16 ILE A N 6
ATOM 5534 C CA . ILE A 1 16 ? -6.957 -8.966 2.535 1.00 0.00 16 ILE A CA 6
ATOM 5535 C C . ILE A 1 16 ? -6.774 -7.811 3.514 1.00 0.00 16 ILE A C 6
ATOM 5536 O O . ILE A 1 16 ? -6.547 -6.670 3.109 1.00 0.00 16 ILE A O 6
ATOM 5552 N N . LEU A 1 17 ? -6.871 -8.114 4.803 1.00 0.00 17 LEU A N 6
ATOM 5553 C CA . LEU A 1 17 ? -6.713 -7.101 5.841 1.00 0.00 17 LEU A CA 6
ATOM 5554 C C . LEU A 1 17 ? -5.348 -6.427 5.742 1.00 0.00 17 LEU A C 6
ATOM 5555 O O . LEU A 1 17 ? -4.479 -6.869 4.989 1.00 0.00 17 LEU A O 6
ATOM 5571 N N . CYS A 1 18 ? -5.165 -5.358 6.509 1.00 0.00 18 CYS A N 6
ATOM 5572 C CA . CYS A 1 18 ? -3.906 -4.623 6.509 1.00 0.00 18 CYS A CA 6
ATOM 5573 C C . CYS A 1 18 ? -3.085 -4.952 7.753 1.00 0.00 18 CYS A C 6
ATOM 5574 O O . CYS A 1 18 ? -3.580 -5.582 8.688 1.00 0.00 18 CYS A O 6
ATOM 5581 N N . SER A 1 19 ? -1.828 -4.520 7.758 1.00 0.00 19 SER A N 6
ATOM 5582 C CA . SER A 1 19 ? -0.937 -4.771 8.884 1.00 0.00 19 SER A CA 6
ATOM 5583 C C . SER A 1 19 ? -0.889 -3.565 9.818 1.00 0.00 19 SER A C 6
ATOM 5584 O O . SER A 1 19 ? -0.870 -3.712 11.040 1.00 0.00 19 SER A O 6
ATOM 5592 N N . ILE A 1 20 ? -0.868 -2.372 9.232 1.00 0.00 20 ILE A N 6
ATOM 5593 C CA . ILE A 1 20 ? -0.823 -1.140 10.010 1.00 0.00 20 ILE A CA 6
ATOM 5594 C C . ILE A 1 20 ? -2.222 -0.708 10.437 1.00 0.00 20 ILE A C 6
ATOM 5595 O O . ILE A 1 20 ? -2.566 -0.761 11.618 1.00 0.00 20 ILE A O 6
ATOM 5611 N N . CYS A 1 21 ? -3.025 -0.282 9.468 1.00 0.00 21 CYS A N 6
ATOM 5612 C CA . CYS A 1 21 ? -4.387 0.159 9.742 1.00 0.00 21 CYS A CA 6
ATOM 5613 C C . CYS A 1 21 ? -5.274 -1.022 10.125 1.00 0.00 21 CYS A C 6
ATOM 5614 O O . CYS A 1 21 ? -6.340 -0.847 10.715 1.00 0.00 21 CYS A O 6
ATOM 5621 N N . LYS A 1 22 ? -4.826 -2.226 9.785 1.00 0.00 22 LYS A N 6
ATOM 5622 C CA . LYS A 1 22 ? -5.576 -3.438 10.094 1.00 0.00 22 LYS A CA 6
ATOM 5623 C C . LYS A 1 22 ? -6.991 -3.359 9.530 1.00 0.00 22 LYS A C 6
ATOM 5624 O O . LYS A 1 22 ? -7.952 -3.771 10.180 1.00 0.00 22 LYS A O 6
ATOM 5643 N N . GLY A 1 23 ? -7.112 -2.829 8.317 1.00 0.00 23 GLY A N 6
ATOM 5644 C CA . GLY A 1 23 ? -8.414 -2.708 7.687 1.00 0.00 23 GLY A CA 6
ATOM 5645 C C . GLY A 1 23 ? -8.409 -3.189 6.249 1.00 0.00 23 GLY A C 6
ATOM 5646 O O . GLY A 1 23 ? -7.644 -4.084 5.889 1.00 0.00 23 GLY A O 6
ATOM 5650 N N . TYR A 1 24 ? -9.266 -2.596 5.426 1.00 0.00 24 TYR A N 6
ATOM 5651 C CA . TYR A 1 24 ? -9.360 -2.972 4.020 1.00 0.00 24 TYR A CA 6
ATOM 5652 C C . TYR A 1 24 ? -8.336 -2.212 3.183 1.00 0.00 24 TYR A C 6
ATOM 5653 O O . TYR A 1 24 ? -8.126 -1.013 3.374 1.00 0.00 24 TYR A O 6
ATOM 5671 N N . LEU A 1 25 ? -7.701 -2.917 2.254 1.00 0.00 25 LEU A N 6
ATOM 5672 C CA . LEU A 1 25 ? -6.698 -2.311 1.385 1.00 0.00 25 LEU A CA 6
ATOM 5673 C C . LEU A 1 25 ? -7.357 -1.478 0.291 1.00 0.00 25 LEU A C 6
ATOM 5674 O O . LEU A 1 25 ? -8.434 -1.819 -0.199 1.00 0.00 25 LEU A O 6
ATOM 5690 N N . ILE A 1 26 ? -6.703 -0.385 -0.088 1.00 0.00 26 ILE A N 6
ATOM 5691 C CA . ILE A 1 26 ? -7.225 0.495 -1.127 1.00 0.00 26 ILE A CA 6
ATOM 5692 C C . ILE A 1 26 ? -6.394 0.393 -2.402 1.00 0.00 26 ILE A C 6
ATOM 5693 O O . ILE A 1 26 ? -6.885 -0.047 -3.441 1.00 0.00 26 ILE A O 6
ATOM 5709 N N . ASP A 1 27 ? -5.133 0.802 -2.314 1.00 0.00 27 ASP A N 6
ATOM 5710 C CA . ASP A 1 27 ? -4.232 0.754 -3.459 1.00 0.00 27 ASP A CA 6
ATOM 5711 C C . ASP A 1 27 ? -3.602 -0.628 -3.598 1.00 0.00 27 ASP A C 6
ATOM 5712 O O . ASP A 1 27 ? -3.374 -1.109 -4.708 1.00 0.00 27 ASP A O 6
ATOM 5721 N N . ALA A 1 28 ? -3.321 -1.261 -2.464 1.00 0.00 28 ALA A N 6
ATOM 5722 C CA . ALA A 1 28 ? -2.718 -2.588 -2.458 1.00 0.00 28 ALA A CA 6
ATOM 5723 C C . ALA A 1 28 ? -1.274 -2.536 -2.948 1.00 0.00 28 ALA A C 6
ATOM 5724 O O . ALA A 1 28 ? -0.900 -3.241 -3.886 1.00 0.00 28 ALA A O 6
ATOM 5731 N N . THR A 1 29 ? -0.466 -1.698 -2.307 1.00 0.00 29 THR A N 6
ATOM 5732 C CA . THR A 1 29 ? 0.936 -1.553 -2.678 1.00 0.00 29 THR A CA 6
ATOM 5733 C C . THR A 1 29 ? 1.772 -2.703 -2.128 1.00 0.00 29 THR A C 6
ATOM 5734 O O . THR A 1 29 ? 1.541 -3.176 -1.015 1.00 0.00 29 THR A O 6
ATOM 5745 N N . THR A 1 30 ? 2.746 -3.149 -2.915 1.00 0.00 30 THR A N 6
ATOM 5746 C CA . THR A 1 30 ? 3.617 -4.245 -2.507 1.00 0.00 30 THR A CA 6
ATOM 5747 C C . THR A 1 30 ? 5.085 -3.860 -2.645 1.00 0.00 30 THR A C 6
ATOM 5748 O O . THR A 1 30 ? 5.464 -3.142 -3.571 1.00 0.00 30 THR A O 6
ATOM 5759 N N . ILE A 1 31 ? 5.908 -4.343 -1.720 1.00 0.00 31 ILE A N 6
ATOM 5760 C CA . ILE A 1 31 ? 7.336 -4.051 -1.741 1.00 0.00 31 ILE A CA 6
ATOM 5761 C C . ILE A 1 31 ? 8.148 -5.302 -2.058 1.00 0.00 31 ILE A C 6
ATOM 5762 O O . ILE A 1 31 ? 8.652 -5.974 -1.157 1.00 0.00 31 ILE A O 6
ATOM 5778 N N . THR A 1 32 ? 8.274 -5.609 -3.346 1.00 0.00 32 THR A N 6
ATOM 5779 C CA . THR A 1 32 ? 9.026 -6.779 -3.782 1.00 0.00 32 THR A CA 6
ATOM 5780 C C . THR A 1 32 ? 10.110 -7.143 -2.775 1.00 0.00 32 THR A C 6
ATOM 5781 O O . THR A 1 32 ? 10.277 -8.311 -2.424 1.00 0.00 32 THR A O 6
ATOM 5792 N N . GLU A 1 33 ? 10.845 -6.136 -2.312 1.00 0.00 33 GLU A N 6
ATOM 5793 C CA . GLU A 1 33 ? 11.913 -6.353 -1.344 1.00 0.00 33 GLU A CA 6
ATOM 5794 C C . GLU A 1 33 ? 11.565 -7.498 -0.397 1.00 0.00 33 GLU A C 6
ATOM 5795 O O . GLU A 1 33 ? 12.348 -8.432 -0.220 1.00 0.00 33 GLU A O 6
ATOM 5807 N N . CYS A 1 34 ? 10.386 -7.417 0.211 1.00 0.00 34 CYS A N 6
ATOM 5808 C CA . CYS A 1 34 ? 9.933 -8.445 1.141 1.00 0.00 34 CYS A CA 6
ATOM 5809 C C . CYS A 1 34 ? 8.672 -9.130 0.623 1.00 0.00 34 CYS A C 6
ATOM 5810 O O . CYS A 1 34 ? 8.223 -10.132 1.181 1.00 0.00 34 CYS A O 6
ATOM 5817 N N . LEU A 1 35 ? 8.106 -8.583 -0.447 1.00 0.00 35 LEU A N 6
ATOM 5818 C CA . LEU A 1 35 ? 6.897 -9.141 -1.042 1.00 0.00 35 LEU A CA 6
ATOM 5819 C C . LEU A 1 35 ? 5.721 -9.048 -0.075 1.00 0.00 35 LEU A C 6
ATOM 5820 O O . LEU A 1 35 ? 5.020 -10.032 0.164 1.00 0.00 35 LEU A O 6
ATOM 5836 N N . HIS A 1 36 ? 5.509 -7.857 0.477 1.00 0.00 36 HIS A N 6
ATOM 5837 C CA . HIS A 1 36 ? 4.415 -7.634 1.416 1.00 0.00 36 HIS A CA 6
ATOM 5838 C C . HIS A 1 36 ? 3.325 -6.773 0.785 1.00 0.00 36 HIS A C 6
ATOM 5839 O O . HIS A 1 36 ? 3.448 -6.335 -0.359 1.00 0.00 36 HIS A O 6
ATOM 5853 N N . THR A 1 37 ? 2.255 -6.535 1.539 1.00 0.00 37 THR A N 6
ATOM 5854 C CA . THR A 1 37 ? 1.142 -5.730 1.053 1.00 0.00 37 THR A CA 6
ATOM 5855 C C . THR A 1 37 ? 0.828 -4.590 2.015 1.00 0.00 37 THR A C 6
ATOM 5856 O O . THR A 1 37 ? 0.842 -4.770 3.233 1.00 0.00 37 THR A O 6
ATOM 5867 N N . PHE A 1 38 ? 0.544 -3.416 1.462 1.00 0.00 38 PHE A N 6
ATOM 5868 C CA . PHE A 1 38 ? 0.226 -2.245 2.272 1.00 0.00 38 PHE A CA 6
ATOM 5869 C C . PHE A 1 38 ? -0.661 -1.274 1.499 1.00 0.00 38 PHE A C 6
ATOM 5870 O O . PHE A 1 38 ? -0.783 -1.364 0.277 1.00 0.00 38 PHE A O 6
ATOM 5887 N N . CYS A 1 39 ? -1.280 -0.345 2.220 1.00 0.00 39 CYS A N 6
ATOM 5888 C CA . CYS A 1 39 ? -2.158 0.643 1.605 1.00 0.00 39 CYS A CA 6
ATOM 5889 C C . CYS A 1 39 ? -1.373 1.886 1.195 1.00 0.00 39 CYS A C 6
ATOM 5890 O O . CYS A 1 39 ? -0.259 2.115 1.667 1.00 0.00 39 CYS A O 6
ATOM 5897 N N . LYS A 1 40 ? -1.962 2.686 0.312 1.00 0.00 40 LYS A N 6
ATOM 5898 C CA . LYS A 1 40 ? -1.321 3.907 -0.162 1.00 0.00 40 LYS A CA 6
ATOM 5899 C C . LYS A 1 40 ? -1.039 4.858 0.996 1.00 0.00 40 LYS A C 6
ATOM 5900 O O . LYS A 1 40 ? 0.106 5.248 1.227 1.00 0.00 40 LYS A O 6
ATOM 5919 N N . SER A 1 41 ? -2.089 5.228 1.722 1.00 0.00 41 SER A N 6
ATOM 5920 C CA . SER A 1 41 ? -1.954 6.136 2.855 1.00 0.00 41 SER A CA 6
ATOM 5921 C C . SER A 1 41 ? -1.071 5.525 3.939 1.00 0.00 41 SER A C 6
ATOM 5922 O O . SER A 1 41 ? -0.254 6.213 4.551 1.00 0.00 41 SER A O 6
ATOM 5930 N N . CYS A 1 42 ? -1.242 4.227 4.170 1.00 0.00 42 CYS A N 6
ATOM 5931 C CA . CYS A 1 42 ? -0.462 3.521 5.179 1.00 0.00 42 CYS A CA 6
ATOM 5932 C C . CYS A 1 42 ? 1.026 3.558 4.842 1.00 0.00 42 CYS A C 6
ATOM 5933 O O . CYS A 1 42 ? 1.848 3.972 5.660 1.00 0.00 42 CYS A O 6
ATOM 5940 N N . ILE A 1 43 ? 1.364 3.124 3.632 1.00 0.00 43 ILE A N 6
ATOM 5941 C CA . ILE A 1 43 ? 2.751 3.110 3.186 1.00 0.00 43 ILE A CA 6
ATOM 5942 C C . ILE A 1 43 ? 3.277 4.526 2.977 1.00 0.00 43 ILE A C 6
ATOM 5943 O O . ILE A 1 43 ? 4.462 4.795 3.170 1.00 0.00 43 ILE A O 6
ATOM 5959 N N . VAL A 1 44 ? 2.385 5.430 2.583 1.00 0.00 44 VAL A N 6
ATOM 5960 C CA . VAL A 1 44 ? 2.757 6.820 2.351 1.00 0.00 44 VAL A CA 6
ATOM 5961 C C . VAL A 1 44 ? 3.036 7.542 3.665 1.00 0.00 44 VAL A C 6
ATOM 5962 O O . VAL A 1 44 ? 3.946 8.366 3.751 1.00 0.00 44 VAL A O 6
ATOM 5975 N N . ARG A 1 45 ? 2.247 7.225 4.686 1.00 0.00 45 ARG A N 6
ATOM 5976 C CA . ARG A 1 45 ? 2.408 7.843 5.997 1.00 0.00 45 ARG A CA 6
ATOM 5977 C C . ARG A 1 45 ? 3.492 7.135 6.803 1.00 0.00 45 ARG A C 6
ATOM 5978 O O . ARG A 1 45 ? 4.311 7.777 7.461 1.00 0.00 45 ARG A O 6
ATOM 5999 N N . HIS A 1 46 ? 3.491 5.806 6.747 1.00 0.00 46 HIS A N 6
ATOM 6000 C CA . HIS A 1 46 ? 4.475 5.010 7.472 1.00 0.00 46 HIS A CA 6
ATOM 6001 C C . HIS A 1 46 ? 5.893 5.470 7.146 1.00 0.00 46 HIS A C 6
ATOM 6002 O O . HIS A 1 46 ? 6.785 5.411 7.992 1.00 0.00 46 HIS A O 6
ATOM 6016 N N . PHE A 1 47 ? 6.093 5.926 5.914 1.00 0.00 47 PHE A N 6
ATOM 6017 C CA . PHE A 1 47 ? 7.402 6.393 5.475 1.00 0.00 47 PHE A CA 6
ATOM 6018 C C . PHE A 1 47 ? 7.766 7.710 6.156 1.00 0.00 47 PHE A C 6
ATOM 6019 O O . PHE A 1 47 ? 8.942 8.048 6.289 1.00 0.00 47 PHE A O 6
ATOM 6036 N N . TYR A 1 48 ? 6.748 8.448 6.585 1.00 0.00 48 TYR A N 6
ATOM 6037 C CA . TYR A 1 48 ? 6.959 9.728 7.249 1.00 0.00 48 TYR A CA 6
ATOM 6038 C C . TYR A 1 48 ? 7.430 9.526 8.686 1.00 0.00 48 TYR A C 6
ATOM 6039 O O . TYR A 1 48 ? 8.256 10.284 9.193 1.00 0.00 48 TYR A O 6
ATOM 6057 N N . TYR A 1 49 ? 6.898 8.497 9.336 1.00 0.00 49 TYR A N 6
ATOM 6058 C CA . TYR A 1 49 ? 7.261 8.194 10.715 1.00 0.00 49 TYR A CA 6
ATOM 6059 C C . TYR A 1 49 ? 8.479 7.276 10.769 1.00 0.00 49 TYR A C 6
ATOM 6060 O O . TYR A 1 49 ? 9.395 7.488 11.563 1.00 0.00 49 TYR A O 6
ATOM 6078 N N . SER A 1 50 ? 8.481 6.256 9.917 1.00 0.00 50 SER A N 6
ATOM 6079 C CA . SER A 1 50 ? 9.584 5.303 9.868 1.00 0.00 50 SER A CA 6
ATOM 6080 C C . SER A 1 50 ? 9.944 4.963 8.425 1.00 0.00 50 SER A C 6
ATOM 6081 O O . SER A 1 50 ? 9.072 4.861 7.564 1.00 0.00 50 SER A O 6
ATOM 6089 N N . ASN A 1 51 ? 11.237 4.789 8.170 1.00 0.00 51 ASN A N 6
ATOM 6090 C CA . ASN A 1 51 ? 11.715 4.461 6.832 1.00 0.00 51 ASN A CA 6
ATOM 6091 C C . ASN A 1 51 ? 11.648 2.957 6.584 1.00 0.00 51 ASN A C 6
ATOM 6092 O O . ASN A 1 51 ? 11.570 2.509 5.440 1.00 0.00 51 ASN A O 6
ATOM 6103 N N . ARG A 1 52 ? 11.679 2.183 7.664 1.00 0.00 52 ARG A N 6
ATOM 6104 C CA . ARG A 1 52 ? 11.622 0.729 7.564 1.00 0.00 52 ARG A CA 6
ATOM 6105 C C . ARG A 1 52 ? 10.229 0.266 7.149 1.00 0.00 52 ARG A C 6
ATOM 6106 O O . ARG A 1 52 ? 9.314 1.076 6.994 1.00 0.00 52 ARG A O 6
ATOM 6127 N N . CYS A 1 53 ? 10.074 -1.041 6.971 1.00 0.00 53 CYS A N 6
ATOM 6128 C CA . CYS A 1 53 ? 8.793 -1.613 6.573 1.00 0.00 53 CYS A CA 6
ATOM 6129 C C . CYS A 1 53 ? 7.941 -1.941 7.796 1.00 0.00 53 CYS A C 6
ATOM 6130 O O . CYS A 1 53 ? 8.422 -2.478 8.794 1.00 0.00 53 CYS A O 6
ATOM 6137 N N . PRO A 1 54 ? 6.643 -1.611 7.718 1.00 0.00 54 PRO A N 6
ATOM 6138 C CA . PRO A 1 54 ? 5.696 -1.861 8.808 1.00 0.00 54 PRO A CA 6
ATOM 6139 C C . PRO A 1 54 ? 5.408 -3.347 8.996 1.00 0.00 54 PRO A C 6
ATOM 6140 O O . PRO A 1 54 ? 4.497 -3.725 9.733 1.00 0.00 54 PRO A O 6
ATOM 6151 N N . LYS A 1 55 ? 6.189 -4.186 8.325 1.00 0.00 55 LYS A N 6
ATOM 6152 C CA . LYS A 1 55 ? 6.020 -5.631 8.419 1.00 0.00 55 LYS A CA 6
ATOM 6153 C C . LYS A 1 55 ? 7.307 -6.300 8.892 1.00 0.00 55 LYS A C 6
ATOM 6154 O O . LYS A 1 55 ? 7.383 -6.794 10.018 1.00 0.00 55 LYS A O 6
ATOM 6173 N N . CYS A 1 56 ? 8.315 -6.311 8.028 1.00 0.00 56 CYS A N 6
ATOM 6174 C CA . CYS A 1 56 ? 9.599 -6.918 8.357 1.00 0.00 56 CYS A CA 6
ATOM 6175 C C . CYS A 1 56 ? 10.530 -5.901 9.011 1.00 0.00 56 CYS A C 6
ATOM 6176 O O . CYS A 1 56 ? 11.557 -6.262 9.584 1.00 0.00 56 CYS A O 6
ATOM 6183 N N . ASN A 1 57 ? 10.162 -4.627 8.919 1.00 0.00 57 ASN A N 6
ATOM 6184 C CA . ASN A 1 57 ? 10.964 -3.556 9.501 1.00 0.00 57 ASN A CA 6
ATOM 6185 C C . ASN A 1 57 ? 12.341 -3.490 8.846 1.00 0.00 57 ASN A C 6
ATOM 6186 O O . ASN A 1 57 ? 13.365 -3.517 9.528 1.00 0.00 57 ASN A O 6
ATOM 6197 N N . ILE A 1 58 ? 12.355 -3.404 7.520 1.00 0.00 58 ILE A N 6
ATOM 6198 C CA . ILE A 1 58 ? 13.605 -3.332 6.774 1.00 0.00 58 ILE A CA 6
ATOM 6199 C C . ILE A 1 58 ? 13.833 -1.931 6.216 1.00 0.00 58 ILE A C 6
ATOM 6200 O O . ILE A 1 58 ? 12.932 -1.331 5.629 1.00 0.00 58 ILE A O 6
ATOM 6216 N N . VAL A 1 59 ? 15.043 -1.416 6.401 1.00 0.00 59 VAL A N 6
ATOM 6217 C CA . VAL A 1 59 ? 15.391 -0.086 5.914 1.00 0.00 59 VAL A CA 6
ATOM 6218 C C . VAL A 1 59 ? 15.165 0.024 4.410 1.00 0.00 59 VAL A C 6
ATOM 6219 O O . VAL A 1 59 ? 16.053 -0.283 3.614 1.00 0.00 59 VAL A O 6
ATOM 6232 N N . VAL A 1 60 ? 13.971 0.465 4.028 1.00 0.00 60 VAL A N 6
ATOM 6233 C CA . VAL A 1 60 ? 13.628 0.619 2.619 1.00 0.00 60 VAL A CA 6
ATOM 6234 C C . VAL A 1 60 ? 14.102 1.964 2.081 1.00 0.00 60 VAL A C 6
ATOM 6235 O O . VAL A 1 60 ? 13.466 2.994 2.308 1.00 0.00 60 VAL A O 6
ATOM 6248 N N . HIS A 1 61 ? 15.223 1.948 1.366 1.00 0.00 61 HIS A N 6
ATOM 6249 C CA . HIS A 1 61 ? 15.782 3.168 0.794 1.00 0.00 61 HIS A CA 6
ATOM 6250 C C . HIS A 1 61 ? 14.860 3.736 -0.281 1.00 0.00 61 HIS A C 6
ATOM 6251 O O . HIS A 1 61 ? 14.332 2.997 -1.111 1.00 0.00 61 HIS A O 6
ATOM 6265 N N . GLN A 1 62 ? 14.672 5.052 -0.257 1.00 0.00 62 GLN A N 6
ATOM 6266 C CA . GLN A 1 62 ? 13.813 5.717 -1.229 1.00 0.00 62 GLN A CA 6
ATOM 6267 C C . GLN A 1 62 ? 14.557 5.960 -2.538 1.00 0.00 62 GLN A C 6
ATOM 6268 O O . GLN A 1 62 ? 15.683 6.460 -2.541 1.00 0.00 62 GLN A O 6
ATOM 6282 N N . THR A 1 63 ? 13.922 5.602 -3.650 1.00 0.00 63 THR A N 6
ATOM 6283 C CA . THR A 1 63 ? 14.525 5.780 -4.965 1.00 0.00 63 THR A CA 6
ATOM 6284 C C . THR A 1 63 ? 13.865 6.926 -5.722 1.00 0.00 63 THR A C 6
ATOM 6285 O O . THR A 1 63 ? 14.523 7.900 -6.087 1.00 0.00 63 THR A O 6
ATOM 6296 N N . GLN A 1 64 ? 12.562 6.804 -5.954 1.00 0.00 64 GLN A N 6
ATOM 6297 C CA . GLN A 1 64 ? 11.814 7.832 -6.668 1.00 0.00 64 GLN A CA 6
ATOM 6298 C C . GLN A 1 64 ? 10.759 8.464 -5.765 1.00 0.00 64 GLN A C 6
ATOM 6299 O O . GLN A 1 64 ? 9.931 7.780 -5.164 1.00 0.00 64 GLN A O 6
ATOM 6313 N N . PRO A 1 65 ? 10.790 9.801 -5.666 1.00 0.00 65 PRO A N 6
ATOM 6314 C CA . PRO A 1 65 ? 9.844 10.555 -4.838 1.00 0.00 65 PRO A CA 6
ATOM 6315 C C . PRO A 1 65 ? 8.429 10.532 -5.407 1.00 0.00 65 PRO A C 6
ATOM 6316 O O . PRO A 1 65 ? 8.232 10.279 -6.596 1.00 0.00 65 PRO A O 6
ATOM 6327 N N . LEU A 1 66 ? 7.448 10.798 -4.552 1.00 0.00 66 LEU A N 6
ATOM 6328 C CA . LEU A 1 66 ? 6.050 10.808 -4.970 1.00 0.00 66 LEU A CA 6
ATOM 6329 C C . LEU A 1 66 ? 5.881 11.560 -6.286 1.00 0.00 66 LEU A C 6
ATOM 6330 O O . LEU A 1 66 ? 6.242 12.732 -6.394 1.00 0.00 66 LEU A O 6
ATOM 6346 N N . SER A 1 67 ? 5.328 10.879 -7.285 1.00 0.00 67 SER A N 6
ATOM 6347 C CA . SER A 1 67 ? 5.112 11.483 -8.595 1.00 0.00 67 SER A CA 6
ATOM 6348 C C . SER A 1 67 ? 3.639 11.420 -8.985 1.00 0.00 67 SER A C 6
ATOM 6349 O O . SER A 1 67 ? 3.051 12.419 -9.396 1.00 0.00 67 SER A O 6
ATOM 6357 N N . GLY A 1 68 ? 3.048 10.236 -8.855 1.00 0.00 68 GLY A N 6
ATOM 6358 C CA . GLY A 1 68 ? 1.649 10.063 -9.198 1.00 0.00 68 GLY A CA 6
ATOM 6359 C C . GLY A 1 68 ? 1.409 10.110 -10.694 1.00 0.00 68 GLY A C 6
ATOM 6360 O O . GLY A 1 68 ? 1.908 10.989 -11.397 1.00 0.00 68 GLY A O 6
ATOM 6364 N N . PRO A 1 69 ? 0.628 9.145 -11.203 1.00 0.00 69 PRO A N 6
ATOM 6365 C CA . PRO A 1 69 ? 0.306 9.058 -12.630 1.00 0.00 69 PRO A CA 6
ATOM 6366 C C . PRO A 1 69 ? -0.618 10.182 -13.086 1.00 0.00 69 PRO A C 6
ATOM 6367 O O . PRO A 1 69 ? -1.585 10.519 -12.403 1.00 0.00 69 PRO A O 6
ATOM 6378 N N . SER A 1 70 ? -0.315 10.759 -14.244 1.00 0.00 70 SER A N 6
ATOM 6379 C CA . SER A 1 70 ? -1.117 11.848 -14.790 1.00 0.00 70 SER A CA 6
ATOM 6380 C C . SER A 1 70 ? -0.853 12.023 -16.282 1.00 0.00 70 SER A C 6
ATOM 6381 O O . SER A 1 70 ? 0.295 12.006 -16.727 1.00 0.00 70 SER A O 6
ATOM 6389 N N . SER A 1 71 ? -1.924 12.191 -17.050 1.00 0.00 71 SER A N 6
ATOM 6390 C CA . SER A 1 71 ? -1.810 12.366 -18.494 1.00 0.00 71 SER A CA 6
ATOM 6391 C C . SER A 1 71 ? -2.538 13.627 -18.948 1.00 0.00 71 SER A C 6
ATOM 6392 O O . SER A 1 71 ? -1.970 14.470 -19.640 1.00 0.00 71 SER A O 6
ATOM 6400 N N . GLY A 1 72 ? -3.802 13.749 -18.552 1.00 0.00 72 GLY A N 6
ATOM 6401 C CA . GLY A 1 72 ? -4.588 14.909 -18.927 1.00 0.00 72 GLY A CA 6
ATOM 6402 C C . GLY A 1 72 ? -5.655 14.580 -19.952 1.00 0.00 72 GLY A C 6
ATOM 6403 O O . GLY A 1 72 ? -5.318 14.111 -21.038 1.00 0.00 72 GLY A O 6
ATOM 6409 N N . GLY A 1 1 ? -26.698 -10.705 32.547 1.00 0.00 1 GLY A N 7
ATOM 6410 C CA . GLY A 1 1 ? -25.362 -11.231 32.332 1.00 0.00 1 GLY A CA 7
ATOM 6411 C C . GLY A 1 1 ? -25.376 -12.663 31.837 1.00 0.00 1 GLY A C 7
ATOM 6412 O O . GLY A 1 1 ? -26.325 -13.405 32.090 1.00 0.00 1 GLY A O 7
ATOM 6416 N N . SER A 1 2 ? -24.321 -13.053 31.128 1.00 0.00 2 SER A N 7
ATOM 6417 C CA . SER A 1 2 ? -24.219 -14.405 30.592 1.00 0.00 2 SER A CA 7
ATOM 6418 C C . SER A 1 2 ? -22.858 -14.629 29.939 1.00 0.00 2 SER A C 7
ATOM 6419 O O . SER A 1 2 ? -22.116 -13.680 29.685 1.00 0.00 2 SER A O 7
ATOM 6427 N N . SER A 1 3 ? -22.538 -15.890 29.669 1.00 0.00 3 SER A N 7
ATOM 6428 C CA . SER A 1 3 ? -21.265 -16.240 29.049 1.00 0.00 3 SER A CA 7
ATOM 6429 C C . SER A 1 3 ? -21.470 -17.242 27.917 1.00 0.00 3 SER A C 7
ATOM 6430 O O . SER A 1 3 ? -22.461 -17.970 27.889 1.00 0.00 3 SER A O 7
ATOM 6438 N N . GLY A 1 4 ? -20.523 -17.273 26.984 1.00 0.00 4 GLY A N 7
ATOM 6439 C CA . GLY A 1 4 ? -20.617 -18.189 25.862 1.00 0.00 4 GLY A CA 7
ATOM 6440 C C . GLY A 1 4 ? -19.897 -17.674 24.632 1.00 0.00 4 GLY A C 7
ATOM 6441 O O . GLY A 1 4 ? -18.974 -16.866 24.737 1.00 0.00 4 GLY A O 7
ATOM 6445 N N . SER A 1 5 ? -20.319 -18.143 23.462 1.00 0.00 5 SER A N 7
ATOM 6446 C CA . SER A 1 5 ? -19.704 -17.729 22.206 1.00 0.00 5 SER A CA 7
ATOM 6447 C C . SER A 1 5 ? -18.242 -18.158 22.149 1.00 0.00 5 SER A C 7
ATOM 6448 O O . SER A 1 5 ? -17.378 -17.402 21.706 1.00 0.00 5 SER A O 7
ATOM 6456 N N . SER A 1 6 ? -17.972 -19.379 22.601 1.00 0.00 6 SER A N 7
ATOM 6457 C CA . SER A 1 6 ? -16.614 -19.910 22.606 1.00 0.00 6 SER A CA 7
ATOM 6458 C C . SER A 1 6 ? -16.049 -19.970 21.190 1.00 0.00 6 SER A C 7
ATOM 6459 O O . SER A 1 6 ? -16.790 -20.127 20.220 1.00 0.00 6 SER A O 7
ATOM 6467 N N . GLY A 1 7 ? -14.730 -19.846 21.079 1.00 0.00 7 GLY A N 7
ATOM 6468 C CA . GLY A 1 7 ? -14.087 -19.889 19.779 1.00 0.00 7 GLY A CA 7
ATOM 6469 C C . GLY A 1 7 ? -13.305 -18.626 19.477 1.00 0.00 7 GLY A C 7
ATOM 6470 O O . GLY A 1 7 ? -13.888 -17.579 19.197 1.00 0.00 7 GLY A O 7
ATOM 6474 N N . ASN A 1 8 ? -11.981 -18.724 19.535 1.00 0.00 8 ASN A N 7
ATOM 6475 C CA . ASN A 1 8 ? -11.117 -17.579 19.267 1.00 0.00 8 ASN A CA 7
ATOM 6476 C C . ASN A 1 8 ? -11.108 -17.240 17.780 1.00 0.00 8 ASN A C 7
ATOM 6477 O O . ASN A 1 8 ? -11.553 -16.166 17.374 1.00 0.00 8 ASN A O 7
ATOM 6488 N N . LEU A 1 9 ? -10.600 -18.164 16.972 1.00 0.00 9 LEU A N 7
ATOM 6489 C CA . LEU A 1 9 ? -10.533 -17.964 15.528 1.00 0.00 9 LEU A CA 7
ATOM 6490 C C . LEU A 1 9 ? -10.269 -16.500 15.192 1.00 0.00 9 LEU A C 7
ATOM 6491 O O . LEU A 1 9 ? -11.012 -15.885 14.428 1.00 0.00 9 LEU A O 7
ATOM 6507 N N . SER A 1 10 ? -9.205 -15.949 15.768 1.00 0.00 10 SER A N 7
ATOM 6508 C CA . SER A 1 10 ? -8.844 -14.556 15.531 1.00 0.00 10 SER A CA 7
ATOM 6509 C C . SER A 1 10 ? -8.173 -14.393 14.170 1.00 0.00 10 SER A C 7
ATOM 6510 O O . SER A 1 10 ? -8.723 -13.765 13.267 1.00 0.00 10 SER A O 7
ATOM 6518 N N . GLU A 1 11 ? -6.980 -14.964 14.033 1.00 0.00 11 GLU A N 7
ATOM 6519 C CA . GLU A 1 11 ? -6.233 -14.881 12.784 1.00 0.00 11 GLU A CA 7
ATOM 6520 C C . GLU A 1 11 ? -5.193 -15.995 12.697 1.00 0.00 11 GLU A C 7
ATOM 6521 O O . GLU A 1 11 ? -4.155 -15.943 13.358 1.00 0.00 11 GLU A O 7
ATOM 6533 N N . LEU A 1 12 ? -5.480 -17.000 11.878 1.00 0.00 12 LEU A N 7
ATOM 6534 C CA . LEU A 1 12 ? -4.570 -18.128 11.704 1.00 0.00 12 LEU A CA 7
ATOM 6535 C C . LEU A 1 12 ? -4.318 -18.400 10.224 1.00 0.00 12 LEU A C 7
ATOM 6536 O O . LEU A 1 12 ? -4.079 -19.540 9.823 1.00 0.00 12 LEU A O 7
ATOM 6552 N N . THR A 1 13 ? -4.371 -17.346 9.416 1.00 0.00 13 THR A N 7
ATOM 6553 C CA . THR A 1 13 ? -4.147 -17.471 7.981 1.00 0.00 13 THR A CA 7
ATOM 6554 C C . THR A 1 13 ? -3.793 -16.124 7.361 1.00 0.00 13 THR A C 7
ATOM 6555 O O . THR A 1 13 ? -4.071 -15.063 7.921 1.00 0.00 13 THR A O 7
ATOM 6566 N N . PRO A 1 14 ? -3.166 -16.164 6.176 1.00 0.00 14 PRO A N 7
ATOM 6567 C CA . PRO A 1 14 ? -2.762 -14.954 5.453 1.00 0.00 14 PRO A CA 7
ATOM 6568 C C . PRO A 1 14 ? -3.956 -14.180 4.905 1.00 0.00 14 PRO A C 7
ATOM 6569 O O . PRO A 1 14 ? -4.285 -14.283 3.723 1.00 0.00 14 PRO A O 7
ATOM 6580 N N . TYR A 1 15 ? -4.601 -13.406 5.771 1.00 0.00 15 TYR A N 7
ATOM 6581 C CA . TYR A 1 15 ? -5.760 -12.616 5.374 1.00 0.00 15 TYR A CA 7
ATOM 6582 C C . TYR A 1 15 ? -5.359 -11.511 4.401 1.00 0.00 15 TYR A C 7
ATOM 6583 O O . TYR A 1 15 ? -4.187 -11.372 4.053 1.00 0.00 15 TYR A O 7
ATOM 6601 N N . ILE A 1 16 ? -6.342 -10.729 3.967 1.00 0.00 16 ILE A N 7
ATOM 6602 C CA . ILE A 1 16 ? -6.092 -9.635 3.037 1.00 0.00 16 ILE A CA 7
ATOM 6603 C C . ILE A 1 16 ? -6.134 -8.287 3.748 1.00 0.00 16 ILE A C 7
ATOM 6604 O O . ILE A 1 16 ? -5.372 -7.376 3.421 1.00 0.00 16 ILE A O 7
ATOM 6620 N N . LEU A 1 17 ? -7.027 -8.167 4.724 1.00 0.00 17 LEU A N 7
ATOM 6621 C CA . LEU A 1 17 ? -7.167 -6.930 5.485 1.00 0.00 17 LEU A CA 7
ATOM 6622 C C . LEU A 1 17 ? -5.802 -6.342 5.824 1.00 0.00 17 LEU A C 7
ATOM 6623 O O . LEU A 1 17 ? -4.783 -7.029 5.754 1.00 0.00 17 LEU A O 7
ATOM 6639 N N . CYS A 1 18 ? -5.789 -5.065 6.194 1.00 0.00 18 CYS A N 7
ATOM 6640 C CA . CYS A 1 18 ? -4.549 -4.384 6.546 1.00 0.00 18 CYS A CA 7
ATOM 6641 C C . CYS A 1 18 ? -4.084 -4.787 7.943 1.00 0.00 18 CYS A C 7
ATOM 6642 O O . CYS A 1 18 ? -4.841 -5.377 8.713 1.00 0.00 18 CYS A O 7
ATOM 6649 N N . SER A 1 19 ? -2.835 -4.464 8.261 1.00 0.00 19 SER A N 7
ATOM 6650 C CA . SER A 1 19 ? -2.268 -4.795 9.563 1.00 0.00 19 SER A CA 7
ATOM 6651 C C . SER A 1 19 ? -2.061 -3.537 10.401 1.00 0.00 19 SER A C 7
ATOM 6652 O O . SER A 1 19 ? -1.905 -3.610 11.620 1.00 0.00 19 SER A O 7
ATOM 6660 N N . ILE A 1 20 ? -2.061 -2.385 9.738 1.00 0.00 20 ILE A N 7
ATOM 6661 C CA . ILE A 1 20 ? -1.875 -1.112 10.422 1.00 0.00 20 ILE A CA 7
ATOM 6662 C C . ILE A 1 20 ? -3.213 -0.431 10.691 1.00 0.00 20 ILE A C 7
ATOM 6663 O O . ILE A 1 20 ? -3.430 0.132 11.764 1.00 0.00 20 ILE A O 7
ATOM 6679 N N . CYS A 1 21 ? -4.108 -0.489 9.711 1.00 0.00 21 CYS A N 7
ATOM 6680 C CA . CYS A 1 21 ? -5.426 0.120 9.841 1.00 0.00 21 CYS A CA 7
ATOM 6681 C C . CYS A 1 21 ? -6.515 -0.948 9.891 1.00 0.00 21 CYS A C 7
ATOM 6682 O O . CYS A 1 21 ? -7.705 -0.635 9.948 1.00 0.00 21 CYS A O 7
ATOM 6689 N N . LYS A 1 22 ? -6.101 -2.210 9.871 1.00 0.00 22 LYS A N 7
ATOM 6690 C CA . LYS A 1 22 ? -7.039 -3.325 9.916 1.00 0.00 22 LYS A CA 7
ATOM 6691 C C . LYS A 1 22 ? -8.250 -3.053 9.029 1.00 0.00 22 LYS A C 7
ATOM 6692 O O . LYS A 1 22 ? -9.366 -3.463 9.343 1.00 0.00 22 LYS A O 7
ATOM 6711 N N . GLY A 1 23 ? -8.020 -2.361 7.917 1.00 0.00 23 GLY A N 7
ATOM 6712 C CA . GLY A 1 23 ? -9.101 -2.048 7.001 1.00 0.00 23 GLY A CA 7
ATOM 6713 C C . GLY A 1 23 ? -8.808 -2.496 5.583 1.00 0.00 23 GLY A C 7
ATOM 6714 O O . GLY A 1 23 ? -7.648 -2.571 5.176 1.00 0.00 23 GLY A O 7
ATOM 6718 N N . TYR A 1 24 ? -9.860 -2.797 4.830 1.00 0.00 24 TYR A N 7
ATOM 6719 C CA . TYR A 1 24 ? -9.709 -3.244 3.450 1.00 0.00 24 TYR A CA 7
ATOM 6720 C C . TYR A 1 24 ? -8.661 -2.411 2.719 1.00 0.00 24 TYR A C 7
ATOM 6721 O O . TYR A 1 24 ? -8.506 -1.217 2.979 1.00 0.00 24 TYR A O 7
ATOM 6739 N N . LEU A 1 25 ? -7.943 -3.049 1.801 1.00 0.00 25 LEU A N 7
ATOM 6740 C CA . LEU A 1 25 ? -6.909 -2.369 1.029 1.00 0.00 25 LEU A CA 7
ATOM 6741 C C . LEU A 1 25 ? -7.521 -1.575 -0.121 1.00 0.00 25 LEU A C 7
ATOM 6742 O O . LEU A 1 25 ? -8.535 -1.975 -0.693 1.00 0.00 25 LEU A O 7
ATOM 6758 N N . ILE A 1 26 ? -6.897 -0.450 -0.454 1.00 0.00 26 ILE A N 7
ATOM 6759 C CA . ILE A 1 26 ? -7.379 0.398 -1.537 1.00 0.00 26 ILE A CA 7
ATOM 6760 C C . ILE A 1 26 ? -6.460 0.313 -2.752 1.00 0.00 26 ILE A C 7
ATOM 6761 O O . ILE A 1 26 ? -6.880 -0.100 -3.833 1.00 0.00 26 ILE A O 7
ATOM 6777 N N . ASP A 1 27 ? -5.205 0.705 -2.565 1.00 0.00 27 ASP A N 7
ATOM 6778 C CA . ASP A 1 27 ? -4.225 0.671 -3.645 1.00 0.00 27 ASP A CA 7
ATOM 6779 C C . ASP A 1 27 ? -3.504 -0.673 -3.682 1.00 0.00 27 ASP A C 7
ATOM 6780 O O . ASP A 1 27 ? -3.108 -1.147 -4.746 1.00 0.00 27 ASP A O 7
ATOM 6789 N N . ALA A 1 28 ? -3.337 -1.281 -2.512 1.00 0.00 28 ALA A N 7
ATOM 6790 C CA . ALA A 1 28 ? -2.664 -2.571 -2.411 1.00 0.00 28 ALA A CA 7
ATOM 6791 C C . ALA A 1 28 ? -1.206 -2.465 -2.842 1.00 0.00 28 ALA A C 7
ATOM 6792 O O . ALA A 1 28 ? -0.753 -3.194 -3.725 1.00 0.00 28 ALA A O 7
ATOM 6799 N N . THR A 1 29 ? -0.473 -1.550 -2.214 1.00 0.00 29 THR A N 7
ATOM 6800 C CA . THR A 1 29 ? 0.935 -1.347 -2.534 1.00 0.00 29 THR A CA 7
ATOM 6801 C C . THR A 1 29 ? 1.810 -2.390 -1.849 1.00 0.00 29 THR A C 7
ATOM 6802 O O . THR A 1 29 ? 1.893 -2.437 -0.621 1.00 0.00 29 THR A O 7
ATOM 6813 N N . THR A 1 30 ? 2.464 -3.226 -2.649 1.00 0.00 30 THR A N 7
ATOM 6814 C CA . THR A 1 30 ? 3.334 -4.269 -2.120 1.00 0.00 30 THR A CA 7
ATOM 6815 C C . THR A 1 30 ? 4.803 -3.905 -2.303 1.00 0.00 30 THR A C 7
ATOM 6816 O O . THR A 1 30 ? 5.162 -3.190 -3.239 1.00 0.00 30 THR A O 7
ATOM 6827 N N . ILE A 1 31 ? 5.647 -4.403 -1.406 1.00 0.00 31 ILE A N 7
ATOM 6828 C CA . ILE A 1 31 ? 7.077 -4.131 -1.471 1.00 0.00 31 ILE A CA 7
ATOM 6829 C C . ILE A 1 31 ? 7.752 -4.987 -2.538 1.00 0.00 31 ILE A C 7
ATOM 6830 O O . ILE A 1 31 ? 7.149 -5.915 -3.079 1.00 0.00 31 ILE A O 7
ATOM 6846 N N . THR A 1 32 ? 9.008 -4.671 -2.836 1.00 0.00 32 THR A N 7
ATOM 6847 C CA . THR A 1 32 ? 9.765 -5.411 -3.838 1.00 0.00 32 THR A CA 7
ATOM 6848 C C . THR A 1 32 ? 10.756 -6.366 -3.183 1.00 0.00 32 THR A C 7
ATOM 6849 O O . THR A 1 32 ? 11.093 -7.407 -3.747 1.00 0.00 32 THR A O 7
ATOM 6860 N N . GLU A 1 33 ? 11.218 -6.006 -1.989 1.00 0.00 33 GLU A N 7
ATOM 6861 C CA . GLU A 1 33 ? 12.170 -6.834 -1.258 1.00 0.00 33 GLU A CA 7
ATOM 6862 C C . GLU A 1 33 ? 11.451 -7.922 -0.467 1.00 0.00 33 GLU A C 7
ATOM 6863 O O . GLU A 1 33 ? 11.571 -9.109 -0.771 1.00 0.00 33 GLU A O 7
ATOM 6875 N N . CYS A 1 34 ? 10.703 -7.509 0.551 1.00 0.00 34 CYS A N 7
ATOM 6876 C CA . CYS A 1 34 ? 9.964 -8.447 1.388 1.00 0.00 34 CYS A CA 7
ATOM 6877 C C . CYS A 1 34 ? 8.658 -8.862 0.717 1.00 0.00 34 CYS A C 7
ATOM 6878 O O . CYS A 1 34 ? 8.080 -9.898 1.047 1.00 0.00 34 CYS A O 7
ATOM 6885 N N . LEU A 1 35 ? 8.199 -8.047 -0.226 1.00 0.00 35 LEU A N 7
ATOM 6886 C CA . LEU A 1 35 ? 6.960 -8.329 -0.944 1.00 0.00 35 LEU A CA 7
ATOM 6887 C C . LEU A 1 35 ? 5.767 -8.329 0.006 1.00 0.00 35 LEU A C 7
ATOM 6888 O O . LEU A 1 35 ? 4.924 -9.225 -0.040 1.00 0.00 35 LEU A O 7
ATOM 6904 N N . HIS A 1 36 ? 5.702 -7.317 0.865 1.00 0.00 36 HIS A N 7
ATOM 6905 C CA . HIS A 1 36 ? 4.610 -7.198 1.825 1.00 0.00 36 HIS A CA 7
ATOM 6906 C C . HIS A 1 36 ? 3.561 -6.204 1.335 1.00 0.00 36 HIS A C 7
ATOM 6907 O O . HIS A 1 36 ? 3.894 -5.115 0.865 1.00 0.00 36 HIS A O 7
ATOM 6921 N N . THR A 1 37 ? 2.293 -6.586 1.447 1.00 0.00 37 THR A N 7
ATOM 6922 C CA . THR A 1 37 ? 1.196 -5.730 1.014 1.00 0.00 37 THR A CA 7
ATOM 6923 C C . THR A 1 37 ? 0.821 -4.725 2.098 1.00 0.00 37 THR A C 7
ATOM 6924 O O . THR A 1 37 ? 0.637 -5.090 3.259 1.00 0.00 37 THR A O 7
ATOM 6935 N N . PHE A 1 38 ? 0.709 -3.459 1.711 1.00 0.00 38 PHE A N 7
ATOM 6936 C CA . PHE A 1 38 ? 0.357 -2.401 2.651 1.00 0.00 38 PHE A CA 7
ATOM 6937 C C . PHE A 1 38 ? -0.333 -1.244 1.934 1.00 0.00 38 PHE A C 7
ATOM 6938 O O . PHE A 1 38 ? 0.125 -0.786 0.887 1.00 0.00 38 PHE A O 7
ATOM 6955 N N . CYS A 1 39 ? -1.439 -0.777 2.505 1.00 0.00 39 CYS A N 7
ATOM 6956 C CA . CYS A 1 39 ? -2.194 0.325 1.922 1.00 0.00 39 CYS A CA 7
ATOM 6957 C C . CYS A 1 39 ? -1.265 1.463 1.510 1.00 0.00 39 CYS A C 7
ATOM 6958 O O . CYS A 1 39 ? -0.388 1.871 2.272 1.00 0.00 39 CYS A O 7
ATOM 6965 N N . LYS A 1 40 ? -1.463 1.973 0.299 1.00 0.00 40 LYS A N 7
ATOM 6966 C CA . LYS A 1 40 ? -0.646 3.065 -0.216 1.00 0.00 40 LYS A CA 7
ATOM 6967 C C . LYS A 1 40 ? -0.487 4.164 0.829 1.00 0.00 40 LYS A C 7
ATOM 6968 O O . LYS A 1 40 ? 0.617 4.658 1.061 1.00 0.00 40 LYS A O 7
ATOM 6987 N N . SER A 1 41 ? -1.596 4.542 1.458 1.00 0.00 41 SER A N 7
ATOM 6988 C CA . SER A 1 41 ? -1.579 5.585 2.476 1.00 0.00 41 SER A CA 7
ATOM 6989 C C . SER A 1 41 ? -0.795 5.133 3.705 1.00 0.00 41 SER A C 7
ATOM 6990 O O . SER A 1 41 ? 0.096 5.836 4.181 1.00 0.00 41 SER A O 7
ATOM 6998 N N . CYS A 1 42 ? -1.135 3.953 4.213 1.00 0.00 42 CYS A N 7
ATOM 6999 C CA . CYS A 1 42 ? -0.465 3.404 5.386 1.00 0.00 42 CYS A CA 7
ATOM 7000 C C . CYS A 1 42 ? 1.041 3.310 5.158 1.00 0.00 42 CYS A C 7
ATOM 7001 O O . CYS A 1 42 ? 1.822 4.001 5.812 1.00 0.00 42 CYS A O 7
ATOM 7008 N N . ILE A 1 43 ? 1.440 2.450 4.227 1.00 0.00 43 ILE A N 7
ATOM 7009 C CA . ILE A 1 43 ? 2.851 2.266 3.912 1.00 0.00 43 ILE A CA 7
ATOM 7010 C C . ILE A 1 43 ? 3.558 3.608 3.752 1.00 0.00 43 ILE A C 7
ATOM 7011 O O . ILE A 1 43 ? 4.664 3.804 4.257 1.00 0.00 43 ILE A O 7
ATOM 7027 N N . VAL A 1 44 ? 2.911 4.531 3.047 1.00 0.00 44 VAL A N 7
ATOM 7028 C CA . VAL A 1 44 ? 3.475 5.856 2.823 1.00 0.00 44 VAL A CA 7
ATOM 7029 C C . VAL A 1 44 ? 3.524 6.660 4.117 1.00 0.00 44 VAL A C 7
ATOM 7030 O O . VAL A 1 44 ? 4.453 7.435 4.344 1.00 0.00 44 VAL A O 7
ATOM 7043 N N . ARG A 1 45 ? 2.517 6.468 4.964 1.00 0.00 45 ARG A N 7
ATOM 7044 C CA . ARG A 1 45 ? 2.445 7.176 6.237 1.00 0.00 45 ARG A CA 7
ATOM 7045 C C . ARG A 1 45 ? 3.523 6.681 7.196 1.00 0.00 45 ARG A C 7
ATOM 7046 O O . ARG A 1 45 ? 4.104 7.462 7.950 1.00 0.00 45 ARG A O 7
ATOM 7067 N N . HIS A 1 46 ? 3.784 5.378 7.164 1.00 0.00 46 HIS A N 7
ATOM 7068 C CA . HIS A 1 46 ? 4.792 4.778 8.031 1.00 0.00 46 HIS A CA 7
ATOM 7069 C C . HIS A 1 46 ? 6.194 5.215 7.616 1.00 0.00 46 HIS A C 7
ATOM 7070 O O . HIS A 1 46 ? 7.107 5.271 8.441 1.00 0.00 46 HIS A O 7
ATOM 7084 N N . PHE A 1 47 ? 6.358 5.523 6.334 1.00 0.00 47 PHE A N 7
ATOM 7085 C CA . PHE A 1 47 ? 7.649 5.953 5.810 1.00 0.00 47 PHE A CA 7
ATOM 7086 C C . PHE A 1 47 ? 7.994 7.356 6.300 1.00 0.00 47 PHE A C 7
ATOM 7087 O O . PHE A 1 47 ? 9.166 7.728 6.378 1.00 0.00 47 PHE A O 7
ATOM 7104 N N . TYR A 1 48 ? 6.967 8.131 6.628 1.00 0.00 48 TYR A N 7
ATOM 7105 C CA . TYR A 1 48 ? 7.160 9.495 7.107 1.00 0.00 48 TYR A CA 7
ATOM 7106 C C . TYR A 1 48 ? 7.855 9.502 8.465 1.00 0.00 48 TYR A C 7
ATOM 7107 O O . TYR A 1 48 ? 8.730 10.329 8.724 1.00 0.00 48 TYR A O 7
ATOM 7125 N N . TYR A 1 49 ? 7.460 8.573 9.329 1.00 0.00 49 TYR A N 7
ATOM 7126 C CA . TYR A 1 49 ? 8.043 8.472 10.662 1.00 0.00 49 TYR A CA 7
ATOM 7127 C C . TYR A 1 49 ? 9.242 7.528 10.662 1.00 0.00 49 TYR A C 7
ATOM 7128 O O . TYR A 1 49 ? 10.280 7.825 11.253 1.00 0.00 49 TYR A O 7
ATOM 7146 N N . SER A 1 50 ? 9.090 6.389 9.994 1.00 0.00 50 SER A N 7
ATOM 7147 C CA . SER A 1 50 ? 10.158 5.399 9.918 1.00 0.00 50 SER A CA 7
ATOM 7148 C C . SER A 1 50 ? 10.414 4.985 8.472 1.00 0.00 50 SER A C 7
ATOM 7149 O O . SER A 1 50 ? 9.536 4.436 7.808 1.00 0.00 50 SER A O 7
ATOM 7157 N N . ASN A 1 51 ? 11.624 5.254 7.992 1.00 0.00 51 ASN A N 7
ATOM 7158 C CA . ASN A 1 51 ? 11.997 4.910 6.624 1.00 0.00 51 ASN A CA 7
ATOM 7159 C C . ASN A 1 51 ? 12.244 3.411 6.488 1.00 0.00 51 ASN A C 7
ATOM 7160 O O . ASN A 1 51 ? 13.258 2.987 5.933 1.00 0.00 51 ASN A O 7
ATOM 7171 N N . ARG A 1 52 ? 11.310 2.614 6.997 1.00 0.00 52 ARG A N 7
ATOM 7172 C CA . ARG A 1 52 ? 11.427 1.162 6.933 1.00 0.00 52 ARG A CA 7
ATOM 7173 C C . ARG A 1 52 ? 10.051 0.511 6.830 1.00 0.00 52 ARG A C 7
ATOM 7174 O O . ARG A 1 52 ? 9.028 1.195 6.810 1.00 0.00 52 ARG A O 7
ATOM 7195 N N . CYS A 1 53 ? 10.034 -0.816 6.764 1.00 0.00 53 CYS A N 7
ATOM 7196 C CA . CYS A 1 53 ? 8.786 -1.562 6.662 1.00 0.00 53 CYS A CA 7
ATOM 7197 C C . CYS A 1 53 ? 8.291 -1.986 8.042 1.00 0.00 53 CYS A C 7
ATOM 7198 O O . CYS A 1 53 ? 9.041 -2.517 8.861 1.00 0.00 53 CYS A O 7
ATOM 7205 N N . PRO A 1 54 ? 6.998 -1.748 8.305 1.00 0.00 54 PRO A N 7
ATOM 7206 C CA . PRO A 1 54 ? 6.373 -2.098 9.585 1.00 0.00 54 PRO A CA 7
ATOM 7207 C C . PRO A 1 54 ? 6.234 -3.605 9.768 1.00 0.00 54 PRO A C 7
ATOM 7208 O O . PRO A 1 54 ? 5.587 -4.070 10.708 1.00 0.00 54 PRO A O 7
ATOM 7219 N N . LYS A 1 55 ? 6.845 -4.366 8.866 1.00 0.00 55 LYS A N 7
ATOM 7220 C CA . LYS A 1 55 ? 6.792 -5.821 8.929 1.00 0.00 55 LYS A CA 7
ATOM 7221 C C . LYS A 1 55 ? 8.184 -6.409 9.139 1.00 0.00 55 LYS A C 7
ATOM 7222 O O . LYS A 1 55 ? 8.460 -7.026 10.168 1.00 0.00 55 LYS A O 7
ATOM 7241 N N . CYS A 1 56 ? 9.058 -6.211 8.158 1.00 0.00 56 CYS A N 7
ATOM 7242 C CA . CYS A 1 56 ? 10.422 -6.719 8.235 1.00 0.00 56 CYS A CA 7
ATOM 7243 C C . CYS A 1 56 ? 11.373 -5.649 8.764 1.00 0.00 56 CYS A C 7
ATOM 7244 O O . CYS A 1 56 ? 12.493 -5.948 9.177 1.00 0.00 56 CYS A O 7
ATOM 7251 N N . ASN A 1 57 ? 10.917 -4.400 8.747 1.00 0.00 57 ASN A N 7
ATOM 7252 C CA . ASN A 1 57 ? 11.727 -3.285 9.225 1.00 0.00 57 ASN A CA 7
ATOM 7253 C C . ASN A 1 57 ? 12.985 -3.125 8.377 1.00 0.00 57 ASN A C 7
ATOM 7254 O O . ASN A 1 57 ? 14.100 -3.113 8.900 1.00 0.00 57 ASN A O 7
ATOM 7265 N N . ILE A 1 58 ? 12.799 -3.002 7.067 1.00 0.00 58 ILE A N 7
ATOM 7266 C CA . ILE A 1 58 ? 13.918 -2.840 6.148 1.00 0.00 58 ILE A CA 7
ATOM 7267 C C . ILE A 1 58 ? 13.872 -1.481 5.459 1.00 0.00 58 ILE A C 7
ATOM 7268 O O . ILE A 1 58 ? 12.809 -1.020 5.042 1.00 0.00 58 ILE A O 7
ATOM 7284 N N . VAL A 1 59 ? 15.032 -0.844 5.340 1.00 0.00 59 VAL A N 7
ATOM 7285 C CA . VAL A 1 59 ? 15.125 0.462 4.697 1.00 0.00 59 VAL A CA 7
ATOM 7286 C C . VAL A 1 59 ? 14.698 0.387 3.236 1.00 0.00 59 VAL A C 7
ATOM 7287 O O . VAL A 1 59 ? 15.500 0.068 2.358 1.00 0.00 59 VAL A O 7
ATOM 7300 N N . VAL A 1 60 ? 13.427 0.683 2.981 1.00 0.00 60 VAL A N 7
ATOM 7301 C CA . VAL A 1 60 ? 12.892 0.651 1.625 1.00 0.00 60 VAL A CA 7
ATOM 7302 C C . VAL A 1 60 ? 12.901 2.040 0.998 1.00 0.00 60 VAL A C 7
ATOM 7303 O O . VAL A 1 60 ? 12.633 3.038 1.668 1.00 0.00 60 VAL A O 7
ATOM 7316 N N . HIS A 1 61 ? 13.212 2.098 -0.293 1.00 0.00 61 HIS A N 7
ATOM 7317 C CA . HIS A 1 61 ? 13.256 3.366 -1.013 1.00 0.00 61 HIS A CA 7
ATOM 7318 C C . HIS A 1 61 ? 12.049 4.232 -0.662 1.00 0.00 61 HIS A C 7
ATOM 7319 O O . HIS A 1 61 ? 10.921 3.743 -0.602 1.00 0.00 61 HIS A O 7
ATOM 7333 N N . GLN A 1 62 ? 12.295 5.517 -0.432 1.00 0.00 62 GLN A N 7
ATOM 7334 C CA . GLN A 1 62 ? 11.229 6.449 -0.086 1.00 0.00 62 GLN A CA 7
ATOM 7335 C C . GLN A 1 62 ? 10.886 7.349 -1.269 1.00 0.00 62 GLN A C 7
ATOM 7336 O O . GLN A 1 62 ? 11.232 8.530 -1.285 1.00 0.00 62 GLN A O 7
ATOM 7350 N N . THR A 1 63 ? 10.205 6.781 -2.260 1.00 0.00 63 THR A N 7
ATOM 7351 C CA . THR A 1 63 ? 9.817 7.531 -3.448 1.00 0.00 63 THR A CA 7
ATOM 7352 C C . THR A 1 63 ? 8.384 7.210 -3.857 1.00 0.00 63 THR A C 7
ATOM 7353 O O . THR A 1 63 ? 7.952 6.060 -3.786 1.00 0.00 63 THR A O 7
ATOM 7364 N N . GLN A 1 64 ? 7.653 8.234 -4.285 1.00 0.00 64 GLN A N 7
ATOM 7365 C CA . GLN A 1 64 ? 6.267 8.060 -4.706 1.00 0.00 64 GLN A CA 7
ATOM 7366 C C . GLN A 1 64 ? 5.808 9.232 -5.566 1.00 0.00 64 GLN A C 7
ATOM 7367 O O . GLN A 1 64 ? 6.304 10.352 -5.448 1.00 0.00 64 GLN A O 7
ATOM 7381 N N . PRO A 1 65 ? 4.837 8.970 -6.454 1.00 0.00 65 PRO A N 7
ATOM 7382 C CA . PRO A 1 65 ? 4.289 9.991 -7.352 1.00 0.00 65 PRO A CA 7
ATOM 7383 C C . PRO A 1 65 ? 3.463 11.034 -6.608 1.00 0.00 65 PRO A C 7
ATOM 7384 O O . PRO A 1 65 ? 2.652 10.698 -5.743 1.00 0.00 65 PRO A O 7
ATOM 7395 N N . LEU A 1 66 ? 3.671 12.301 -6.949 1.00 0.00 66 LEU A N 7
ATOM 7396 C CA . LEU A 1 66 ? 2.944 13.394 -6.313 1.00 0.00 66 LEU A CA 7
ATOM 7397 C C . LEU A 1 66 ? 1.496 13.000 -6.041 1.00 0.00 66 LEU A C 7
ATOM 7398 O O . LEU A 1 66 ? 0.922 12.177 -6.754 1.00 0.00 66 LEU A O 7
ATOM 7414 N N . SER A 1 67 ? 0.911 13.593 -5.005 1.00 0.00 67 SER A N 7
ATOM 7415 C CA . SER A 1 67 ? -0.469 13.303 -4.637 1.00 0.00 67 SER A CA 7
ATOM 7416 C C . SER A 1 67 ? -1.295 14.584 -4.569 1.00 0.00 67 SER A C 7
ATOM 7417 O O . SER A 1 67 ? -2.298 14.727 -5.265 1.00 0.00 67 SER A O 7
ATOM 7425 N N . GLY A 1 68 ? -0.863 15.514 -3.722 1.00 0.00 68 GLY A N 7
ATOM 7426 C CA . GLY A 1 68 ? -1.572 16.772 -3.577 1.00 0.00 68 GLY A CA 7
ATOM 7427 C C . GLY A 1 68 ? -1.354 17.408 -2.219 1.00 0.00 68 GLY A C 7
ATOM 7428 O O . GLY A 1 68 ? -1.409 16.744 -1.183 1.00 0.00 68 GLY A O 7
ATOM 7432 N N . PRO A 1 69 ? -1.097 18.724 -2.211 1.00 0.00 69 PRO A N 7
ATOM 7433 C CA . PRO A 1 69 ? -0.863 19.478 -0.976 1.00 0.00 69 PRO A CA 7
ATOM 7434 C C . PRO A 1 69 ? -2.127 19.620 -0.135 1.00 0.00 69 PRO A C 7
ATOM 7435 O O . PRO A 1 69 ? -3.180 19.086 -0.484 1.00 0.00 69 PRO A O 7
ATOM 7446 N N . SER A 1 70 ? -2.016 20.344 0.974 1.00 0.00 70 SER A N 7
ATOM 7447 C CA . SER A 1 70 ? -3.150 20.554 1.866 1.00 0.00 70 SER A CA 7
ATOM 7448 C C . SER A 1 70 ? -3.644 19.228 2.437 1.00 0.00 70 SER A C 7
ATOM 7449 O O . SER A 1 70 ? -4.848 18.981 2.509 1.00 0.00 70 SER A O 7
ATOM 7457 N N . SER A 1 71 ? -2.706 18.379 2.841 1.00 0.00 71 SER A N 7
ATOM 7458 C CA . SER A 1 71 ? -3.044 17.076 3.402 1.00 0.00 71 SER A CA 7
ATOM 7459 C C . SER A 1 71 ? -4.277 17.173 4.296 1.00 0.00 71 SER A C 7
ATOM 7460 O O . SER A 1 71 ? -5.289 16.517 4.050 1.00 0.00 71 SER A O 7
ATOM 7468 N N . GLY A 1 72 ? -4.185 17.998 5.334 1.00 0.00 72 GLY A N 7
ATOM 7469 C CA . GLY A 1 72 ? -5.298 18.166 6.249 1.00 0.00 72 GLY A CA 7
ATOM 7470 C C . GLY A 1 72 ? -5.362 19.563 6.834 1.00 0.00 72 GLY A C 7
ATOM 7471 O O . GLY A 1 72 ? -4.535 20.400 6.476 1.00 0.00 72 GLY A O 7
ATOM 7477 N N . GLY A 1 1 ? -5.785 -51.288 10.584 1.00 0.00 1 GLY A N 8
ATOM 7478 C CA . GLY A 1 1 ? -4.840 -50.444 9.877 1.00 0.00 1 GLY A CA 8
ATOM 7479 C C . GLY A 1 1 ? -4.964 -48.984 10.265 1.00 0.00 1 GLY A C 8
ATOM 7480 O O . GLY A 1 1 ? -6.021 -48.541 10.713 1.00 0.00 1 GLY A O 8
ATOM 7484 N N . SER A 1 2 ? -3.880 -48.234 10.094 1.00 0.00 2 SER A N 8
ATOM 7485 C CA . SER A 1 2 ? -3.870 -46.816 10.434 1.00 0.00 2 SER A CA 8
ATOM 7486 C C . SER A 1 2 ? -2.579 -46.153 9.963 1.00 0.00 2 SER A C 8
ATOM 7487 O O . SER A 1 2 ? -1.552 -46.812 9.804 1.00 0.00 2 SER A O 8
ATOM 7495 N N . SER A 1 3 ? -2.640 -44.844 9.743 1.00 0.00 3 SER A N 8
ATOM 7496 C CA . SER A 1 3 ? -1.478 -44.091 9.286 1.00 0.00 3 SER A CA 8
ATOM 7497 C C . SER A 1 3 ? -1.170 -42.937 10.236 1.00 0.00 3 SER A C 8
ATOM 7498 O O . SER A 1 3 ? -0.041 -42.453 10.297 1.00 0.00 3 SER A O 8
ATOM 7506 N N . GLY A 1 4 ? -2.185 -42.502 10.977 1.00 0.00 4 GLY A N 8
ATOM 7507 C CA . GLY A 1 4 ? -2.004 -41.410 11.915 1.00 0.00 4 GLY A CA 8
ATOM 7508 C C . GLY A 1 4 ? -1.799 -40.078 11.221 1.00 0.00 4 GLY A C 8
ATOM 7509 O O . GLY A 1 4 ? -0.695 -39.767 10.773 1.00 0.00 4 GLY A O 8
ATOM 7513 N N . SER A 1 5 ? -2.865 -39.289 11.129 1.00 0.00 5 SER A N 8
ATOM 7514 C CA . SER A 1 5 ? -2.798 -37.986 10.479 1.00 0.00 5 SER A CA 8
ATOM 7515 C C . SER A 1 5 ? -3.972 -37.108 10.900 1.00 0.00 5 SER A C 8
ATOM 7516 O O . SER A 1 5 ? -5.133 -37.466 10.699 1.00 0.00 5 SER A O 8
ATOM 7524 N N . SER A 1 6 ? -3.662 -35.955 11.485 1.00 0.00 6 SER A N 8
ATOM 7525 C CA . SER A 1 6 ? -4.691 -35.027 11.938 1.00 0.00 6 SER A CA 8
ATOM 7526 C C . SER A 1 6 ? -5.092 -34.071 10.818 1.00 0.00 6 SER A C 8
ATOM 7527 O O . SER A 1 6 ? -6.257 -34.006 10.430 1.00 0.00 6 SER A O 8
ATOM 7535 N N . GLY A 1 7 ? -4.115 -33.331 10.302 1.00 0.00 7 GLY A N 8
ATOM 7536 C CA . GLY A 1 7 ? -4.385 -32.388 9.232 1.00 0.00 7 GLY A CA 8
ATOM 7537 C C . GLY A 1 7 ? -5.596 -31.522 9.514 1.00 0.00 7 GLY A C 8
ATOM 7538 O O . GLY A 1 7 ? -6.717 -31.871 9.144 1.00 0.00 7 GLY A O 8
ATOM 7542 N N . ASN A 1 8 ? -5.372 -30.390 10.173 1.00 0.00 8 ASN A N 8
ATOM 7543 C CA . ASN A 1 8 ? -6.455 -29.472 10.507 1.00 0.00 8 ASN A CA 8
ATOM 7544 C C . ASN A 1 8 ? -6.084 -28.038 10.143 1.00 0.00 8 ASN A C 8
ATOM 7545 O O . ASN A 1 8 ? -5.679 -27.252 11.001 1.00 0.00 8 ASN A O 8
ATOM 7556 N N . LEU A 1 9 ? -6.225 -27.702 8.865 1.00 0.00 9 LEU A N 8
ATOM 7557 C CA . LEU A 1 9 ? -5.906 -26.361 8.387 1.00 0.00 9 LEU A CA 8
ATOM 7558 C C . LEU A 1 9 ? -6.277 -26.206 6.915 1.00 0.00 9 LEU A C 8
ATOM 7559 O O . LEU A 1 9 ? -5.673 -26.831 6.043 1.00 0.00 9 LEU A O 8
ATOM 7575 N N . SER A 1 10 ? -7.273 -25.368 6.646 1.00 0.00 10 SER A N 8
ATOM 7576 C CA . SER A 1 10 ? -7.725 -25.131 5.280 1.00 0.00 10 SER A CA 8
ATOM 7577 C C . SER A 1 10 ? -7.655 -23.647 4.934 1.00 0.00 10 SER A C 8
ATOM 7578 O O . SER A 1 10 ? -8.644 -22.924 5.054 1.00 0.00 10 SER A O 8
ATOM 7586 N N . GLU A 1 11 ? -6.479 -23.201 4.505 1.00 0.00 11 GLU A N 8
ATOM 7587 C CA . GLU A 1 11 ? -6.280 -21.803 4.142 1.00 0.00 11 GLU A CA 8
ATOM 7588 C C . GLU A 1 11 ? -6.201 -21.639 2.627 1.00 0.00 11 GLU A C 8
ATOM 7589 O O . GLU A 1 11 ? -5.168 -21.913 2.015 1.00 0.00 11 GLU A O 8
ATOM 7601 N N . LEU A 1 12 ? -7.299 -21.192 2.029 1.00 0.00 12 LEU A N 8
ATOM 7602 C CA . LEU A 1 12 ? -7.356 -20.992 0.585 1.00 0.00 12 LEU A CA 8
ATOM 7603 C C . LEU A 1 12 ? -7.803 -19.573 0.248 1.00 0.00 12 LEU A C 8
ATOM 7604 O O . LEU A 1 12 ? -8.588 -19.360 -0.676 1.00 0.00 12 LEU A O 8
ATOM 7620 N N . THR A 1 13 ? -7.296 -18.604 1.005 1.00 0.00 13 THR A N 8
ATOM 7621 C CA . THR A 1 13 ? -7.642 -17.205 0.787 1.00 0.00 13 THR A CA 8
ATOM 7622 C C . THR A 1 13 ? -6.451 -16.295 1.066 1.00 0.00 13 THR A C 8
ATOM 7623 O O . THR A 1 13 ? -5.882 -16.294 2.157 1.00 0.00 13 THR A O 8
ATOM 7634 N N . PRO A 1 14 ? -6.064 -15.500 0.057 1.00 0.00 14 PRO A N 8
ATOM 7635 C CA . PRO A 1 14 ? -4.938 -14.569 0.171 1.00 0.00 14 PRO A CA 8
ATOM 7636 C C . PRO A 1 14 ? -5.242 -13.402 1.104 1.00 0.00 14 PRO A C 8
ATOM 7637 O O . PRO A 1 14 ? -6.353 -12.870 1.107 1.00 0.00 14 PRO A O 8
ATOM 7648 N N . TYR A 1 15 ? -4.250 -13.008 1.894 1.00 0.00 15 TYR A N 8
ATOM 7649 C CA . TYR A 1 15 ? -4.413 -11.904 2.833 1.00 0.00 15 TYR A CA 8
ATOM 7650 C C . TYR A 1 15 ? -4.863 -10.637 2.112 1.00 0.00 15 TYR A C 8
ATOM 7651 O O . TYR A 1 15 ? -4.301 -10.263 1.083 1.00 0.00 15 TYR A O 8
ATOM 7669 N N . ILE A 1 16 ? -5.880 -9.982 2.662 1.00 0.00 16 ILE A N 8
ATOM 7670 C CA . ILE A 1 16 ? -6.405 -8.756 2.073 1.00 0.00 16 ILE A CA 8
ATOM 7671 C C . ILE A 1 16 ? -6.438 -7.625 3.095 1.00 0.00 16 ILE A C 8
ATOM 7672 O O . ILE A 1 16 ? -6.259 -6.457 2.751 1.00 0.00 16 ILE A O 8
ATOM 7688 N N . LEU A 1 17 ? -6.666 -7.981 4.355 1.00 0.00 17 LEU A N 8
ATOM 7689 C CA . LEU A 1 17 ? -6.720 -6.996 5.430 1.00 0.00 17 LEU A CA 8
ATOM 7690 C C . LEU A 1 17 ? -5.375 -6.295 5.595 1.00 0.00 17 LEU A C 8
ATOM 7691 O O . LEU A 1 17 ? -4.363 -6.733 5.046 1.00 0.00 17 LEU A O 8
ATOM 7707 N N . CYS A 1 18 ? -5.371 -5.205 6.355 1.00 0.00 18 CYS A N 8
ATOM 7708 C CA . CYS A 1 18 ? -4.151 -4.444 6.594 1.00 0.00 18 CYS A CA 8
ATOM 7709 C C . CYS A 1 18 ? -3.522 -4.831 7.930 1.00 0.00 18 CYS A C 8
ATOM 7710 O O . CYS A 1 18 ? -4.126 -5.546 8.729 1.00 0.00 18 CYS A O 8
ATOM 7717 N N . SER A 1 19 ? -2.304 -4.351 8.165 1.00 0.00 19 SER A N 8
ATOM 7718 C CA . SER A 1 19 ? -1.592 -4.649 9.402 1.00 0.00 19 SER A CA 8
ATOM 7719 C C . SER A 1 19 ? -1.527 -3.418 10.302 1.00 0.00 19 SER A C 8
ATOM 7720 O O . SER A 1 19 ? -1.445 -3.534 11.525 1.00 0.00 19 SER A O 8
ATOM 7728 N N . ILE A 1 20 ? -1.566 -2.241 9.687 1.00 0.00 20 ILE A N 8
ATOM 7729 C CA . ILE A 1 20 ? -1.513 -0.989 10.431 1.00 0.00 20 ILE A CA 8
ATOM 7730 C C . ILE A 1 20 ? -2.914 -0.485 10.759 1.00 0.00 20 ILE A C 8
ATOM 7731 O O . ILE A 1 20 ? -3.212 -0.147 11.905 1.00 0.00 20 ILE A O 8
ATOM 7747 N N . CYS A 1 21 ? -3.772 -0.438 9.745 1.00 0.00 21 CYS A N 8
ATOM 7748 C CA . CYS A 1 21 ? -5.144 0.023 9.925 1.00 0.00 21 CYS A CA 8
ATOM 7749 C C . CYS A 1 21 ? -6.112 -1.156 9.970 1.00 0.00 21 CYS A C 8
ATOM 7750 O O . CYS A 1 21 ? -7.285 -0.998 10.311 1.00 0.00 21 CYS A O 8
ATOM 7757 N N . LYS A 1 22 ? -5.614 -2.338 9.624 1.00 0.00 22 LYS A N 8
ATOM 7758 C CA . LYS A 1 22 ? -6.432 -3.544 9.627 1.00 0.00 22 LYS A CA 8
ATOM 7759 C C . LYS A 1 22 ? -7.755 -3.306 8.906 1.00 0.00 22 LYS A C 8
ATOM 7760 O O . LYS A 1 22 ? -8.827 -3.545 9.460 1.00 0.00 22 LYS A O 8
ATOM 7779 N N . GLY A 1 23 ? -7.671 -2.834 7.666 1.00 0.00 23 GLY A N 8
ATOM 7780 C CA . GLY A 1 23 ? -8.869 -2.572 6.889 1.00 0.00 23 GLY A CA 8
ATOM 7781 C C . GLY A 1 23 ? -8.666 -2.825 5.408 1.00 0.00 23 GLY A C 8
ATOM 7782 O O . GLY A 1 23 ? -7.546 -2.741 4.904 1.00 0.00 23 GLY A O 8
ATOM 7786 N N . TYR A 1 24 ? -9.751 -3.138 4.709 1.00 0.00 24 TYR A N 8
ATOM 7787 C CA . TYR A 1 24 ? -9.687 -3.408 3.277 1.00 0.00 24 TYR A CA 8
ATOM 7788 C C . TYR A 1 24 ? -8.644 -2.523 2.602 1.00 0.00 24 TYR A C 8
ATOM 7789 O O . TYR A 1 24 ? -8.520 -1.338 2.917 1.00 0.00 24 TYR A O 8
ATOM 7807 N N . LEU A 1 25 ? -7.896 -3.106 1.672 1.00 0.00 25 LEU A N 8
ATOM 7808 C CA . LEU A 1 25 ? -6.862 -2.372 0.950 1.00 0.00 25 LEU A CA 8
ATOM 7809 C C . LEU A 1 25 ? -7.461 -1.597 -0.219 1.00 0.00 25 LEU A C 8
ATOM 7810 O O . LEU A 1 25 ? -8.329 -2.102 -0.932 1.00 0.00 25 LEU A O 8
ATOM 7826 N N . ILE A 1 26 ? -6.992 -0.369 -0.411 1.00 0.00 26 ILE A N 8
ATOM 7827 C CA . ILE A 1 26 ? -7.479 0.474 -1.496 1.00 0.00 26 ILE A CA 8
ATOM 7828 C C . ILE A 1 26 ? -6.511 0.466 -2.674 1.00 0.00 26 ILE A C 8
ATOM 7829 O O . ILE A 1 26 ? -6.873 0.076 -3.785 1.00 0.00 26 ILE A O 8
ATOM 7845 N N . ASP A 1 27 ? -5.280 0.899 -2.425 1.00 0.00 27 ASP A N 8
ATOM 7846 C CA . ASP A 1 27 ? -4.259 0.939 -3.465 1.00 0.00 27 ASP A CA 8
ATOM 7847 C C . ASP A 1 27 ? -3.602 -0.428 -3.635 1.00 0.00 27 ASP A C 8
ATOM 7848 O O . ASP A 1 27 ? -3.231 -0.815 -4.743 1.00 0.00 27 ASP A O 8
ATOM 7857 N N . ALA A 1 28 ? -3.461 -1.152 -2.530 1.00 0.00 28 ALA A N 8
ATOM 7858 C CA . ALA A 1 28 ? -2.850 -2.476 -2.558 1.00 0.00 28 ALA A CA 8
ATOM 7859 C C . ALA A 1 28 ? -1.389 -2.397 -2.985 1.00 0.00 28 ALA A C 8
ATOM 7860 O O . ALA A 1 28 ? -0.967 -3.074 -3.923 1.00 0.00 28 ALA A O 8
ATOM 7867 N N . THR A 1 29 ? -0.618 -1.565 -2.291 1.00 0.00 29 THR A N 8
ATOM 7868 C CA . THR A 1 29 ? 0.796 -1.396 -2.600 1.00 0.00 29 THR A CA 8
ATOM 7869 C C . THR A 1 29 ? 1.625 -2.541 -2.027 1.00 0.00 29 THR A C 8
ATOM 7870 O O . THR A 1 29 ? 1.452 -2.928 -0.871 1.00 0.00 29 THR A O 8
ATOM 7881 N N . THR A 1 30 ? 2.526 -3.079 -2.843 1.00 0.00 30 THR A N 8
ATOM 7882 C CA . THR A 1 30 ? 3.381 -4.180 -2.417 1.00 0.00 30 THR A CA 8
ATOM 7883 C C . THR A 1 30 ? 4.853 -3.787 -2.477 1.00 0.00 30 THR A C 8
ATOM 7884 O O . THR A 1 30 ? 5.268 -3.032 -3.357 1.00 0.00 30 THR A O 8
ATOM 7895 N N . ILE A 1 31 ? 5.637 -4.304 -1.538 1.00 0.00 31 ILE A N 8
ATOM 7896 C CA . ILE A 1 31 ? 7.063 -4.009 -1.485 1.00 0.00 31 ILE A CA 8
ATOM 7897 C C . ILE A 1 31 ? 7.890 -5.210 -1.932 1.00 0.00 31 ILE A C 8
ATOM 7898 O O . ILE A 1 31 ? 8.413 -5.960 -1.108 1.00 0.00 31 ILE A O 8
ATOM 7914 N N . THR A 1 32 ? 8.007 -5.386 -3.245 1.00 0.00 32 THR A N 8
ATOM 7915 C CA . THR A 1 32 ? 8.771 -6.494 -3.803 1.00 0.00 32 THR A CA 8
ATOM 7916 C C . THR A 1 32 ? 9.964 -6.839 -2.920 1.00 0.00 32 THR A C 8
ATOM 7917 O O . THR A 1 32 ? 10.356 -8.001 -2.816 1.00 0.00 32 THR A O 8
ATOM 7928 N N . GLU A 1 33 ? 10.538 -5.822 -2.284 1.00 0.00 33 GLU A N 8
ATOM 7929 C CA . GLU A 1 33 ? 11.688 -6.019 -1.409 1.00 0.00 33 GLU A CA 8
ATOM 7930 C C . GLU A 1 33 ? 11.464 -7.205 -0.476 1.00 0.00 33 GLU A C 8
ATOM 7931 O O . GLU A 1 33 ? 12.317 -8.085 -0.355 1.00 0.00 33 GLU A O 8
ATOM 7943 N N . CYS A 1 34 ? 10.310 -7.222 0.183 1.00 0.00 34 CYS A N 8
ATOM 7944 C CA . CYS A 1 34 ? 9.972 -8.299 1.107 1.00 0.00 34 CYS A CA 8
ATOM 7945 C C . CYS A 1 34 ? 8.648 -8.951 0.721 1.00 0.00 34 CYS A C 8
ATOM 7946 O O . CYS A 1 34 ? 8.163 -9.850 1.409 1.00 0.00 34 CYS A O 8
ATOM 7953 N N . LEU A 1 35 ? 8.069 -8.493 -0.383 1.00 0.00 35 LEU A N 8
ATOM 7954 C CA . LEU A 1 35 ? 6.800 -9.032 -0.861 1.00 0.00 35 LEU A CA 8
ATOM 7955 C C . LEU A 1 35 ? 5.691 -8.800 0.160 1.00 0.00 35 LEU A C 8
ATOM 7956 O O . LEU A 1 35 ? 4.897 -9.698 0.444 1.00 0.00 35 LEU A O 8
ATOM 7972 N N . HIS A 1 36 ? 5.639 -7.590 0.706 1.00 0.00 36 HIS A N 8
ATOM 7973 C CA . HIS A 1 36 ? 4.625 -7.239 1.694 1.00 0.00 36 HIS A CA 8
ATOM 7974 C C . HIS A 1 36 ? 3.684 -6.169 1.149 1.00 0.00 36 HIS A C 8
ATOM 7975 O O . HIS A 1 36 ? 4.102 -5.276 0.411 1.00 0.00 36 HIS A O 8
ATOM 7989 N N . THR A 1 37 ? 2.410 -6.265 1.517 1.00 0.00 37 THR A N 8
ATOM 7990 C CA . THR A 1 37 ? 1.409 -5.306 1.064 1.00 0.00 37 THR A CA 8
ATOM 7991 C C . THR A 1 37 ? 1.044 -4.327 2.174 1.00 0.00 37 THR A C 8
ATOM 7992 O O . THR A 1 37 ? 0.906 -4.713 3.335 1.00 0.00 37 THR A O 8
ATOM 8003 N N . PHE A 1 38 ? 0.888 -3.059 1.810 1.00 0.00 38 PHE A N 8
ATOM 8004 C CA . PHE A 1 38 ? 0.538 -2.023 2.776 1.00 0.00 38 PHE A CA 8
ATOM 8005 C C . PHE A 1 38 ? -0.196 -0.871 2.096 1.00 0.00 38 PHE A C 8
ATOM 8006 O O . PHE A 1 38 ? 0.330 -0.239 1.180 1.00 0.00 38 PHE A O 8
ATOM 8023 N N . CYS A 1 39 ? -1.415 -0.604 2.552 1.00 0.00 39 CYS A N 8
ATOM 8024 C CA . CYS A 1 39 ? -2.224 0.470 1.989 1.00 0.00 39 CYS A CA 8
ATOM 8025 C C . CYS A 1 39 ? -1.348 1.645 1.564 1.00 0.00 39 CYS A C 8
ATOM 8026 O O . CYS A 1 39 ? -0.284 1.880 2.137 1.00 0.00 39 CYS A O 8
ATOM 8033 N N . LYS A 1 40 ? -1.803 2.382 0.557 1.00 0.00 40 LYS A N 8
ATOM 8034 C CA . LYS A 1 40 ? -1.064 3.534 0.055 1.00 0.00 40 LYS A CA 8
ATOM 8035 C C . LYS A 1 40 ? -0.836 4.559 1.162 1.00 0.00 40 LYS A C 8
ATOM 8036 O O . LYS A 1 40 ? 0.301 4.919 1.463 1.00 0.00 40 LYS A O 8
ATOM 8055 N N . SER A 1 41 ? -1.926 5.022 1.765 1.00 0.00 41 SER A N 8
ATOM 8056 C CA . SER A 1 41 ? -1.845 6.007 2.838 1.00 0.00 41 SER A CA 8
ATOM 8057 C C . SER A 1 41 ? -1.001 5.482 3.995 1.00 0.00 41 SER A C 8
ATOM 8058 O O . SER A 1 41 ? -0.162 6.199 4.541 1.00 0.00 41 SER A O 8
ATOM 8066 N N . CYS A 1 42 ? -1.229 4.226 4.364 1.00 0.00 42 CYS A N 8
ATOM 8067 C CA . CYS A 1 42 ? -0.491 3.603 5.456 1.00 0.00 42 CYS A CA 8
ATOM 8068 C C . CYS A 1 42 ? 1.004 3.571 5.153 1.00 0.00 42 CYS A C 8
ATOM 8069 O O . CYS A 1 42 ? 1.800 4.221 5.832 1.00 0.00 42 CYS A O 8
ATOM 8076 N N . ILE A 1 43 ? 1.379 2.811 4.129 1.00 0.00 43 ILE A N 8
ATOM 8077 C CA . ILE A 1 43 ? 2.777 2.695 3.735 1.00 0.00 43 ILE A CA 8
ATOM 8078 C C . ILE A 1 43 ? 3.393 4.068 3.484 1.00 0.00 43 ILE A C 8
ATOM 8079 O O . ILE A 1 43 ? 4.524 4.336 3.890 1.00 0.00 43 ILE A O 8
ATOM 8095 N N . VAL A 1 44 ? 2.641 4.934 2.813 1.00 0.00 44 VAL A N 8
ATOM 8096 C CA . VAL A 1 44 ? 3.111 6.280 2.510 1.00 0.00 44 VAL A CA 8
ATOM 8097 C C . VAL A 1 44 ? 3.235 7.118 3.778 1.00 0.00 44 VAL A C 8
ATOM 8098 O O . VAL A 1 44 ? 4.116 7.971 3.887 1.00 0.00 44 VAL A O 8
ATOM 8111 N N . ARG A 1 45 ? 2.348 6.867 4.735 1.00 0.00 45 ARG A N 8
ATOM 8112 C CA . ARG A 1 45 ? 2.357 7.598 5.996 1.00 0.00 45 ARG A CA 8
ATOM 8113 C C . ARG A 1 45 ? 3.356 6.985 6.973 1.00 0.00 45 ARG A C 8
ATOM 8114 O O . ARG A 1 45 ? 3.830 7.652 7.894 1.00 0.00 45 ARG A O 8
ATOM 8135 N N . HIS A 1 46 ? 3.672 5.711 6.766 1.00 0.00 46 HIS A N 8
ATOM 8136 C CA . HIS A 1 46 ? 4.615 5.007 7.628 1.00 0.00 46 HIS A CA 8
ATOM 8137 C C . HIS A 1 46 ? 6.054 5.348 7.251 1.00 0.00 46 HIS A C 8
ATOM 8138 O O . HIS A 1 46 ? 6.936 5.399 8.110 1.00 0.00 46 HIS A O 8
ATOM 8152 N N . PHE A 1 47 ? 6.285 5.580 5.963 1.00 0.00 47 PHE A N 8
ATOM 8153 C CA . PHE A 1 47 ? 7.617 5.914 5.473 1.00 0.00 47 PHE A CA 8
ATOM 8154 C C . PHE A 1 47 ? 7.997 7.340 5.862 1.00 0.00 47 PHE A C 8
ATOM 8155 O O . PHE A 1 47 ? 9.176 7.659 6.016 1.00 0.00 47 PHE A O 8
ATOM 8172 N N . TYR A 1 48 ? 6.991 8.192 6.018 1.00 0.00 48 TYR A N 8
ATOM 8173 C CA . TYR A 1 48 ? 7.219 9.585 6.385 1.00 0.00 48 TYR A CA 8
ATOM 8174 C C . TYR A 1 48 ? 7.911 9.684 7.741 1.00 0.00 48 TYR A C 8
ATOM 8175 O O . TYR A 1 48 ? 8.873 10.435 7.907 1.00 0.00 48 TYR A O 8
ATOM 8193 N N . TYR A 1 49 ? 7.415 8.921 8.709 1.00 0.00 49 TYR A N 8
ATOM 8194 C CA . TYR A 1 49 ? 7.984 8.923 10.051 1.00 0.00 49 TYR A CA 8
ATOM 8195 C C . TYR A 1 49 ? 8.989 7.788 10.219 1.00 0.00 49 TYR A C 8
ATOM 8196 O O . TYR A 1 49 ? 10.070 7.978 10.776 1.00 0.00 49 TYR A O 8
ATOM 8214 N N . SER A 1 50 ? 8.624 6.606 9.732 1.00 0.00 50 SER A N 8
ATOM 8215 C CA . SER A 1 50 ? 9.492 5.438 9.830 1.00 0.00 50 SER A CA 8
ATOM 8216 C C . SER A 1 50 ? 9.845 4.906 8.444 1.00 0.00 50 SER A C 8
ATOM 8217 O O . SER A 1 50 ? 9.018 4.286 7.776 1.00 0.00 50 SER A O 8
ATOM 8225 N N . ASN A 1 51 ? 11.080 5.153 8.019 1.00 0.00 51 ASN A N 8
ATOM 8226 C CA . ASN A 1 51 ? 11.544 4.700 6.713 1.00 0.00 51 ASN A CA 8
ATOM 8227 C C . ASN A 1 51 ? 11.891 3.215 6.744 1.00 0.00 51 ASN A C 8
ATOM 8228 O O . ASN A 1 51 ? 12.892 2.789 6.168 1.00 0.00 51 ASN A O 8
ATOM 8239 N N . ARG A 1 52 ? 11.057 2.432 7.420 1.00 0.00 52 ARG A N 8
ATOM 8240 C CA . ARG A 1 52 ? 11.275 0.995 7.527 1.00 0.00 52 ARG A CA 8
ATOM 8241 C C . ARG A 1 52 ? 9.949 0.240 7.514 1.00 0.00 52 ARG A C 8
ATOM 8242 O O . ARG A 1 52 ? 8.939 0.730 8.020 1.00 0.00 52 ARG A O 8
ATOM 8263 N N . CYS A 1 53 ? 9.959 -0.954 6.932 1.00 0.00 53 CYS A N 8
ATOM 8264 C CA . CYS A 1 53 ? 8.758 -1.777 6.852 1.00 0.00 53 CYS A CA 8
ATOM 8265 C C . CYS A 1 53 ? 8.352 -2.283 8.233 1.00 0.00 53 CYS A C 8
ATOM 8266 O O . CYS A 1 53 ? 9.150 -2.867 8.967 1.00 0.00 53 CYS A O 8
ATOM 8273 N N . PRO A 1 54 ? 7.082 -2.056 8.597 1.00 0.00 54 PRO A N 8
ATOM 8274 C CA . PRO A 1 54 ? 6.540 -2.482 9.891 1.00 0.00 54 PRO A CA 8
ATOM 8275 C C . PRO A 1 54 ? 6.401 -3.997 9.991 1.00 0.00 54 PRO A C 8
ATOM 8276 O O . PRO A 1 54 ? 5.825 -4.516 10.947 1.00 0.00 54 PRO A O 8
ATOM 8287 N N . LYS A 1 55 ? 6.932 -4.702 8.998 1.00 0.00 55 LYS A N 8
ATOM 8288 C CA . LYS A 1 55 ? 6.869 -6.158 8.974 1.00 0.00 55 LYS A CA 8
ATOM 8289 C C . LYS A 1 55 ? 8.247 -6.767 9.212 1.00 0.00 55 LYS A C 8
ATOM 8290 O O . LYS A 1 55 ? 8.509 -7.343 10.269 1.00 0.00 55 LYS A O 8
ATOM 8309 N N . CYS A 1 56 ? 9.127 -6.634 8.225 1.00 0.00 56 CYS A N 8
ATOM 8310 C CA . CYS A 1 56 ? 10.479 -7.169 8.327 1.00 0.00 56 CYS A CA 8
ATOM 8311 C C . CYS A 1 56 ? 11.427 -6.139 8.933 1.00 0.00 56 CYS A C 8
ATOM 8312 O O . CYS A 1 56 ? 12.561 -6.458 9.289 1.00 0.00 56 CYS A O 8
ATOM 8319 N N . ASN A 1 57 ? 10.954 -4.902 9.048 1.00 0.00 57 ASN A N 8
ATOM 8320 C CA . ASN A 1 57 ? 11.759 -3.825 9.611 1.00 0.00 57 ASN A CA 8
ATOM 8321 C C . ASN A 1 57 ? 13.027 -3.608 8.790 1.00 0.00 57 ASN A C 8
ATOM 8322 O O . ASN A 1 57 ? 14.135 -3.619 9.327 1.00 0.00 57 ASN A O 8
ATOM 8333 N N . ILE A 1 58 ? 12.856 -3.409 7.488 1.00 0.00 58 ILE A N 8
ATOM 8334 C CA . ILE A 1 58 ? 13.986 -3.188 6.594 1.00 0.00 58 ILE A CA 8
ATOM 8335 C C . ILE A 1 58 ? 14.033 -1.741 6.116 1.00 0.00 58 ILE A C 8
ATOM 8336 O O . ILE A 1 58 ? 13.004 -1.069 6.032 1.00 0.00 58 ILE A O 8
ATOM 8352 N N . VAL A 1 59 ? 15.234 -1.266 5.800 1.00 0.00 59 VAL A N 8
ATOM 8353 C CA . VAL A 1 59 ? 15.416 0.101 5.327 1.00 0.00 59 VAL A CA 8
ATOM 8354 C C . VAL A 1 59 ? 15.037 0.228 3.856 1.00 0.00 59 VAL A C 8
ATOM 8355 O O . VAL A 1 59 ? 15.875 0.055 2.970 1.00 0.00 59 VAL A O 8
ATOM 8368 N N . VAL A 1 60 ? 13.768 0.532 3.601 1.00 0.00 60 VAL A N 8
ATOM 8369 C CA . VAL A 1 60 ? 13.277 0.684 2.237 1.00 0.00 60 VAL A CA 8
ATOM 8370 C C . VAL A 1 60 ? 13.843 1.941 1.586 1.00 0.00 60 VAL A C 8
ATOM 8371 O O . VAL A 1 60 ? 14.248 1.922 0.423 1.00 0.00 60 VAL A O 8
ATOM 8384 N N . HIS A 1 61 ? 13.870 3.032 2.344 1.00 0.00 61 HIS A N 8
ATOM 8385 C CA . HIS A 1 61 ? 14.389 4.300 1.841 1.00 0.00 61 HIS A CA 8
ATOM 8386 C C . HIS A 1 61 ? 15.790 4.566 2.382 1.00 0.00 61 HIS A C 8
ATOM 8387 O O . HIS A 1 61 ? 16.024 4.495 3.588 1.00 0.00 61 HIS A O 8
ATOM 8401 N N . GLN A 1 62 ? 16.718 4.872 1.481 1.00 0.00 62 GLN A N 8
ATOM 8402 C CA . GLN A 1 62 ? 18.097 5.147 1.868 1.00 0.00 62 GLN A CA 8
ATOM 8403 C C . GLN A 1 62 ? 18.148 5.967 3.153 1.00 0.00 62 GLN A C 8
ATOM 8404 O O . GLN A 1 62 ? 18.727 5.540 4.153 1.00 0.00 62 GLN A O 8
ATOM 8418 N N . THR A 1 63 ? 17.538 7.148 3.121 1.00 0.00 63 THR A N 8
ATOM 8419 C CA . THR A 1 63 ? 17.516 8.029 4.282 1.00 0.00 63 THR A CA 8
ATOM 8420 C C . THR A 1 63 ? 17.330 7.235 5.570 1.00 0.00 63 THR A C 8
ATOM 8421 O O . THR A 1 63 ? 16.484 6.344 5.644 1.00 0.00 63 THR A O 8
ATOM 8432 N N . GLN A 1 64 ? 18.125 7.565 6.583 1.00 0.00 64 GLN A N 8
ATOM 8433 C CA . GLN A 1 64 ? 18.046 6.882 7.869 1.00 0.00 64 GLN A CA 8
ATOM 8434 C C . GLN A 1 64 ? 16.906 7.440 8.713 1.00 0.00 64 GLN A C 8
ATOM 8435 O O . GLN A 1 64 ? 16.385 8.526 8.457 1.00 0.00 64 GLN A O 8
ATOM 8449 N N . PRO A 1 65 ? 16.507 6.682 9.745 1.00 0.00 65 PRO A N 8
ATOM 8450 C CA . PRO A 1 65 ? 15.424 7.081 10.649 1.00 0.00 65 PRO A CA 8
ATOM 8451 C C . PRO A 1 65 ? 15.814 8.257 11.537 1.00 0.00 65 PRO A C 8
ATOM 8452 O O . PRO A 1 65 ? 15.051 8.666 12.414 1.00 0.00 65 PRO A O 8
ATOM 8463 N N . LEU A 1 66 ? 17.004 8.799 11.305 1.00 0.00 66 LEU A N 8
ATOM 8464 C CA . LEU A 1 66 ? 17.496 9.930 12.084 1.00 0.00 66 LEU A CA 8
ATOM 8465 C C . LEU A 1 66 ? 18.390 10.828 11.236 1.00 0.00 66 LEU A C 8
ATOM 8466 O O . LEU A 1 66 ? 19.172 10.347 10.416 1.00 0.00 66 LEU A O 8
ATOM 8482 N N . SER A 1 67 ? 18.270 12.136 11.440 1.00 0.00 67 SER A N 8
ATOM 8483 C CA . SER A 1 67 ? 19.066 13.103 10.693 1.00 0.00 67 SER A CA 8
ATOM 8484 C C . SER A 1 67 ? 19.825 14.029 11.639 1.00 0.00 67 SER A C 8
ATOM 8485 O O . SER A 1 67 ? 19.373 15.133 11.940 1.00 0.00 67 SER A O 8
ATOM 8493 N N . GLY A 1 68 ? 20.982 13.569 12.105 1.00 0.00 68 GLY A N 8
ATOM 8494 C CA . GLY A 1 68 ? 21.786 14.368 13.012 1.00 0.00 68 GLY A CA 8
ATOM 8495 C C . GLY A 1 68 ? 23.272 14.118 12.843 1.00 0.00 68 GLY A C 8
ATOM 8496 O O . GLY A 1 68 ? 23.710 13.472 11.891 1.00 0.00 68 GLY A O 8
ATOM 8500 N N . PRO A 1 69 ? 24.074 14.639 13.783 1.00 0.00 69 PRO A N 8
ATOM 8501 C CA . PRO A 1 69 ? 25.531 14.483 13.755 1.00 0.00 69 PRO A CA 8
ATOM 8502 C C . PRO A 1 69 ? 25.967 13.050 14.039 1.00 0.00 69 PRO A C 8
ATOM 8503 O O . PRO A 1 69 ? 27.013 12.604 13.568 1.00 0.00 69 PRO A O 8
ATOM 8514 N N . SER A 1 70 ? 25.157 12.332 14.811 1.00 0.00 70 SER A N 8
ATOM 8515 C CA . SER A 1 70 ? 25.461 10.950 15.160 1.00 0.00 70 SER A CA 8
ATOM 8516 C C . SER A 1 70 ? 24.943 9.993 14.091 1.00 0.00 70 SER A C 8
ATOM 8517 O O . SER A 1 70 ? 25.664 9.108 13.632 1.00 0.00 70 SER A O 8
ATOM 8525 N N . SER A 1 71 ? 23.686 10.178 13.699 1.00 0.00 71 SER A N 8
ATOM 8526 C CA . SER A 1 71 ? 23.068 9.329 12.687 1.00 0.00 71 SER A CA 8
ATOM 8527 C C . SER A 1 71 ? 23.567 9.696 11.293 1.00 0.00 71 SER A C 8
ATOM 8528 O O . SER A 1 71 ? 24.176 8.878 10.604 1.00 0.00 71 SER A O 8
ATOM 8536 N N . GLY A 1 72 ? 23.304 10.933 10.883 1.00 0.00 72 GLY A N 8
ATOM 8537 C CA . GLY A 1 72 ? 23.732 11.388 9.573 1.00 0.00 72 GLY A CA 8
ATOM 8538 C C . GLY A 1 72 ? 22.595 11.424 8.571 1.00 0.00 72 GLY A C 8
ATOM 8539 O O . GLY A 1 72 ? 22.819 11.808 7.424 1.00 0.00 72 GLY A O 8
ATOM 8545 N N . GLY A 1 1 ? -11.517 16.462 27.031 1.00 0.00 1 GLY A N 9
ATOM 8546 C CA . GLY A 1 1 ? -12.114 16.380 25.711 1.00 0.00 1 GLY A CA 9
ATOM 8547 C C . GLY A 1 1 ? -13.166 15.293 25.617 1.00 0.00 1 GLY A C 9
ATOM 8548 O O . GLY A 1 1 ? -13.784 14.930 26.617 1.00 0.00 1 GLY A O 9
ATOM 8552 N N . SER A 1 2 ? -13.372 14.774 24.411 1.00 0.00 2 SER A N 9
ATOM 8553 C CA . SER A 1 2 ? -14.361 13.726 24.188 1.00 0.00 2 SER A CA 9
ATOM 8554 C C . SER A 1 2 ? -14.229 13.143 22.784 1.00 0.00 2 SER A C 9
ATOM 8555 O O . SER A 1 2 ? -13.902 13.854 21.834 1.00 0.00 2 SER A O 9
ATOM 8563 N N . SER A 1 3 ? -14.486 11.845 22.663 1.00 0.00 3 SER A N 9
ATOM 8564 C CA . SER A 1 3 ? -14.392 11.164 21.377 1.00 0.00 3 SER A CA 9
ATOM 8565 C C . SER A 1 3 ? -15.159 9.845 21.403 1.00 0.00 3 SER A C 9
ATOM 8566 O O . SER A 1 3 ? -15.541 9.358 22.466 1.00 0.00 3 SER A O 9
ATOM 8574 N N . GLY A 1 4 ? -15.380 9.273 20.223 1.00 0.00 4 GLY A N 9
ATOM 8575 C CA . GLY A 1 4 ? -16.100 8.016 20.132 1.00 0.00 4 GLY A CA 9
ATOM 8576 C C . GLY A 1 4 ? -16.144 7.475 18.717 1.00 0.00 4 GLY A C 9
ATOM 8577 O O . GLY A 1 4 ? -16.204 8.239 17.754 1.00 0.00 4 GLY A O 9
ATOM 8581 N N . SER A 1 5 ? -16.112 6.152 18.590 1.00 0.00 5 SER A N 9
ATOM 8582 C CA . SER A 1 5 ? -16.142 5.508 17.282 1.00 0.00 5 SER A CA 9
ATOM 8583 C C . SER A 1 5 ? -16.341 4.002 17.422 1.00 0.00 5 SER A C 9
ATOM 8584 O O . SER A 1 5 ? -15.915 3.397 18.406 1.00 0.00 5 SER A O 9
ATOM 8592 N N . SER A 1 6 ? -16.992 3.403 16.430 1.00 0.00 6 SER A N 9
ATOM 8593 C CA . SER A 1 6 ? -17.252 1.968 16.443 1.00 0.00 6 SER A CA 9
ATOM 8594 C C . SER A 1 6 ? -16.763 1.316 15.154 1.00 0.00 6 SER A C 9
ATOM 8595 O O . SER A 1 6 ? -16.385 2.000 14.203 1.00 0.00 6 SER A O 9
ATOM 8603 N N . GLY A 1 7 ? -16.773 -0.014 15.129 1.00 0.00 7 GLY A N 9
ATOM 8604 C CA . GLY A 1 7 ? -16.329 -0.737 13.953 1.00 0.00 7 GLY A CA 9
ATOM 8605 C C . GLY A 1 7 ? -16.948 -2.117 13.852 1.00 0.00 7 GLY A C 9
ATOM 8606 O O . GLY A 1 7 ? -17.867 -2.448 14.601 1.00 0.00 7 GLY A O 9
ATOM 8610 N N . ASN A 1 8 ? -16.445 -2.924 12.924 1.00 0.00 8 ASN A N 9
ATOM 8611 C CA . ASN A 1 8 ? -16.957 -4.275 12.726 1.00 0.00 8 ASN A CA 9
ATOM 8612 C C . ASN A 1 8 ? -15.835 -5.228 12.324 1.00 0.00 8 ASN A C 9
ATOM 8613 O O . ASN A 1 8 ? -14.830 -4.813 11.747 1.00 0.00 8 ASN A O 9
ATOM 8624 N N . LEU A 1 9 ? -16.015 -6.508 12.631 1.00 0.00 9 LEU A N 9
ATOM 8625 C CA . LEU A 1 9 ? -15.019 -7.521 12.301 1.00 0.00 9 LEU A CA 9
ATOM 8626 C C . LEU A 1 9 ? -15.455 -8.339 11.089 1.00 0.00 9 LEU A C 9
ATOM 8627 O O . LEU A 1 9 ? -16.641 -8.400 10.763 1.00 0.00 9 LEU A O 9
ATOM 8643 N N . SER A 1 10 ? -14.489 -8.968 10.428 1.00 0.00 10 SER A N 9
ATOM 8644 C CA . SER A 1 10 ? -14.773 -9.782 9.251 1.00 0.00 10 SER A CA 9
ATOM 8645 C C . SER A 1 10 ? -15.097 -11.218 9.649 1.00 0.00 10 SER A C 9
ATOM 8646 O O . SER A 1 10 ? -14.659 -11.697 10.695 1.00 0.00 10 SER A O 9
ATOM 8654 N N . GLU A 1 11 ? -15.867 -11.900 8.807 1.00 0.00 11 GLU A N 9
ATOM 8655 C CA . GLU A 1 11 ? -16.250 -13.282 9.071 1.00 0.00 11 GLU A CA 9
ATOM 8656 C C . GLU A 1 11 ? -15.556 -14.234 8.101 1.00 0.00 11 GLU A C 9
ATOM 8657 O O . GLU A 1 11 ? -15.090 -15.305 8.492 1.00 0.00 11 GLU A O 9
ATOM 8669 N N . LEU A 1 12 ? -15.490 -13.836 6.836 1.00 0.00 12 LEU A N 9
ATOM 8670 C CA . LEU A 1 12 ? -14.853 -14.653 5.809 1.00 0.00 12 LEU A CA 9
ATOM 8671 C C . LEU A 1 12 ? -14.299 -13.782 4.686 1.00 0.00 12 LEU A C 9
ATOM 8672 O O . LEU A 1 12 ? -15.049 -13.270 3.854 1.00 0.00 12 LEU A O 9
ATOM 8688 N N . THR A 1 13 ? -12.979 -13.619 4.667 1.00 0.00 13 THR A N 9
ATOM 8689 C CA . THR A 1 13 ? -12.324 -12.812 3.646 1.00 0.00 13 THR A CA 9
ATOM 8690 C C . THR A 1 13 ? -10.956 -13.381 3.289 1.00 0.00 13 THR A C 9
ATOM 8691 O O . THR A 1 13 ? -10.308 -14.055 4.091 1.00 0.00 13 THR A O 9
ATOM 8702 N N . PRO A 1 14 ? -10.503 -13.106 2.057 1.00 0.00 14 PRO A N 9
ATOM 8703 C CA . PRO A 1 14 ? -9.205 -13.581 1.566 1.00 0.00 14 PRO A CA 9
ATOM 8704 C C . PRO A 1 14 ? -8.035 -12.889 2.258 1.00 0.00 14 PRO A C 9
ATOM 8705 O O . PRO A 1 14 ? -8.201 -12.268 3.307 1.00 0.00 14 PRO A O 9
ATOM 8716 N N . TYR A 1 15 ? -6.853 -13.001 1.663 1.00 0.00 15 TYR A N 9
ATOM 8717 C CA . TYR A 1 15 ? -5.655 -12.388 2.223 1.00 0.00 15 TYR A CA 9
ATOM 8718 C C . TYR A 1 15 ? -5.537 -10.929 1.793 1.00 0.00 15 TYR A C 9
ATOM 8719 O O . TYR A 1 15 ? -4.460 -10.465 1.418 1.00 0.00 15 TYR A O 9
ATOM 8737 N N . ILE A 1 16 ? -6.654 -10.211 1.851 1.00 0.00 16 ILE A N 9
ATOM 8738 C CA . ILE A 1 16 ? -6.677 -8.804 1.470 1.00 0.00 16 ILE A CA 9
ATOM 8739 C C . ILE A 1 16 ? -6.921 -7.910 2.681 1.00 0.00 16 ILE A C 9
ATOM 8740 O O . ILE A 1 16 ? -7.969 -7.274 2.795 1.00 0.00 16 ILE A O 9
ATOM 8756 N N . LEU A 1 17 ? -5.946 -7.865 3.582 1.00 0.00 17 LEU A N 9
ATOM 8757 C CA . LEU A 1 17 ? -6.053 -7.047 4.785 1.00 0.00 17 LEU A CA 9
ATOM 8758 C C . LEU A 1 17 ? -4.804 -6.193 4.976 1.00 0.00 17 LEU A C 9
ATOM 8759 O O . LEU A 1 17 ? -3.907 -6.188 4.132 1.00 0.00 17 LEU A O 9
ATOM 8775 N N . CYS A 1 18 ? -4.752 -5.472 6.091 1.00 0.00 18 CYS A N 9
ATOM 8776 C CA . CYS A 1 18 ? -3.612 -4.615 6.395 1.00 0.00 18 CYS A CA 9
ATOM 8777 C C . CYS A 1 18 ? -2.979 -5.003 7.727 1.00 0.00 18 CYS A C 9
ATOM 8778 O O . CYS A 1 18 ? -3.554 -5.770 8.500 1.00 0.00 18 CYS A O 9
ATOM 8785 N N . SER A 1 19 ? -1.791 -4.469 7.990 1.00 0.00 19 SER A N 9
ATOM 8786 C CA . SER A 1 19 ? -1.077 -4.762 9.227 1.00 0.00 19 SER A CA 9
ATOM 8787 C C . SER A 1 19 ? -1.030 -3.534 10.131 1.00 0.00 19 SER A C 9
ATOM 8788 O O . SER A 1 19 ? -0.889 -3.652 11.349 1.00 0.00 19 SER A O 9
ATOM 8796 N N . ILE A 1 20 ? -1.148 -2.357 9.527 1.00 0.00 20 ILE A N 9
ATOM 8797 C CA . ILE A 1 20 ? -1.121 -1.107 10.276 1.00 0.00 20 ILE A CA 9
ATOM 8798 C C . ILE A 1 20 ? -2.518 -0.717 10.747 1.00 0.00 20 ILE A C 9
ATOM 8799 O O . ILE A 1 20 ? -2.739 -0.470 11.932 1.00 0.00 20 ILE A O 9
ATOM 8815 N N . CYS A 1 21 ? -3.459 -0.666 9.810 1.00 0.00 21 CYS A N 9
ATOM 8816 C CA . CYS A 1 21 ? -4.836 -0.308 10.127 1.00 0.00 21 CYS A CA 9
ATOM 8817 C C . CYS A 1 21 ? -5.767 -1.500 9.930 1.00 0.00 21 CYS A C 9
ATOM 8818 O O . CYS A 1 21 ? -6.986 -1.377 10.050 1.00 0.00 21 CYS A O 9
ATOM 8825 N N . LYS A 1 22 ? -5.185 -2.655 9.626 1.00 0.00 22 LYS A N 9
ATOM 8826 C CA . LYS A 1 22 ? -5.960 -3.872 9.413 1.00 0.00 22 LYS A CA 9
ATOM 8827 C C . LYS A 1 22 ? -7.216 -3.580 8.598 1.00 0.00 22 LYS A C 9
ATOM 8828 O O . LYS A 1 22 ? -8.230 -4.262 8.737 1.00 0.00 22 LYS A O 9
ATOM 8847 N N . GLY A 1 23 ? -7.140 -2.562 7.746 1.00 0.00 23 GLY A N 9
ATOM 8848 C CA . GLY A 1 23 ? -8.277 -2.200 6.920 1.00 0.00 23 GLY A CA 9
ATOM 8849 C C . GLY A 1 23 ? -8.117 -2.652 5.482 1.00 0.00 23 GLY A C 9
ATOM 8850 O O . GLY A 1 23 ? -7.053 -3.131 5.089 1.00 0.00 23 GLY A O 9
ATOM 8854 N N . TYR A 1 24 ? -9.177 -2.503 4.695 1.00 0.00 24 TYR A N 9
ATOM 8855 C CA . TYR A 1 24 ? -9.151 -2.904 3.294 1.00 0.00 24 TYR A CA 9
ATOM 8856 C C . TYR A 1 24 ? -8.122 -2.091 2.514 1.00 0.00 24 TYR A C 9
ATOM 8857 O O . TYR A 1 24 ? -7.920 -0.905 2.778 1.00 0.00 24 TYR A O 9
ATOM 8875 N N . LEU A 1 25 ? -7.473 -2.738 1.552 1.00 0.00 25 LEU A N 9
ATOM 8876 C CA . LEU A 1 25 ? -6.465 -2.077 0.731 1.00 0.00 25 LEU A CA 9
ATOM 8877 C C . LEU A 1 25 ? -7.099 -1.436 -0.500 1.00 0.00 25 LEU A C 9
ATOM 8878 O O . LEU A 1 25 ? -7.799 -2.099 -1.265 1.00 0.00 25 LEU A O 9
ATOM 8894 N N . ILE A 1 26 ? -6.846 -0.145 -0.685 1.00 0.00 26 ILE A N 9
ATOM 8895 C CA . ILE A 1 26 ? -7.389 0.584 -1.824 1.00 0.00 26 ILE A CA 9
ATOM 8896 C C . ILE A 1 26 ? -6.448 0.512 -3.022 1.00 0.00 26 ILE A C 9
ATOM 8897 O O . ILE A 1 26 ? -6.852 0.128 -4.120 1.00 0.00 26 ILE A O 9
ATOM 8913 N N . ASP A 1 27 ? -5.191 0.882 -2.803 1.00 0.00 27 ASP A N 9
ATOM 8914 C CA . ASP A 1 27 ? -4.191 0.857 -3.863 1.00 0.00 27 ASP A CA 9
ATOM 8915 C C . ASP A 1 27 ? -3.460 -0.481 -3.889 1.00 0.00 27 ASP A C 9
ATOM 8916 O O . ASP A 1 27 ? -3.007 -0.932 -4.941 1.00 0.00 27 ASP A O 9
ATOM 8925 N N . ALA A 1 28 ? -3.348 -1.111 -2.724 1.00 0.00 28 ALA A N 9
ATOM 8926 C CA . ALA A 1 28 ? -2.673 -2.399 -2.614 1.00 0.00 28 ALA A CA 9
ATOM 8927 C C . ALA A 1 28 ? -1.194 -2.275 -2.966 1.00 0.00 28 ALA A C 9
ATOM 8928 O O . ALA A 1 28 ? -0.691 -2.984 -3.838 1.00 0.00 28 ALA A O 9
ATOM 8935 N N . THR A 1 29 ? -0.501 -1.370 -2.282 1.00 0.00 29 THR A N 9
ATOM 8936 C CA . THR A 1 29 ? 0.919 -1.152 -2.524 1.00 0.00 29 THR A CA 9
ATOM 8937 C C . THR A 1 29 ? 1.762 -2.239 -1.867 1.00 0.00 29 THR A C 9
ATOM 8938 O O . THR A 1 29 ? 1.987 -2.219 -0.657 1.00 0.00 29 THR A O 9
ATOM 8949 N N . THR A 1 30 ? 2.226 -3.189 -2.673 1.00 0.00 30 THR A N 9
ATOM 8950 C CA . THR A 1 30 ? 3.044 -4.286 -2.170 1.00 0.00 30 THR A CA 9
ATOM 8951 C C . THR A 1 30 ? 4.528 -3.950 -2.258 1.00 0.00 30 THR A C 9
ATOM 8952 O O . THR A 1 30 ? 4.943 -3.143 -3.090 1.00 0.00 30 THR A O 9
ATOM 8963 N N . ILE A 1 31 ? 5.323 -4.574 -1.395 1.00 0.00 31 ILE A N 9
ATOM 8964 C CA . ILE A 1 31 ? 6.762 -4.342 -1.377 1.00 0.00 31 ILE A CA 9
ATOM 8965 C C . ILE A 1 31 ? 7.523 -5.568 -1.868 1.00 0.00 31 ILE A C 9
ATOM 8966 O O . ILE A 1 31 ? 7.984 -6.387 -1.072 1.00 0.00 31 ILE A O 9
ATOM 8982 N N . THR A 1 32 ? 7.653 -5.689 -3.185 1.00 0.00 32 THR A N 9
ATOM 8983 C CA . THR A 1 32 ? 8.358 -6.816 -3.783 1.00 0.00 32 THR A CA 9
ATOM 8984 C C . THR A 1 32 ? 9.487 -7.300 -2.880 1.00 0.00 32 THR A C 9
ATOM 8985 O O . THR A 1 32 ? 9.702 -8.502 -2.732 1.00 0.00 32 THR A O 9
ATOM 8996 N N . GLU A 1 33 ? 10.203 -6.356 -2.277 1.00 0.00 33 GLU A N 9
ATOM 8997 C CA . GLU A 1 33 ? 11.309 -6.689 -1.388 1.00 0.00 33 GLU A CA 9
ATOM 8998 C C . GLU A 1 33 ? 10.918 -7.809 -0.428 1.00 0.00 33 GLU A C 9
ATOM 8999 O O . GLU A 1 33 ? 11.528 -8.878 -0.422 1.00 0.00 33 GLU A O 9
ATOM 9011 N N . CYS A 1 34 ? 9.897 -7.554 0.384 1.00 0.00 34 CYS A N 9
ATOM 9012 C CA . CYS A 1 34 ? 9.423 -8.539 1.349 1.00 0.00 34 CYS A CA 9
ATOM 9013 C C . CYS A 1 34 ? 8.006 -8.994 1.011 1.00 0.00 34 CYS A C 9
ATOM 9014 O O . CYS A 1 34 ? 7.284 -9.503 1.870 1.00 0.00 34 CYS A O 9
ATOM 9021 N N . LEU A 1 35 ? 7.614 -8.807 -0.244 1.00 0.00 35 LEU A N 9
ATOM 9022 C CA . LEU A 1 35 ? 6.283 -9.198 -0.696 1.00 0.00 35 LEU A CA 9
ATOM 9023 C C . LEU A 1 35 ? 5.228 -8.845 0.347 1.00 0.00 35 LEU A C 9
ATOM 9024 O O . LEU A 1 35 ? 4.268 -9.589 0.550 1.00 0.00 35 LEU A O 9
ATOM 9040 N N . HIS A 1 36 ? 5.411 -7.704 1.004 1.00 0.00 36 HIS A N 9
ATOM 9041 C CA . HIS A 1 36 ? 4.473 -7.250 2.024 1.00 0.00 36 HIS A CA 9
ATOM 9042 C C . HIS A 1 36 ? 3.547 -6.171 1.470 1.00 0.00 36 HIS A C 9
ATOM 9043 O O . HIS A 1 36 ? 3.986 -5.268 0.757 1.00 0.00 36 HIS A O 9
ATOM 9057 N N . THR A 1 37 ? 2.264 -6.271 1.802 1.00 0.00 37 THR A N 9
ATOM 9058 C CA . THR A 1 37 ? 1.277 -5.306 1.337 1.00 0.00 37 THR A CA 9
ATOM 9059 C C . THR A 1 37 ? 1.008 -4.241 2.394 1.00 0.00 37 THR A C 9
ATOM 9060 O O . THR A 1 37 ? 0.979 -4.532 3.590 1.00 0.00 37 THR A O 9
ATOM 9071 N N . PHE A 1 38 ? 0.812 -3.005 1.945 1.00 0.00 38 PHE A N 9
ATOM 9072 C CA . PHE A 1 38 ? 0.546 -1.896 2.853 1.00 0.00 38 PHE A CA 9
ATOM 9073 C C . PHE A 1 38 ? -0.254 -0.801 2.154 1.00 0.00 38 PHE A C 9
ATOM 9074 O O . PHE A 1 38 ? 0.212 -0.195 1.189 1.00 0.00 38 PHE A O 9
ATOM 9091 N N . CYS A 1 39 ? -1.462 -0.552 2.648 1.00 0.00 39 CYS A N 9
ATOM 9092 C CA . CYS A 1 39 ? -2.330 0.468 2.073 1.00 0.00 39 CYS A CA 9
ATOM 9093 C C . CYS A 1 39 ? -1.518 1.677 1.615 1.00 0.00 39 CYS A C 9
ATOM 9094 O O . CYS A 1 39 ? -0.667 2.181 2.347 1.00 0.00 39 CYS A O 9
ATOM 9101 N N . LYS A 1 40 ? -1.788 2.137 0.398 1.00 0.00 40 LYS A N 9
ATOM 9102 C CA . LYS A 1 40 ? -1.085 3.287 -0.159 1.00 0.00 40 LYS A CA 9
ATOM 9103 C C . LYS A 1 40 ? -0.812 4.331 0.918 1.00 0.00 40 LYS A C 9
ATOM 9104 O O . LYS A 1 40 ? 0.342 4.646 1.212 1.00 0.00 40 LYS A O 9
ATOM 9123 N N . SER A 1 41 ? -1.879 4.864 1.504 1.00 0.00 41 SER A N 9
ATOM 9124 C CA . SER A 1 41 ? -1.753 5.875 2.548 1.00 0.00 41 SER A CA 9
ATOM 9125 C C . SER A 1 41 ? -0.894 5.362 3.700 1.00 0.00 41 SER A C 9
ATOM 9126 O O . SER A 1 41 ? -0.006 6.063 4.187 1.00 0.00 41 SER A O 9
ATOM 9134 N N . CYS A 1 42 ? -1.163 4.134 4.130 1.00 0.00 42 CYS A N 9
ATOM 9135 C CA . CYS A 1 42 ? -0.417 3.526 5.224 1.00 0.00 42 CYS A CA 9
ATOM 9136 C C . CYS A 1 42 ? 1.077 3.494 4.913 1.00 0.00 42 CYS A C 9
ATOM 9137 O O . CYS A 1 42 ? 1.874 4.158 5.576 1.00 0.00 42 CYS A O 9
ATOM 9144 N N . ILE A 1 43 ? 1.447 2.718 3.900 1.00 0.00 43 ILE A N 9
ATOM 9145 C CA . ILE A 1 43 ? 2.844 2.601 3.499 1.00 0.00 43 ILE A CA 9
ATOM 9146 C C . ILE A 1 43 ? 3.472 3.974 3.286 1.00 0.00 43 ILE A C 9
ATOM 9147 O O . ILE A 1 43 ? 4.682 4.145 3.431 1.00 0.00 43 ILE A O 9
ATOM 9163 N N . VAL A 1 44 ? 2.640 4.953 2.943 1.00 0.00 44 VAL A N 9
ATOM 9164 C CA . VAL A 1 44 ? 3.113 6.312 2.712 1.00 0.00 44 VAL A CA 9
ATOM 9165 C C . VAL A 1 44 ? 3.191 7.095 4.018 1.00 0.00 44 VAL A C 9
ATOM 9166 O O . VAL A 1 44 ? 4.020 7.994 4.166 1.00 0.00 44 VAL A O 9
ATOM 9179 N N . ARG A 1 45 ? 2.322 6.749 4.962 1.00 0.00 45 ARG A N 9
ATOM 9180 C CA . ARG A 1 45 ? 2.293 7.420 6.256 1.00 0.00 45 ARG A CA 9
ATOM 9181 C C . ARG A 1 45 ? 3.377 6.871 7.179 1.00 0.00 45 ARG A C 9
ATOM 9182 O O . ARG A 1 45 ? 3.955 7.605 7.981 1.00 0.00 45 ARG A O 9
ATOM 9203 N N . HIS A 1 46 ? 3.649 5.575 7.059 1.00 0.00 46 HIS A N 9
ATOM 9204 C CA . HIS A 1 46 ? 4.664 4.928 7.882 1.00 0.00 46 HIS A CA 9
ATOM 9205 C C . HIS A 1 46 ? 6.062 5.397 7.489 1.00 0.00 46 HIS A C 9
ATOM 9206 O O . HIS A 1 46 ? 6.972 5.429 8.317 1.00 0.00 46 HIS A O 9
ATOM 9220 N N . PHE A 1 47 ? 6.225 5.759 6.221 1.00 0.00 47 PHE A N 9
ATOM 9221 C CA . PHE A 1 47 ? 7.512 6.225 5.718 1.00 0.00 47 PHE A CA 9
ATOM 9222 C C . PHE A 1 47 ? 7.825 7.625 6.238 1.00 0.00 47 PHE A C 9
ATOM 9223 O O . PHE A 1 47 ? 8.988 8.008 6.358 1.00 0.00 47 PHE A O 9
ATOM 9240 N N . TYR A 1 48 ? 6.778 8.382 6.546 1.00 0.00 48 TYR A N 9
ATOM 9241 C CA . TYR A 1 48 ? 6.940 9.741 7.050 1.00 0.00 48 TYR A CA 9
ATOM 9242 C C . TYR A 1 48 ? 7.612 9.737 8.419 1.00 0.00 48 TYR A C 9
ATOM 9243 O O . TYR A 1 48 ? 8.461 10.581 8.710 1.00 0.00 48 TYR A O 9
ATOM 9261 N N . TYR A 1 49 ? 7.228 8.781 9.257 1.00 0.00 49 TYR A N 9
ATOM 9262 C CA . TYR A 1 49 ? 7.791 8.666 10.597 1.00 0.00 49 TYR A CA 9
ATOM 9263 C C . TYR A 1 49 ? 8.953 7.678 10.617 1.00 0.00 49 TYR A C 9
ATOM 9264 O O . TYR A 1 49 ? 9.988 7.931 11.234 1.00 0.00 49 TYR A O 9
ATOM 9282 N N . SER A 1 50 ? 8.774 6.550 9.937 1.00 0.00 50 SER A N 9
ATOM 9283 C CA . SER A 1 50 ? 9.805 5.521 9.878 1.00 0.00 50 SER A CA 9
ATOM 9284 C C . SER A 1 50 ? 10.043 5.072 8.439 1.00 0.00 50 SER A C 9
ATOM 9285 O O . SER A 1 50 ? 9.147 4.536 7.789 1.00 0.00 50 SER A O 9
ATOM 9293 N N . ASN A 1 51 ? 11.258 5.295 7.949 1.00 0.00 51 ASN A N 9
ATOM 9294 C CA . ASN A 1 51 ? 11.615 4.914 6.587 1.00 0.00 51 ASN A CA 9
ATOM 9295 C C . ASN A 1 51 ? 11.926 3.423 6.503 1.00 0.00 51 ASN A C 9
ATOM 9296 O O . ASN A 1 51 ? 12.866 3.012 5.823 1.00 0.00 51 ASN A O 9
ATOM 9307 N N . ARG A 1 52 ? 11.130 2.618 7.199 1.00 0.00 52 ARG A N 9
ATOM 9308 C CA . ARG A 1 52 ? 11.320 1.172 7.203 1.00 0.00 52 ARG A CA 9
ATOM 9309 C C . ARG A 1 52 ? 9.982 0.448 7.083 1.00 0.00 52 ARG A C 9
ATOM 9310 O O . ARG A 1 52 ? 8.927 1.078 7.005 1.00 0.00 52 ARG A O 9
ATOM 9331 N N . CYS A 1 53 ? 10.034 -0.880 7.069 1.00 0.00 53 CYS A N 9
ATOM 9332 C CA . CYS A 1 53 ? 8.828 -1.692 6.958 1.00 0.00 53 CYS A CA 9
ATOM 9333 C C . CYS A 1 53 ? 8.359 -2.161 8.332 1.00 0.00 53 CYS A C 9
ATOM 9334 O O . CYS A 1 53 ? 9.116 -2.746 9.108 1.00 0.00 53 CYS A O 9
ATOM 9341 N N . PRO A 1 54 ? 7.081 -1.898 8.643 1.00 0.00 54 PRO A N 9
ATOM 9342 C CA . PRO A 1 54 ? 6.482 -2.285 9.923 1.00 0.00 54 PRO A CA 9
ATOM 9343 C C . PRO A 1 54 ? 6.304 -3.794 10.048 1.00 0.00 54 PRO A C 9
ATOM 9344 O O . PRO A 1 54 ? 5.629 -4.278 10.956 1.00 0.00 54 PRO A O 9
ATOM 9355 N N . LYS A 1 55 ? 6.916 -4.535 9.130 1.00 0.00 55 LYS A N 9
ATOM 9356 C CA . LYS A 1 55 ? 6.828 -5.990 9.137 1.00 0.00 55 LYS A CA 9
ATOM 9357 C C . LYS A 1 55 ? 8.195 -6.617 9.394 1.00 0.00 55 LYS A C 9
ATOM 9358 O O . LYS A 1 55 ? 8.438 -7.188 10.457 1.00 0.00 55 LYS A O 9
ATOM 9377 N N . CYS A 1 56 ? 9.085 -6.505 8.414 1.00 0.00 56 CYS A N 9
ATOM 9378 C CA . CYS A 1 56 ? 10.428 -7.059 8.533 1.00 0.00 56 CYS A CA 9
ATOM 9379 C C . CYS A 1 56 ? 11.406 -6.009 9.053 1.00 0.00 56 CYS A C 9
ATOM 9380 O O . CYS A 1 56 ? 12.570 -6.306 9.316 1.00 0.00 56 CYS A O 9
ATOM 9387 N N . ASN A 1 57 ? 10.923 -4.779 9.198 1.00 0.00 57 ASN A N 9
ATOM 9388 C CA . ASN A 1 57 ? 11.754 -3.684 9.685 1.00 0.00 57 ASN A CA 9
ATOM 9389 C C . ASN A 1 57 ? 12.922 -3.425 8.739 1.00 0.00 57 ASN A C 9
ATOM 9390 O O . ASN A 1 57 ? 14.077 -3.374 9.162 1.00 0.00 57 ASN A O 9
ATOM 9401 N N . ILE A 1 58 ? 12.612 -3.260 7.457 1.00 0.00 58 ILE A N 9
ATOM 9402 C CA . ILE A 1 58 ? 13.636 -3.004 6.452 1.00 0.00 58 ILE A CA 9
ATOM 9403 C C . ILE A 1 58 ? 13.458 -1.625 5.825 1.00 0.00 58 ILE A C 9
ATOM 9404 O O . ILE A 1 58 ? 12.347 -1.232 5.467 1.00 0.00 58 ILE A O 9
ATOM 9420 N N . VAL A 1 59 ? 14.560 -0.894 5.693 1.00 0.00 59 VAL A N 9
ATOM 9421 C CA . VAL A 1 59 ? 14.527 0.441 5.107 1.00 0.00 59 VAL A CA 9
ATOM 9422 C C . VAL A 1 59 ? 14.210 0.378 3.617 1.00 0.00 59 VAL A C 9
ATOM 9423 O O . VAL A 1 59 ? 15.036 -0.055 2.813 1.00 0.00 59 VAL A O 9
ATOM 9436 N N . VAL A 1 60 ? 13.008 0.814 3.254 1.00 0.00 60 VAL A N 9
ATOM 9437 C CA . VAL A 1 60 ? 12.581 0.810 1.860 1.00 0.00 60 VAL A CA 9
ATOM 9438 C C . VAL A 1 60 ? 13.088 2.046 1.126 1.00 0.00 60 VAL A C 9
ATOM 9439 O O . VAL A 1 60 ? 12.836 3.177 1.545 1.00 0.00 60 VAL A O 9
ATOM 9452 N N . HIS A 1 61 ? 13.804 1.825 0.028 1.00 0.00 61 HIS A N 9
ATOM 9453 C CA . HIS A 1 61 ? 14.346 2.922 -0.766 1.00 0.00 61 HIS A CA 9
ATOM 9454 C C . HIS A 1 61 ? 13.651 3.006 -2.122 1.00 0.00 61 HIS A C 9
ATOM 9455 O O . HIS A 1 61 ? 14.162 2.506 -3.123 1.00 0.00 61 HIS A O 9
ATOM 9469 N N . GLN A 1 62 ? 12.484 3.642 -2.144 1.00 0.00 62 GLN A N 9
ATOM 9470 C CA . GLN A 1 62 ? 11.719 3.790 -3.377 1.00 0.00 62 GLN A CA 9
ATOM 9471 C C . GLN A 1 62 ? 10.538 4.733 -3.175 1.00 0.00 62 GLN A C 9
ATOM 9472 O O . GLN A 1 62 ? 9.926 4.760 -2.107 1.00 0.00 62 GLN A O 9
ATOM 9486 N N . THR A 1 63 ? 10.223 5.508 -4.208 1.00 0.00 63 THR A N 9
ATOM 9487 C CA . THR A 1 63 ? 9.116 6.455 -4.144 1.00 0.00 63 THR A CA 9
ATOM 9488 C C . THR A 1 63 ? 7.994 6.053 -5.094 1.00 0.00 63 THR A C 9
ATOM 9489 O O . THR A 1 63 ? 7.914 6.548 -6.218 1.00 0.00 63 THR A O 9
ATOM 9500 N N . GLN A 1 64 ? 7.129 5.155 -4.635 1.00 0.00 64 GLN A N 9
ATOM 9501 C CA . GLN A 1 64 ? 6.010 4.688 -5.445 1.00 0.00 64 GLN A CA 9
ATOM 9502 C C . GLN A 1 64 ? 5.259 5.863 -6.064 1.00 0.00 64 GLN A C 9
ATOM 9503 O O . GLN A 1 64 ? 5.066 6.906 -5.440 1.00 0.00 64 GLN A O 9
ATOM 9517 N N . PRO A 1 65 ? 4.824 5.691 -7.322 1.00 0.00 65 PRO A N 9
ATOM 9518 C CA . PRO A 1 65 ? 4.087 6.726 -8.052 1.00 0.00 65 PRO A CA 9
ATOM 9519 C C . PRO A 1 65 ? 2.685 6.943 -7.493 1.00 0.00 65 PRO A C 9
ATOM 9520 O O . PRO A 1 65 ? 2.225 6.190 -6.634 1.00 0.00 65 PRO A O 9
ATOM 9531 N N . LEU A 1 66 ? 2.010 7.976 -7.986 1.00 0.00 66 LEU A N 9
ATOM 9532 C CA . LEU A 1 66 ? 0.659 8.292 -7.535 1.00 0.00 66 LEU A CA 9
ATOM 9533 C C . LEU A 1 66 ? -0.382 7.693 -8.475 1.00 0.00 66 LEU A C 9
ATOM 9534 O O . LEU A 1 66 ? -1.381 8.334 -8.800 1.00 0.00 66 LEU A O 9
ATOM 9550 N N . SER A 1 67 ? -0.142 6.459 -8.906 1.00 0.00 67 SER A N 9
ATOM 9551 C CA . SER A 1 67 ? -1.058 5.773 -9.810 1.00 0.00 67 SER A CA 9
ATOM 9552 C C . SER A 1 67 ? -1.199 4.302 -9.428 1.00 0.00 67 SER A C 9
ATOM 9553 O O . SER A 1 67 ? -0.505 3.811 -8.539 1.00 0.00 67 SER A O 9
ATOM 9561 N N . GLY A 1 68 ? -2.104 3.605 -10.107 1.00 0.00 68 GLY A N 9
ATOM 9562 C CA . GLY A 1 68 ? -2.321 2.198 -9.826 1.00 0.00 68 GLY A CA 9
ATOM 9563 C C . GLY A 1 68 ? -2.566 1.386 -11.082 1.00 0.00 68 GLY A C 9
ATOM 9564 O O . GLY A 1 68 ? -1.638 0.870 -11.705 1.00 0.00 68 GLY A O 9
ATOM 9568 N N . PRO A 1 69 ? -3.844 1.262 -11.471 1.00 0.00 69 PRO A N 9
ATOM 9569 C CA . PRO A 1 69 ? -4.238 0.507 -12.664 1.00 0.00 69 PRO A CA 9
ATOM 9570 C C . PRO A 1 69 ? -3.810 1.197 -13.954 1.00 0.00 69 PRO A C 9
ATOM 9571 O O . PRO A 1 69 ? -3.167 2.245 -13.925 1.00 0.00 69 PRO A O 9
ATOM 9582 N N . SER A 1 70 ? -4.172 0.601 -15.086 1.00 0.00 70 SER A N 9
ATOM 9583 C CA . SER A 1 70 ? -3.822 1.157 -16.388 1.00 0.00 70 SER A CA 9
ATOM 9584 C C . SER A 1 70 ? -4.982 1.963 -16.964 1.00 0.00 70 SER A C 9
ATOM 9585 O O . SER A 1 70 ? -6.146 1.695 -16.668 1.00 0.00 70 SER A O 9
ATOM 9593 N N . SER A 1 71 ? -4.655 2.953 -17.789 1.00 0.00 71 SER A N 9
ATOM 9594 C CA . SER A 1 71 ? -5.668 3.802 -18.405 1.00 0.00 71 SER A CA 9
ATOM 9595 C C . SER A 1 71 ? -5.793 3.504 -19.896 1.00 0.00 71 SER A C 9
ATOM 9596 O O . SER A 1 71 ? -4.935 2.846 -20.483 1.00 0.00 71 SER A O 9
ATOM 9604 N N . GLY A 1 72 ? -6.870 3.995 -20.503 1.00 0.00 72 GLY A N 9
ATOM 9605 C CA . GLY A 1 72 ? -7.089 3.773 -21.920 1.00 0.00 72 GLY A CA 9
ATOM 9606 C C . GLY A 1 72 ? -8.561 3.713 -22.277 1.00 0.00 72 GLY A C 9
ATOM 9607 O O . GLY A 1 72 ? -9.042 2.646 -22.654 1.00 0.00 72 GLY A O 9
ATOM 9613 N N . GLY A 1 1 ? -19.659 -0.040 38.604 1.00 0.00 1 GLY A N 10
ATOM 9614 C CA . GLY A 1 1 ? -19.375 -0.766 37.380 1.00 0.00 1 GLY A CA 10
ATOM 9615 C C . GLY A 1 1 ? -17.950 -0.566 36.905 1.00 0.00 1 GLY A C 10
ATOM 9616 O O . GLY A 1 1 ? -17.011 -1.100 37.495 1.00 0.00 1 GLY A O 10
ATOM 9620 N N . SER A 1 2 ? -17.788 0.204 35.833 1.00 0.00 2 SER A N 10
ATOM 9621 C CA . SER A 1 2 ? -16.467 0.468 35.275 1.00 0.00 2 SER A CA 10
ATOM 9622 C C . SER A 1 2 ? -15.723 -0.835 34.999 1.00 0.00 2 SER A C 10
ATOM 9623 O O . SER A 1 2 ? -14.527 -0.947 35.267 1.00 0.00 2 SER A O 10
ATOM 9631 N N . SER A 1 3 ? -16.440 -1.816 34.463 1.00 0.00 3 SER A N 10
ATOM 9632 C CA . SER A 1 3 ? -15.850 -3.114 34.154 1.00 0.00 3 SER A CA 10
ATOM 9633 C C . SER A 1 3 ? -15.349 -3.153 32.713 1.00 0.00 3 SER A C 10
ATOM 9634 O O . SER A 1 3 ? -14.237 -3.604 32.443 1.00 0.00 3 SER A O 10
ATOM 9642 N N . GLY A 1 4 ? -16.180 -2.677 31.791 1.00 0.00 4 GLY A N 10
ATOM 9643 C CA . GLY A 1 4 ? -15.805 -2.667 30.389 1.00 0.00 4 GLY A CA 10
ATOM 9644 C C . GLY A 1 4 ? -15.576 -4.062 29.840 1.00 0.00 4 GLY A C 10
ATOM 9645 O O . GLY A 1 4 ? -15.011 -4.918 30.519 1.00 0.00 4 GLY A O 10
ATOM 9649 N N . SER A 1 5 ? -16.017 -4.291 28.607 1.00 0.00 5 SER A N 10
ATOM 9650 C CA . SER A 1 5 ? -15.862 -5.593 27.969 1.00 0.00 5 SER A CA 10
ATOM 9651 C C . SER A 1 5 ? -15.893 -5.460 26.450 1.00 0.00 5 SER A C 10
ATOM 9652 O O . SER A 1 5 ? -16.194 -4.393 25.914 1.00 0.00 5 SER A O 10
ATOM 9660 N N . SER A 1 6 ? -15.579 -6.552 25.760 1.00 0.00 6 SER A N 10
ATOM 9661 C CA . SER A 1 6 ? -15.567 -6.559 24.302 1.00 0.00 6 SER A CA 10
ATOM 9662 C C . SER A 1 6 ? -15.357 -7.972 23.767 1.00 0.00 6 SER A C 10
ATOM 9663 O O . SER A 1 6 ? -15.125 -8.909 24.530 1.00 0.00 6 SER A O 10
ATOM 9671 N N . GLY A 1 7 ? -15.440 -8.117 22.448 1.00 0.00 7 GLY A N 10
ATOM 9672 C CA . GLY A 1 7 ? -15.257 -9.418 21.831 1.00 0.00 7 GLY A CA 10
ATOM 9673 C C . GLY A 1 7 ? -14.727 -9.319 20.415 1.00 0.00 7 GLY A C 10
ATOM 9674 O O . GLY A 1 7 ? -15.243 -8.551 19.604 1.00 0.00 7 GLY A O 10
ATOM 9678 N N . ASN A 1 8 ? -13.692 -10.098 20.116 1.00 0.00 8 ASN A N 10
ATOM 9679 C CA . ASN A 1 8 ? -13.090 -10.093 18.787 1.00 0.00 8 ASN A CA 10
ATOM 9680 C C . ASN A 1 8 ? -12.095 -11.239 18.637 1.00 0.00 8 ASN A C 10
ATOM 9681 O O . ASN A 1 8 ? -11.046 -11.254 19.283 1.00 0.00 8 ASN A O 10
ATOM 9692 N N . LEU A 1 9 ? -12.429 -12.197 17.779 1.00 0.00 9 LEU A N 10
ATOM 9693 C CA . LEU A 1 9 ? -11.565 -13.348 17.543 1.00 0.00 9 LEU A CA 10
ATOM 9694 C C . LEU A 1 9 ? -11.796 -13.925 16.150 1.00 0.00 9 LEU A C 10
ATOM 9695 O O . LEU A 1 9 ? -12.822 -13.666 15.522 1.00 0.00 9 LEU A O 10
ATOM 9711 N N . SER A 1 10 ? -10.835 -14.711 15.673 1.00 0.00 10 SER A N 10
ATOM 9712 C CA . SER A 1 10 ? -10.933 -15.324 14.354 1.00 0.00 10 SER A CA 10
ATOM 9713 C C . SER A 1 10 ? -10.263 -16.694 14.341 1.00 0.00 10 SER A C 10
ATOM 9714 O O . SER A 1 10 ? -9.515 -17.040 15.255 1.00 0.00 10 SER A O 10
ATOM 9722 N N . GLU A 1 11 ? -10.537 -17.471 13.297 1.00 0.00 11 GLU A N 10
ATOM 9723 C CA . GLU A 1 11 ? -9.961 -18.804 13.165 1.00 0.00 11 GLU A CA 10
ATOM 9724 C C . GLU A 1 11 ? -8.871 -18.822 12.096 1.00 0.00 11 GLU A C 10
ATOM 9725 O O . GLU A 1 11 ? -7.908 -19.584 12.189 1.00 0.00 11 GLU A O 10
ATOM 9737 N N . LEU A 1 12 ? -9.031 -17.979 11.083 1.00 0.00 12 LEU A N 10
ATOM 9738 C CA . LEU A 1 12 ? -8.062 -17.897 9.995 1.00 0.00 12 LEU A CA 10
ATOM 9739 C C . LEU A 1 12 ? -8.270 -16.628 9.175 1.00 0.00 12 LEU A C 10
ATOM 9740 O O . LEU A 1 12 ? -9.403 -16.219 8.919 1.00 0.00 12 LEU A O 10
ATOM 9756 N N . THR A 1 13 ? -7.168 -16.009 8.762 1.00 0.00 13 THR A N 10
ATOM 9757 C CA . THR A 1 13 ? -7.228 -14.788 7.970 1.00 0.00 13 THR A CA 10
ATOM 9758 C C . THR A 1 13 ? -6.105 -14.743 6.941 1.00 0.00 13 THR A C 10
ATOM 9759 O O . THR A 1 13 ? -4.935 -14.970 7.253 1.00 0.00 13 THR A O 10
ATOM 9770 N N . PRO A 1 14 ? -6.464 -14.445 5.683 1.00 0.00 14 PRO A N 10
ATOM 9771 C CA . PRO A 1 14 ? -5.499 -14.362 4.583 1.00 0.00 14 PRO A CA 10
ATOM 9772 C C . PRO A 1 14 ? -4.576 -13.156 4.710 1.00 0.00 14 PRO A C 10
ATOM 9773 O O . PRO A 1 14 ? -4.682 -12.378 5.658 1.00 0.00 14 PRO A O 10
ATOM 9784 N N . TYR A 1 15 ? -3.671 -13.005 3.750 1.00 0.00 15 TYR A N 10
ATOM 9785 C CA . TYR A 1 15 ? -2.727 -11.894 3.756 1.00 0.00 15 TYR A CA 10
ATOM 9786 C C . TYR A 1 15 ? -3.304 -10.685 3.025 1.00 0.00 15 TYR A C 10
ATOM 9787 O O . TYR A 1 15 ? -2.598 -9.995 2.290 1.00 0.00 15 TYR A O 10
ATOM 9805 N N . ILE A 1 16 ? -4.593 -10.436 3.233 1.00 0.00 16 ILE A N 10
ATOM 9806 C CA . ILE A 1 16 ? -5.266 -9.311 2.596 1.00 0.00 16 ILE A CA 10
ATOM 9807 C C . ILE A 1 16 ? -5.363 -8.120 3.544 1.00 0.00 16 ILE A C 10
ATOM 9808 O O . ILE A 1 16 ? -5.193 -6.971 3.134 1.00 0.00 16 ILE A O 10
ATOM 9824 N N . LEU A 1 17 ? -5.634 -8.403 4.813 1.00 0.00 17 LEU A N 10
ATOM 9825 C CA . LEU A 1 17 ? -5.752 -7.355 5.822 1.00 0.00 17 LEU A CA 10
ATOM 9826 C C . LEU A 1 17 ? -4.503 -6.479 5.845 1.00 0.00 17 LEU A C 10
ATOM 9827 O O . LEU A 1 17 ? -3.555 -6.710 5.094 1.00 0.00 17 LEU A O 10
ATOM 9843 N N . CYS A 1 18 ? -4.509 -5.474 6.714 1.00 0.00 18 CYS A N 10
ATOM 9844 C CA . CYS A 1 18 ? -3.377 -4.563 6.837 1.00 0.00 18 CYS A CA 10
ATOM 9845 C C . CYS A 1 18 ? -2.682 -4.739 8.185 1.00 0.00 18 CYS A C 10
ATOM 9846 O O . CYS A 1 18 ? -3.218 -5.374 9.093 1.00 0.00 18 CYS A O 10
ATOM 9853 N N . SER A 1 19 ? -1.486 -4.171 8.306 1.00 0.00 19 SER A N 10
ATOM 9854 C CA . SER A 1 19 ? -0.716 -4.267 9.541 1.00 0.00 19 SER A CA 10
ATOM 9855 C C . SER A 1 19 ? -0.788 -2.963 10.329 1.00 0.00 19 SER A C 10
ATOM 9856 O O . SER A 1 19 ? -0.744 -2.966 11.560 1.00 0.00 19 SER A O 10
ATOM 9864 N N . ILE A 1 20 ? -0.898 -1.851 9.611 1.00 0.00 20 ILE A N 10
ATOM 9865 C CA . ILE A 1 20 ? -0.977 -0.539 10.242 1.00 0.00 20 ILE A CA 10
ATOM 9866 C C . ILE A 1 20 ? -2.409 -0.210 10.650 1.00 0.00 20 ILE A C 10
ATOM 9867 O O . ILE A 1 20 ? -2.728 -0.139 11.837 1.00 0.00 20 ILE A O 10
ATOM 9883 N N . CYS A 1 21 ? -3.270 -0.012 9.657 1.00 0.00 21 CYS A N 10
ATOM 9884 C CA . CYS A 1 21 ? -4.670 0.307 9.911 1.00 0.00 21 CYS A CA 10
ATOM 9885 C C . CYS A 1 21 ? -5.504 -0.964 10.037 1.00 0.00 21 CYS A C 10
ATOM 9886 O O . CYS A 1 21 ? -6.642 -0.930 10.506 1.00 0.00 21 CYS A O 10
ATOM 9893 N N . LYS A 1 22 ? -4.931 -2.086 9.614 1.00 0.00 22 LYS A N 10
ATOM 9894 C CA . LYS A 1 22 ? -5.619 -3.370 9.680 1.00 0.00 22 LYS A CA 10
ATOM 9895 C C . LYS A 1 22 ? -6.973 -3.298 8.982 1.00 0.00 22 LYS A C 10
ATOM 9896 O O . LYS A 1 22 ? -7.967 -3.826 9.478 1.00 0.00 22 LYS A O 10
ATOM 9915 N N . GLY A 1 23 ? -7.004 -2.640 7.826 1.00 0.00 23 GLY A N 10
ATOM 9916 C CA . GLY A 1 23 ? -8.241 -2.513 7.078 1.00 0.00 23 GLY A CA 10
ATOM 9917 C C . GLY A 1 23 ? -8.065 -2.835 5.607 1.00 0.00 23 GLY A C 10
ATOM 9918 O O . GLY A 1 23 ? -6.983 -2.651 5.049 1.00 0.00 23 GLY A O 10
ATOM 9922 N N . TYR A 1 24 ? -9.130 -3.318 4.977 1.00 0.00 24 TYR A N 10
ATOM 9923 C CA . TYR A 1 24 ? -9.087 -3.670 3.563 1.00 0.00 24 TYR A CA 10
ATOM 9924 C C . TYR A 1 24 ? -8.150 -2.741 2.798 1.00 0.00 24 TYR A C 10
ATOM 9925 O O . TYR A 1 24 ? -8.127 -1.532 3.032 1.00 0.00 24 TYR A O 10
ATOM 9943 N N . LEU A 1 25 ? -7.377 -3.314 1.882 1.00 0.00 25 LEU A N 10
ATOM 9944 C CA . LEU A 1 25 ? -6.437 -2.539 1.081 1.00 0.00 25 LEU A CA 10
ATOM 9945 C C . LEU A 1 25 ? -7.134 -1.914 -0.123 1.00 0.00 25 LEU A C 10
ATOM 9946 O O . LEU A 1 25 ? -7.841 -2.595 -0.866 1.00 0.00 25 LEU A O 10
ATOM 9962 N N . ILE A 1 26 ? -6.928 -0.614 -0.311 1.00 0.00 26 ILE A N 10
ATOM 9963 C CA . ILE A 1 26 ? -7.534 0.101 -1.426 1.00 0.00 26 ILE A CA 10
ATOM 9964 C C . ILE A 1 26 ? -6.637 0.060 -2.659 1.00 0.00 26 ILE A C 10
ATOM 9965 O O . ILE A 1 26 ? -7.091 -0.251 -3.760 1.00 0.00 26 ILE A O 10
ATOM 9981 N N . ASP A 1 27 ? -5.361 0.374 -2.465 1.00 0.00 27 ASP A N 10
ATOM 9982 C CA . ASP A 1 27 ? -4.398 0.370 -3.560 1.00 0.00 27 ASP A CA 10
ATOM 9983 C C . ASP A 1 27 ? -3.708 -0.986 -3.673 1.00 0.00 27 ASP A C 10
ATOM 9984 O O . ASP A 1 27 ? -3.517 -1.507 -4.771 1.00 0.00 27 ASP A O 10
ATOM 9993 N N . ALA A 1 28 ? -3.336 -1.551 -2.529 1.00 0.00 28 ALA A N 10
ATOM 9994 C CA . ALA A 1 28 ? -2.669 -2.847 -2.499 1.00 0.00 28 ALA A CA 10
ATOM 9995 C C . ALA A 1 28 ? -1.224 -2.731 -2.973 1.00 0.00 28 ALA A C 10
ATOM 9996 O O . ALA A 1 28 ? -0.767 -3.514 -3.807 1.00 0.00 28 ALA A O 10
ATOM 10003 N N . THR A 1 29 ? -0.507 -1.748 -2.436 1.00 0.00 29 THR A N 10
ATOM 10004 C CA . THR A 1 29 ? 0.886 -1.529 -2.805 1.00 0.00 29 THR A CA 10
ATOM 10005 C C . THR A 1 29 ? 1.809 -2.489 -2.063 1.00 0.00 29 THR A C 10
ATOM 10006 O O . THR A 1 29 ? 2.016 -2.361 -0.856 1.00 0.00 29 THR A O 10
ATOM 10017 N N . THR A 1 30 ? 2.364 -3.452 -2.793 1.00 0.00 30 THR A N 10
ATOM 10018 C CA . THR A 1 30 ? 3.265 -4.434 -2.205 1.00 0.00 30 THR A CA 10
ATOM 10019 C C . THR A 1 30 ? 4.720 -4.094 -2.504 1.00 0.00 30 THR A C 10
ATOM 10020 O O . THR A 1 30 ? 5.061 -3.720 -3.627 1.00 0.00 30 THR A O 10
ATOM 10031 N N . ILE A 1 31 ? 5.574 -4.228 -1.495 1.00 0.00 31 ILE A N 10
ATOM 10032 C CA . ILE A 1 31 ? 6.993 -3.936 -1.652 1.00 0.00 31 ILE A CA 10
ATOM 10033 C C . ILE A 1 31 ? 7.761 -5.171 -2.113 1.00 0.00 31 ILE A C 10
ATOM 10034 O O . ILE A 1 31 ? 8.236 -5.961 -1.297 1.00 0.00 31 ILE A O 10
ATOM 10050 N N . THR A 1 32 ? 7.879 -5.331 -3.427 1.00 0.00 32 THR A N 10
ATOM 10051 C CA . THR A 1 32 ? 8.589 -6.469 -3.998 1.00 0.00 32 THR A CA 10
ATOM 10052 C C . THR A 1 32 ? 9.714 -6.931 -3.079 1.00 0.00 32 THR A C 10
ATOM 10053 O O . THR A 1 32 ? 9.997 -8.125 -2.982 1.00 0.00 32 THR A O 10
ATOM 10064 N N . GLU A 1 33 ? 10.353 -5.978 -2.407 1.00 0.00 33 GLU A N 10
ATOM 10065 C CA . GLU A 1 33 ? 11.448 -6.290 -1.496 1.00 0.00 33 GLU A CA 10
ATOM 10066 C C . GLU A 1 33 ? 11.076 -7.447 -0.574 1.00 0.00 33 GLU A C 10
ATOM 10067 O O . GLU A 1 33 ? 11.817 -8.423 -0.453 1.00 0.00 33 GLU A O 10
ATOM 10079 N N . CYS A 1 34 ? 9.923 -7.330 0.076 1.00 0.00 34 CYS A N 10
ATOM 10080 C CA . CYS A 1 34 ? 9.451 -8.364 0.989 1.00 0.00 34 CYS A CA 10
ATOM 10081 C C . CYS A 1 34 ? 8.057 -8.844 0.594 1.00 0.00 34 CYS A C 10
ATOM 10082 O O . CYS A 1 34 ? 7.463 -9.686 1.270 1.00 0.00 34 CYS A O 10
ATOM 10089 N N . LEU A 1 35 ? 7.541 -8.303 -0.504 1.00 0.00 35 LEU A N 10
ATOM 10090 C CA . LEU A 1 35 ? 6.216 -8.675 -0.990 1.00 0.00 35 LEU A CA 10
ATOM 10091 C C . LEU A 1 35 ? 5.156 -8.435 0.080 1.00 0.00 35 LEU A C 10
ATOM 10092 O O . LEU A 1 35 ? 4.322 -9.300 0.347 1.00 0.00 35 LEU A O 10
ATOM 10108 N N . HIS A 1 36 ? 5.193 -7.253 0.687 1.00 0.00 36 HIS A N 10
ATOM 10109 C CA . HIS A 1 36 ? 4.233 -6.898 1.726 1.00 0.00 36 HIS A CA 10
ATOM 10110 C C . HIS A 1 36 ? 3.326 -5.762 1.263 1.00 0.00 36 HIS A C 10
ATOM 10111 O O . HIS A 1 36 ? 3.796 -4.671 0.937 1.00 0.00 36 HIS A O 10
ATOM 10125 N N . THR A 1 37 ? 2.023 -6.025 1.234 1.00 0.00 37 THR A N 10
ATOM 10126 C CA . THR A 1 37 ? 1.051 -5.026 0.808 1.00 0.00 37 THR A CA 10
ATOM 10127 C C . THR A 1 37 ? 0.793 -4.005 1.911 1.00 0.00 37 THR A C 10
ATOM 10128 O O . THR A 1 37 ? 0.738 -4.352 3.091 1.00 0.00 37 THR A O 10
ATOM 10139 N N . PHE A 1 38 ? 0.634 -2.745 1.519 1.00 0.00 38 PHE A N 10
ATOM 10140 C CA . PHE A 1 38 ? 0.381 -1.673 2.474 1.00 0.00 38 PHE A CA 10
ATOM 10141 C C . PHE A 1 38 ? -0.390 -0.531 1.820 1.00 0.00 38 PHE A C 10
ATOM 10142 O O . PHE A 1 38 ? 0.072 0.070 0.850 1.00 0.00 38 PHE A O 10
ATOM 10159 N N . CYS A 1 39 ? -1.570 -0.238 2.356 1.00 0.00 39 CYS A N 10
ATOM 10160 C CA . CYS A 1 39 ? -2.408 0.830 1.825 1.00 0.00 39 CYS A CA 10
ATOM 10161 C C . CYS A 1 39 ? -1.560 2.024 1.396 1.00 0.00 39 CYS A C 10
ATOM 10162 O O . CYS A 1 39 ? -0.702 2.492 2.144 1.00 0.00 39 CYS A O 10
ATOM 10169 N N . LYS A 1 40 ? -1.807 2.513 0.185 1.00 0.00 40 LYS A N 10
ATOM 10170 C CA . LYS A 1 40 ? -1.069 3.653 -0.345 1.00 0.00 40 LYS A CA 10
ATOM 10171 C C . LYS A 1 40 ? -0.834 4.701 0.738 1.00 0.00 40 LYS A C 10
ATOM 10172 O O . LYS A 1 40 ? 0.285 5.179 0.920 1.00 0.00 40 LYS A O 10
ATOM 10191 N N . SER A 1 41 ? -1.897 5.052 1.456 1.00 0.00 41 SER A N 10
ATOM 10192 C CA . SER A 1 41 ? -1.806 6.045 2.520 1.00 0.00 41 SER A CA 10
ATOM 10193 C C . SER A 1 41 ? -0.995 5.509 3.695 1.00 0.00 41 SER A C 10
ATOM 10194 O O . SER A 1 41 ? -0.196 6.230 4.294 1.00 0.00 41 SER A O 10
ATOM 10202 N N . CYS A 1 42 ? -1.206 4.238 4.021 1.00 0.00 42 CYS A N 10
ATOM 10203 C CA . CYS A 1 42 ? -0.497 3.603 5.125 1.00 0.00 42 CYS A CA 10
ATOM 10204 C C . CYS A 1 42 ? 1.008 3.590 4.869 1.00 0.00 42 CYS A C 10
ATOM 10205 O O . CYS A 1 42 ? 1.785 4.140 5.650 1.00 0.00 42 CYS A O 10
ATOM 10212 N N . ILE A 1 43 ? 1.410 2.959 3.771 1.00 0.00 43 ILE A N 10
ATOM 10213 C CA . ILE A 1 43 ? 2.820 2.876 3.411 1.00 0.00 43 ILE A CA 10
ATOM 10214 C C . ILE A 1 43 ? 3.443 4.264 3.305 1.00 0.00 43 ILE A C 10
ATOM 10215 O O . ILE A 1 43 ? 4.476 4.540 3.914 1.00 0.00 43 ILE A O 10
ATOM 10231 N N . VAL A 1 44 ? 2.807 5.134 2.528 1.00 0.00 44 VAL A N 10
ATOM 10232 C CA . VAL A 1 44 ? 3.297 6.495 2.344 1.00 0.00 44 VAL A CA 10
ATOM 10233 C C . VAL A 1 44 ? 3.449 7.210 3.682 1.00 0.00 44 VAL A C 10
ATOM 10234 O O . VAL A 1 44 ? 4.432 7.914 3.913 1.00 0.00 44 VAL A O 10
ATOM 10247 N N . ARG A 1 45 ? 2.469 7.025 4.560 1.00 0.00 45 ARG A N 10
ATOM 10248 C CA . ARG A 1 45 ? 2.493 7.653 5.876 1.00 0.00 45 ARG A CA 10
ATOM 10249 C C . ARG A 1 45 ? 3.488 6.951 6.795 1.00 0.00 45 ARG A C 10
ATOM 10250 O O . ARG A 1 45 ? 4.070 7.570 7.686 1.00 0.00 45 ARG A O 10
ATOM 10271 N N . HIS A 1 46 ? 3.679 5.654 6.572 1.00 0.00 46 HIS A N 10
ATOM 10272 C CA . HIS A 1 46 ? 4.604 4.867 7.381 1.00 0.00 46 HIS A CA 10
ATOM 10273 C C . HIS A 1 46 ? 6.047 5.288 7.120 1.00 0.00 46 HIS A C 10
ATOM 10274 O O . HIS A 1 46 ? 6.875 5.301 8.030 1.00 0.00 46 HIS A O 10
ATOM 10288 N N . PHE A 1 47 ? 6.341 5.632 5.870 1.00 0.00 47 PHE A N 10
ATOM 10289 C CA . PHE A 1 47 ? 7.684 6.052 5.489 1.00 0.00 47 PHE A CA 10
ATOM 10290 C C . PHE A 1 47 ? 8.018 7.416 6.087 1.00 0.00 47 PHE A C 10
ATOM 10291 O O . PHE A 1 47 ? 9.188 7.774 6.229 1.00 0.00 47 PHE A O 10
ATOM 10308 N N . TYR A 1 48 ? 6.983 8.172 6.435 1.00 0.00 48 TYR A N 10
ATOM 10309 C CA . TYR A 1 48 ? 7.165 9.497 7.014 1.00 0.00 48 TYR A CA 10
ATOM 10310 C C . TYR A 1 48 ? 7.538 9.399 8.491 1.00 0.00 48 TYR A C 10
ATOM 10311 O O . TYR A 1 48 ? 8.413 10.119 8.971 1.00 0.00 48 TYR A O 10
ATOM 10329 N N . TYR A 1 49 ? 6.866 8.503 9.205 1.00 0.00 49 TYR A N 10
ATOM 10330 C CA . TYR A 1 49 ? 7.124 8.311 10.627 1.00 0.00 49 TYR A CA 10
ATOM 10331 C C . TYR A 1 49 ? 8.307 7.372 10.844 1.00 0.00 49 TYR A C 10
ATOM 10332 O O . TYR A 1 49 ? 9.169 7.626 11.686 1.00 0.00 49 TYR A O 10
ATOM 10350 N N . SER A 1 50 ? 8.342 6.287 10.078 1.00 0.00 50 SER A N 10
ATOM 10351 C CA . SER A 1 50 ? 9.417 5.307 10.188 1.00 0.00 50 SER A CA 10
ATOM 10352 C C . SER A 1 50 ? 9.995 4.980 8.815 1.00 0.00 50 SER A C 10
ATOM 10353 O O . SER A 1 50 ? 9.262 4.846 7.836 1.00 0.00 50 SER A O 10
ATOM 10361 N N . ASN A 1 51 ? 11.317 4.853 8.751 1.00 0.00 51 ASN A N 10
ATOM 10362 C CA . ASN A 1 51 ? 11.995 4.541 7.498 1.00 0.00 51 ASN A CA 10
ATOM 10363 C C . ASN A 1 51 ? 12.203 3.037 7.351 1.00 0.00 51 ASN A C 10
ATOM 10364 O O . ASN A 1 51 ? 13.255 2.587 6.898 1.00 0.00 51 ASN A O 10
ATOM 10375 N N . ARG A 1 52 ? 11.191 2.265 7.737 1.00 0.00 52 ARG A N 10
ATOM 10376 C CA . ARG A 1 52 ? 11.263 0.812 7.648 1.00 0.00 52 ARG A CA 10
ATOM 10377 C C . ARG A 1 52 ? 9.889 0.217 7.353 1.00 0.00 52 ARG A C 10
ATOM 10378 O O . ARG A 1 52 ? 8.876 0.918 7.389 1.00 0.00 52 ARG A O 10
ATOM 10399 N N . CYS A 1 53 ? 9.861 -1.078 7.060 1.00 0.00 53 CYS A N 10
ATOM 10400 C CA . CYS A 1 53 ? 8.613 -1.768 6.758 1.00 0.00 53 CYS A CA 10
ATOM 10401 C C . CYS A 1 53 ? 7.921 -2.227 8.038 1.00 0.00 53 CYS A C 10
ATOM 10402 O O . CYS A 1 53 ? 8.535 -2.817 8.928 1.00 0.00 53 CYS A O 10
ATOM 10409 N N . PRO A 1 54 ? 6.612 -1.951 8.135 1.00 0.00 54 PRO A N 10
ATOM 10410 C CA . PRO A 1 54 ? 5.808 -2.328 9.301 1.00 0.00 54 PRO A CA 10
ATOM 10411 C C . PRO A 1 54 ? 5.597 -3.835 9.399 1.00 0.00 54 PRO A C 10
ATOM 10412 O O . PRO A 1 54 ? 4.779 -4.309 10.188 1.00 0.00 54 PRO A O 10
ATOM 10423 N N . LYS A 1 55 ? 6.340 -4.585 8.592 1.00 0.00 55 LYS A N 10
ATOM 10424 C CA . LYS A 1 55 ? 6.237 -6.039 8.588 1.00 0.00 55 LYS A CA 10
ATOM 10425 C C . LYS A 1 55 ? 7.571 -6.680 8.956 1.00 0.00 55 LYS A C 10
ATOM 10426 O O . LYS A 1 55 ? 7.700 -7.309 10.007 1.00 0.00 55 LYS A O 10
ATOM 10445 N N . CYS A 1 56 ? 8.562 -6.516 8.086 1.00 0.00 56 CYS A N 10
ATOM 10446 C CA . CYS A 1 56 ? 9.887 -7.077 8.320 1.00 0.00 56 CYS A CA 10
ATOM 10447 C C . CYS A 1 56 ? 10.825 -6.030 8.913 1.00 0.00 56 CYS A C 10
ATOM 10448 O O . CYS A 1 56 ? 11.965 -6.330 9.262 1.00 0.00 56 CYS A O 10
ATOM 10455 N N . ASN A 1 57 ? 10.334 -4.799 9.024 1.00 0.00 57 ASN A N 10
ATOM 10456 C CA . ASN A 1 57 ? 11.128 -3.707 9.574 1.00 0.00 57 ASN A CA 10
ATOM 10457 C C . ASN A 1 57 ? 12.441 -3.551 8.812 1.00 0.00 57 ASN A C 10
ATOM 10458 O O . ASN A 1 57 ? 13.517 -3.528 9.410 1.00 0.00 57 ASN A O 10
ATOM 10469 N N . ILE A 1 58 ? 12.343 -3.443 7.492 1.00 0.00 58 ILE A N 10
ATOM 10470 C CA . ILE A 1 58 ? 13.522 -3.287 6.649 1.00 0.00 58 ILE A CA 10
ATOM 10471 C C . ILE A 1 58 ? 13.646 -1.857 6.136 1.00 0.00 58 ILE A C 10
ATOM 10472 O O . ILE A 1 58 ? 12.667 -1.260 5.687 1.00 0.00 58 ILE A O 10
ATOM 10488 N N . VAL A 1 59 ? 14.856 -1.312 6.204 1.00 0.00 59 VAL A N 10
ATOM 10489 C CA . VAL A 1 59 ? 15.110 0.048 5.743 1.00 0.00 59 VAL A CA 10
ATOM 10490 C C . VAL A 1 59 ? 14.994 0.145 4.226 1.00 0.00 59 VAL A C 10
ATOM 10491 O O . VAL A 1 59 ? 15.947 -0.139 3.500 1.00 0.00 59 VAL A O 10
ATOM 10504 N N . VAL A 1 60 ? 13.819 0.549 3.752 1.00 0.00 60 VAL A N 10
ATOM 10505 C CA . VAL A 1 60 ? 13.578 0.685 2.321 1.00 0.00 60 VAL A CA 10
ATOM 10506 C C . VAL A 1 60 ? 14.026 2.052 1.816 1.00 0.00 60 VAL A C 10
ATOM 10507 O O . VAL A 1 60 ? 13.218 2.970 1.676 1.00 0.00 60 VAL A O 10
ATOM 10520 N N . HIS A 1 61 ? 15.321 2.181 1.544 1.00 0.00 61 HIS A N 10
ATOM 10521 C CA . HIS A 1 61 ? 15.878 3.437 1.053 1.00 0.00 61 HIS A CA 10
ATOM 10522 C C . HIS A 1 61 ? 15.468 3.683 -0.396 1.00 0.00 61 HIS A C 10
ATOM 10523 O O . HIS A 1 61 ? 15.208 2.742 -1.145 1.00 0.00 61 HIS A O 10
ATOM 10537 N N . GLN A 1 62 ? 15.411 4.954 -0.782 1.00 0.00 62 GLN A N 10
ATOM 10538 C CA . GLN A 1 62 ? 15.030 5.323 -2.140 1.00 0.00 62 GLN A CA 10
ATOM 10539 C C . GLN A 1 62 ? 16.257 5.697 -2.966 1.00 0.00 62 GLN A C 10
ATOM 10540 O O . GLN A 1 62 ? 17.312 6.022 -2.420 1.00 0.00 62 GLN A O 10
ATOM 10554 N N . THR A 1 63 ? 16.112 5.649 -4.287 1.00 0.00 63 THR A N 10
ATOM 10555 C CA . THR A 1 63 ? 17.207 5.981 -5.189 1.00 0.00 63 THR A CA 10
ATOM 10556 C C . THR A 1 63 ? 16.694 6.673 -6.446 1.00 0.00 63 THR A C 10
ATOM 10557 O O . THR A 1 63 ? 15.898 6.109 -7.195 1.00 0.00 63 THR A O 10
ATOM 10568 N N . GLN A 1 64 ? 17.156 7.899 -6.671 1.00 0.00 64 GLN A N 10
ATOM 10569 C CA . GLN A 1 64 ? 16.743 8.669 -7.838 1.00 0.00 64 GLN A CA 10
ATOM 10570 C C . GLN A 1 64 ? 17.877 8.770 -8.853 1.00 0.00 64 GLN A C 10
ATOM 10571 O O . GLN A 1 64 ? 19.047 8.915 -8.499 1.00 0.00 64 GLN A O 10
ATOM 10585 N N . PRO A 1 65 ? 17.525 8.692 -10.145 1.00 0.00 65 PRO A N 10
ATOM 10586 C CA . PRO A 1 65 ? 18.499 8.773 -11.237 1.00 0.00 65 PRO A CA 10
ATOM 10587 C C . PRO A 1 65 ? 19.092 10.170 -11.382 1.00 0.00 65 PRO A C 10
ATOM 10588 O O . PRO A 1 65 ? 18.669 11.108 -10.706 1.00 0.00 65 PRO A O 10
ATOM 10599 N N . LEU A 1 66 ? 20.074 10.301 -12.268 1.00 0.00 66 LEU A N 10
ATOM 10600 C CA . LEU A 1 66 ? 20.726 11.585 -12.502 1.00 0.00 66 LEU A CA 10
ATOM 10601 C C . LEU A 1 66 ? 19.766 12.571 -13.159 1.00 0.00 66 LEU A C 10
ATOM 10602 O O . LEU A 1 66 ? 19.628 13.710 -12.713 1.00 0.00 66 LEU A O 10
ATOM 10618 N N . SER A 1 67 ? 19.102 12.125 -14.221 1.00 0.00 67 SER A N 10
ATOM 10619 C CA . SER A 1 67 ? 18.156 12.969 -14.941 1.00 0.00 67 SER A CA 10
ATOM 10620 C C . SER A 1 67 ? 17.039 13.445 -14.016 1.00 0.00 67 SER A C 10
ATOM 10621 O O . SER A 1 67 ? 16.710 12.785 -13.032 1.00 0.00 67 SER A O 10
ATOM 10629 N N . GLY A 1 68 ? 16.461 14.597 -14.341 1.00 0.00 68 GLY A N 10
ATOM 10630 C CA . GLY A 1 68 ? 15.388 15.143 -13.530 1.00 0.00 68 GLY A CA 10
ATOM 10631 C C . GLY A 1 68 ? 14.097 15.302 -14.308 1.00 0.00 68 GLY A C 10
ATOM 10632 O O . GLY A 1 68 ? 14.032 16.021 -15.305 1.00 0.00 68 GLY A O 10
ATOM 10636 N N . PRO A 1 69 ? 13.038 14.617 -13.851 1.00 0.00 69 PRO A N 10
ATOM 10637 C CA . PRO A 1 69 ? 11.723 14.668 -14.497 1.00 0.00 69 PRO A CA 10
ATOM 10638 C C . PRO A 1 69 ? 11.045 16.023 -14.324 1.00 0.00 69 PRO A C 10
ATOM 10639 O O . PRO A 1 69 ? 11.186 16.671 -13.287 1.00 0.00 69 PRO A O 10
ATOM 10650 N N . SER A 1 70 ? 10.308 16.446 -15.347 1.00 0.00 70 SER A N 10
ATOM 10651 C CA . SER A 1 70 ? 9.610 17.726 -15.309 1.00 0.00 70 SER A CA 10
ATOM 10652 C C . SER A 1 70 ? 8.752 17.840 -14.053 1.00 0.00 70 SER A C 10
ATOM 10653 O O . SER A 1 70 ? 8.924 18.758 -13.252 1.00 0.00 70 SER A O 10
ATOM 10661 N N . SER A 1 71 ? 7.827 16.899 -13.888 1.00 0.00 71 SER A N 10
ATOM 10662 C CA . SER A 1 71 ? 6.939 16.895 -12.732 1.00 0.00 71 SER A CA 10
ATOM 10663 C C . SER A 1 71 ? 7.731 17.044 -11.437 1.00 0.00 71 SER A C 10
ATOM 10664 O O . SER A 1 71 ? 8.909 16.694 -11.373 1.00 0.00 71 SER A O 10
ATOM 10672 N N . GLY A 1 72 ? 7.075 17.566 -10.405 1.00 0.00 72 GLY A N 10
ATOM 10673 C CA . GLY A 1 72 ? 7.733 17.752 -9.125 1.00 0.00 72 GLY A CA 10
ATOM 10674 C C . GLY A 1 72 ? 6.825 17.430 -7.955 1.00 0.00 72 GLY A C 10
ATOM 10675 O O . GLY A 1 72 ? 7.124 16.503 -7.203 1.00 0.00 72 GLY A O 10
ATOM 10681 N N . GLY A 1 1 ? -6.028 10.662 21.805 1.00 0.00 1 GLY A N 11
ATOM 10682 C CA . GLY A 1 1 ? -7.221 9.840 21.884 1.00 0.00 1 GLY A CA 11
ATOM 10683 C C . GLY A 1 1 ? -7.173 8.655 20.939 1.00 0.00 1 GLY A C 11
ATOM 10684 O O . GLY A 1 1 ? -7.532 8.772 19.768 1.00 0.00 1 GLY A O 11
ATOM 10688 N N . SER A 1 2 ? -6.727 7.512 21.449 1.00 0.00 2 SER A N 11
ATOM 10689 C CA . SER A 1 2 ? -6.627 6.302 20.641 1.00 0.00 2 SER A CA 11
ATOM 10690 C C . SER A 1 2 ? -7.462 5.176 21.244 1.00 0.00 2 SER A C 11
ATOM 10691 O O . SER A 1 2 ? -7.279 4.806 22.404 1.00 0.00 2 SER A O 11
ATOM 10699 N N . SER A 1 3 ? -8.378 4.635 20.448 1.00 0.00 3 SER A N 11
ATOM 10700 C CA . SER A 1 3 ? -9.244 3.554 20.903 1.00 0.00 3 SER A CA 11
ATOM 10701 C C . SER A 1 3 ? -9.414 2.499 19.814 1.00 0.00 3 SER A C 11
ATOM 10702 O O . SER A 1 3 ? -9.445 2.816 18.626 1.00 0.00 3 SER A O 11
ATOM 10710 N N . GLY A 1 4 ? -9.523 1.240 20.230 1.00 0.00 4 GLY A N 11
ATOM 10711 C CA . GLY A 1 4 ? -9.688 0.157 19.278 1.00 0.00 4 GLY A CA 11
ATOM 10712 C C . GLY A 1 4 ? -10.387 -1.045 19.884 1.00 0.00 4 GLY A C 11
ATOM 10713 O O . GLY A 1 4 ? -10.567 -1.119 21.099 1.00 0.00 4 GLY A O 11
ATOM 10717 N N . SER A 1 5 ? -10.783 -1.987 19.034 1.00 0.00 5 SER A N 11
ATOM 10718 C CA . SER A 1 5 ? -11.471 -3.188 19.492 1.00 0.00 5 SER A CA 11
ATOM 10719 C C . SER A 1 5 ? -11.213 -4.356 18.545 1.00 0.00 5 SER A C 11
ATOM 10720 O O . SER A 1 5 ? -10.801 -4.163 17.401 1.00 0.00 5 SER A O 11
ATOM 10728 N N . SER A 1 6 ? -11.458 -5.569 19.031 1.00 0.00 6 SER A N 11
ATOM 10729 C CA . SER A 1 6 ? -11.248 -6.770 18.231 1.00 0.00 6 SER A CA 11
ATOM 10730 C C . SER A 1 6 ? -12.514 -7.621 18.186 1.00 0.00 6 SER A C 11
ATOM 10731 O O . SER A 1 6 ? -13.083 -7.852 17.121 1.00 0.00 6 SER A O 11
ATOM 10739 N N . GLY A 1 7 ? -12.948 -8.086 19.354 1.00 0.00 7 GLY A N 11
ATOM 10740 C CA . GLY A 1 7 ? -14.143 -8.906 19.428 1.00 0.00 7 GLY A CA 11
ATOM 10741 C C . GLY A 1 7 ? -13.831 -10.357 19.739 1.00 0.00 7 GLY A C 11
ATOM 10742 O O . GLY A 1 7 ? -13.290 -10.669 20.798 1.00 0.00 7 GLY A O 11
ATOM 10746 N N . ASN A 1 8 ? -14.175 -11.246 18.812 1.00 0.00 8 ASN A N 11
ATOM 10747 C CA . ASN A 1 8 ? -13.931 -12.672 18.994 1.00 0.00 8 ASN A CA 11
ATOM 10748 C C . ASN A 1 8 ? -13.527 -13.327 17.676 1.00 0.00 8 ASN A C 11
ATOM 10749 O O . ASN A 1 8 ? -14.313 -13.379 16.730 1.00 0.00 8 ASN A O 11
ATOM 10760 N N . LEU A 1 9 ? -12.297 -13.825 17.623 1.00 0.00 9 LEU A N 11
ATOM 10761 C CA . LEU A 1 9 ? -11.788 -14.478 16.421 1.00 0.00 9 LEU A CA 11
ATOM 10762 C C . LEU A 1 9 ? -10.773 -15.559 16.778 1.00 0.00 9 LEU A C 11
ATOM 10763 O O . LEU A 1 9 ? -10.028 -15.430 17.749 1.00 0.00 9 LEU A O 11
ATOM 10779 N N . SER A 1 10 ? -10.748 -16.625 15.984 1.00 0.00 10 SER A N 11
ATOM 10780 C CA . SER A 1 10 ? -9.826 -17.731 16.217 1.00 0.00 10 SER A CA 11
ATOM 10781 C C . SER A 1 10 ? -8.518 -17.515 15.462 1.00 0.00 10 SER A C 11
ATOM 10782 O O . SER A 1 10 ? -8.299 -18.099 14.400 1.00 0.00 10 SER A O 11
ATOM 10790 N N . GLU A 1 11 ? -7.653 -16.673 16.017 1.00 0.00 11 GLU A N 11
ATOM 10791 C CA . GLU A 1 11 ? -6.367 -16.379 15.395 1.00 0.00 11 GLU A CA 11
ATOM 10792 C C . GLU A 1 11 ? -6.484 -16.385 13.874 1.00 0.00 11 GLU A C 11
ATOM 10793 O O . GLU A 1 11 ? -5.604 -16.888 13.174 1.00 0.00 11 GLU A O 11
ATOM 10805 N N . LEU A 1 12 ? -7.577 -15.824 13.369 1.00 0.00 12 LEU A N 11
ATOM 10806 C CA . LEU A 1 12 ? -7.811 -15.764 11.930 1.00 0.00 12 LEU A CA 11
ATOM 10807 C C . LEU A 1 12 ? -6.659 -15.062 11.219 1.00 0.00 12 LEU A C 11
ATOM 10808 O O . LEU A 1 12 ? -6.670 -13.842 11.049 1.00 0.00 12 LEU A O 11
ATOM 10824 N N . THR A 1 13 ? -5.664 -15.840 10.804 1.00 0.00 13 THR A N 11
ATOM 10825 C CA . THR A 1 13 ? -4.504 -15.294 10.111 1.00 0.00 13 THR A CA 11
ATOM 10826 C C . THR A 1 13 ? -4.921 -14.250 9.081 1.00 0.00 13 THR A C 11
ATOM 10827 O O . THR A 1 13 ? -5.947 -14.376 8.414 1.00 0.00 13 THR A O 11
ATOM 10838 N N . PRO A 1 14 ? -4.107 -13.192 8.948 1.00 0.00 14 PRO A N 11
ATOM 10839 C CA . PRO A 1 14 ? -4.370 -12.105 8.000 1.00 0.00 14 PRO A CA 11
ATOM 10840 C C . PRO A 1 14 ? -4.197 -12.546 6.550 1.00 0.00 14 PRO A C 11
ATOM 10841 O O . PRO A 1 14 ? -3.243 -13.248 6.214 1.00 0.00 14 PRO A O 11
ATOM 10852 N N . TYR A 1 15 ? -5.125 -12.129 5.695 1.00 0.00 15 TYR A N 11
ATOM 10853 C CA . TYR A 1 15 ? -5.076 -12.482 4.282 1.00 0.00 15 TYR A CA 11
ATOM 10854 C C . TYR A 1 15 ? -5.017 -11.232 3.409 1.00 0.00 15 TYR A C 11
ATOM 10855 O O . TYR A 1 15 ? -3.977 -10.913 2.832 1.00 0.00 15 TYR A O 11
ATOM 10873 N N . ILE A 1 16 ? -6.141 -10.529 3.319 1.00 0.00 16 ILE A N 11
ATOM 10874 C CA . ILE A 1 16 ? -6.218 -9.313 2.519 1.00 0.00 16 ILE A CA 11
ATOM 10875 C C . ILE A 1 16 ? -6.195 -8.071 3.404 1.00 0.00 16 ILE A C 11
ATOM 10876 O O . ILE A 1 16 ? -5.659 -7.030 3.018 1.00 0.00 16 ILE A O 11
ATOM 10892 N N . LEU A 1 17 ? -6.777 -8.186 4.592 1.00 0.00 17 LEU A N 11
ATOM 10893 C CA . LEU A 1 17 ? -6.822 -7.073 5.534 1.00 0.00 17 LEU A CA 11
ATOM 10894 C C . LEU A 1 17 ? -5.453 -6.411 5.659 1.00 0.00 17 LEU A C 11
ATOM 10895 O O . LEU A 1 17 ? -4.450 -6.937 5.176 1.00 0.00 17 LEU A O 11
ATOM 10911 N N . CYS A 1 18 ? -5.419 -5.254 6.312 1.00 0.00 18 CYS A N 11
ATOM 10912 C CA . CYS A 1 18 ? -4.175 -4.519 6.503 1.00 0.00 18 CYS A CA 11
ATOM 10913 C C . CYS A 1 18 ? -3.547 -4.855 7.853 1.00 0.00 18 CYS A C 11
ATOM 10914 O O . CYS A 1 18 ? -4.185 -5.464 8.712 1.00 0.00 18 CYS A O 11
ATOM 10921 N N . SER A 1 19 ? -2.293 -4.454 8.032 1.00 0.00 19 SER A N 11
ATOM 10922 C CA . SER A 1 19 ? -1.577 -4.715 9.276 1.00 0.00 19 SER A CA 11
ATOM 10923 C C . SER A 1 19 ? -1.513 -3.459 10.140 1.00 0.00 19 SER A C 11
ATOM 10924 O O . SER A 1 19 ? -1.456 -3.540 11.367 1.00 0.00 19 SER A O 11
ATOM 10932 N N . ILE A 1 20 ? -1.524 -2.300 9.490 1.00 0.00 20 ILE A N 11
ATOM 10933 C CA . ILE A 1 20 ? -1.469 -1.028 10.199 1.00 0.00 20 ILE A CA 11
ATOM 10934 C C . ILE A 1 20 ? -2.869 -0.516 10.520 1.00 0.00 20 ILE A C 11
ATOM 10935 O O . ILE A 1 20 ? -3.222 -0.328 11.685 1.00 0.00 20 ILE A O 11
ATOM 10951 N N . CYS A 1 21 ? -3.665 -0.294 9.479 1.00 0.00 21 CYS A N 11
ATOM 10952 C CA . CYS A 1 21 ? -5.028 0.194 9.649 1.00 0.00 21 CYS A CA 11
ATOM 10953 C C . CYS A 1 21 ? -5.988 -0.958 9.934 1.00 0.00 21 CYS A C 11
ATOM 10954 O O . CYS A 1 21 ? -7.074 -0.757 10.476 1.00 0.00 21 CYS A O 11
ATOM 10961 N N . LYS A 1 22 ? -5.578 -2.167 9.564 1.00 0.00 22 LYS A N 11
ATOM 10962 C CA . LYS A 1 22 ? -6.398 -3.353 9.780 1.00 0.00 22 LYS A CA 11
ATOM 10963 C C . LYS A 1 22 ? -7.728 -3.236 9.042 1.00 0.00 22 LYS A C 11
ATOM 10964 O O . LYS A 1 22 ? -8.788 -3.496 9.609 1.00 0.00 22 LYS A O 11
ATOM 10983 N N . GLY A 1 23 ? -7.663 -2.846 7.772 1.00 0.00 23 GLY A N 11
ATOM 10984 C CA . GLY A 1 23 ? -8.868 -2.703 6.977 1.00 0.00 23 GLY A CA 11
ATOM 10985 C C . GLY A 1 23 ? -8.614 -2.908 5.497 1.00 0.00 23 GLY A C 11
ATOM 10986 O O . GLY A 1 23 ? -7.480 -2.791 5.033 1.00 0.00 23 GLY A O 11
ATOM 10990 N N . TYR A 1 24 ? -9.671 -3.217 4.754 1.00 0.00 24 TYR A N 11
ATOM 10991 C CA . TYR A 1 24 ? -9.557 -3.442 3.318 1.00 0.00 24 TYR A CA 11
ATOM 10992 C C . TYR A 1 24 ? -8.487 -2.542 2.709 1.00 0.00 24 TYR A C 11
ATOM 10993 O O . TYR A 1 24 ? -8.514 -1.322 2.879 1.00 0.00 24 TYR A O 11
ATOM 11011 N N . LEU A 1 25 ? -7.545 -3.152 1.998 1.00 0.00 25 LEU A N 11
ATOM 11012 C CA . LEU A 1 25 ? -6.464 -2.408 1.361 1.00 0.00 25 LEU A CA 11
ATOM 11013 C C . LEU A 1 25 ? -6.989 -1.573 0.198 1.00 0.00 25 LEU A C 11
ATOM 11014 O O . LEU A 1 25 ? -7.244 -2.094 -0.888 1.00 0.00 25 LEU A O 11
ATOM 11030 N N . ILE A 1 26 ? -7.148 -0.274 0.432 1.00 0.00 26 ILE A N 11
ATOM 11031 C CA . ILE A 1 26 ? -7.640 0.633 -0.597 1.00 0.00 26 ILE A CA 11
ATOM 11032 C C . ILE A 1 26 ? -6.720 0.635 -1.813 1.00 0.00 26 ILE A C 11
ATOM 11033 O O . ILE A 1 26 ? -7.165 0.425 -2.942 1.00 0.00 26 ILE A O 11
ATOM 11049 N N . ASP A 1 27 ? -5.435 0.871 -1.575 1.00 0.00 27 ASP A N 11
ATOM 11050 C CA . ASP A 1 27 ? -4.450 0.897 -2.651 1.00 0.00 27 ASP A CA 11
ATOM 11051 C C . ASP A 1 27 ? -3.223 0.068 -2.285 1.00 0.00 27 ASP A C 11
ATOM 11052 O O . ASP A 1 27 ? -2.093 0.551 -2.353 1.00 0.00 27 ASP A O 11
ATOM 11061 N N . ALA A 1 28 ? -3.454 -1.181 -1.896 1.00 0.00 28 ALA A N 11
ATOM 11062 C CA . ALA A 1 28 ? -2.368 -2.077 -1.520 1.00 0.00 28 ALA A CA 11
ATOM 11063 C C . ALA A 1 28 ? -1.095 -1.754 -2.296 1.00 0.00 28 ALA A C 11
ATOM 11064 O O . ALA A 1 28 ? -1.141 -1.470 -3.493 1.00 0.00 28 ALA A O 11
ATOM 11071 N N . THR A 1 29 ? 0.040 -1.797 -1.606 1.00 0.00 29 THR A N 11
ATOM 11072 C CA . THR A 1 29 ? 1.325 -1.507 -2.230 1.00 0.00 29 THR A CA 11
ATOM 11073 C C . THR A 1 29 ? 2.311 -2.650 -2.016 1.00 0.00 29 THR A C 11
ATOM 11074 O O . THR A 1 29 ? 2.971 -2.729 -0.980 1.00 0.00 29 THR A O 11
ATOM 11085 N N . THR A 1 30 ? 2.407 -3.535 -3.004 1.00 0.00 30 THR A N 11
ATOM 11086 C CA . THR A 1 30 ? 3.313 -4.674 -2.923 1.00 0.00 30 THR A CA 11
ATOM 11087 C C . THR A 1 30 ? 4.765 -4.234 -3.070 1.00 0.00 30 THR A C 11
ATOM 11088 O O . THR A 1 30 ? 5.171 -3.743 -4.124 1.00 0.00 30 THR A O 11
ATOM 11099 N N . ILE A 1 31 ? 5.542 -4.412 -2.008 1.00 0.00 31 ILE A N 11
ATOM 11100 C CA . ILE A 1 31 ? 6.950 -4.035 -2.020 1.00 0.00 31 ILE A CA 11
ATOM 11101 C C . ILE A 1 31 ? 7.769 -4.994 -2.877 1.00 0.00 31 ILE A C 11
ATOM 11102 O O . ILE A 1 31 ? 7.365 -6.133 -3.114 1.00 0.00 31 ILE A O 11
ATOM 11118 N N . THR A 1 32 ? 8.925 -4.526 -3.340 1.00 0.00 32 THR A N 11
ATOM 11119 C CA . THR A 1 32 ? 9.802 -5.342 -4.170 1.00 0.00 32 THR A CA 11
ATOM 11120 C C . THR A 1 32 ? 10.944 -5.931 -3.350 1.00 0.00 32 THR A C 11
ATOM 11121 O O . THR A 1 32 ? 11.771 -6.679 -3.870 1.00 0.00 32 THR A O 11
ATOM 11132 N N . GLU A 1 33 ? 10.982 -5.590 -2.066 1.00 0.00 33 GLU A N 11
ATOM 11133 C CA . GLU A 1 33 ? 12.023 -6.087 -1.175 1.00 0.00 33 GLU A CA 11
ATOM 11134 C C . GLU A 1 33 ? 11.542 -7.313 -0.405 1.00 0.00 33 GLU A C 11
ATOM 11135 O O . GLU A 1 33 ? 11.993 -8.432 -0.652 1.00 0.00 33 GLU A O 11
ATOM 11147 N N . CYS A 1 34 ? 10.623 -7.095 0.529 1.00 0.00 34 CYS A N 11
ATOM 11148 C CA . CYS A 1 34 ? 10.079 -8.180 1.336 1.00 0.00 34 CYS A CA 11
ATOM 11149 C C . CYS A 1 34 ? 8.814 -8.751 0.701 1.00 0.00 34 CYS A C 11
ATOM 11150 O O . CYS A 1 34 ? 8.316 -9.798 1.115 1.00 0.00 34 CYS A O 11
ATOM 11157 N N . LEU A 1 35 ? 8.300 -8.055 -0.307 1.00 0.00 35 LEU A N 11
ATOM 11158 C CA . LEU A 1 35 ? 7.093 -8.491 -1.001 1.00 0.00 35 LEU A CA 11
ATOM 11159 C C . LEU A 1 35 ? 5.897 -8.508 -0.055 1.00 0.00 35 LEU A C 11
ATOM 11160 O O . LEU A 1 35 ? 5.212 -9.523 0.078 1.00 0.00 35 LEU A O 11
ATOM 11176 N N . HIS A 1 36 ? 5.650 -7.377 0.599 1.00 0.00 36 HIS A N 11
ATOM 11177 C CA . HIS A 1 36 ? 4.534 -7.262 1.532 1.00 0.00 36 HIS A CA 11
ATOM 11178 C C . HIS A 1 36 ? 3.461 -6.328 0.981 1.00 0.00 36 HIS A C 11
ATOM 11179 O O . HIS A 1 36 ? 3.735 -5.485 0.126 1.00 0.00 36 HIS A O 11
ATOM 11193 N N . THR A 1 37 ? 2.237 -6.483 1.476 1.00 0.00 37 THR A N 11
ATOM 11194 C CA . THR A 1 37 ? 1.122 -5.656 1.032 1.00 0.00 37 THR A CA 11
ATOM 11195 C C . THR A 1 37 ? 0.807 -4.566 2.050 1.00 0.00 37 THR A C 11
ATOM 11196 O O . THR A 1 37 ? 0.684 -4.835 3.245 1.00 0.00 37 THR A O 11
ATOM 11207 N N . PHE A 1 38 ? 0.677 -3.334 1.569 1.00 0.00 38 PHE A N 11
ATOM 11208 C CA . PHE A 1 38 ? 0.376 -2.202 2.438 1.00 0.00 38 PHE A CA 11
ATOM 11209 C C . PHE A 1 38 ? -0.353 -1.104 1.669 1.00 0.00 38 PHE A C 11
ATOM 11210 O O . PHE A 1 38 ? 0.086 -0.684 0.598 1.00 0.00 38 PHE A O 11
ATOM 11227 N N . CYS A 1 39 ? -1.470 -0.644 2.223 1.00 0.00 39 CYS A N 11
ATOM 11228 C CA . CYS A 1 39 ? -2.262 0.404 1.590 1.00 0.00 39 CYS A CA 11
ATOM 11229 C C . CYS A 1 39 ? -1.371 1.551 1.122 1.00 0.00 39 CYS A C 11
ATOM 11230 O O . CYS A 1 39 ? -0.223 1.675 1.549 1.00 0.00 39 CYS A O 11
ATOM 11237 N N . LYS A 1 40 ? -1.909 2.389 0.242 1.00 0.00 40 LYS A N 11
ATOM 11238 C CA . LYS A 1 40 ? -1.166 3.528 -0.284 1.00 0.00 40 LYS A CA 11
ATOM 11239 C C . LYS A 1 40 ? -0.909 4.561 0.808 1.00 0.00 40 LYS A C 11
ATOM 11240 O O . LYS A 1 40 ? 0.222 5.004 1.003 1.00 0.00 40 LYS A O 11
ATOM 11259 N N . SER A 1 41 ? -1.967 4.940 1.518 1.00 0.00 41 SER A N 11
ATOM 11260 C CA . SER A 1 41 ? -1.856 5.924 2.589 1.00 0.00 41 SER A CA 11
ATOM 11261 C C . SER A 1 41 ? -1.024 5.376 3.745 1.00 0.00 41 SER A C 11
ATOM 11262 O O . SER A 1 41 ? -0.127 6.050 4.253 1.00 0.00 41 SER A O 11
ATOM 11270 N N . CYS A 1 42 ? -1.328 4.150 4.156 1.00 0.00 42 CYS A N 11
ATOM 11271 C CA . CYS A 1 42 ? -0.610 3.510 5.251 1.00 0.00 42 CYS A CA 11
ATOM 11272 C C . CYS A 1 42 ? 0.891 3.486 4.977 1.00 0.00 42 CYS A C 11
ATOM 11273 O O . CYS A 1 42 ? 1.669 4.139 5.673 1.00 0.00 42 CYS A O 11
ATOM 11280 N N . ILE A 1 43 ? 1.289 2.728 3.961 1.00 0.00 43 ILE A N 11
ATOM 11281 C CA . ILE A 1 43 ? 2.695 2.620 3.594 1.00 0.00 43 ILE A CA 11
ATOM 11282 C C . ILE A 1 43 ? 3.333 3.997 3.448 1.00 0.00 43 ILE A C 11
ATOM 11283 O O . ILE A 1 43 ? 4.411 4.254 3.983 1.00 0.00 43 ILE A O 11
ATOM 11299 N N . VAL A 1 44 ? 2.658 4.882 2.720 1.00 0.00 44 VAL A N 11
ATOM 11300 C CA . VAL A 1 44 ? 3.157 6.235 2.505 1.00 0.00 44 VAL A CA 11
ATOM 11301 C C . VAL A 1 44 ? 3.265 6.996 3.822 1.00 0.00 44 VAL A C 11
ATOM 11302 O O . VAL A 1 44 ? 4.156 7.826 3.999 1.00 0.00 44 VAL A O 11
ATOM 11315 N N . ARG A 1 45 ? 2.352 6.707 4.743 1.00 0.00 45 ARG A N 11
ATOM 11316 C CA . ARG A 1 45 ? 2.344 7.364 6.044 1.00 0.00 45 ARG A CA 11
ATOM 11317 C C . ARG A 1 45 ? 3.393 6.752 6.969 1.00 0.00 45 ARG A C 11
ATOM 11318 O O . ARG A 1 45 ? 3.857 7.396 7.910 1.00 0.00 45 ARG A O 11
ATOM 11339 N N . HIS A 1 46 ? 3.760 5.505 6.695 1.00 0.00 46 HIS A N 11
ATOM 11340 C CA . HIS A 1 46 ? 4.754 4.805 7.502 1.00 0.00 46 HIS A CA 11
ATOM 11341 C C . HIS A 1 46 ? 6.166 5.234 7.116 1.00 0.00 46 HIS A C 11
ATOM 11342 O O . HIS A 1 46 ? 7.053 5.322 7.966 1.00 0.00 46 HIS A O 11
ATOM 11356 N N . PHE A 1 47 ? 6.369 5.497 5.829 1.00 0.00 47 PHE A N 11
ATOM 11357 C CA . PHE A 1 47 ? 7.674 5.914 5.331 1.00 0.00 47 PHE A CA 11
ATOM 11358 C C . PHE A 1 47 ? 8.013 7.324 5.808 1.00 0.00 47 PHE A C 11
ATOM 11359 O O . PHE A 1 47 ? 9.184 7.684 5.932 1.00 0.00 47 PHE A O 11
ATOM 11376 N N . TYR A 1 48 ? 6.981 8.116 6.073 1.00 0.00 48 TYR A N 11
ATOM 11377 C CA . TYR A 1 48 ? 7.169 9.487 6.533 1.00 0.00 48 TYR A CA 11
ATOM 11378 C C . TYR A 1 48 ? 7.897 9.517 7.874 1.00 0.00 48 TYR A C 11
ATOM 11379 O O . TYR A 1 48 ? 8.847 10.277 8.061 1.00 0.00 48 TYR A O 11
ATOM 11397 N N . TYR A 1 49 ? 7.443 8.684 8.804 1.00 0.00 49 TYR A N 11
ATOM 11398 C CA . TYR A 1 49 ? 8.049 8.615 10.129 1.00 0.00 49 TYR A CA 11
ATOM 11399 C C . TYR A 1 49 ? 9.126 7.535 10.180 1.00 0.00 49 TYR A C 11
ATOM 11400 O O . TYR A 1 49 ? 10.212 7.751 10.718 1.00 0.00 49 TYR A O 11
ATOM 11418 N N . SER A 1 50 ? 8.817 6.373 9.614 1.00 0.00 50 SER A N 11
ATOM 11419 C CA . SER A 1 50 ? 9.756 5.257 9.597 1.00 0.00 50 SER A CA 11
ATOM 11420 C C . SER A 1 50 ? 9.953 4.735 8.177 1.00 0.00 50 SER A C 11
ATOM 11421 O O . SER A 1 50 ? 9.065 4.102 7.608 1.00 0.00 50 SER A O 11
ATOM 11429 N N . ASN A 1 51 ? 11.124 5.006 7.611 1.00 0.00 51 ASN A N 11
ATOM 11430 C CA . ASN A 1 51 ? 11.439 4.564 6.257 1.00 0.00 51 ASN A CA 11
ATOM 11431 C C . ASN A 1 51 ? 11.430 3.041 6.166 1.00 0.00 51 ASN A C 11
ATOM 11432 O O . ASN A 1 51 ? 11.306 2.475 5.079 1.00 0.00 51 ASN A O 11
ATOM 11443 N N . ARG A 1 52 ? 11.561 2.384 7.313 1.00 0.00 52 ARG A N 11
ATOM 11444 C CA . ARG A 1 52 ? 11.568 0.927 7.363 1.00 0.00 52 ARG A CA 11
ATOM 11445 C C . ARG A 1 52 ? 10.168 0.368 7.130 1.00 0.00 52 ARG A C 11
ATOM 11446 O O . ARG A 1 52 ? 9.209 1.120 6.953 1.00 0.00 52 ARG A O 11
ATOM 11467 N N . CYS A 1 53 ? 10.057 -0.956 7.130 1.00 0.00 53 CYS A N 11
ATOM 11468 C CA . CYS A 1 53 ? 8.776 -1.617 6.917 1.00 0.00 53 CYS A CA 11
ATOM 11469 C C . CYS A 1 53 ? 8.155 -2.041 8.246 1.00 0.00 53 CYS A C 11
ATOM 11470 O O . CYS A 1 53 ? 8.807 -2.642 9.100 1.00 0.00 53 CYS A O 11
ATOM 11477 N N . PRO A 1 54 ? 6.865 -1.722 8.425 1.00 0.00 54 PRO A N 11
ATOM 11478 C CA . PRO A 1 54 ? 6.128 -2.060 9.646 1.00 0.00 54 PRO A CA 11
ATOM 11479 C C . PRO A 1 54 ? 5.876 -3.559 9.774 1.00 0.00 54 PRO A C 11
ATOM 11480 O O . PRO A 1 54 ? 5.105 -3.999 10.626 1.00 0.00 54 PRO A O 11
ATOM 11491 N N . LYS A 1 55 ? 6.533 -4.339 8.922 1.00 0.00 55 LYS A N 11
ATOM 11492 C CA . LYS A 1 55 ? 6.382 -5.789 8.941 1.00 0.00 55 LYS A CA 11
ATOM 11493 C C . LYS A 1 55 ? 7.715 -6.471 9.234 1.00 0.00 55 LYS A C 11
ATOM 11494 O O . LYS A 1 55 ? 7.906 -7.050 10.304 1.00 0.00 55 LYS A O 11
ATOM 11513 N N . CYS A 1 56 ? 8.635 -6.398 8.277 1.00 0.00 56 CYS A N 11
ATOM 11514 C CA . CYS A 1 56 ? 9.950 -7.007 8.432 1.00 0.00 56 CYS A CA 11
ATOM 11515 C C . CYS A 1 56 ? 10.922 -6.039 9.103 1.00 0.00 56 CYS A C 11
ATOM 11516 O O . CYS A 1 56 ? 12.010 -6.429 9.524 1.00 0.00 56 CYS A O 11
ATOM 11523 N N . ASN A 1 57 ? 10.519 -4.776 9.198 1.00 0.00 57 ASN A N 11
ATOM 11524 C CA . ASN A 1 57 ? 11.353 -3.753 9.817 1.00 0.00 57 ASN A CA 11
ATOM 11525 C C . ASN A 1 57 ? 12.652 -3.567 9.040 1.00 0.00 57 ASN A C 11
ATOM 11526 O O . ASN A 1 57 ? 13.740 -3.571 9.618 1.00 0.00 57 ASN A O 11
ATOM 11537 N N . ILE A 1 58 ? 12.531 -3.402 7.727 1.00 0.00 58 ILE A N 11
ATOM 11538 C CA . ILE A 1 58 ? 13.696 -3.213 6.870 1.00 0.00 58 ILE A CA 11
ATOM 11539 C C . ILE A 1 58 ? 13.677 -1.837 6.214 1.00 0.00 58 ILE A C 11
ATOM 11540 O O . ILE A 1 58 ? 12.657 -1.408 5.673 1.00 0.00 58 ILE A O 11
ATOM 11556 N N . VAL A 1 59 ? 14.813 -1.148 6.264 1.00 0.00 59 VAL A N 11
ATOM 11557 C CA . VAL A 1 59 ? 14.929 0.179 5.671 1.00 0.00 59 VAL A CA 11
ATOM 11558 C C . VAL A 1 59 ? 14.776 0.120 4.155 1.00 0.00 59 VAL A C 11
ATOM 11559 O O . VAL A 1 59 ? 15.764 0.080 3.422 1.00 0.00 59 VAL A O 11
ATOM 11572 N N . VAL A 1 60 ? 13.531 0.115 3.691 1.00 0.00 60 VAL A N 11
ATOM 11573 C CA . VAL A 1 60 ? 13.248 0.062 2.262 1.00 0.00 60 VAL A CA 11
ATOM 11574 C C . VAL A 1 60 ? 13.840 1.266 1.540 1.00 0.00 60 VAL A C 11
ATOM 11575 O O . VAL A 1 60 ? 13.590 2.413 1.913 1.00 0.00 60 VAL A O 11
ATOM 11588 N N . HIS A 1 61 ? 14.627 0.999 0.502 1.00 0.00 61 HIS A N 11
ATOM 11589 C CA . HIS A 1 61 ? 15.255 2.062 -0.275 1.00 0.00 61 HIS A CA 11
ATOM 11590 C C . HIS A 1 61 ? 14.251 3.163 -0.600 1.00 0.00 61 HIS A C 11
ATOM 11591 O O . HIS A 1 61 ? 13.132 2.887 -1.033 1.00 0.00 61 HIS A O 11
ATOM 11605 N N . GLN A 1 62 ? 14.658 4.411 -0.388 1.00 0.00 62 GLN A N 11
ATOM 11606 C CA . GLN A 1 62 ? 13.793 5.553 -0.657 1.00 0.00 62 GLN A CA 11
ATOM 11607 C C . GLN A 1 62 ? 14.029 6.095 -2.063 1.00 0.00 62 GLN A C 11
ATOM 11608 O O . GLN A 1 62 ? 14.096 7.307 -2.270 1.00 0.00 62 GLN A O 11
ATOM 11622 N N . THR A 1 63 ? 14.156 5.189 -3.028 1.00 0.00 63 THR A N 11
ATOM 11623 C CA . THR A 1 63 ? 14.386 5.577 -4.414 1.00 0.00 63 THR A CA 11
ATOM 11624 C C . THR A 1 63 ? 13.367 4.927 -5.343 1.00 0.00 63 THR A C 11
ATOM 11625 O O . THR A 1 63 ? 13.389 3.715 -5.553 1.00 0.00 63 THR A O 11
ATOM 11636 N N . GLN A 1 64 ? 12.475 5.742 -5.897 1.00 0.00 64 GLN A N 11
ATOM 11637 C CA . GLN A 1 64 ? 11.447 5.245 -6.804 1.00 0.00 64 GLN A CA 11
ATOM 11638 C C . GLN A 1 64 ? 11.038 6.321 -7.805 1.00 0.00 64 GLN A C 11
ATOM 11639 O O . GLN A 1 64 ? 10.963 7.507 -7.483 1.00 0.00 64 GLN A O 11
ATOM 11653 N N . PRO A 1 65 ? 10.767 5.900 -9.049 1.00 0.00 65 PRO A N 11
ATOM 11654 C CA . PRO A 1 65 ? 10.361 6.812 -10.122 1.00 0.00 65 PRO A CA 11
ATOM 11655 C C . PRO A 1 65 ? 8.962 7.378 -9.904 1.00 0.00 65 PRO A C 11
ATOM 11656 O O . PRO A 1 65 ? 8.450 8.133 -10.732 1.00 0.00 65 PRO A O 11
ATOM 11667 N N . LEU A 1 66 ? 8.348 7.010 -8.785 1.00 0.00 66 LEU A N 11
ATOM 11668 C CA . LEU A 1 66 ? 7.007 7.482 -8.457 1.00 0.00 66 LEU A CA 11
ATOM 11669 C C . LEU A 1 66 ? 7.035 8.945 -8.027 1.00 0.00 66 LEU A C 11
ATOM 11670 O O . LEU A 1 66 ? 7.915 9.365 -7.276 1.00 0.00 66 LEU A O 11
ATOM 11686 N N . SER A 1 67 ? 6.064 9.716 -8.507 1.00 0.00 67 SER A N 11
ATOM 11687 C CA . SER A 1 67 ? 5.978 11.133 -8.174 1.00 0.00 67 SER A CA 11
ATOM 11688 C C . SER A 1 67 ? 4.649 11.721 -8.639 1.00 0.00 67 SER A C 11
ATOM 11689 O O . SER A 1 67 ? 3.998 11.182 -9.533 1.00 0.00 67 SER A O 11
ATOM 11697 N N . GLY A 1 68 ? 4.253 12.831 -8.024 1.00 0.00 68 GLY A N 11
ATOM 11698 C CA . GLY A 1 68 ? 3.003 13.474 -8.387 1.00 0.00 68 GLY A CA 11
ATOM 11699 C C . GLY A 1 68 ? 1.791 12.689 -7.925 1.00 0.00 68 GLY A C 11
ATOM 11700 O O . GLY A 1 68 ? 1.418 11.677 -8.518 1.00 0.00 68 GLY A O 11
ATOM 11704 N N . PRO A 1 69 ? 1.156 13.158 -6.841 1.00 0.00 69 PRO A N 11
ATOM 11705 C CA . PRO A 1 69 ? -0.029 12.507 -6.275 1.00 0.00 69 PRO A CA 11
ATOM 11706 C C . PRO A 1 69 ? -1.253 12.649 -7.174 1.00 0.00 69 PRO A C 11
ATOM 11707 O O . PRO A 1 69 ? -2.111 11.768 -7.213 1.00 0.00 69 PRO A O 11
ATOM 11718 N N . SER A 1 70 ? -1.326 13.764 -7.895 1.00 0.00 70 SER A N 11
ATOM 11719 C CA . SER A 1 70 ? -2.447 14.022 -8.791 1.00 0.00 70 SER A CA 11
ATOM 11720 C C . SER A 1 70 ? -1.955 14.527 -10.144 1.00 0.00 70 SER A C 11
ATOM 11721 O O . SER A 1 70 ? -1.224 15.514 -10.222 1.00 0.00 70 SER A O 11
ATOM 11729 N N . SER A 1 71 ? -2.362 13.842 -11.208 1.00 0.00 71 SER A N 11
ATOM 11730 C CA . SER A 1 71 ? -1.960 14.217 -12.558 1.00 0.00 71 SER A CA 11
ATOM 11731 C C . SER A 1 71 ? -2.437 15.627 -12.895 1.00 0.00 71 SER A C 11
ATOM 11732 O O . SER A 1 71 ? -3.631 15.864 -13.075 1.00 0.00 71 SER A O 11
ATOM 11740 N N . GLY A 1 72 ? -1.494 16.560 -12.978 1.00 0.00 72 GLY A N 11
ATOM 11741 C CA . GLY A 1 72 ? -1.836 17.935 -13.292 1.00 0.00 72 GLY A CA 11
ATOM 11742 C C . GLY A 1 72 ? -1.931 18.182 -14.785 1.00 0.00 72 GLY A C 11
ATOM 11743 O O . GLY A 1 72 ? -2.215 17.246 -15.530 1.00 0.00 72 GLY A O 11
ATOM 11749 N N . GLY A 1 1 ? -6.534 6.091 -5.378 1.00 0.00 1 GLY A N 12
ATOM 11750 C CA . GLY A 1 1 ? -7.174 4.848 -4.990 1.00 0.00 1 GLY A CA 12
ATOM 11751 C C . GLY A 1 1 ? -8.601 4.749 -5.492 1.00 0.00 1 GLY A C 12
ATOM 11752 O O . GLY A 1 1 ? -9.539 5.144 -4.799 1.00 0.00 1 GLY A O 12
ATOM 11756 N N . SER A 1 2 ? -8.767 4.224 -6.702 1.00 0.00 2 SER A N 12
ATOM 11757 C CA . SER A 1 2 ? -10.090 4.081 -7.299 1.00 0.00 2 SER A CA 12
ATOM 11758 C C . SER A 1 2 ? -11.095 3.565 -6.273 1.00 0.00 2 SER A C 12
ATOM 11759 O O . SER A 1 2 ? -12.249 3.992 -6.250 1.00 0.00 2 SER A O 12
ATOM 11767 N N . SER A 1 3 ? -10.647 2.642 -5.427 1.00 0.00 3 SER A N 12
ATOM 11768 C CA . SER A 1 3 ? -11.507 2.064 -4.402 1.00 0.00 3 SER A CA 12
ATOM 11769 C C . SER A 1 3 ? -12.636 1.255 -5.033 1.00 0.00 3 SER A C 12
ATOM 11770 O O . SER A 1 3 ? -13.790 1.348 -4.616 1.00 0.00 3 SER A O 12
ATOM 11778 N N . GLY A 1 4 ? -12.294 0.459 -6.042 1.00 0.00 4 GLY A N 12
ATOM 11779 C CA . GLY A 1 4 ? -13.289 -0.355 -6.715 1.00 0.00 4 GLY A CA 12
ATOM 11780 C C . GLY A 1 4 ? -13.502 -1.691 -6.032 1.00 0.00 4 GLY A C 12
ATOM 11781 O O . GLY A 1 4 ? -12.737 -2.633 -6.242 1.00 0.00 4 GLY A O 12
ATOM 11785 N N . SER A 1 5 ? -14.545 -1.775 -5.212 1.00 0.00 5 SER A N 12
ATOM 11786 C CA . SER A 1 5 ? -14.854 -3.004 -4.491 1.00 0.00 5 SER A CA 12
ATOM 11787 C C . SER A 1 5 ? -16.062 -3.705 -5.105 1.00 0.00 5 SER A C 12
ATOM 11788 O O . SER A 1 5 ? -17.206 -3.404 -4.766 1.00 0.00 5 SER A O 12
ATOM 11796 N N . SER A 1 6 ? -15.799 -4.641 -6.011 1.00 0.00 6 SER A N 12
ATOM 11797 C CA . SER A 1 6 ? -16.864 -5.382 -6.676 1.00 0.00 6 SER A CA 12
ATOM 11798 C C . SER A 1 6 ? -17.581 -6.302 -5.693 1.00 0.00 6 SER A C 12
ATOM 11799 O O . SER A 1 6 ? -16.988 -6.780 -4.727 1.00 0.00 6 SER A O 12
ATOM 11807 N N . GLY A 1 7 ? -18.862 -6.547 -5.949 1.00 0.00 7 GLY A N 12
ATOM 11808 C CA . GLY A 1 7 ? -19.641 -7.409 -5.078 1.00 0.00 7 GLY A CA 12
ATOM 11809 C C . GLY A 1 7 ? -19.480 -8.877 -5.421 1.00 0.00 7 GLY A C 12
ATOM 11810 O O . GLY A 1 7 ? -20.462 -9.614 -5.500 1.00 0.00 7 GLY A O 12
ATOM 11814 N N . ASN A 1 8 ? -18.238 -9.302 -5.627 1.00 0.00 8 ASN A N 12
ATOM 11815 C CA . ASN A 1 8 ? -17.952 -10.692 -5.966 1.00 0.00 8 ASN A CA 12
ATOM 11816 C C . ASN A 1 8 ? -16.521 -11.060 -5.588 1.00 0.00 8 ASN A C 12
ATOM 11817 O O . ASN A 1 8 ? -15.637 -10.203 -5.549 1.00 0.00 8 ASN A O 12
ATOM 11828 N N . LEU A 1 9 ? -16.299 -12.340 -5.310 1.00 0.00 9 LEU A N 12
ATOM 11829 C CA . LEU A 1 9 ? -14.975 -12.824 -4.935 1.00 0.00 9 LEU A CA 12
ATOM 11830 C C . LEU A 1 9 ? -14.816 -14.301 -5.282 1.00 0.00 9 LEU A C 12
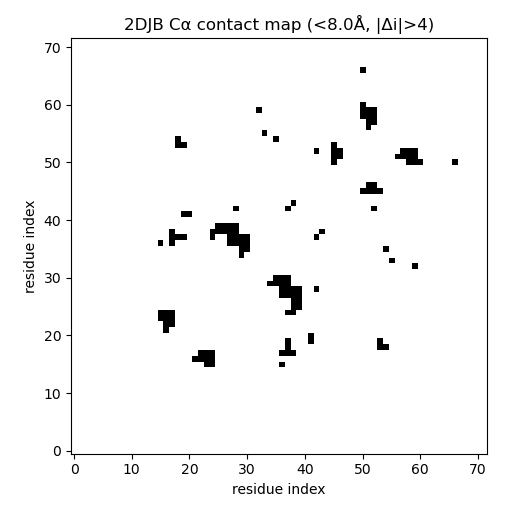ATOM 11831 O O . LEU A 1 9 ? -15.488 -15.159 -4.709 1.00 0.00 9 LEU A O 12
ATOM 11847 N N . SER A 1 10 ? -13.922 -14.590 -6.222 1.00 0.00 10 SER A N 12
ATOM 11848 C CA . SER A 1 10 ? -13.676 -15.963 -6.646 1.00 0.00 10 SER A CA 12
ATOM 11849 C C . SER A 1 10 ? -12.813 -16.700 -5.627 1.00 0.00 10 SER A C 12
ATOM 11850 O O . SER A 1 10 ? -13.243 -17.688 -5.033 1.00 0.00 10 SER A O 12
ATOM 11858 N N . GLU A 1 11 ? -11.592 -16.212 -5.431 1.00 0.00 11 GLU A N 12
ATOM 11859 C CA . GLU A 1 11 ? -10.668 -16.825 -4.484 1.00 0.00 11 GLU A CA 12
ATOM 11860 C C . GLU A 1 11 ? -10.791 -16.178 -3.107 1.00 0.00 11 GLU A C 12
ATOM 11861 O O . GLU A 1 11 ? -10.423 -15.018 -2.918 1.00 0.00 11 GLU A O 12
ATOM 11873 N N . LEU A 1 12 ? -11.312 -16.937 -2.149 1.00 0.00 12 LEU A N 12
ATOM 11874 C CA . LEU A 1 12 ? -11.485 -16.439 -0.788 1.00 0.00 12 LEU A CA 12
ATOM 11875 C C . LEU A 1 12 ? -10.171 -16.499 -0.015 1.00 0.00 12 LEU A C 12
ATOM 11876 O O . LEU A 1 12 ? -9.804 -17.542 0.527 1.00 0.00 12 LEU A O 12
ATOM 11892 N N . THR A 1 13 ? -9.467 -15.372 0.034 1.00 0.00 13 THR A N 12
ATOM 11893 C CA . THR A 1 13 ? -8.195 -15.296 0.741 1.00 0.00 13 THR A CA 12
ATOM 11894 C C . THR A 1 13 ? -8.159 -14.095 1.679 1.00 0.00 13 THR A C 12
ATOM 11895 O O . THR A 1 13 ? -8.372 -12.953 1.272 1.00 0.00 13 THR A O 12
ATOM 11906 N N . PRO A 1 14 ? -7.881 -14.356 2.965 1.00 0.00 14 PRO A N 12
ATOM 11907 C CA . PRO A 1 14 ? -7.809 -13.308 3.988 1.00 0.00 14 PRO A CA 12
ATOM 11908 C C . PRO A 1 14 ? -6.594 -12.404 3.807 1.00 0.00 14 PRO A C 12
ATOM 11909 O O . PRO A 1 14 ? -6.329 -11.531 4.634 1.00 0.00 14 PRO A O 12
ATOM 11920 N N . TYR A 1 15 ? -5.859 -12.620 2.722 1.00 0.00 15 TYR A N 12
ATOM 11921 C CA . TYR A 1 15 ? -4.670 -11.826 2.434 1.00 0.00 15 TYR A CA 12
ATOM 11922 C C . TYR A 1 15 ? -5.048 -10.483 1.817 1.00 0.00 15 TYR A C 12
ATOM 11923 O O . TYR A 1 15 ? -4.391 -10.005 0.892 1.00 0.00 15 TYR A O 12
ATOM 11941 N N . ILE A 1 16 ? -6.111 -9.879 2.337 1.00 0.00 16 ILE A N 12
ATOM 11942 C CA . ILE A 1 16 ? -6.577 -8.590 1.840 1.00 0.00 16 ILE A CA 12
ATOM 11943 C C . ILE A 1 16 ? -6.521 -7.527 2.931 1.00 0.00 16 ILE A C 12
ATOM 11944 O O . ILE A 1 16 ? -6.077 -6.402 2.696 1.00 0.00 16 ILE A O 12
ATOM 11960 N N . LEU A 1 17 ? -6.971 -7.890 4.127 1.00 0.00 17 LEU A N 12
ATOM 11961 C CA . LEU A 1 17 ? -6.971 -6.968 5.257 1.00 0.00 17 LEU A CA 12
ATOM 11962 C C . LEU A 1 17 ? -5.616 -6.282 5.400 1.00 0.00 17 LEU A C 12
ATOM 11963 O O . LEU A 1 17 ? -4.672 -6.591 4.673 1.00 0.00 17 LEU A O 12
ATOM 11979 N N . CYS A 1 18 ? -5.527 -5.350 6.343 1.00 0.00 18 CYS A N 12
ATOM 11980 C CA . CYS A 1 18 ? -4.288 -4.620 6.583 1.00 0.00 18 CYS A CA 12
ATOM 11981 C C . CYS A 1 18 ? -3.700 -4.982 7.944 1.00 0.00 18 CYS A C 12
ATOM 11982 O O . CYS A 1 18 ? -4.357 -5.618 8.767 1.00 0.00 18 CYS A O 12
ATOM 11989 N N . SER A 1 19 ? -2.456 -4.571 8.173 1.00 0.00 19 SER A N 12
ATOM 11990 C CA . SER A 1 19 ? -1.777 -4.854 9.431 1.00 0.00 19 SER A CA 12
ATOM 11991 C C . SER A 1 19 ? -1.632 -3.587 10.268 1.00 0.00 19 SER A C 12
ATOM 11992 O O . SER A 1 19 ? -1.507 -3.648 11.491 1.00 0.00 19 SER A O 12
ATOM 12000 N N . ILE A 1 20 ? -1.650 -2.439 9.599 1.00 0.00 20 ILE A N 12
ATOM 12001 C CA . ILE A 1 20 ? -1.523 -1.156 10.279 1.00 0.00 20 ILE A CA 12
ATOM 12002 C C . ILE A 1 20 ? -2.889 -0.604 10.672 1.00 0.00 20 ILE A C 12
ATOM 12003 O O . ILE A 1 20 ? -3.129 -0.283 11.836 1.00 0.00 20 ILE A O 12
ATOM 12019 N N . CYS A 1 21 ? -3.781 -0.497 9.694 1.00 0.00 21 CYS A N 12
ATOM 12020 C CA . CYS A 1 21 ? -5.125 0.015 9.936 1.00 0.00 21 CYS A CA 12
ATOM 12021 C C . CYS A 1 21 ? -6.126 -1.129 10.075 1.00 0.00 21 CYS A C 12
ATOM 12022 O O . CYS A 1 21 ? -7.254 -0.930 10.527 1.00 0.00 21 CYS A O 12
ATOM 12029 N N . LYS A 1 22 ? -5.705 -2.327 9.684 1.00 0.00 22 LYS A N 12
ATOM 12030 C CA . LYS A 1 22 ? -6.562 -3.504 9.766 1.00 0.00 22 LYS A CA 12
ATOM 12031 C C . LYS A 1 22 ? -7.869 -3.278 9.014 1.00 0.00 22 LYS A C 12
ATOM 12032 O O . LYS A 1 22 ? -8.942 -3.652 9.486 1.00 0.00 22 LYS A O 12
ATOM 12051 N N . GLY A 1 23 ? -7.772 -2.664 7.838 1.00 0.00 23 GLY A N 12
ATOM 12052 C CA . GLY A 1 23 ? -8.954 -2.401 7.039 1.00 0.00 23 GLY A CA 12
ATOM 12053 C C . GLY A 1 23 ? -8.722 -2.647 5.561 1.00 0.00 23 GLY A C 12
ATOM 12054 O O . GLY A 1 23 ? -7.589 -2.582 5.085 1.00 0.00 23 GLY A O 12
ATOM 12058 N N . TYR A 1 24 ? -9.797 -2.933 4.835 1.00 0.00 24 TYR A N 12
ATOM 12059 C CA . TYR A 1 24 ? -9.704 -3.194 3.403 1.00 0.00 24 TYR A CA 12
ATOM 12060 C C . TYR A 1 24 ? -8.700 -2.254 2.742 1.00 0.00 24 TYR A C 12
ATOM 12061 O O . TYR A 1 24 ? -8.621 -1.073 3.081 1.00 0.00 24 TYR A O 12
ATOM 12079 N N . LEU A 1 25 ? -7.935 -2.788 1.796 1.00 0.00 25 LEU A N 12
ATOM 12080 C CA . LEU A 1 25 ? -6.936 -1.998 1.084 1.00 0.00 25 LEU A CA 12
ATOM 12081 C C . LEU A 1 25 ? -7.584 -1.159 -0.012 1.00 0.00 25 LEU A C 12
ATOM 12082 O O . LEU A 1 25 ? -8.753 -1.354 -0.346 1.00 0.00 25 LEU A O 12
ATOM 12098 N N . ILE A 1 26 ? -6.817 -0.229 -0.569 1.00 0.00 26 ILE A N 12
ATOM 12099 C CA . ILE A 1 26 ? -7.316 0.637 -1.631 1.00 0.00 26 ILE A CA 12
ATOM 12100 C C . ILE A 1 26 ? -6.415 0.576 -2.859 1.00 0.00 26 ILE A C 12
ATOM 12101 O O . ILE A 1 26 ? -6.861 0.226 -3.952 1.00 0.00 26 ILE A O 12
ATOM 12117 N N . ASP A 1 27 ? -5.145 0.917 -2.672 1.00 0.00 27 ASP A N 12
ATOM 12118 C CA . ASP A 1 27 ? -4.179 0.898 -3.765 1.00 0.00 27 ASP A CA 12
ATOM 12119 C C . ASP A 1 27 ? -3.474 -0.453 -3.844 1.00 0.00 27 ASP A C 12
ATOM 12120 O O . ASP A 1 27 ? -3.146 -0.930 -4.930 1.00 0.00 27 ASP A O 12
ATOM 12129 N N . ALA A 1 28 ? -3.244 -1.063 -2.686 1.00 0.00 28 ALA A N 12
ATOM 12130 C CA . ALA A 1 28 ? -2.579 -2.359 -2.624 1.00 0.00 28 ALA A CA 12
ATOM 12131 C C . ALA A 1 28 ? -1.103 -2.237 -2.987 1.00 0.00 28 ALA A C 12
ATOM 12132 O O . ALA A 1 28 ? -0.612 -2.932 -3.876 1.00 0.00 28 ALA A O 12
ATOM 12139 N N . THR A 1 29 ? -0.400 -1.347 -2.293 1.00 0.00 29 THR A N 12
ATOM 12140 C CA . THR A 1 29 ? 1.020 -1.132 -2.543 1.00 0.00 29 THR A CA 12
ATOM 12141 C C . THR A 1 29 ? 1.865 -2.215 -1.882 1.00 0.00 29 THR A C 12
ATOM 12142 O O . THR A 1 29 ? 1.941 -2.296 -0.655 1.00 0.00 29 THR A O 12
ATOM 12153 N N . THR A 1 30 ? 2.500 -3.047 -2.702 1.00 0.00 30 THR A N 12
ATOM 12154 C CA . THR A 1 30 ? 3.339 -4.126 -2.197 1.00 0.00 30 THR A CA 12
ATOM 12155 C C . THR A 1 30 ? 4.809 -3.872 -2.512 1.00 0.00 30 THR A C 12
ATOM 12156 O O . THR A 1 30 ? 5.139 -3.265 -3.531 1.00 0.00 30 THR A O 12
ATOM 12167 N N . ILE A 1 31 ? 5.688 -4.342 -1.633 1.00 0.00 31 ILE A N 12
ATOM 12168 C CA . ILE A 1 31 ? 7.123 -4.167 -1.820 1.00 0.00 31 ILE A CA 12
ATOM 12169 C C . ILE A 1 31 ? 7.705 -5.284 -2.679 1.00 0.00 31 ILE A C 12
ATOM 12170 O O . ILE A 1 31 ? 7.120 -6.362 -2.796 1.00 0.00 31 ILE A O 12
ATOM 12186 N N . THR A 1 32 ? 8.863 -5.021 -3.277 1.00 0.00 32 THR A N 12
ATOM 12187 C CA . THR A 1 32 ? 9.526 -6.004 -4.124 1.00 0.00 32 THR A CA 12
ATOM 12188 C C . THR A 1 32 ? 10.615 -6.746 -3.358 1.00 0.00 32 THR A C 12
ATOM 12189 O O . THR A 1 32 ? 11.190 -7.712 -3.858 1.00 0.00 32 THR A O 12
ATOM 12200 N N . GLU A 1 33 ? 10.894 -6.287 -2.142 1.00 0.00 33 GLU A N 12
ATOM 12201 C CA . GLU A 1 33 ? 11.915 -6.908 -1.307 1.00 0.00 33 GLU A CA 12
ATOM 12202 C C . GLU A 1 33 ? 11.315 -8.017 -0.448 1.00 0.00 33 GLU A C 12
ATOM 12203 O O . GLU A 1 33 ? 11.529 -9.202 -0.706 1.00 0.00 33 GLU A O 12
ATOM 12215 N N . CYS A 1 34 ? 10.564 -7.624 0.575 1.00 0.00 34 CYS A N 12
ATOM 12216 C CA . CYS A 1 34 ? 9.933 -8.583 1.474 1.00 0.00 34 CYS A CA 12
ATOM 12217 C C . CYS A 1 34 ? 8.596 -9.057 0.912 1.00 0.00 34 CYS A C 12
ATOM 12218 O O . CYS A 1 34 ? 8.044 -10.064 1.359 1.00 0.00 34 CYS A O 12
ATOM 12225 N N . LEU A 1 35 ? 8.081 -8.326 -0.070 1.00 0.00 35 LEU A N 12
ATOM 12226 C CA . LEU A 1 35 ? 6.808 -8.671 -0.695 1.00 0.00 35 LEU A CA 12
ATOM 12227 C C . LEU A 1 35 ? 5.668 -8.600 0.317 1.00 0.00 35 LEU A C 12
ATOM 12228 O O . LEU A 1 35 ? 4.924 -9.564 0.497 1.00 0.00 35 LEU A O 12
ATOM 12244 N N . HIS A 1 36 ? 5.537 -7.452 0.973 1.00 0.00 36 HIS A N 12
ATOM 12245 C CA . HIS A 1 36 ? 4.485 -7.254 1.964 1.00 0.00 36 HIS A CA 12
ATOM 12246 C C . HIS A 1 36 ? 3.458 -6.240 1.471 1.00 0.00 36 HIS A C 12
ATOM 12247 O O . HIS A 1 36 ? 3.814 -5.171 0.974 1.00 0.00 36 HIS A O 12
ATOM 12261 N N . THR A 1 37 ? 2.181 -6.582 1.612 1.00 0.00 37 THR A N 12
ATOM 12262 C CA . THR A 1 37 ? 1.102 -5.703 1.180 1.00 0.00 37 THR A CA 12
ATOM 12263 C C . THR A 1 37 ? 0.780 -4.662 2.246 1.00 0.00 37 THR A C 12
ATOM 12264 O O . THR A 1 37 ? 0.656 -4.987 3.427 1.00 0.00 37 THR A O 12
ATOM 12275 N N . PHE A 1 38 ? 0.646 -3.410 1.823 1.00 0.00 38 PHE A N 12
ATOM 12276 C CA . PHE A 1 38 ? 0.339 -2.320 2.742 1.00 0.00 38 PHE A CA 12
ATOM 12277 C C . PHE A 1 38 ? -0.394 -1.192 2.023 1.00 0.00 38 PHE A C 12
ATOM 12278 O O . PHE A 1 38 ? 0.076 -0.679 1.006 1.00 0.00 38 PHE A O 12
ATOM 12295 N N . CYS A 1 39 ? -1.549 -0.809 2.557 1.00 0.00 39 CYS A N 12
ATOM 12296 C CA . CYS A 1 39 ? -2.349 0.257 1.967 1.00 0.00 39 CYS A CA 12
ATOM 12297 C C . CYS A 1 39 ? -1.468 1.434 1.555 1.00 0.00 39 CYS A C 12
ATOM 12298 O O . CYS A 1 39 ? -0.462 1.727 2.201 1.00 0.00 39 CYS A O 12
ATOM 12305 N N . LYS A 1 40 ? -1.854 2.104 0.475 1.00 0.00 40 LYS A N 12
ATOM 12306 C CA . LYS A 1 40 ? -1.102 3.249 -0.024 1.00 0.00 40 LYS A CA 12
ATOM 12307 C C . LYS A 1 40 ? -0.834 4.253 1.092 1.00 0.00 40 LYS A C 12
ATOM 12308 O O . LYS A 1 40 ? 0.309 4.447 1.505 1.00 0.00 40 LYS A O 12
ATOM 12327 N N . SER A 1 41 ? -1.896 4.888 1.579 1.00 0.00 41 SER A N 12
ATOM 12328 C CA . SER A 1 41 ? -1.775 5.873 2.647 1.00 0.00 41 SER A CA 12
ATOM 12329 C C . SER A 1 41 ? -0.948 5.321 3.804 1.00 0.00 41 SER A C 12
ATOM 12330 O O . SER A 1 41 ? -0.093 6.013 4.358 1.00 0.00 41 SER A O 12
ATOM 12338 N N . CYS A 1 42 ? -1.210 4.069 4.166 1.00 0.00 42 CYS A N 12
ATOM 12339 C CA . CYS A 1 42 ? -0.493 3.422 5.257 1.00 0.00 42 CYS A CA 12
ATOM 12340 C C . CYS A 1 42 ? 1.009 3.407 4.988 1.00 0.00 42 CYS A C 12
ATOM 12341 O O . CYS A 1 42 ? 1.783 4.054 5.695 1.00 0.00 42 CYS A O 12
ATOM 12348 N N . ILE A 1 43 ? 1.414 2.666 3.962 1.00 0.00 43 ILE A N 12
ATOM 12349 C CA . ILE A 1 43 ? 2.822 2.569 3.599 1.00 0.00 43 ILE A CA 12
ATOM 12350 C C . ILE A 1 43 ? 3.449 3.952 3.454 1.00 0.00 43 ILE A C 12
ATOM 12351 O O . ILE A 1 43 ? 4.636 4.138 3.723 1.00 0.00 43 ILE A O 12
ATOM 12367 N N . VAL A 1 44 ? 2.643 4.919 3.029 1.00 0.00 44 VAL A N 12
ATOM 12368 C CA . VAL A 1 44 ? 3.118 6.287 2.851 1.00 0.00 44 VAL A CA 12
ATOM 12369 C C . VAL A 1 44 ? 3.176 7.026 4.183 1.00 0.00 44 VAL A C 12
ATOM 12370 O O . VAL A 1 44 ? 4.027 7.891 4.388 1.00 0.00 44 VAL A O 12
ATOM 12383 N N . ARG A 1 45 ? 2.265 6.679 5.087 1.00 0.00 45 ARG A N 12
ATOM 12384 C CA . ARG A 1 45 ? 2.211 7.310 6.400 1.00 0.00 45 ARG A CA 12
ATOM 12385 C C . ARG A 1 45 ? 3.303 6.759 7.312 1.00 0.00 45 ARG A C 12
ATOM 12386 O O . ARG A 1 45 ? 3.863 7.484 8.136 1.00 0.00 45 ARG A O 12
ATOM 12407 N N . HIS A 1 46 ? 3.601 5.472 7.161 1.00 0.00 46 HIS A N 12
ATOM 12408 C CA . HIS A 1 46 ? 4.625 4.824 7.971 1.00 0.00 46 HIS A CA 12
ATOM 12409 C C . HIS A 1 46 ? 6.021 5.229 7.508 1.00 0.00 46 HIS A C 12
ATOM 12410 O O . HIS A 1 46 ? 6.954 5.309 8.309 1.00 0.00 46 HIS A O 12
ATOM 12424 N N . PHE A 1 47 ? 6.159 5.484 6.211 1.00 0.00 47 PHE A N 12
ATOM 12425 C CA . PHE A 1 47 ? 7.441 5.880 5.641 1.00 0.00 47 PHE A CA 12
ATOM 12426 C C . PHE A 1 47 ? 7.785 7.317 6.021 1.00 0.00 47 PHE A C 12
ATOM 12427 O O . PHE A 1 47 ? 8.950 7.714 6.002 1.00 0.00 47 PHE A O 12
ATOM 12444 N N . TYR A 1 48 ? 6.763 8.092 6.367 1.00 0.00 48 TYR A N 12
ATOM 12445 C CA . TYR A 1 48 ? 6.956 9.486 6.749 1.00 0.00 48 TYR A CA 12
ATOM 12446 C C . TYR A 1 48 ? 7.629 9.589 8.114 1.00 0.00 48 TYR A C 12
ATOM 12447 O O . TYR A 1 48 ? 8.451 10.475 8.348 1.00 0.00 48 TYR A O 12
ATOM 12465 N N . TYR A 1 49 ? 7.275 8.675 9.011 1.00 0.00 49 TYR A N 12
ATOM 12466 C CA . TYR A 1 49 ? 7.843 8.662 10.354 1.00 0.00 49 TYR A CA 12
ATOM 12467 C C . TYR A 1 49 ? 9.015 7.689 10.440 1.00 0.00 49 TYR A C 12
ATOM 12468 O O . TYR A 1 49 ? 10.044 7.991 11.046 1.00 0.00 49 TYR A O 12
ATOM 12486 N N . SER A 1 50 ? 8.851 6.520 9.830 1.00 0.00 50 SER A N 12
ATOM 12487 C CA . SER A 1 50 ? 9.894 5.500 9.840 1.00 0.00 50 SER A CA 12
ATOM 12488 C C . SER A 1 50 ? 10.222 5.045 8.421 1.00 0.00 50 SER A C 12
ATOM 12489 O O . SER A 1 50 ? 9.380 4.470 7.732 1.00 0.00 50 SER A O 12
ATOM 12497 N N . ASN A 1 51 ? 11.452 5.307 7.992 1.00 0.00 51 ASN A N 12
ATOM 12498 C CA . ASN A 1 51 ? 11.893 4.926 6.655 1.00 0.00 51 ASN A CA 12
ATOM 12499 C C . ASN A 1 51 ? 12.203 3.433 6.590 1.00 0.00 51 ASN A C 12
ATOM 12500 O O . ASN A 1 51 ? 13.232 3.026 6.050 1.00 0.00 51 ASN A O 12
ATOM 12511 N N . ARG A 1 52 ? 11.307 2.623 7.144 1.00 0.00 52 ARG A N 12
ATOM 12512 C CA . ARG A 1 52 ? 11.485 1.176 7.149 1.00 0.00 52 ARG A CA 12
ATOM 12513 C C . ARG A 1 52 ? 10.138 0.462 7.091 1.00 0.00 52 ARG A C 12
ATOM 12514 O O . ARG A 1 52 ? 9.088 1.077 7.282 1.00 0.00 52 ARG A O 12
ATOM 12535 N N . CYS A 1 53 ? 10.175 -0.839 6.824 1.00 0.00 53 CYS A N 12
ATOM 12536 C CA . CYS A 1 53 ? 8.958 -1.637 6.739 1.00 0.00 53 CYS A CA 12
ATOM 12537 C C . CYS A 1 53 ? 8.454 -2.011 8.130 1.00 0.00 53 CYS A C 12
ATOM 12538 O O . CYS A 1 53 ? 9.188 -2.545 8.961 1.00 0.00 53 CYS A O 12
ATOM 12545 N N . PRO A 1 54 ? 7.170 -1.723 8.391 1.00 0.00 54 PRO A N 12
ATOM 12546 C CA . PRO A 1 54 ? 6.538 -2.021 9.680 1.00 0.00 54 PRO A CA 12
ATOM 12547 C C . PRO A 1 54 ? 6.350 -3.517 9.902 1.00 0.00 54 PRO A C 12
ATOM 12548 O O . PRO A 1 54 ? 5.711 -3.937 10.867 1.00 0.00 54 PRO A O 12
ATOM 12559 N N . LYS A 1 55 ? 6.910 -4.319 9.002 1.00 0.00 55 LYS A N 12
ATOM 12560 C CA . LYS A 1 55 ? 6.806 -5.770 9.099 1.00 0.00 55 LYS A CA 12
ATOM 12561 C C . LYS A 1 55 ? 8.170 -6.397 9.370 1.00 0.00 55 LYS A C 12
ATOM 12562 O O . LYS A 1 55 ? 8.430 -6.893 10.466 1.00 0.00 55 LYS A O 12
ATOM 12581 N N . CYS A 1 56 ? 9.038 -6.369 8.364 1.00 0.00 56 CYS A N 12
ATOM 12582 C CA . CYS A 1 56 ? 10.376 -6.934 8.493 1.00 0.00 56 CYS A CA 12
ATOM 12583 C C . CYS A 1 56 ? 11.339 -5.917 9.099 1.00 0.00 56 CYS A C 12
ATOM 12584 O O . CYS A 1 56 ? 12.350 -6.284 9.696 1.00 0.00 56 CYS A O 12
ATOM 12591 N N . ASN A 1 57 ? 11.017 -4.637 8.940 1.00 0.00 57 ASN A N 12
ATOM 12592 C CA . ASN A 1 57 ? 11.853 -3.567 9.471 1.00 0.00 57 ASN A CA 12
ATOM 12593 C C . ASN A 1 57 ? 13.134 -3.421 8.655 1.00 0.00 57 ASN A C 12
ATOM 12594 O O . ASN A 1 57 ? 14.237 -3.474 9.198 1.00 0.00 57 ASN A O 12
ATOM 12605 N N . ILE A 1 58 ? 12.978 -3.237 7.348 1.00 0.00 58 ILE A N 12
ATOM 12606 C CA . ILE A 1 58 ? 14.122 -3.082 6.458 1.00 0.00 58 ILE A CA 12
ATOM 12607 C C . ILE A 1 58 ? 14.086 -1.733 5.747 1.00 0.00 58 ILE A C 12
ATOM 12608 O O . ILE A 1 58 ? 13.016 -1.211 5.436 1.00 0.00 58 ILE A O 12
ATOM 12624 N N . VAL A 1 59 ? 15.265 -1.174 5.492 1.00 0.00 59 VAL A N 12
ATOM 12625 C CA . VAL A 1 59 ? 15.370 0.113 4.816 1.00 0.00 59 VAL A CA 12
ATOM 12626 C C . VAL A 1 59 ? 14.795 0.042 3.406 1.00 0.00 59 VAL A C 12
ATOM 12627 O O . VAL A 1 59 ? 15.372 -0.588 2.519 1.00 0.00 59 VAL A O 12
ATOM 12640 N N . VAL A 1 60 ? 13.653 0.692 3.204 1.00 0.00 60 VAL A N 12
ATOM 12641 C CA . VAL A 1 60 ? 12.999 0.704 1.901 1.00 0.00 60 VAL A CA 12
ATOM 12642 C C . VAL A 1 60 ? 12.971 2.110 1.313 1.00 0.00 60 VAL A C 12
ATOM 12643 O O . VAL A 1 60 ? 12.429 3.037 1.917 1.00 0.00 60 VAL A O 12
ATOM 12656 N N . HIS A 1 61 ? 13.559 2.263 0.130 1.00 0.00 61 HIS A N 12
ATOM 12657 C CA . HIS A 1 61 ? 13.601 3.557 -0.541 1.00 0.00 61 HIS A CA 12
ATOM 12658 C C . HIS A 1 61 ? 12.213 3.960 -1.030 1.00 0.00 61 HIS A C 12
ATOM 12659 O O . HIS A 1 61 ? 11.428 3.116 -1.462 1.00 0.00 61 HIS A O 12
ATOM 12673 N N . GLN A 1 62 ? 11.918 5.254 -0.959 1.00 0.00 62 GLN A N 12
ATOM 12674 C CA . GLN A 1 62 ? 10.624 5.768 -1.393 1.00 0.00 62 GLN A CA 12
ATOM 12675 C C . GLN A 1 62 ? 10.415 5.525 -2.884 1.00 0.00 62 GLN A C 12
ATOM 12676 O O . GLN A 1 62 ? 11.368 5.528 -3.664 1.00 0.00 62 GLN A O 12
ATOM 12690 N N . THR A 1 63 ? 9.162 5.315 -3.274 1.00 0.00 63 THR A N 12
ATOM 12691 C CA . THR A 1 63 ? 8.827 5.069 -4.671 1.00 0.00 63 THR A CA 12
ATOM 12692 C C . THR A 1 63 ? 7.984 6.203 -5.243 1.00 0.00 63 THR A C 12
ATOM 12693 O O . THR A 1 63 ? 6.912 6.513 -4.723 1.00 0.00 63 THR A O 12
ATOM 12704 N N . GLN A 1 64 ? 8.474 6.817 -6.314 1.00 0.00 64 GLN A N 12
ATOM 12705 C CA . GLN A 1 64 ? 7.764 7.918 -6.955 1.00 0.00 64 GLN A CA 12
ATOM 12706 C C . GLN A 1 64 ? 6.485 7.424 -7.623 1.00 0.00 64 GLN A C 12
ATOM 12707 O O . GLN A 1 64 ? 6.373 6.267 -8.027 1.00 0.00 64 GLN A O 12
ATOM 12721 N N . PRO A 1 65 ? 5.495 8.322 -7.742 1.00 0.00 65 PRO A N 12
ATOM 12722 C CA . PRO A 1 65 ? 4.205 8.000 -8.360 1.00 0.00 65 PRO A CA 12
ATOM 12723 C C . PRO A 1 65 ? 4.322 7.783 -9.865 1.00 0.00 65 PRO A C 12
ATOM 12724 O O . PRO A 1 65 ? 5.303 8.191 -10.487 1.00 0.00 65 PRO A O 12
ATOM 12735 N N . LEU A 1 66 ? 3.315 7.139 -10.444 1.00 0.00 66 LEU A N 12
ATOM 12736 C CA . LEU A 1 66 ? 3.304 6.868 -11.878 1.00 0.00 66 LEU A CA 12
ATOM 12737 C C . LEU A 1 66 ? 2.276 7.741 -12.589 1.00 0.00 66 LEU A C 12
ATOM 12738 O O . LEU A 1 66 ? 1.602 8.560 -11.963 1.00 0.00 66 LEU A O 12
ATOM 12754 N N . SER A 1 67 ? 2.159 7.560 -13.901 1.00 0.00 67 SER A N 12
ATOM 12755 C CA . SER A 1 67 ? 1.213 8.332 -14.698 1.00 0.00 67 SER A CA 12
ATOM 12756 C C . SER A 1 67 ? 0.906 7.623 -16.014 1.00 0.00 67 SER A C 12
ATOM 12757 O O . SER A 1 67 ? 1.811 7.251 -16.758 1.00 0.00 67 SER A O 12
ATOM 12765 N N . GLY A 1 68 ? -0.382 7.441 -16.293 1.00 0.00 68 GLY A N 12
ATOM 12766 C CA . GLY A 1 68 ? -0.788 6.777 -17.518 1.00 0.00 68 GLY A CA 12
ATOM 12767 C C . GLY A 1 68 ? -2.264 6.432 -17.529 1.00 0.00 68 GLY A C 12
ATOM 12768 O O . GLY A 1 68 ? -2.761 5.712 -16.663 1.00 0.00 68 GLY A O 12
ATOM 12772 N N . PRO A 1 69 ? -2.990 6.955 -18.528 1.00 0.00 69 PRO A N 12
ATOM 12773 C CA . PRO A 1 69 ? -4.429 6.713 -18.671 1.00 0.00 69 PRO A CA 12
ATOM 12774 C C . PRO A 1 69 ? -4.738 5.273 -19.069 1.00 0.00 69 PRO A C 12
ATOM 12775 O O . PRO A 1 69 ? -4.509 4.871 -20.209 1.00 0.00 69 PRO A O 12
ATOM 12786 N N . SER A 1 70 ? -5.259 4.501 -18.120 1.00 0.00 70 SER A N 12
ATOM 12787 C CA . SER A 1 70 ? -5.596 3.105 -18.371 1.00 0.00 70 SER A CA 12
ATOM 12788 C C . SER A 1 70 ? -6.977 2.771 -17.813 1.00 0.00 70 SER A C 12
ATOM 12789 O O . SER A 1 70 ? -7.299 3.116 -16.677 1.00 0.00 70 SER A O 12
ATOM 12797 N N . SER A 1 71 ? -7.788 2.097 -18.623 1.00 0.00 71 SER A N 12
ATOM 12798 C CA . SER A 1 71 ? -9.135 1.719 -18.213 1.00 0.00 71 SER A CA 12
ATOM 12799 C C . SER A 1 71 ? -9.577 0.439 -18.915 1.00 0.00 71 SER A C 12
ATOM 12800 O O . SER A 1 71 ? -8.976 0.020 -19.903 1.00 0.00 71 SER A O 12
ATOM 12808 N N . GLY A 1 72 ? -10.633 -0.179 -18.395 1.00 0.00 72 GLY A N 12
ATOM 12809 C CA . GLY A 1 72 ? -11.139 -1.406 -18.983 1.00 0.00 72 GLY A CA 12
ATOM 12810 C C . GLY A 1 72 ? -11.705 -2.355 -17.946 1.00 0.00 72 GLY A C 12
ATOM 12811 O O . GLY A 1 72 ? -11.936 -1.937 -16.813 1.00 0.00 72 GLY A O 12
ATOM 12817 N N . GLY A 1 1 ? -5.305 -22.661 16.083 1.00 0.00 1 GLY A N 13
ATOM 12818 C CA . GLY A 1 1 ? -5.693 -21.297 16.389 1.00 0.00 1 GLY A CA 13
ATOM 12819 C C . GLY A 1 1 ? -5.956 -21.086 17.867 1.00 0.00 1 GLY A C 13
ATOM 12820 O O . GLY A 1 1 ? -5.871 -22.025 18.659 1.00 0.00 1 GLY A O 13
ATOM 12824 N N . SER A 1 2 ? -6.273 -19.851 18.240 1.00 0.00 2 SER A N 13
ATOM 12825 C CA . SER A 1 2 ? -6.544 -19.519 19.634 1.00 0.00 2 SER A CA 13
ATOM 12826 C C . SER A 1 2 ? -7.051 -18.086 19.763 1.00 0.00 2 SER A C 13
ATOM 12827 O O . SER A 1 2 ? -6.334 -17.132 19.458 1.00 0.00 2 SER A O 13
ATOM 12835 N N . SER A 1 3 ? -8.292 -17.942 20.216 1.00 0.00 3 SER A N 13
ATOM 12836 C CA . SER A 1 3 ? -8.898 -16.627 20.382 1.00 0.00 3 SER A CA 13
ATOM 12837 C C . SER A 1 3 ? -10.089 -16.693 21.334 1.00 0.00 3 SER A C 13
ATOM 12838 O O . SER A 1 3 ? -10.551 -17.775 21.693 1.00 0.00 3 SER A O 13
ATOM 12846 N N . GLY A 1 4 ? -10.581 -15.526 21.738 1.00 0.00 4 GLY A N 13
ATOM 12847 C CA . GLY A 1 4 ? -11.713 -15.472 22.645 1.00 0.00 4 GLY A CA 13
ATOM 12848 C C . GLY A 1 4 ? -12.692 -14.372 22.285 1.00 0.00 4 GLY A C 13
ATOM 12849 O O . GLY A 1 4 ? -13.254 -13.720 23.165 1.00 0.00 4 GLY A O 13
ATOM 12853 N N . SER A 1 5 ? -12.896 -14.164 20.988 1.00 0.00 5 SER A N 13
ATOM 12854 C CA . SER A 1 5 ? -13.810 -13.131 20.514 1.00 0.00 5 SER A CA 13
ATOM 12855 C C . SER A 1 5 ? -14.429 -13.526 19.177 1.00 0.00 5 SER A C 13
ATOM 12856 O O . SER A 1 5 ? -13.778 -14.150 18.339 1.00 0.00 5 SER A O 13
ATOM 12864 N N . SER A 1 6 ? -15.691 -13.157 18.984 1.00 0.00 6 SER A N 13
ATOM 12865 C CA . SER A 1 6 ? -16.401 -13.475 17.751 1.00 0.00 6 SER A CA 13
ATOM 12866 C C . SER A 1 6 ? -16.129 -12.422 16.681 1.00 0.00 6 SER A C 13
ATOM 12867 O O . SER A 1 6 ? -15.612 -11.344 16.971 1.00 0.00 6 SER A O 13
ATOM 12875 N N . GLY A 1 7 ? -16.480 -12.745 15.439 1.00 0.00 7 GLY A N 13
ATOM 12876 C CA . GLY A 1 7 ? -16.266 -11.818 14.343 1.00 0.00 7 GLY A CA 13
ATOM 12877 C C . GLY A 1 7 ? -15.944 -12.524 13.041 1.00 0.00 7 GLY A C 13
ATOM 12878 O O . GLY A 1 7 ? -16.492 -13.586 12.751 1.00 0.00 7 GLY A O 13
ATOM 12882 N N . ASN A 1 8 ? -15.052 -11.931 12.254 1.00 0.00 8 ASN A N 13
ATOM 12883 C CA . ASN A 1 8 ? -14.659 -12.510 10.974 1.00 0.00 8 ASN A CA 13
ATOM 12884 C C . ASN A 1 8 ? -13.595 -13.586 11.167 1.00 0.00 8 ASN A C 13
ATOM 12885 O O . ASN A 1 8 ? -12.539 -13.333 11.748 1.00 0.00 8 ASN A O 13
ATOM 12896 N N . LEU A 1 9 ? -13.880 -14.787 10.676 1.00 0.00 9 LEU A N 13
ATOM 12897 C CA . LEU A 1 9 ? -12.948 -15.903 10.794 1.00 0.00 9 LEU A CA 13
ATOM 12898 C C . LEU A 1 9 ? -12.468 -16.358 9.419 1.00 0.00 9 LEU A C 13
ATOM 12899 O O . LEU A 1 9 ? -13.164 -17.096 8.721 1.00 0.00 9 LEU A O 13
ATOM 12915 N N . SER A 1 10 ? -11.274 -15.916 9.038 1.00 0.00 10 SER A N 13
ATOM 12916 C CA . SER A 1 10 ? -10.701 -16.277 7.747 1.00 0.00 10 SER A CA 13
ATOM 12917 C C . SER A 1 10 ? -9.667 -17.387 7.903 1.00 0.00 10 SER A C 13
ATOM 12918 O O . SER A 1 10 ? -8.625 -17.195 8.528 1.00 0.00 10 SER A O 13
ATOM 12926 N N . GLU A 1 11 ? -9.963 -18.549 7.328 1.00 0.00 11 GLU A N 13
ATOM 12927 C CA . GLU A 1 11 ? -9.060 -19.691 7.404 1.00 0.00 11 GLU A CA 13
ATOM 12928 C C . GLU A 1 11 ? -8.727 -20.215 6.010 1.00 0.00 11 GLU A C 13
ATOM 12929 O O . GLU A 1 11 ? -7.652 -20.772 5.784 1.00 0.00 11 GLU A O 13
ATOM 12941 N N . LEU A 1 12 ? -9.656 -20.032 5.079 1.00 0.00 12 LEU A N 13
ATOM 12942 C CA . LEU A 1 12 ? -9.463 -20.486 3.706 1.00 0.00 12 LEU A CA 13
ATOM 12943 C C . LEU A 1 12 ? -9.228 -19.305 2.770 1.00 0.00 12 LEU A C 13
ATOM 12944 O O . LEU A 1 12 ? -9.513 -19.380 1.574 1.00 0.00 12 LEU A O 13
ATOM 12960 N N . THR A 1 13 ? -8.704 -18.215 3.321 1.00 0.00 13 THR A N 13
ATOM 12961 C CA . THR A 1 13 ? -8.428 -17.018 2.535 1.00 0.00 13 THR A CA 13
ATOM 12962 C C . THR A 1 13 ? -7.087 -16.405 2.920 1.00 0.00 13 THR A C 13
ATOM 12963 O O . THR A 1 13 ? -6.626 -16.523 4.055 1.00 0.00 13 THR A O 13
ATOM 12974 N N . PRO A 1 14 ? -6.444 -15.733 1.953 1.00 0.00 14 PRO A N 13
ATOM 12975 C CA . PRO A 1 14 ? -5.146 -15.086 2.168 1.00 0.00 14 PRO A CA 13
ATOM 12976 C C . PRO A 1 14 ? -5.249 -13.869 3.081 1.00 0.00 14 PRO A C 13
ATOM 12977 O O . PRO A 1 14 ? -6.319 -13.567 3.611 1.00 0.00 14 PRO A O 13
ATOM 12988 N N . TYR A 1 15 ? -4.131 -13.174 3.261 1.00 0.00 15 TYR A N 13
ATOM 12989 C CA . TYR A 1 15 ? -4.095 -11.991 4.112 1.00 0.00 15 TYR A CA 13
ATOM 12990 C C . TYR A 1 15 ? -4.440 -10.736 3.316 1.00 0.00 15 TYR A C 13
ATOM 12991 O O . TYR A 1 15 ? -3.556 -9.971 2.929 1.00 0.00 15 TYR A O 13
ATOM 13009 N N . ILE A 1 16 ? -5.731 -10.532 3.076 1.00 0.00 16 ILE A N 13
ATOM 13010 C CA . ILE A 1 16 ? -6.194 -9.370 2.327 1.00 0.00 16 ILE A CA 13
ATOM 13011 C C . ILE A 1 16 ? -6.171 -8.114 3.192 1.00 0.00 16 ILE A C 13
ATOM 13012 O O . ILE A 1 16 ? -5.676 -7.067 2.773 1.00 0.00 16 ILE A O 13
ATOM 13028 N N . LEU A 1 17 ? -6.708 -8.227 4.402 1.00 0.00 17 LEU A N 13
ATOM 13029 C CA . LEU A 1 17 ? -6.748 -7.101 5.329 1.00 0.00 17 LEU A CA 13
ATOM 13030 C C . LEU A 1 17 ? -5.379 -6.438 5.441 1.00 0.00 17 LEU A C 13
ATOM 13031 O O . LEU A 1 17 ? -4.390 -6.938 4.903 1.00 0.00 17 LEU A O 13
ATOM 13047 N N . CYS A 1 18 ? -5.328 -5.312 6.144 1.00 0.00 18 CYS A N 13
ATOM 13048 C CA . CYS A 1 18 ? -4.080 -4.582 6.329 1.00 0.00 18 CYS A CA 13
ATOM 13049 C C . CYS A 1 18 ? -3.440 -4.928 7.671 1.00 0.00 18 CYS A C 13
ATOM 13050 O O . CYS A 1 18 ? -4.068 -5.552 8.526 1.00 0.00 18 CYS A O 13
ATOM 13057 N N . SER A 1 19 ? -2.188 -4.519 7.846 1.00 0.00 19 SER A N 13
ATOM 13058 C CA . SER A 1 19 ? -1.461 -4.789 9.081 1.00 0.00 19 SER A CA 13
ATOM 13059 C C . SER A 1 19 ? -1.395 -3.541 9.956 1.00 0.00 19 SER A C 13
ATOM 13060 O O . SER A 1 19 ? -1.470 -3.624 11.182 1.00 0.00 19 SER A O 13
ATOM 13068 N N . ILE A 1 20 ? -1.252 -2.385 9.317 1.00 0.00 20 ILE A N 13
ATOM 13069 C CA . ILE A 1 20 ? -1.176 -1.119 10.035 1.00 0.00 20 ILE A CA 13
ATOM 13070 C C . ILE A 1 20 ? -2.566 -0.611 10.402 1.00 0.00 20 ILE A C 13
ATOM 13071 O O . ILE A 1 20 ? -2.898 -0.471 11.579 1.00 0.00 20 ILE A O 13
ATOM 13087 N N . CYS A 1 21 ? -3.377 -0.337 9.385 1.00 0.00 21 CYS A N 13
ATOM 13088 C CA . CYS A 1 21 ? -4.733 0.155 9.599 1.00 0.00 21 CYS A CA 13
ATOM 13089 C C . CYS A 1 21 ? -5.682 -0.993 9.930 1.00 0.00 21 CYS A C 13
ATOM 13090 O O . CYS A 1 21 ? -6.729 -0.790 10.544 1.00 0.00 21 CYS A O 13
ATOM 13097 N N . LYS A 1 22 ? -5.308 -2.200 9.519 1.00 0.00 22 LYS A N 13
ATOM 13098 C CA . LYS A 1 22 ? -6.123 -3.382 9.772 1.00 0.00 22 LYS A CA 13
ATOM 13099 C C . LYS A 1 22 ? -7.499 -3.242 9.129 1.00 0.00 22 LYS A C 13
ATOM 13100 O O . LYS A 1 22 ? -8.519 -3.532 9.753 1.00 0.00 22 LYS A O 13
ATOM 13119 N N . GLY A 1 23 ? -7.520 -2.795 7.877 1.00 0.00 23 GLY A N 13
ATOM 13120 C CA . GLY A 1 23 ? -8.776 -2.626 7.170 1.00 0.00 23 GLY A CA 13
ATOM 13121 C C . GLY A 1 23 ? -8.655 -2.934 5.691 1.00 0.00 23 GLY A C 13
ATOM 13122 O O . GLY A 1 23 ? -7.551 -3.099 5.172 1.00 0.00 23 GLY A O 13
ATOM 13126 N N . TYR A 1 24 ? -9.793 -3.013 5.010 1.00 0.00 24 TYR A N 13
ATOM 13127 C CA . TYR A 1 24 ? -9.811 -3.307 3.582 1.00 0.00 24 TYR A CA 13
ATOM 13128 C C . TYR A 1 24 ? -8.737 -2.509 2.848 1.00 0.00 24 TYR A C 13
ATOM 13129 O O . TYR A 1 24 ? -8.606 -1.300 3.039 1.00 0.00 24 TYR A O 13
ATOM 13147 N N . LEU A 1 25 ? -7.971 -3.196 2.008 1.00 0.00 25 LEU A N 13
ATOM 13148 C CA . LEU A 1 25 ? -6.908 -2.553 1.243 1.00 0.00 25 LEU A CA 13
ATOM 13149 C C . LEU A 1 25 ? -7.483 -1.555 0.243 1.00 0.00 25 LEU A C 13
ATOM 13150 O O . LEU A 1 25 ? -8.469 -1.842 -0.438 1.00 0.00 25 LEU A O 13
ATOM 13166 N N . ILE A 1 26 ? -6.861 -0.384 0.158 1.00 0.00 26 ILE A N 13
ATOM 13167 C CA . ILE A 1 26 ? -7.310 0.654 -0.762 1.00 0.00 26 ILE A CA 13
ATOM 13168 C C . ILE A 1 26 ? -6.500 0.631 -2.054 1.00 0.00 26 ILE A C 13
ATOM 13169 O O . ILE A 1 26 ? -7.030 0.336 -3.125 1.00 0.00 26 ILE A O 13
ATOM 13185 N N . ASP A 1 27 ? -5.213 0.943 -1.945 1.00 0.00 27 ASP A N 13
ATOM 13186 C CA . ASP A 1 27 ? -4.329 0.956 -3.104 1.00 0.00 27 ASP A CA 13
ATOM 13187 C C . ASP A 1 27 ? -3.628 -0.390 -3.268 1.00 0.00 27 ASP A C 13
ATOM 13188 O O . ASP A 1 27 ? -3.270 -0.783 -4.377 1.00 0.00 27 ASP A O 13
ATOM 13197 N N . ALA A 1 28 ? -3.435 -1.090 -2.155 1.00 0.00 28 ALA A N 13
ATOM 13198 C CA . ALA A 1 28 ? -2.778 -2.391 -2.175 1.00 0.00 28 ALA A CA 13
ATOM 13199 C C . ALA A 1 28 ? -1.350 -2.277 -2.698 1.00 0.00 28 ALA A C 13
ATOM 13200 O O . ALA A 1 28 ? -0.955 -2.995 -3.617 1.00 0.00 28 ALA A O 13
ATOM 13207 N N . THR A 1 29 ? -0.579 -1.369 -2.107 1.00 0.00 29 THR A N 13
ATOM 13208 C CA . THR A 1 29 ? 0.804 -1.160 -2.514 1.00 0.00 29 THR A CA 13
ATOM 13209 C C . THR A 1 29 ? 1.724 -2.205 -1.893 1.00 0.00 29 THR A C 13
ATOM 13210 O O . THR A 1 29 ? 2.161 -2.064 -0.750 1.00 0.00 29 THR A O 13
ATOM 13221 N N . THR A 1 30 ? 2.017 -3.256 -2.654 1.00 0.00 30 THR A N 13
ATOM 13222 C CA . THR A 1 30 ? 2.885 -4.326 -2.178 1.00 0.00 30 THR A CA 13
ATOM 13223 C C . THR A 1 30 ? 4.343 -4.044 -2.521 1.00 0.00 30 THR A C 13
ATOM 13224 O O . THR A 1 30 ? 4.650 -3.544 -3.604 1.00 0.00 30 THR A O 13
ATOM 13235 N N . ILE A 1 31 ? 5.237 -4.368 -1.594 1.00 0.00 31 ILE A N 13
ATOM 13236 C CA . ILE A 1 31 ? 6.664 -4.152 -1.801 1.00 0.00 31 ILE A CA 13
ATOM 13237 C C . ILE A 1 31 ? 7.283 -5.292 -2.602 1.00 0.00 31 ILE A C 13
ATOM 13238 O O . ILE A 1 31 ? 6.802 -6.425 -2.565 1.00 0.00 31 ILE A O 13
ATOM 13254 N N . THR A 1 32 ? 8.354 -4.985 -3.327 1.00 0.00 32 THR A N 13
ATOM 13255 C CA . THR A 1 32 ? 9.040 -5.983 -4.137 1.00 0.00 32 THR A CA 13
ATOM 13256 C C . THR A 1 32 ? 10.241 -6.562 -3.397 1.00 0.00 32 THR A C 13
ATOM 13257 O O . THR A 1 32 ? 10.809 -7.572 -3.812 1.00 0.00 32 THR A O 13
ATOM 13268 N N . GLU A 1 33 ? 10.620 -5.917 -2.299 1.00 0.00 33 GLU A N 13
ATOM 13269 C CA . GLU A 1 33 ? 11.754 -6.369 -1.501 1.00 0.00 33 GLU A CA 13
ATOM 13270 C C . GLU A 1 33 ? 11.344 -7.506 -0.569 1.00 0.00 33 GLU A C 13
ATOM 13271 O O . GLU A 1 33 ? 11.726 -8.659 -0.771 1.00 0.00 33 GLU A O 13
ATOM 13283 N N . CYS A 1 34 ? 10.565 -7.172 0.455 1.00 0.00 34 CYS A N 13
ATOM 13284 C CA . CYS A 1 34 ? 10.103 -8.162 1.420 1.00 0.00 34 CYS A CA 13
ATOM 13285 C C . CYS A 1 34 ? 8.837 -8.855 0.925 1.00 0.00 34 CYS A C 13
ATOM 13286 O O . CYS A 1 34 ? 8.395 -9.850 1.500 1.00 0.00 34 CYS A O 13
ATOM 13293 N N . LEU A 1 35 ? 8.258 -8.322 -0.146 1.00 0.00 35 LEU A N 13
ATOM 13294 C CA . LEU A 1 35 ? 7.042 -8.889 -0.720 1.00 0.00 35 LEU A CA 13
ATOM 13295 C C . LEU A 1 35 ? 5.887 -8.819 0.274 1.00 0.00 35 LEU A C 13
ATOM 13296 O O . LEU A 1 35 ? 5.239 -9.826 0.560 1.00 0.00 35 LEU A O 13
ATOM 13312 N N . HIS A 1 36 ? 5.634 -7.623 0.796 1.00 0.00 36 HIS A N 13
ATOM 13313 C CA . HIS A 1 36 ? 4.554 -7.422 1.757 1.00 0.00 36 HIS A CA 13
ATOM 13314 C C . HIS A 1 36 ? 3.507 -6.460 1.203 1.00 0.00 36 HIS A C 13
ATOM 13315 O O . HIS A 1 36 ? 3.833 -5.524 0.472 1.00 0.00 36 HIS A O 13
ATOM 13329 N N . THR A 1 37 ? 2.247 -6.698 1.555 1.00 0.00 37 THR A N 13
ATOM 13330 C CA . THR A 1 37 ? 1.152 -5.854 1.092 1.00 0.00 37 THR A CA 13
ATOM 13331 C C . THR A 1 37 ? 0.878 -4.721 2.074 1.00 0.00 37 THR A C 13
ATOM 13332 O O . THR A 1 37 ? 0.759 -4.946 3.278 1.00 0.00 37 THR A O 13
ATOM 13343 N N . PHE A 1 38 ? 0.778 -3.503 1.552 1.00 0.00 38 PHE A N 13
ATOM 13344 C CA . PHE A 1 38 ? 0.517 -2.334 2.383 1.00 0.00 38 PHE A CA 13
ATOM 13345 C C . PHE A 1 38 ? -0.185 -1.242 1.582 1.00 0.00 38 PHE A C 13
ATOM 13346 O O . PHE A 1 38 ? 0.261 -0.869 0.496 1.00 0.00 38 PHE A O 13
ATOM 13363 N N . CYS A 1 39 ? -1.286 -0.733 2.124 1.00 0.00 39 CYS A N 13
ATOM 13364 C CA . CYS A 1 39 ? -2.052 0.315 1.461 1.00 0.00 39 CYS A CA 13
ATOM 13365 C C . CYS A 1 39 ? -1.138 1.446 0.998 1.00 0.00 39 CYS A C 13
ATOM 13366 O O . CYS A 1 39 ? 0.075 1.404 1.205 1.00 0.00 39 CYS A O 13
ATOM 13373 N N . LYS A 1 40 ? -1.729 2.457 0.371 1.00 0.00 40 LYS A N 13
ATOM 13374 C CA . LYS A 1 40 ? -0.970 3.602 -0.120 1.00 0.00 40 LYS A CA 13
ATOM 13375 C C . LYS A 1 40 ? -0.672 4.582 1.009 1.00 0.00 40 LYS A C 13
ATOM 13376 O O . LYS A 1 40 ? 0.487 4.813 1.354 1.00 0.00 40 LYS A O 13
ATOM 13395 N N . SER A 1 41 ? -1.725 5.156 1.583 1.00 0.00 41 SER A N 13
ATOM 13396 C CA . SER A 1 41 ? -1.576 6.113 2.672 1.00 0.00 41 SER A CA 13
ATOM 13397 C C . SER A 1 41 ? -0.873 5.473 3.866 1.00 0.00 41 SER A C 13
ATOM 13398 O O . SER A 1 41 ? -0.331 6.166 4.727 1.00 0.00 41 SER A O 13
ATOM 13406 N N . CYS A 1 42 ? -0.887 4.145 3.910 1.00 0.00 42 CYS A N 13
ATOM 13407 C CA . CYS A 1 42 ? -0.253 3.409 4.996 1.00 0.00 42 CYS A CA 13
ATOM 13408 C C . CYS A 1 42 ? 1.258 3.342 4.798 1.00 0.00 42 CYS A C 13
ATOM 13409 O O . CYS A 1 42 ? 2.026 3.800 5.645 1.00 0.00 42 CYS A O 13
ATOM 13416 N N . ILE A 1 43 ? 1.677 2.768 3.676 1.00 0.00 43 ILE A N 13
ATOM 13417 C CA . ILE A 1 43 ? 3.096 2.642 3.366 1.00 0.00 43 ILE A CA 13
ATOM 13418 C C . ILE A 1 43 ? 3.716 4.003 3.067 1.00 0.00 43 ILE A C 13
ATOM 13419 O O . ILE A 1 43 ? 4.847 4.283 3.464 1.00 0.00 43 ILE A O 13
ATOM 13435 N N . VAL A 1 44 ? 2.967 4.847 2.365 1.00 0.00 44 VAL A N 13
ATOM 13436 C CA . VAL A 1 44 ? 3.441 6.181 2.014 1.00 0.00 44 VAL A CA 13
ATOM 13437 C C . VAL A 1 44 ? 3.578 7.059 3.253 1.00 0.00 44 VAL A C 13
ATOM 13438 O O . VAL A 1 44 ? 4.408 7.967 3.295 1.00 0.00 44 VAL A O 13
ATOM 13451 N N . ARG A 1 45 ? 2.758 6.781 4.262 1.00 0.00 45 ARG A N 13
ATOM 13452 C CA . ARG A 1 45 ? 2.787 7.546 5.503 1.00 0.00 45 ARG A CA 13
ATOM 13453 C C . ARG A 1 45 ? 3.790 6.950 6.486 1.00 0.00 45 ARG A C 13
ATOM 13454 O O . ARG A 1 45 ? 4.615 7.664 7.056 1.00 0.00 45 ARG A O 13
ATOM 13475 N N . HIS A 1 46 ? 3.714 5.637 6.679 1.00 0.00 46 HIS A N 13
ATOM 13476 C CA . HIS A 1 46 ? 4.615 4.945 7.593 1.00 0.00 46 HIS A CA 13
ATOM 13477 C C . HIS A 1 46 ? 6.064 5.350 7.338 1.00 0.00 46 HIS A C 13
ATOM 13478 O O . HIS A 1 46 ? 6.901 5.300 8.239 1.00 0.00 46 HIS A O 13
ATOM 13492 N N . PHE A 1 47 ? 6.353 5.751 6.104 1.00 0.00 47 PHE A N 13
ATOM 13493 C CA . PHE A 1 47 ? 7.700 6.164 5.730 1.00 0.00 47 PHE A CA 13
ATOM 13494 C C . PHE A 1 47 ? 8.020 7.548 6.288 1.00 0.00 47 PHE A C 13
ATOM 13495 O O . PHE A 1 47 ? 9.170 7.850 6.608 1.00 0.00 47 PHE A O 13
ATOM 13512 N N . TYR A 1 48 ? 6.995 8.384 6.401 1.00 0.00 48 TYR A N 13
ATOM 13513 C CA . TYR A 1 48 ? 7.166 9.738 6.917 1.00 0.00 48 TYR A CA 13
ATOM 13514 C C . TYR A 1 48 ? 7.660 9.712 8.360 1.00 0.00 48 TYR A C 13
ATOM 13515 O O . TYR A 1 48 ? 8.458 10.555 8.770 1.00 0.00 48 TYR A O 13
ATOM 13533 N N . TYR A 1 49 ? 7.179 8.739 9.125 1.00 0.00 49 TYR A N 13
ATOM 13534 C CA . TYR A 1 49 ? 7.569 8.603 10.524 1.00 0.00 49 TYR A CA 13
ATOM 13535 C C . TYR A 1 49 ? 8.694 7.585 10.679 1.00 0.00 49 TYR A C 13
ATOM 13536 O O . TYR A 1 49 ? 9.664 7.819 11.400 1.00 0.00 49 TYR A O 13
ATOM 13554 N N . SER A 1 50 ? 8.557 6.453 9.996 1.00 0.00 50 SER A N 13
ATOM 13555 C CA . SER A 1 50 ? 9.559 5.395 10.059 1.00 0.00 50 SER A CA 13
ATOM 13556 C C . SER A 1 50 ? 9.977 4.958 8.659 1.00 0.00 50 SER A C 13
ATOM 13557 O O . SER A 1 50 ? 9.170 4.431 7.895 1.00 0.00 50 SER A O 13
ATOM 13565 N N . ASN A 1 51 ? 11.245 5.182 8.329 1.00 0.00 51 ASN A N 13
ATOM 13566 C CA . ASN A 1 51 ? 11.771 4.812 7.020 1.00 0.00 51 ASN A CA 13
ATOM 13567 C C . ASN A 1 51 ? 12.037 3.311 6.945 1.00 0.00 51 ASN A C 13
ATOM 13568 O O . ASN A 1 51 ? 13.057 2.877 6.411 1.00 0.00 51 ASN A O 13
ATOM 13579 N N . ARG A 1 52 ? 11.110 2.525 7.483 1.00 0.00 52 ARG A N 13
ATOM 13580 C CA . ARG A 1 52 ? 11.244 1.073 7.477 1.00 0.00 52 ARG A CA 13
ATOM 13581 C C . ARG A 1 52 ? 9.886 0.403 7.292 1.00 0.00 52 ARG A C 13
ATOM 13582 O O . ARG A 1 52 ? 8.855 1.073 7.225 1.00 0.00 52 ARG A O 13
ATOM 13603 N N . CYS A 1 53 ? 9.892 -0.924 7.209 1.00 0.00 53 CYS A N 13
ATOM 13604 C CA . CYS A 1 53 ? 8.662 -1.685 7.030 1.00 0.00 53 CYS A CA 13
ATOM 13605 C C . CYS A 1 53 ? 8.120 -2.166 8.373 1.00 0.00 53 CYS A C 13
ATOM 13606 O O . CYS A 1 53 ? 8.838 -2.745 9.189 1.00 0.00 53 CYS A O 13
ATOM 13613 N N . PRO A 1 54 ? 6.823 -1.923 8.609 1.00 0.00 54 PRO A N 13
ATOM 13614 C CA . PRO A 1 54 ? 6.155 -2.324 9.851 1.00 0.00 54 PRO A CA 13
ATOM 13615 C C . PRO A 1 54 ? 5.992 -3.836 9.960 1.00 0.00 54 PRO A C 13
ATOM 13616 O O . PRO A 1 54 ? 5.325 -4.335 10.866 1.00 0.00 54 PRO A O 13
ATOM 13627 N N . LYS A 1 55 ? 6.606 -4.561 9.031 1.00 0.00 55 LYS A N 13
ATOM 13628 C CA . LYS A 1 55 ? 6.531 -6.017 9.023 1.00 0.00 55 LYS A CA 13
ATOM 13629 C C . LYS A 1 55 ? 7.909 -6.634 9.241 1.00 0.00 55 LYS A C 13
ATOM 13630 O O . LYS A 1 55 ? 8.171 -7.240 10.281 1.00 0.00 55 LYS A O 13
ATOM 13649 N N . CYS A 1 56 ? 8.786 -6.475 8.256 1.00 0.00 56 CYS A N 13
ATOM 13650 C CA . CYS A 1 56 ? 10.138 -7.015 8.341 1.00 0.00 56 CYS A CA 13
ATOM 13651 C C . CYS A 1 56 ? 11.089 -6.004 8.975 1.00 0.00 56 CYS A C 13
ATOM 13652 O O . CYS A 1 56 ? 12.157 -6.365 9.466 1.00 0.00 56 CYS A O 13
ATOM 13659 N N . ASN A 1 57 ? 10.691 -4.736 8.960 1.00 0.00 57 ASN A N 13
ATOM 13660 C CA . ASN A 1 57 ? 11.508 -3.672 9.534 1.00 0.00 57 ASN A CA 13
ATOM 13661 C C . ASN A 1 57 ? 12.793 -3.481 8.734 1.00 0.00 57 ASN A C 13
ATOM 13662 O O . ASN A 1 57 ? 13.893 -3.533 9.285 1.00 0.00 57 ASN A O 13
ATOM 13673 N N . ILE A 1 58 ? 12.645 -3.261 7.432 1.00 0.00 58 ILE A N 13
ATOM 13674 C CA . ILE A 1 58 ? 13.793 -3.061 6.557 1.00 0.00 58 ILE A CA 13
ATOM 13675 C C . ILE A 1 58 ? 13.789 -1.659 5.957 1.00 0.00 58 ILE A C 13
ATOM 13676 O O . ILE A 1 58 ? 12.747 -1.152 5.541 1.00 0.00 58 ILE A O 13
ATOM 13692 N N . VAL A 1 59 ? 14.963 -1.036 5.913 1.00 0.00 59 VAL A N 13
ATOM 13693 C CA . VAL A 1 59 ? 15.096 0.307 5.361 1.00 0.00 59 VAL A CA 13
ATOM 13694 C C . VAL A 1 59 ? 14.694 0.339 3.890 1.00 0.00 59 VAL A C 13
ATOM 13695 O O . VAL A 1 59 ? 15.528 0.155 3.003 1.00 0.00 59 VAL A O 13
ATOM 13708 N N . VAL A 1 60 ? 13.410 0.574 3.638 1.00 0.00 60 VAL A N 13
ATOM 13709 C CA . VAL A 1 60 ? 12.897 0.632 2.275 1.00 0.00 60 VAL A CA 13
ATOM 13710 C C . VAL A 1 60 ? 13.015 2.040 1.703 1.00 0.00 60 VAL A C 13
ATOM 13711 O O . VAL A 1 60 ? 12.633 3.018 2.347 1.00 0.00 60 VAL A O 13
ATOM 13724 N N . HIS A 1 61 ? 13.547 2.137 0.488 1.00 0.00 61 HIS A N 13
ATOM 13725 C CA . HIS A 1 61 ? 13.715 3.427 -0.172 1.00 0.00 61 HIS A CA 13
ATOM 13726 C C . HIS A 1 61 ? 12.368 4.119 -0.363 1.00 0.00 61 HIS A C 13
ATOM 13727 O O . HIS A 1 61 ? 11.321 3.557 -0.043 1.00 0.00 61 HIS A O 13
ATOM 13741 N N . GLN A 1 62 ? 12.405 5.341 -0.884 1.00 0.00 62 GLN A N 13
ATOM 13742 C CA . GLN A 1 62 ? 11.188 6.110 -1.115 1.00 0.00 62 GLN A CA 13
ATOM 13743 C C . GLN A 1 62 ? 11.163 6.677 -2.530 1.00 0.00 62 GLN A C 13
ATOM 13744 O O . GLN A 1 62 ? 11.899 7.611 -2.850 1.00 0.00 62 GLN A O 13
ATOM 13758 N N . THR A 1 63 ? 10.310 6.107 -3.376 1.00 0.00 63 THR A N 13
ATOM 13759 C CA . THR A 1 63 ? 10.190 6.555 -4.758 1.00 0.00 63 THR A CA 13
ATOM 13760 C C . THR A 1 63 ? 8.743 6.890 -5.103 1.00 0.00 63 THR A C 13
ATOM 13761 O O . THR A 1 63 ? 7.813 6.306 -4.549 1.00 0.00 63 THR A O 13
ATOM 13772 N N . GLN A 1 64 ? 8.563 7.833 -6.022 1.00 0.00 64 GLN A N 13
ATOM 13773 C CA . GLN A 1 64 ? 7.228 8.245 -6.441 1.00 0.00 64 GLN A CA 13
ATOM 13774 C C . GLN A 1 64 ? 7.130 8.311 -7.961 1.00 0.00 64 GLN A C 13
ATOM 13775 O O . GLN A 1 64 ? 8.118 8.532 -8.662 1.00 0.00 64 GLN A O 13
ATOM 13789 N N . PRO A 1 65 ? 5.912 8.113 -8.485 1.00 0.00 65 PRO A N 13
ATOM 13790 C CA . PRO A 1 65 ? 5.656 8.145 -9.929 1.00 0.00 65 PRO A CA 13
ATOM 13791 C C . PRO A 1 65 ? 5.786 9.549 -10.509 1.00 0.00 65 PRO A C 13
ATOM 13792 O O . PRO A 1 65 ? 5.860 10.533 -9.772 1.00 0.00 65 PRO A O 13
ATOM 13803 N N . LEU A 1 66 ? 5.813 9.635 -11.835 1.00 0.00 66 LEU A N 13
ATOM 13804 C CA . LEU A 1 66 ? 5.933 10.920 -12.515 1.00 0.00 66 LEU A CA 13
ATOM 13805 C C . LEU A 1 66 ? 4.605 11.330 -13.144 1.00 0.00 66 LEU A C 13
ATOM 13806 O O . LEU A 1 66 ? 4.568 11.837 -14.265 1.00 0.00 66 LEU A O 13
ATOM 13822 N N . SER A 1 67 ? 3.517 11.109 -12.413 1.00 0.00 67 SER A N 13
ATOM 13823 C CA . SER A 1 67 ? 2.186 11.454 -12.899 1.00 0.00 67 SER A CA 13
ATOM 13824 C C . SER A 1 67 ? 1.498 12.431 -11.952 1.00 0.00 67 SER A C 13
ATOM 13825 O O . SER A 1 67 ? 1.734 12.414 -10.745 1.00 0.00 67 SER A O 13
ATOM 13833 N N . GLY A 1 68 ? 0.645 13.285 -12.510 1.00 0.00 68 GLY A N 13
ATOM 13834 C CA . GLY A 1 68 ? -0.065 14.259 -11.701 1.00 0.00 68 GLY A CA 13
ATOM 13835 C C . GLY A 1 68 ? -1.167 13.631 -10.872 1.00 0.00 68 GLY A C 13
ATOM 13836 O O . GLY A 1 68 ? -1.846 12.700 -11.306 1.00 0.00 68 GLY A O 13
ATOM 13840 N N . PRO A 1 69 ? -1.357 14.145 -9.647 1.00 0.00 69 PRO A N 13
ATOM 13841 C CA . PRO A 1 69 ? -2.384 13.642 -8.729 1.00 0.00 69 PRO A CA 13
ATOM 13842 C C . PRO A 1 69 ? -3.795 13.980 -9.197 1.00 0.00 69 PRO A C 13
ATOM 13843 O O . PRO A 1 69 ? -4.760 13.827 -8.448 1.00 0.00 69 PRO A O 13
ATOM 13854 N N . SER A 1 70 ? -3.908 14.440 -10.439 1.00 0.00 70 SER A N 13
ATOM 13855 C CA . SER A 1 70 ? -5.202 14.803 -11.005 1.00 0.00 70 SER A CA 13
ATOM 13856 C C . SER A 1 70 ? -6.323 13.993 -10.361 1.00 0.00 70 SER A C 13
ATOM 13857 O O . SER A 1 70 ? -6.593 12.859 -10.758 1.00 0.00 70 SER A O 13
ATOM 13865 N N . SER A 1 71 ? -6.973 14.583 -9.363 1.00 0.00 71 SER A N 13
ATOM 13866 C CA . SER A 1 71 ? -8.063 13.916 -8.660 1.00 0.00 71 SER A CA 13
ATOM 13867 C C . SER A 1 71 ? -9.416 14.411 -9.161 1.00 0.00 71 SER A C 13
ATOM 13868 O O . SER A 1 71 ? -9.490 15.317 -9.990 1.00 0.00 71 SER A O 13
ATOM 13876 N N . GLY A 1 72 ? -10.486 13.807 -8.653 1.00 0.00 72 GLY A N 13
ATOM 13877 C CA . GLY A 1 72 ? -11.823 14.198 -9.060 1.00 0.00 72 GLY A CA 13
ATOM 13878 C C . GLY A 1 72 ? -12.886 13.243 -8.554 1.00 0.00 72 GLY A C 13
ATOM 13879 O O . GLY A 1 72 ? -12.584 12.070 -8.338 1.00 0.00 72 GLY A O 13
ATOM 13885 N N . GLY A 1 1 ? -43.066 -5.119 23.080 1.00 0.00 1 GLY A N 14
ATOM 13886 C CA . GLY A 1 1 ? -42.510 -6.375 22.611 1.00 0.00 1 GLY A CA 14
ATOM 13887 C C . GLY A 1 1 ? -41.027 -6.496 22.901 1.00 0.00 1 GLY A C 14
ATOM 13888 O O . GLY A 1 1 ? -40.430 -5.604 23.504 1.00 0.00 1 GLY A O 14
ATOM 13892 N N . SER A 1 2 ? -40.430 -7.603 22.472 1.00 0.00 2 SER A N 14
ATOM 13893 C CA . SER A 1 2 ? -39.008 -7.841 22.693 1.00 0.00 2 SER A CA 14
ATOM 13894 C C . SER A 1 2 ? -38.439 -8.767 21.623 1.00 0.00 2 SER A C 14
ATOM 13895 O O . SER A 1 2 ? -39.015 -9.813 21.321 1.00 0.00 2 SER A O 14
ATOM 13903 N N . SER A 1 3 ? -37.304 -8.376 21.053 1.00 0.00 3 SER A N 14
ATOM 13904 C CA . SER A 1 3 ? -36.658 -9.168 20.014 1.00 0.00 3 SER A CA 14
ATOM 13905 C C . SER A 1 3 ? -35.192 -8.772 19.861 1.00 0.00 3 SER A C 14
ATOM 13906 O O . SER A 1 3 ? -34.730 -7.810 20.474 1.00 0.00 3 SER A O 14
ATOM 13914 N N . GLY A 1 4 ? -34.466 -9.521 19.037 1.00 0.00 4 GLY A N 14
ATOM 13915 C CA . GLY A 1 4 ? -33.060 -9.233 18.817 1.00 0.00 4 GLY A CA 14
ATOM 13916 C C . GLY A 1 4 ? -32.540 -9.836 17.527 1.00 0.00 4 GLY A C 14
ATOM 13917 O O . GLY A 1 4 ? -33.301 -10.418 16.755 1.00 0.00 4 GLY A O 14
ATOM 13921 N N . SER A 1 5 ? -31.239 -9.695 17.293 1.00 0.00 5 SER A N 14
ATOM 13922 C CA . SER A 1 5 ? -30.618 -10.226 16.085 1.00 0.00 5 SER A CA 14
ATOM 13923 C C . SER A 1 5 ? -29.222 -10.764 16.383 1.00 0.00 5 SER A C 14
ATOM 13924 O O . SER A 1 5 ? -28.497 -10.215 17.212 1.00 0.00 5 SER A O 14
ATOM 13932 N N . SER A 1 6 ? -28.852 -11.843 15.700 1.00 0.00 6 SER A N 14
ATOM 13933 C CA . SER A 1 6 ? -27.545 -12.459 15.894 1.00 0.00 6 SER A CA 14
ATOM 13934 C C . SER A 1 6 ? -27.069 -13.138 14.613 1.00 0.00 6 SER A C 14
ATOM 13935 O O . SER A 1 6 ? -27.782 -13.167 13.611 1.00 0.00 6 SER A O 14
ATOM 13943 N N . GLY A 1 7 ? -25.857 -13.684 14.655 1.00 0.00 7 GLY A N 14
ATOM 13944 C CA . GLY A 1 7 ? -25.306 -14.355 13.492 1.00 0.00 7 GLY A CA 14
ATOM 13945 C C . GLY A 1 7 ? -24.077 -15.177 13.826 1.00 0.00 7 GLY A C 14
ATOM 13946 O O . GLY A 1 7 ? -23.599 -15.158 14.959 1.00 0.00 7 GLY A O 14
ATOM 13950 N N . ASN A 1 8 ? -23.565 -15.902 12.837 1.00 0.00 8 ASN A N 14
ATOM 13951 C CA . ASN A 1 8 ? -22.385 -16.736 13.032 1.00 0.00 8 ASN A CA 14
ATOM 13952 C C . ASN A 1 8 ? -21.289 -16.370 12.036 1.00 0.00 8 ASN A C 14
ATOM 13953 O O . ASN A 1 8 ? -21.514 -15.596 11.105 1.00 0.00 8 ASN A O 14
ATOM 13964 N N . LEU A 1 9 ? -20.102 -16.932 12.238 1.00 0.00 9 LEU A N 14
ATOM 13965 C CA . LEU A 1 9 ? -18.969 -16.665 11.358 1.00 0.00 9 LEU A CA 14
ATOM 13966 C C . LEU A 1 9 ? -18.456 -17.955 10.726 1.00 0.00 9 LEU A C 14
ATOM 13967 O O . LEU A 1 9 ? -18.244 -18.953 11.414 1.00 0.00 9 LEU A O 14
ATOM 13983 N N . SER A 1 10 ? -18.256 -17.925 9.412 1.00 0.00 10 SER A N 14
ATOM 13984 C CA . SER A 1 10 ? -17.769 -19.092 8.687 1.00 0.00 10 SER A CA 14
ATOM 13985 C C . SER A 1 10 ? -16.286 -19.324 8.963 1.00 0.00 10 SER A C 14
ATOM 13986 O O . SER A 1 10 ? -15.627 -18.501 9.598 1.00 0.00 10 SER A O 14
ATOM 13994 N N . GLU A 1 11 ? -15.770 -20.450 8.482 1.00 0.00 11 GLU A N 14
ATOM 13995 C CA . GLU A 1 11 ? -14.366 -20.791 8.679 1.00 0.00 11 GLU A CA 14
ATOM 13996 C C . GLU A 1 11 ? -13.580 -20.629 7.380 1.00 0.00 11 GLU A C 14
ATOM 13997 O O . GLU A 1 11 ? -12.656 -21.395 7.101 1.00 0.00 11 GLU A O 14
ATOM 14009 N N . LEU A 1 12 ? -13.953 -19.628 6.591 1.00 0.00 12 LEU A N 14
ATOM 14010 C CA . LEU A 1 12 ? -13.285 -19.365 5.322 1.00 0.00 12 LEU A CA 14
ATOM 14011 C C . LEU A 1 12 ? -13.387 -17.889 4.948 1.00 0.00 12 LEU A C 14
ATOM 14012 O O . LEU A 1 12 ? -14.448 -17.411 4.546 1.00 0.00 12 LEU A O 14
ATOM 14028 N N . THR A 1 13 ? -12.276 -17.172 5.083 1.00 0.00 13 THR A N 14
ATOM 14029 C CA . THR A 1 13 ? -12.239 -15.751 4.759 1.00 0.00 13 THR A CA 14
ATOM 14030 C C . THR A 1 13 ? -11.001 -15.406 3.939 1.00 0.00 13 THR A C 14
ATOM 14031 O O . THR A 1 13 ? -9.959 -16.054 4.040 1.00 0.00 13 THR A O 14
ATOM 14042 N N . PRO A 1 14 ? -11.115 -14.360 3.107 1.00 0.00 14 PRO A N 14
ATOM 14043 C CA . PRO A 1 14 ? -10.013 -13.904 2.254 1.00 0.00 14 PRO A CA 14
ATOM 14044 C C . PRO A 1 14 ? -8.884 -13.268 3.056 1.00 0.00 14 PRO A C 14
ATOM 14045 O O . PRO A 1 14 ? -9.127 -12.533 4.014 1.00 0.00 14 PRO A O 14
ATOM 14056 N N . TYR A 1 15 ? -7.649 -13.553 2.659 1.00 0.00 15 TYR A N 14
ATOM 14057 C CA . TYR A 1 15 ? -6.481 -13.010 3.344 1.00 0.00 15 TYR A CA 14
ATOM 14058 C C . TYR A 1 15 ? -6.163 -11.604 2.846 1.00 0.00 15 TYR A C 14
ATOM 14059 O O . TYR A 1 15 ? -5.000 -11.248 2.659 1.00 0.00 15 TYR A O 14
ATOM 14077 N N . ILE A 1 16 ? -7.207 -10.809 2.633 1.00 0.00 16 ILE A N 14
ATOM 14078 C CA . ILE A 1 16 ? -7.040 -9.441 2.159 1.00 0.00 16 ILE A CA 14
ATOM 14079 C C . ILE A 1 16 ? -7.295 -8.436 3.277 1.00 0.00 16 ILE A C 14
ATOM 14080 O O . ILE A 1 16 ? -8.438 -8.065 3.545 1.00 0.00 16 ILE A O 14
ATOM 14096 N N . LEU A 1 17 ? -6.222 -7.997 3.926 1.00 0.00 17 LEU A N 14
ATOM 14097 C CA . LEU A 1 17 ? -6.328 -7.032 5.015 1.00 0.00 17 LEU A CA 14
ATOM 14098 C C . LEU A 1 17 ? -5.046 -6.217 5.148 1.00 0.00 17 LEU A C 14
ATOM 14099 O O . LEU A 1 17 ? -4.100 -6.399 4.381 1.00 0.00 17 LEU A O 14
ATOM 14115 N N . CYS A 1 18 ? -5.021 -5.319 6.127 1.00 0.00 18 CYS A N 14
ATOM 14116 C CA . CYS A 1 18 ? -3.854 -4.476 6.362 1.00 0.00 18 CYS A CA 14
ATOM 14117 C C . CYS A 1 18 ? -3.213 -4.799 7.708 1.00 0.00 18 CYS A C 14
ATOM 14118 O O . CYS A 1 18 ? -3.792 -5.511 8.529 1.00 0.00 18 CYS A O 14
ATOM 14125 N N . SER A 1 19 ? -2.013 -4.271 7.928 1.00 0.00 19 SER A N 14
ATOM 14126 C CA . SER A 1 19 ? -1.290 -4.506 9.172 1.00 0.00 19 SER A CA 14
ATOM 14127 C C . SER A 1 19 ? -1.359 -3.281 10.079 1.00 0.00 19 SER A C 14
ATOM 14128 O O . SER A 1 19 ? -1.427 -3.404 11.303 1.00 0.00 19 SER A O 14
ATOM 14136 N N . ILE A 1 20 ? -1.340 -2.100 9.471 1.00 0.00 20 ILE A N 14
ATOM 14137 C CA . ILE A 1 20 ? -1.401 -0.853 10.222 1.00 0.00 20 ILE A CA 14
ATOM 14138 C C . ILE A 1 20 ? -2.840 -0.497 10.581 1.00 0.00 20 ILE A C 14
ATOM 14139 O O . ILE A 1 20 ? -3.209 -0.464 11.755 1.00 0.00 20 ILE A O 14
ATOM 14155 N N . CYS A 1 21 ? -3.649 -0.232 9.561 1.00 0.00 21 CYS A N 14
ATOM 14156 C CA . CYS A 1 21 ? -5.049 0.120 9.767 1.00 0.00 21 CYS A CA 14
ATOM 14157 C C . CYS A 1 21 ? -5.900 -1.130 9.970 1.00 0.00 21 CYS A C 14
ATOM 14158 O O . CYS A 1 21 ? -6.985 -1.068 10.549 1.00 0.00 21 CYS A O 14
ATOM 14165 N N . LYS A 1 22 ? -5.401 -2.264 9.491 1.00 0.00 22 LYS A N 14
ATOM 14166 C CA . LYS A 1 22 ? -6.113 -3.529 9.621 1.00 0.00 22 LYS A CA 14
ATOM 14167 C C . LYS A 1 22 ? -7.456 -3.474 8.900 1.00 0.00 22 LYS A C 14
ATOM 14168 O O . LYS A 1 22 ? -8.463 -3.969 9.405 1.00 0.00 22 LYS A O 14
ATOM 14187 N N . GLY A 1 23 ? -7.463 -2.870 7.716 1.00 0.00 23 GLY A N 14
ATOM 14188 C CA . GLY A 1 23 ? -8.688 -2.763 6.945 1.00 0.00 23 GLY A CA 14
ATOM 14189 C C . GLY A 1 23 ? -8.475 -3.061 5.474 1.00 0.00 23 GLY A C 14
ATOM 14190 O O . GLY A 1 23 ? -7.363 -2.931 4.961 1.00 0.00 23 GLY A O 14
ATOM 14194 N N . TYR A 1 24 ? -9.542 -3.464 4.794 1.00 0.00 24 TYR A N 14
ATOM 14195 C CA . TYR A 1 24 ? -9.466 -3.786 3.373 1.00 0.00 24 TYR A CA 14
ATOM 14196 C C . TYR A 1 24 ? -8.456 -2.889 2.665 1.00 0.00 24 TYR A C 14
ATOM 14197 O O . TYR A 1 24 ? -8.404 -1.682 2.904 1.00 0.00 24 TYR A O 14
ATOM 14215 N N . LEU A 1 25 ? -7.655 -3.488 1.791 1.00 0.00 25 LEU A N 14
ATOM 14216 C CA . LEU A 1 25 ? -6.645 -2.745 1.045 1.00 0.00 25 LEU A CA 14
ATOM 14217 C C . LEU A 1 25 ? -7.261 -2.056 -0.168 1.00 0.00 25 LEU A C 14
ATOM 14218 O O . LEU A 1 25 ? -7.995 -2.674 -0.939 1.00 0.00 25 LEU A O 14
ATOM 14234 N N . ILE A 1 26 ? -6.957 -0.773 -0.331 1.00 0.00 26 ILE A N 14
ATOM 14235 C CA . ILE A 1 26 ? -7.478 -0.001 -1.452 1.00 0.00 26 ILE A CA 14
ATOM 14236 C C . ILE A 1 26 ? -6.473 0.053 -2.598 1.00 0.00 26 ILE A C 14
ATOM 14237 O O . ILE A 1 26 ? -6.762 -0.385 -3.712 1.00 0.00 26 ILE A O 14
ATOM 14253 N N . ASP A 1 27 ? -5.292 0.590 -2.316 1.00 0.00 27 ASP A N 14
ATOM 14254 C CA . ASP A 1 27 ? -4.241 0.698 -3.322 1.00 0.00 27 ASP A CA 14
ATOM 14255 C C . ASP A 1 27 ? -3.559 -0.648 -3.542 1.00 0.00 27 ASP A C 14
ATOM 14256 O O . ASP A 1 27 ? -3.350 -1.071 -4.679 1.00 0.00 27 ASP A O 14
ATOM 14265 N N . ALA A 1 28 ? -3.213 -1.316 -2.447 1.00 0.00 28 ALA A N 14
ATOM 14266 C CA . ALA A 1 28 ? -2.555 -2.615 -2.520 1.00 0.00 28 ALA A CA 14
ATOM 14267 C C . ALA A 1 28 ? -1.092 -2.467 -2.924 1.00 0.00 28 ALA A C 14
ATOM 14268 O O . ALA A 1 28 ? -0.610 -3.162 -3.819 1.00 0.00 28 ALA A O 14
ATOM 14275 N N . THR A 1 29 ? -0.388 -1.555 -2.259 1.00 0.00 29 THR A N 14
ATOM 14276 C CA . THR A 1 29 ? 1.020 -1.315 -2.549 1.00 0.00 29 THR A CA 14
ATOM 14277 C C . THR A 1 29 ? 1.904 -2.369 -1.894 1.00 0.00 29 THR A C 14
ATOM 14278 O O . THR A 1 29 ? 2.161 -2.320 -0.691 1.00 0.00 29 THR A O 14
ATOM 14289 N N . THR A 1 30 ? 2.370 -3.324 -2.694 1.00 0.00 30 THR A N 14
ATOM 14290 C CA . THR A 1 30 ? 3.226 -4.391 -2.192 1.00 0.00 30 THR A CA 14
ATOM 14291 C C . THR A 1 30 ? 4.698 -4.071 -2.424 1.00 0.00 30 THR A C 14
ATOM 14292 O O . THR A 1 30 ? 5.066 -3.515 -3.460 1.00 0.00 30 THR A O 14
ATOM 14303 N N . ILE A 1 31 ? 5.536 -4.424 -1.455 1.00 0.00 31 ILE A N 14
ATOM 14304 C CA . ILE A 1 31 ? 6.968 -4.175 -1.556 1.00 0.00 31 ILE A CA 14
ATOM 14305 C C . ILE A 1 31 ? 7.718 -5.437 -1.969 1.00 0.00 31 ILE A C 14
ATOM 14306 O O . ILE A 1 31 ? 8.155 -6.219 -1.123 1.00 0.00 31 ILE A O 14
ATOM 14322 N N . THR A 1 32 ? 7.866 -5.631 -3.275 1.00 0.00 32 THR A N 14
ATOM 14323 C CA . THR A 1 32 ? 8.564 -6.797 -3.801 1.00 0.00 32 THR A CA 14
ATOM 14324 C C . THR A 1 32 ? 9.672 -7.247 -2.856 1.00 0.00 32 THR A C 14
ATOM 14325 O O . THR A 1 32 ? 9.866 -8.443 -2.639 1.00 0.00 32 THR A O 14
ATOM 14336 N N . GLU A 1 33 ? 10.395 -6.282 -2.297 1.00 0.00 33 GLU A N 14
ATOM 14337 C CA . GLU A 1 33 ? 11.484 -6.581 -1.375 1.00 0.00 33 GLU A CA 14
ATOM 14338 C C . GLU A 1 33 ? 11.091 -7.698 -0.413 1.00 0.00 33 GLU A C 14
ATOM 14339 O O . GLU A 1 33 ? 11.764 -8.727 -0.330 1.00 0.00 33 GLU A O 14
ATOM 14351 N N . CYS A 1 34 ? 9.998 -7.489 0.313 1.00 0.00 34 CYS A N 14
ATOM 14352 C CA . CYS A 1 34 ? 9.515 -8.476 1.271 1.00 0.00 34 CYS A CA 14
ATOM 14353 C C . CYS A 1 34 ? 8.120 -8.966 0.890 1.00 0.00 34 CYS A C 14
ATOM 14354 O O . CYS A 1 34 ? 7.425 -9.584 1.697 1.00 0.00 34 CYS A O 14
ATOM 14361 N N . LEU A 1 35 ? 7.718 -8.686 -0.345 1.00 0.00 35 LEU A N 14
ATOM 14362 C CA . LEU A 1 35 ? 6.407 -9.098 -0.834 1.00 0.00 35 LEU A CA 14
ATOM 14363 C C . LEU A 1 35 ? 5.327 -8.825 0.207 1.00 0.00 35 LEU A C 14
ATOM 14364 O O . LEU A 1 35 ? 4.466 -9.668 0.460 1.00 0.00 35 LEU A O 14
ATOM 14380 N N . HIS A 1 36 ? 5.376 -7.640 0.807 1.00 0.00 36 HIS A N 14
ATOM 14381 C CA . HIS A 1 36 ? 4.400 -7.253 1.819 1.00 0.00 36 HIS A CA 14
ATOM 14382 C C . HIS A 1 36 ? 3.474 -6.161 1.292 1.00 0.00 36 HIS A C 14
ATOM 14383 O O . HIS A 1 36 ? 3.930 -5.149 0.758 1.00 0.00 36 HIS A O 14
ATOM 14397 N N . THR A 1 37 ? 2.170 -6.373 1.444 1.00 0.00 37 THR A N 14
ATOM 14398 C CA . THR A 1 37 ? 1.180 -5.409 0.982 1.00 0.00 37 THR A CA 14
ATOM 14399 C C . THR A 1 37 ? 0.942 -4.323 2.025 1.00 0.00 37 THR A C 14
ATOM 14400 O O . THR A 1 37 ? 0.914 -4.596 3.225 1.00 0.00 37 THR A O 14
ATOM 14411 N N . PHE A 1 38 ? 0.769 -3.090 1.560 1.00 0.00 38 PHE A N 14
ATOM 14412 C CA . PHE A 1 38 ? 0.533 -1.962 2.453 1.00 0.00 38 PHE A CA 14
ATOM 14413 C C . PHE A 1 38 ? -0.263 -0.867 1.749 1.00 0.00 38 PHE A C 14
ATOM 14414 O O . PHE A 1 38 ? 0.020 -0.518 0.602 1.00 0.00 38 PHE A O 14
ATOM 14431 N N . CYS A 1 39 ? -1.261 -0.330 2.442 1.00 0.00 39 CYS A N 14
ATOM 14432 C CA . CYS A 1 39 ? -2.100 0.724 1.885 1.00 0.00 39 CYS A CA 14
ATOM 14433 C C . CYS A 1 39 ? -1.271 1.962 1.557 1.00 0.00 39 CYS A C 14
ATOM 14434 O O . CYS A 1 39 ? -0.372 2.339 2.309 1.00 0.00 39 CYS A O 14
ATOM 14441 N N . LYS A 1 40 ? -1.580 2.593 0.429 1.00 0.00 40 LYS A N 14
ATOM 14442 C CA . LYS A 1 40 ? -0.866 3.790 0.000 1.00 0.00 40 LYS A CA 14
ATOM 14443 C C . LYS A 1 40 ? -0.724 4.780 1.152 1.00 0.00 40 LYS A C 14
ATOM 14444 O O . LYS A 1 40 ? 0.388 5.129 1.548 1.00 0.00 40 LYS A O 14
ATOM 14463 N N . SER A 1 41 ? -1.856 5.227 1.685 1.00 0.00 41 SER A N 14
ATOM 14464 C CA . SER A 1 41 ? -1.856 6.179 2.790 1.00 0.00 41 SER A CA 14
ATOM 14465 C C . SER A 1 41 ? -1.073 5.631 3.979 1.00 0.00 41 SER A C 14
ATOM 14466 O O . SER A 1 41 ? -0.289 6.346 4.604 1.00 0.00 41 SER A O 14
ATOM 14474 N N . CYS A 1 42 ? -1.292 4.357 4.287 1.00 0.00 42 CYS A N 14
ATOM 14475 C CA . CYS A 1 42 ? -0.609 3.711 5.401 1.00 0.00 42 CYS A CA 14
ATOM 14476 C C . CYS A 1 42 ? 0.901 3.703 5.182 1.00 0.00 42 CYS A C 14
ATOM 14477 O O . CYS A 1 42 ? 1.645 4.376 5.896 1.00 0.00 42 CYS A O 14
ATOM 14484 N N . ILE A 1 43 ? 1.345 2.937 4.192 1.00 0.00 43 ILE A N 14
ATOM 14485 C CA . ILE A 1 43 ? 2.765 2.843 3.878 1.00 0.00 43 ILE A CA 14
ATOM 14486 C C . ILE A 1 43 ? 3.380 4.225 3.687 1.00 0.00 43 ILE A C 14
ATOM 14487 O O . ILE A 1 43 ? 4.461 4.513 4.200 1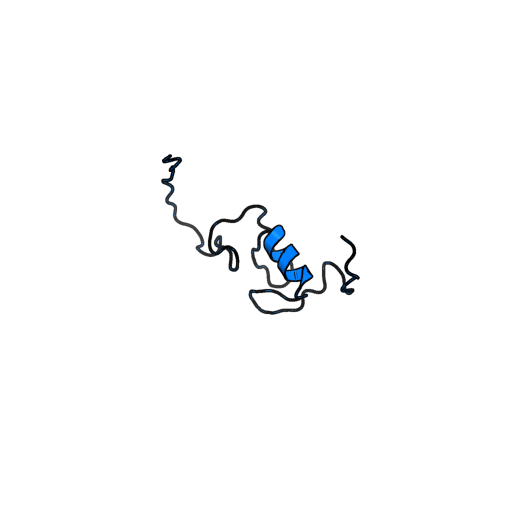.00 0.00 43 ILE A O 14
ATOM 14503 N N . VAL A 1 44 ? 2.681 5.080 2.945 1.00 0.00 44 VAL A N 14
ATOM 14504 C CA . VAL A 1 44 ? 3.156 6.434 2.688 1.00 0.00 44 VAL A CA 14
ATOM 14505 C C . VAL A 1 44 ? 3.329 7.212 3.988 1.00 0.00 44 VAL A C 14
ATOM 14506 O O . VAL A 1 44 ? 4.337 7.888 4.189 1.00 0.00 44 VAL A O 14
ATOM 14519 N N . ARG A 1 45 ? 2.338 7.110 4.868 1.00 0.00 45 ARG A N 14
ATOM 14520 C CA . ARG A 1 45 ? 2.379 7.805 6.149 1.00 0.00 45 ARG A CA 14
ATOM 14521 C C . ARG A 1 45 ? 3.384 7.148 7.091 1.00 0.00 45 ARG A C 14
ATOM 14522 O O . ARG A 1 45 ? 3.962 7.807 7.956 1.00 0.00 45 ARG A O 14
ATOM 14543 N N . HIS A 1 46 ? 3.587 5.846 6.917 1.00 0.00 46 HIS A N 14
ATOM 14544 C CA . HIS A 1 46 ? 4.522 5.100 7.752 1.00 0.00 46 HIS A CA 14
ATOM 14545 C C . HIS A 1 46 ? 5.959 5.536 7.481 1.00 0.00 46 HIS A C 14
ATOM 14546 O O . HIS A 1 46 ? 6.777 5.616 8.397 1.00 0.00 46 HIS A O 14
ATOM 14560 N N . PHE A 1 47 ? 6.259 5.816 6.217 1.00 0.00 47 PHE A N 14
ATOM 14561 C CA . PHE A 1 47 ? 7.597 6.241 5.825 1.00 0.00 47 PHE A CA 14
ATOM 14562 C C . PHE A 1 47 ? 7.926 7.611 6.412 1.00 0.00 47 PHE A C 14
ATOM 14563 O O . PHE A 1 47 ? 9.092 7.943 6.627 1.00 0.00 47 PHE A O 14
ATOM 14580 N N . TYR A 1 48 ? 6.890 8.402 6.669 1.00 0.00 48 TYR A N 14
ATOM 14581 C CA . TYR A 1 48 ? 7.068 9.737 7.228 1.00 0.00 48 TYR A CA 14
ATOM 14582 C C . TYR A 1 48 ? 7.734 9.669 8.598 1.00 0.00 48 TYR A C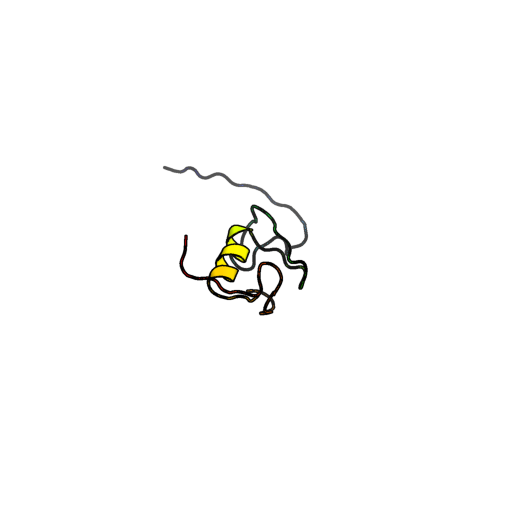 14
ATOM 14583 O O . TYR A 1 48 ? 8.587 10.494 8.928 1.00 0.00 48 TYR A O 14
ATOM 14601 N N . TYR A 1 49 ? 7.340 8.680 9.392 1.00 0.00 49 TYR A N 14
ATOM 14602 C CA . TYR A 1 49 ? 7.898 8.504 10.728 1.00 0.00 49 TYR A CA 14
ATOM 14603 C C . TYR A 1 49 ? 9.109 7.577 10.695 1.00 0.00 49 TYR A C 14
ATOM 14604 O O . TYR A 1 49 ? 10.134 7.855 11.318 1.00 0.00 49 TYR A O 14
ATOM 14622 N N . SER A 1 50 ? 8.984 6.475 9.963 1.00 0.00 50 SER A N 14
ATOM 14623 C CA . SER A 1 50 ? 10.066 5.505 9.850 1.00 0.00 50 SER A CA 14
ATOM 14624 C C . SER A 1 50 ? 10.224 5.032 8.408 1.00 0.00 50 SER A C 14
ATOM 14625 O O . SER A 1 50 ? 9.301 4.463 7.826 1.00 0.00 50 SER A O 14
ATOM 14633 N N . ASN A 1 51 ? 11.400 5.271 7.838 1.00 0.00 51 ASN A N 14
ATOM 14634 C CA . ASN A 1 51 ? 11.680 4.870 6.464 1.00 0.00 51 ASN A CA 14
ATOM 14635 C C . ASN A 1 51 ? 11.947 3.370 6.379 1.00 0.00 51 ASN A C 14
ATOM 14636 O O . ASN A 1 51 ? 12.881 2.933 5.706 1.00 0.00 51 ASN A O 14
ATOM 14647 N N . ARG A 1 52 ? 11.121 2.587 7.065 1.00 0.00 52 ARG A N 14
ATOM 14648 C CA . ARG A 1 52 ? 11.268 1.137 7.067 1.00 0.00 52 ARG A CA 14
ATOM 14649 C C . ARG A 1 52 ? 9.911 0.452 6.935 1.00 0.00 52 ARG A C 14
ATOM 14650 O O . ARG A 1 52 ? 8.872 1.112 6.891 1.00 0.00 52 ARG A O 14
ATOM 14671 N N . CYS A 1 53 ? 9.927 -0.875 6.873 1.00 0.00 53 CYS A N 14
ATOM 14672 C CA . CYS A 1 53 ? 8.699 -1.650 6.746 1.00 0.00 53 CYS A CA 14
ATOM 14673 C C . CYS A 1 53 ? 8.152 -2.032 8.118 1.00 0.00 53 CYS A C 14
ATOM 14674 O O . CYS A 1 53 ? 8.865 -2.553 8.975 1.00 0.00 53 CYS A O 14
ATOM 14681 N N . PRO A 1 54 ? 6.854 -1.766 8.332 1.00 0.00 54 PRO A N 14
ATOM 14682 C CA . PRO A 1 54 ? 6.182 -2.074 9.598 1.00 0.00 54 PRO A CA 14
ATOM 14683 C C . PRO A 1 54 ? 6.012 -3.574 9.814 1.00 0.00 54 PRO A C 14
ATOM 14684 O O . PRO A 1 54 ? 5.397 -4.006 10.790 1.00 0.00 54 PRO A O 14
ATOM 14695 N N . LYS A 1 55 ? 6.561 -4.365 8.898 1.00 0.00 55 LYS A N 14
ATOM 14696 C CA . LYS A 1 55 ? 6.472 -5.818 8.989 1.00 0.00 55 LYS A CA 14
ATOM 14697 C C . LYS A 1 55 ? 7.831 -6.427 9.316 1.00 0.00 55 LYS A C 14
ATOM 14698 O O . LYS A 1 55 ? 8.053 -6.915 10.425 1.00 0.00 55 LYS A O 14
ATOM 14717 N N . CYS A 1 56 ? 8.738 -6.394 8.346 1.00 0.00 56 CYS A N 14
ATOM 14718 C CA . CYS A 1 56 ? 10.077 -6.942 8.531 1.00 0.00 56 CYS A CA 14
ATOM 14719 C C . CYS A 1 56 ? 11.018 -5.892 9.117 1.00 0.00 56 CYS A C 14
ATOM 14720 O O . CYS A 1 56 ? 12.009 -6.225 9.764 1.00 0.00 56 CYS A O 14
ATOM 14727 N N . ASN A 1 57 ? 10.698 -4.623 8.884 1.00 0.00 57 ASN A N 14
ATOM 14728 C CA . ASN A 1 57 ? 11.515 -3.525 9.388 1.00 0.00 57 ASN A CA 14
ATOM 14729 C C . ASN A 1 57 ? 12.816 -3.408 8.599 1.00 0.00 57 ASN A C 14
ATOM 14730 O O . ASN A 1 57 ? 13.902 -3.364 9.178 1.00 0.00 57 ASN A O 14
ATOM 14741 N N . ILE A 1 58 ? 12.697 -3.358 7.277 1.00 0.00 58 ILE A N 14
ATOM 14742 C CA . ILE A 1 58 ? 13.863 -3.244 6.410 1.00 0.00 58 ILE A CA 14
ATOM 14743 C C . ILE A 1 58 ? 13.983 -1.838 5.831 1.00 0.00 58 ILE A C 14
ATOM 14744 O O . ILE A 1 58 ? 12.988 -1.232 5.432 1.00 0.00 58 ILE A O 14
ATOM 14760 N N . VAL A 1 59 ? 15.209 -1.325 5.786 1.00 0.00 59 VAL A N 14
ATOM 14761 C CA . VAL A 1 59 ? 15.460 0.008 5.253 1.00 0.00 59 VAL A CA 14
ATOM 14762 C C . VAL A 1 59 ? 15.209 0.056 3.750 1.00 0.00 59 VAL A C 14
ATOM 14763 O O . VAL A 1 59 ? 16.105 -0.215 2.951 1.00 0.00 59 VAL A O 14
ATOM 14776 N N . VAL A 1 60 ? 13.983 0.403 3.372 1.00 0.00 60 VAL A N 14
ATOM 14777 C CA . VAL A 1 60 ? 13.613 0.487 1.964 1.00 0.00 60 VAL A CA 14
ATOM 14778 C C . VAL A 1 60 ? 14.012 1.834 1.371 1.00 0.00 60 VAL A C 14
ATOM 14779 O O . VAL A 1 60 ? 13.955 2.863 2.045 1.00 0.00 60 VAL A O 14
ATOM 14792 N N . HIS A 1 61 ? 14.417 1.820 0.105 1.00 0.00 61 HIS A N 14
ATOM 14793 C CA . HIS A 1 61 ? 14.826 3.041 -0.581 1.00 0.00 61 HIS A CA 14
ATOM 14794 C C . HIS A 1 61 ? 13.960 3.288 -1.813 1.00 0.00 61 HIS A C 14
ATOM 14795 O O . HIS A 1 61 ? 13.075 2.494 -2.129 1.00 0.00 61 HIS A O 14
ATOM 14809 N N . GLN A 1 62 ? 14.223 4.393 -2.502 1.00 0.00 62 GLN A N 14
ATOM 14810 C CA . GLN A 1 62 ? 13.467 4.745 -3.699 1.00 0.00 62 GLN A CA 14
ATOM 14811 C C . GLN A 1 62 ? 11.996 4.969 -3.366 1.00 0.00 62 GLN A C 14
ATOM 14812 O O . GLN A 1 62 ? 11.108 4.444 -4.040 1.00 0.00 62 GLN A O 14
ATOM 14826 N N . THR A 1 63 ? 11.742 5.753 -2.322 1.00 0.00 63 THR A N 14
ATOM 14827 C CA . THR A 1 63 ? 10.379 6.046 -1.899 1.00 0.00 63 THR A CA 14
ATOM 14828 C C . THR A 1 63 ? 9.569 6.654 -3.038 1.00 0.00 63 THR A C 14
ATOM 14829 O O . THR A 1 63 ? 9.857 7.760 -3.495 1.00 0.00 63 THR A O 14
ATOM 14840 N N . GLN A 1 64 ? 8.554 5.925 -3.492 1.00 0.00 64 GLN A N 14
ATOM 14841 C CA . GLN A 1 64 ? 7.702 6.395 -4.578 1.00 0.00 64 GLN A CA 14
ATOM 14842 C C . GLN A 1 64 ? 7.405 7.884 -4.432 1.00 0.00 64 GLN A C 14
ATOM 14843 O O . GLN A 1 64 ? 7.000 8.360 -3.372 1.00 0.00 64 GLN A O 14
ATOM 14857 N N . PRO A 1 65 ? 7.612 8.638 -5.522 1.00 0.00 65 PRO A N 14
ATOM 14858 C CA . PRO A 1 65 ? 7.372 10.084 -5.541 1.00 0.00 65 PRO A CA 14
ATOM 14859 C C . PRO A 1 65 ? 5.889 10.428 -5.464 1.00 0.00 65 PRO A C 14
ATOM 14860 O O . PRO A 1 65 ? 5.031 9.563 -5.646 1.00 0.00 65 PRO A O 14
ATOM 14871 N N . LEU A 1 66 ? 5.592 11.694 -5.193 1.00 0.00 66 LEU A N 14
ATOM 14872 C CA . LEU A 1 66 ? 4.211 12.152 -5.092 1.00 0.00 66 LEU A CA 14
ATOM 14873 C C . LEU A 1 66 ? 3.638 12.460 -6.472 1.00 0.00 66 LEU A C 14
ATOM 14874 O O . LEU A 1 66 ? 2.742 13.293 -6.611 1.00 0.00 66 LEU A O 14
ATOM 14890 N N . SER A 1 67 ? 4.158 11.780 -7.489 1.00 0.00 67 SER A N 14
ATOM 14891 C CA . SER A 1 67 ? 3.699 11.982 -8.858 1.00 0.00 67 SER A CA 14
ATOM 14892 C C . SER A 1 67 ? 2.211 12.317 -8.888 1.00 0.00 67 SER A C 14
ATOM 14893 O O . SER A 1 67 ? 1.792 13.278 -9.532 1.00 0.00 67 SER A O 14
ATOM 14901 N N . GLY A 1 68 ? 1.416 11.516 -8.186 1.00 0.00 68 GLY A N 14
ATOM 14902 C CA . GLY A 1 68 ? -0.017 11.742 -8.145 1.00 0.00 68 GLY A CA 14
ATOM 14903 C C . GLY A 1 68 ? -0.752 10.665 -7.373 1.00 0.00 68 GLY A C 14
ATOM 14904 O O . GLY A 1 68 ? -0.974 9.559 -7.867 1.00 0.00 68 GLY A O 14
ATOM 14908 N N . PRO A 1 69 ? -1.142 10.984 -6.130 1.00 0.00 69 PRO A N 14
ATOM 14909 C CA . PRO A 1 69 ? -1.862 10.047 -5.261 1.00 0.00 69 PRO A CA 14
ATOM 14910 C C . PRO A 1 69 ? -3.284 9.784 -5.745 1.00 0.00 69 PRO A C 14
ATOM 14911 O O . PRO A 1 69 ? -3.702 8.633 -5.875 1.00 0.00 69 PRO A O 14
ATOM 14922 N N . SER A 1 70 ? -4.022 10.857 -6.011 1.00 0.00 70 SER A N 14
ATOM 14923 C CA . SER A 1 70 ? -5.399 10.741 -6.477 1.00 0.00 70 SER A CA 14
ATOM 14924 C C . SER A 1 70 ? -5.442 10.373 -7.957 1.00 0.00 70 SER A C 14
ATOM 14925 O O . SER A 1 70 ? -4.757 10.981 -8.779 1.00 0.00 70 SER A O 14
ATOM 14933 N N . SER A 1 71 ? -6.252 9.373 -8.289 1.00 0.00 71 SER A N 14
ATOM 14934 C CA . SER A 1 71 ? -6.382 8.920 -9.669 1.00 0.00 71 SER A CA 14
ATOM 14935 C C . SER A 1 71 ? -7.732 8.245 -9.894 1.00 0.00 71 SER A C 14
ATOM 14936 O O . SER A 1 71 ? -7.992 7.163 -9.370 1.00 0.00 71 SER A O 14
ATOM 14944 N N . GLY A 1 72 ? -8.588 8.894 -10.678 1.00 0.00 72 GLY A N 14
ATOM 14945 C CA . GLY A 1 72 ? -9.900 8.343 -10.959 1.00 0.00 72 GLY A CA 14
ATOM 14946 C C . GLY A 1 72 ? -10.596 9.056 -12.102 1.00 0.00 72 GLY A C 14
ATOM 14947 O O . GLY A 1 72 ? -10.672 10.284 -12.084 1.00 0.00 72 GLY A O 14
ATOM 14953 N N . GLY A 1 1 ? -4.201 9.553 -13.406 1.00 0.00 1 GLY A N 15
ATOM 14954 C CA . GLY A 1 1 ? -5.523 10.003 -13.011 1.00 0.00 1 GLY A CA 15
ATOM 14955 C C . GLY A 1 1 ? -6.160 9.095 -11.978 1.00 0.00 1 GLY A C 15
ATOM 14956 O O . GLY A 1 1 ? -6.041 9.330 -10.776 1.00 0.00 1 GLY A O 15
ATOM 14960 N N . SER A 1 2 ? -6.841 8.054 -12.448 1.00 0.00 2 SER A N 15
ATOM 14961 C CA . SER A 1 2 ? -7.504 7.109 -11.556 1.00 0.00 2 SER A CA 15
ATOM 14962 C C . SER A 1 2 ? -7.257 5.673 -12.006 1.00 0.00 2 SER A C 15
ATOM 14963 O O . SER A 1 2 ? -6.915 5.422 -13.161 1.00 0.00 2 SER A O 15
ATOM 14971 N N . SER A 1 3 ? -7.434 4.732 -11.084 1.00 0.00 3 SER A N 15
ATOM 14972 C CA . SER A 1 3 ? -7.228 3.320 -11.383 1.00 0.00 3 SER A CA 15
ATOM 14973 C C . SER A 1 3 ? -8.146 2.445 -10.535 1.00 0.00 3 SER A C 15
ATOM 14974 O O . SER A 1 3 ? -8.720 2.902 -9.547 1.00 0.00 3 SER A O 15
ATOM 14982 N N . GLY A 1 4 ? -8.281 1.182 -10.930 1.00 0.00 4 GLY A N 15
ATOM 14983 C CA . GLY A 1 4 ? -9.131 0.262 -10.197 1.00 0.00 4 GLY A CA 15
ATOM 14984 C C . GLY A 1 4 ? -10.111 -0.464 -11.097 1.00 0.00 4 GLY A C 15
ATOM 14985 O O . GLY A 1 4 ? -10.765 0.152 -11.938 1.00 0.00 4 GLY A O 15
ATOM 14989 N N . SER A 1 5 ? -10.211 -1.778 -10.922 1.00 0.00 5 SER A N 15
ATOM 14990 C CA . SER A 1 5 ? -11.114 -2.590 -11.729 1.00 0.00 5 SER A CA 15
ATOM 14991 C C . SER A 1 5 ? -11.183 -4.018 -11.196 1.00 0.00 5 SER A C 15
ATOM 14992 O O . SER A 1 5 ? -10.159 -4.625 -10.881 1.00 0.00 5 SER A O 15
ATOM 15000 N N . SER A 1 6 ? -12.398 -4.549 -11.099 1.00 0.00 6 SER A N 15
ATOM 15001 C CA . SER A 1 6 ? -12.602 -5.904 -10.601 1.00 0.00 6 SER A CA 15
ATOM 15002 C C . SER A 1 6 ? -13.328 -6.759 -11.636 1.00 0.00 6 SER A C 15
ATOM 15003 O O . SER A 1 6 ? -14.079 -6.247 -12.465 1.00 0.00 6 SER A O 15
ATOM 15011 N N . GLY A 1 7 ? -13.097 -8.068 -11.580 1.00 0.00 7 GLY A N 15
ATOM 15012 C CA . GLY A 1 7 ? -13.735 -8.974 -12.517 1.00 0.00 7 GLY A CA 15
ATOM 15013 C C . GLY A 1 7 ? -14.628 -9.987 -11.827 1.00 0.00 7 GLY A C 15
ATOM 15014 O O . GLY A 1 7 ? -15.834 -9.781 -11.707 1.00 0.00 7 GLY A O 15
ATOM 15018 N N . ASN A 1 8 ? -14.032 -11.086 -11.374 1.00 0.00 8 ASN A N 15
ATOM 15019 C CA . ASN A 1 8 ? -14.782 -12.136 -10.694 1.00 0.00 8 ASN A CA 15
ATOM 15020 C C . ASN A 1 8 ? -14.334 -12.272 -9.242 1.00 0.00 8 ASN A C 15
ATOM 15021 O O . ASN A 1 8 ? -13.431 -11.566 -8.791 1.00 0.00 8 ASN A O 15
ATOM 15032 N N . LEU A 1 9 ? -14.971 -13.183 -8.515 1.00 0.00 9 LEU A N 15
ATOM 15033 C CA . LEU A 1 9 ? -14.638 -13.412 -7.114 1.00 0.00 9 LEU A CA 15
ATOM 15034 C C . LEU A 1 9 ? -13.942 -14.758 -6.932 1.00 0.00 9 LEU A C 15
ATOM 15035 O O . LEU A 1 9 ? -14.273 -15.734 -7.605 1.00 0.00 9 LEU A O 15
ATOM 15051 N N . SER A 1 10 ? -12.979 -14.802 -6.018 1.00 0.00 10 SER A N 15
ATOM 15052 C CA . SER A 1 10 ? -12.235 -16.027 -5.749 1.00 0.00 10 SER A CA 15
ATOM 15053 C C . SER A 1 10 ? -12.313 -16.396 -4.271 1.00 0.00 10 SER A C 15
ATOM 15054 O O . SER A 1 10 ? -12.772 -15.606 -3.447 1.00 0.00 10 SER A O 15
ATOM 15062 N N . GLU A 1 11 ? -11.861 -17.603 -3.944 1.00 0.00 11 GLU A N 15
ATOM 15063 C CA . GLU A 1 11 ? -11.880 -18.078 -2.566 1.00 0.00 11 GLU A CA 15
ATOM 15064 C C . GLU A 1 11 ? -11.551 -16.946 -1.596 1.00 0.00 11 GLU A C 15
ATOM 15065 O O . GLU A 1 11 ? -10.885 -15.976 -1.959 1.00 0.00 11 GLU A O 15
ATOM 15077 N N . LEU A 1 12 ? -12.023 -17.078 -0.361 1.00 0.00 12 LEU A N 15
ATOM 15078 C CA . LEU A 1 12 ? -11.781 -16.067 0.662 1.00 0.00 12 LEU A CA 15
ATOM 15079 C C . LEU A 1 12 ? -10.498 -16.368 1.431 1.00 0.00 12 LEU A C 15
ATOM 15080 O O . LEU A 1 12 ? -10.266 -17.500 1.855 1.00 0.00 12 LEU A O 15
ATOM 15096 N N . THR A 1 13 ? -9.668 -15.345 1.610 1.00 0.00 13 THR A N 15
ATOM 15097 C CA . THR A 1 13 ? -8.410 -15.498 2.329 1.00 0.00 13 THR A CA 15
ATOM 15098 C C . THR A 1 13 ? -8.059 -14.232 3.101 1.00 0.00 13 THR A C 15
ATOM 15099 O O . THR A 1 13 ? -8.345 -13.114 2.670 1.00 0.00 13 THR A O 15
ATOM 15110 N N . PRO A 1 14 ? -7.425 -14.406 4.270 1.00 0.00 14 PRO A N 15
ATOM 15111 C CA . PRO A 1 14 ? -7.020 -13.287 5.126 1.00 0.00 14 PRO A CA 15
ATOM 15112 C C . PRO A 1 14 ? -5.883 -12.474 4.518 1.00 0.00 14 PRO A C 15
ATOM 15113 O O . PRO A 1 14 ? -5.373 -11.541 5.139 1.00 0.00 14 PRO A O 15
ATOM 15124 N N . TYR A 1 15 ? -5.489 -12.834 3.301 1.00 0.00 15 TYR A N 15
ATOM 15125 C CA . TYR A 1 15 ? -4.410 -12.138 2.610 1.00 0.00 15 TYR A CA 15
ATOM 15126 C C . TYR A 1 15 ? -4.930 -10.888 1.907 1.00 0.00 15 TYR A C 15
ATOM 15127 O O . TYR A 1 15 ? -4.407 -10.484 0.868 1.00 0.00 15 TYR A O 15
ATOM 15145 N N . ILE A 1 16 ? -5.963 -10.281 2.481 1.00 0.00 16 ILE A N 15
ATOM 15146 C CA . ILE A 1 16 ? -6.553 -9.076 1.910 1.00 0.00 16 ILE A CA 15
ATOM 15147 C C . ILE A 1 16 ? -6.452 -7.903 2.879 1.00 0.00 16 ILE A C 15
ATOM 15148 O O . ILE A 1 16 ? -5.889 -6.858 2.549 1.00 0.00 16 ILE A O 15
ATOM 15164 N N . LEU A 1 17 ? -6.998 -8.082 4.076 1.00 0.00 17 LEU A N 15
ATOM 15165 C CA . LEU A 1 17 ? -6.968 -7.039 5.095 1.00 0.00 17 LEU A CA 15
ATOM 15166 C C . LEU A 1 17 ? -5.555 -6.494 5.274 1.00 0.00 17 LEU A C 15
ATOM 15167 O O . LEU A 1 17 ? -4.594 -7.039 4.731 1.00 0.00 17 LEU A O 15
ATOM 15183 N N . CYS A 1 18 ? -5.435 -5.415 6.041 1.00 0.00 18 CYS A N 15
ATOM 15184 C CA . CYS A 1 18 ? -4.139 -4.796 6.295 1.00 0.00 18 CYS A CA 15
ATOM 15185 C C . CYS A 1 18 ? -3.629 -5.153 7.688 1.00 0.00 18 CYS A C 15
ATOM 15186 O O . CYS A 1 18 ? -4.385 -5.631 8.534 1.00 0.00 18 CYS A O 15
ATOM 15193 N N . SER A 1 19 ? -2.342 -4.917 7.919 1.00 0.00 19 SER A N 15
ATOM 15194 C CA . SER A 1 19 ? -1.729 -5.217 9.208 1.00 0.00 19 SER A CA 15
ATOM 15195 C C . SER A 1 19 ? -1.758 -3.994 10.120 1.00 0.00 19 SER A C 15
ATOM 15196 O O . SER A 1 19 ? -1.852 -4.120 11.342 1.00 0.00 19 SER A O 15
ATOM 15204 N N . ILE A 1 20 ? -1.676 -2.813 9.518 1.00 0.00 20 ILE A N 15
ATOM 15205 C CA . ILE A 1 20 ? -1.694 -1.567 10.275 1.00 0.00 20 ILE A CA 15
ATOM 15206 C C . ILE A 1 20 ? -3.118 -1.050 10.449 1.00 0.00 20 ILE A C 15
ATOM 15207 O O . ILE A 1 20 ? -3.617 -0.939 11.569 1.00 0.00 20 ILE A O 15
ATOM 15223 N N . CYS A 1 21 ? -3.768 -0.736 9.333 1.00 0.00 21 CYS A N 15
ATOM 15224 C CA . CYS A 1 21 ? -5.135 -0.232 9.360 1.00 0.00 21 CYS A CA 15
ATOM 15225 C C . CYS A 1 21 ? -6.116 -1.339 9.733 1.00 0.00 21 CYS A C 15
ATOM 15226 O O . CYS A 1 21 ? -7.153 -1.085 10.347 1.00 0.00 21 CYS A O 15
ATOM 15233 N N . LYS A 1 22 ? -5.782 -2.569 9.358 1.00 0.00 22 LYS A N 15
ATOM 15234 C CA . LYS A 1 22 ? -6.631 -3.717 9.653 1.00 0.00 22 LYS A CA 15
ATOM 15235 C C . LYS A 1 22 ? -7.982 -3.587 8.959 1.00 0.00 22 LYS A C 15
ATOM 15236 O O . LYS A 1 22 ? -9.029 -3.795 9.572 1.00 0.00 22 LYS A O 15
ATOM 15255 N N . GLY A 1 23 ? -7.953 -3.242 7.675 1.00 0.00 23 GLY A N 15
ATOM 15256 C CA . GLY A 1 23 ? -9.182 -3.092 6.919 1.00 0.00 23 GLY A CA 15
ATOM 15257 C C . GLY A 1 23 ? -8.958 -3.183 5.423 1.00 0.00 23 GLY A C 15
ATOM 15258 O O . GLY A 1 23 ? -7.840 -2.992 4.943 1.00 0.00 23 GLY A O 15
ATOM 15262 N N . TYR A 1 24 ? -10.021 -3.478 4.683 1.00 0.00 24 TYR A N 15
ATOM 15263 C CA . TYR A 1 24 ? -9.934 -3.599 3.233 1.00 0.00 24 TYR A CA 15
ATOM 15264 C C . TYR A 1 24 ? -8.927 -2.605 2.663 1.00 0.00 24 TYR A C 15
ATOM 15265 O O . TYR A 1 24 ? -8.806 -1.479 3.147 1.00 0.00 24 TYR A O 15
ATOM 15283 N N . LEU A 1 25 ? -8.206 -3.029 1.631 1.00 0.00 25 LEU A N 15
ATOM 15284 C CA . LEU A 1 25 ? -7.209 -2.177 0.992 1.00 0.00 25 LEU A CA 15
ATOM 15285 C C . LEU A 1 25 ? -7.847 -1.303 -0.082 1.00 0.00 25 LEU A C 15
ATOM 15286 O O . LEU A 1 25 ? -8.959 -1.575 -0.538 1.00 0.00 25 LEU A O 15
ATOM 15302 N N . ILE A 1 26 ? -7.136 -0.255 -0.485 1.00 0.00 26 ILE A N 15
ATOM 15303 C CA . ILE A 1 26 ? -7.633 0.656 -1.508 1.00 0.00 26 ILE A CA 15
ATOM 15304 C C . ILE A 1 26 ? -6.766 0.600 -2.762 1.00 0.00 26 ILE A C 15
ATOM 15305 O O . ILE A 1 26 ? -7.260 0.344 -3.860 1.00 0.00 26 ILE A O 15
ATOM 15321 N N . ASP A 1 27 ? -5.470 0.837 -2.589 1.00 0.00 27 ASP A N 15
ATOM 15322 C CA . ASP A 1 27 ? -4.533 0.811 -3.706 1.00 0.00 27 ASP A CA 15
ATOM 15323 C C . ASP A 1 27 ? -3.833 -0.542 -3.795 1.00 0.00 27 ASP A C 15
ATOM 15324 O O . ASP A 1 27 ? -3.553 -1.036 -4.887 1.00 0.00 27 ASP A O 15
ATOM 15333 N N . ALA A 1 28 ? -3.551 -1.134 -2.640 1.00 0.00 28 ALA A N 15
ATOM 15334 C CA . ALA A 1 28 ? -2.885 -2.429 -2.587 1.00 0.00 28 ALA A CA 15
ATOM 15335 C C . ALA A 1 28 ? -1.425 -2.313 -3.013 1.00 0.00 28 ALA A C 15
ATOM 15336 O O . ALA A 1 28 ? -0.973 -3.015 -3.919 1.00 0.00 28 ALA A O 15
ATOM 15343 N N . THR A 1 29 ? -0.691 -1.421 -2.355 1.00 0.00 29 THR A N 15
ATOM 15344 C CA . THR A 1 29 ? 0.717 -1.212 -2.667 1.00 0.00 29 THR A CA 15
ATOM 15345 C C . THR A 1 29 ? 1.589 -2.285 -2.025 1.00 0.00 29 THR A C 15
ATOM 15346 O O . THR A 1 29 ? 1.907 -2.213 -0.837 1.00 0.00 29 THR A O 15
ATOM 15357 N N . THR A 1 30 ? 1.973 -3.281 -2.817 1.00 0.00 30 THR A N 15
ATOM 15358 C CA . THR A 1 30 ? 2.807 -4.370 -2.325 1.00 0.00 30 THR A CA 15
ATOM 153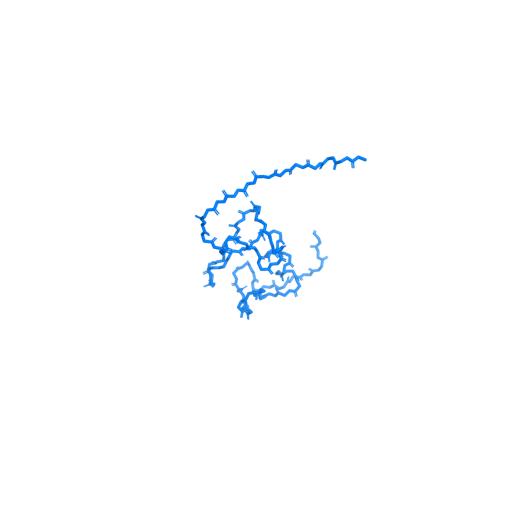59 C C . THR A 1 30 ? 4.285 -4.079 -2.558 1.00 0.00 30 THR A C 15
ATOM 15360 O O . THR A 1 30 ? 4.685 -3.687 -3.655 1.00 0.00 30 THR A O 15
ATOM 15371 N N . ILE A 1 31 ? 5.092 -4.273 -1.520 1.00 0.00 31 ILE A N 15
ATOM 15372 C CA . ILE A 1 31 ? 6.527 -4.032 -1.613 1.00 0.00 31 ILE A CA 15
ATOM 15373 C C . ILE A 1 31 ? 7.205 -5.082 -2.487 1.00 0.00 31 ILE A C 15
ATOM 15374 O O . ILE A 1 31 ? 6.601 -6.095 -2.842 1.00 0.00 31 ILE A O 15
ATOM 15390 N N . THR A 1 32 ? 8.465 -4.833 -2.831 1.00 0.00 32 THR A N 15
ATOM 15391 C CA . THR A 1 32 ? 9.226 -5.756 -3.662 1.00 0.00 32 THR A CA 15
ATOM 15392 C C . THR A 1 32 ? 10.301 -6.470 -2.850 1.00 0.00 32 THR A C 15
ATOM 15393 O O . THR A 1 32 ? 10.559 -7.656 -3.053 1.00 0.00 32 THR A O 15
ATOM 15404 N N . GLU A 1 33 ? 10.924 -5.739 -1.931 1.00 0.00 33 GLU A N 15
ATOM 15405 C CA . GLU A 1 33 ? 11.971 -6.304 -1.088 1.00 0.00 33 GLU A CA 15
ATOM 15406 C C . GLU A 1 33 ? 11.441 -7.483 -0.277 1.00 0.00 33 GLU A C 15
ATOM 15407 O O . GLU A 1 33 ? 11.775 -8.637 -0.546 1.00 0.00 33 GLU A O 15
ATOM 15419 N N . CYS A 1 34 ? 10.613 -7.183 0.718 1.00 0.00 34 CYS A N 15
ATOM 15420 C CA . CYS A 1 34 ? 10.036 -8.216 1.571 1.00 0.00 34 CYS A CA 15
ATOM 15421 C C . CYS A 1 34 ? 8.758 -8.779 0.954 1.00 0.00 34 CYS A C 15
ATOM 15422 O O . CYS A 1 34 ? 8.264 -9.827 1.371 1.00 0.00 34 CYS A O 15
ATOM 15429 N N . LEU A 1 35 ? 8.229 -8.076 -0.041 1.00 0.00 35 LEU A N 15
ATOM 15430 C CA . LEU A 1 35 ? 7.009 -8.505 -0.716 1.00 0.00 35 LEU A CA 15
ATOM 15431 C C . LEU A 1 35 ? 5.824 -8.501 0.244 1.00 0.00 35 LEU A C 15
ATOM 15432 O O . LEU A 1 35 ? 5.125 -9.504 0.390 1.00 0.00 35 LEU A O 15
ATOM 15448 N N . HIS A 1 36 ? 5.602 -7.364 0.896 1.00 0.00 36 HIS A N 15
ATOM 15449 C CA . HIS A 1 36 ? 4.500 -7.227 1.841 1.00 0.00 36 HIS A CA 15
ATOM 15450 C C . HIS A 1 36 ? 3.412 -6.317 1.280 1.00 0.00 36 HIS A C 15
ATOM 15451 O O . HIS A 1 36 ? 3.635 -5.590 0.310 1.00 0.00 36 HIS A O 15
ATOM 15465 N N . THR A 1 37 ? 2.234 -6.360 1.894 1.00 0.00 37 THR A N 15
ATOM 15466 C CA . THR A 1 37 ? 1.112 -5.541 1.455 1.00 0.00 37 THR A CA 15
ATOM 15467 C C . THR A 1 37 ? 0.787 -4.458 2.478 1.00 0.00 37 THR A C 15
ATOM 15468 O O . THR A 1 37 ? 0.638 -4.739 3.667 1.00 0.00 37 THR A O 15
ATOM 15479 N N . PHE A 1 38 ? 0.679 -3.220 2.008 1.00 0.00 38 PHE A N 15
ATOM 15480 C CA . PHE A 1 38 ? 0.373 -2.094 2.883 1.00 0.00 38 PHE A CA 15
ATOM 15481 C C . PHE A 1 38 ? -0.315 -0.975 2.107 1.00 0.00 38 PHE A C 15
ATOM 15482 O O . PHE A 1 38 ? 0.145 -0.569 1.040 1.00 0.00 38 PHE A O 15
ATOM 15499 N N . CYS A 1 39 ? -1.422 -0.479 2.652 1.00 0.00 39 CYS A N 15
ATOM 15500 C CA . CYS A 1 39 ? -2.175 0.592 2.013 1.00 0.00 39 CYS A CA 15
ATOM 15501 C C . CYS A 1 39 ? -1.252 1.735 1.599 1.00 0.00 39 CYS A C 15
ATOM 15502 O O . CYS A 1 39 ? -0.541 2.305 2.427 1.00 0.00 39 CYS A O 15
ATOM 15509 N N . LYS A 1 40 ? -1.269 2.064 0.312 1.00 0.00 40 LYS A N 15
ATOM 15510 C CA . LYS A 1 40 ? -0.435 3.139 -0.214 1.00 0.00 40 LYS A CA 15
ATOM 15511 C C . LYS A 1 40 ? -0.376 4.309 0.763 1.00 0.00 40 LYS A C 15
ATOM 15512 O O . LYS A 1 40 ? 0.598 5.062 0.786 1.00 0.00 40 LYS A O 15
ATOM 15531 N N . SER A 1 41 ? -1.423 4.455 1.569 1.00 0.00 41 SER A N 15
ATOM 15532 C CA . SER A 1 41 ? -1.491 5.535 2.546 1.00 0.00 41 SER A CA 15
ATOM 15533 C C . SER A 1 41 ? -0.662 5.201 3.783 1.00 0.00 41 SER A C 15
ATOM 15534 O O . SER A 1 41 ? 0.353 5.842 4.056 1.00 0.00 41 SER A O 15
ATOM 15542 N N . CYS A 1 42 ? -1.104 4.194 4.528 1.00 0.00 42 CYS A N 15
ATOM 15543 C CA . CYS A 1 42 ? -0.406 3.773 5.737 1.00 0.00 42 CYS A CA 15
ATOM 15544 C C . CYS A 1 42 ? 1.074 3.531 5.454 1.00 0.00 42 CYS A C 15
ATOM 15545 O O . CYS A 1 42 ? 1.942 3.993 6.196 1.00 0.00 42 CYS A O 15
ATOM 15552 N N . ILE A 1 43 ? 1.354 2.805 4.377 1.00 0.00 43 ILE A N 15
ATOM 15553 C CA . ILE A 1 43 ? 2.728 2.504 3.995 1.00 0.00 43 ILE A CA 15
ATOM 15554 C C . ILE A 1 43 ? 3.545 3.781 3.826 1.00 0.00 43 ILE A C 15
ATOM 15555 O O . ILE A 1 43 ? 4.664 3.886 4.327 1.00 0.00 43 ILE A O 15
ATOM 15571 N N . VAL A 1 44 ? 2.976 4.750 3.116 1.00 0.00 44 VAL A N 15
ATOM 15572 C CA . VAL A 1 44 ? 3.649 6.022 2.882 1.00 0.00 44 VAL A CA 15
ATOM 15573 C C . VAL A 1 44 ? 3.690 6.864 4.153 1.00 0.00 44 VAL A C 15
ATOM 15574 O O . VAL A 1 44 ? 4.632 7.624 4.376 1.00 0.00 44 VAL A O 15
ATOM 15587 N N . ARG A 1 45 ? 2.661 6.723 4.983 1.00 0.00 45 ARG A N 15
ATOM 15588 C CA . ARG A 1 45 ? 2.579 7.471 6.231 1.00 0.00 45 ARG A CA 15
ATOM 15589 C C . ARG A 1 45 ? 3.636 6.993 7.222 1.00 0.00 45 ARG A C 15
ATOM 15590 O O . ARG A 1 45 ? 4.146 7.773 8.027 1.00 0.00 45 ARG A O 15
ATOM 15611 N N . HIS A 1 46 ? 3.960 5.705 7.159 1.00 0.00 46 HIS A N 15
ATOM 15612 C CA . HIS A 1 46 ? 4.956 5.123 8.050 1.00 0.00 46 HIS A CA 15
ATOM 15613 C C . HIS A 1 46 ? 6.368 5.438 7.567 1.00 0.00 46 HIS A C 15
ATOM 15614 O O . HIS A 1 46 ? 7.296 5.562 8.367 1.00 0.00 46 HIS A O 15
ATOM 15628 N N . PHE A 1 47 ? 6.524 5.565 6.253 1.00 0.00 47 PHE A N 15
ATOM 15629 C CA . PHE A 1 47 ? 7.824 5.864 5.663 1.00 0.00 47 PHE A CA 15
ATOM 15630 C C . PHE A 1 47 ? 8.198 7.327 5.883 1.00 0.00 47 PHE A C 15
ATOM 15631 O O . PHE A 1 47 ? 9.377 7.680 5.912 1.00 0.00 47 PHE A O 15
ATOM 15648 N N . TYR A 1 48 ? 7.185 8.173 6.037 1.00 0.00 48 TYR A N 15
ATOM 15649 C CA . TYR A 1 48 ? 7.406 9.598 6.251 1.00 0.00 48 TYR A CA 15
ATOM 15650 C C . TYR A 1 48 ? 8.210 9.840 7.525 1.00 0.00 48 TYR A C 15
ATOM 15651 O O . TYR A 1 48 ? 9.058 10.730 7.578 1.00 0.00 48 TYR A O 15
ATOM 15669 N N . TYR A 1 49 ? 7.937 9.040 8.549 1.00 0.00 49 TYR A N 15
ATOM 15670 C CA . TYR A 1 49 ? 8.633 9.166 9.824 1.00 0.00 49 TYR A CA 15
ATOM 15671 C C . TYR A 1 49 ? 9.611 8.013 10.028 1.00 0.00 49 TYR A C 15
ATOM 15672 O O . TYR A 1 49 ? 10.753 8.218 10.439 1.00 0.00 49 TYR A O 15
ATOM 15690 N N . SER A 1 50 ? 9.153 6.799 9.737 1.00 0.00 50 SER A N 15
ATOM 15691 C CA . SER A 1 50 ? 9.985 5.612 9.890 1.00 0.00 50 SER A CA 15
ATOM 15692 C C . SER A 1 50 ? 10.443 5.089 8.532 1.00 0.00 50 SER A C 15
ATOM 15693 O O . SER A 1 50 ? 9.665 4.490 7.791 1.00 0.00 50 SER A O 15
ATOM 15701 N N . ASN A 1 51 ? 11.712 5.323 8.212 1.00 0.00 51 ASN A N 15
ATOM 15702 C CA . ASN A 1 51 ? 12.274 4.877 6.942 1.00 0.00 51 ASN A CA 15
ATOM 15703 C C . ASN A 1 51 ? 12.512 3.370 6.952 1.00 0.00 51 ASN A C 15
ATOM 15704 O O . ASN A 1 51 ? 13.582 2.898 6.566 1.00 0.00 51 ASN A O 15
ATOM 15715 N N . ARG A 1 52 ? 11.508 2.621 7.395 1.00 0.00 52 ARG A N 15
ATOM 15716 C CA . ARG A 1 52 ? 11.609 1.168 7.456 1.00 0.00 52 ARG A CA 15
ATOM 15717 C C . ARG A 1 52 ? 10.226 0.524 7.392 1.00 0.00 52 ARG A C 15
ATOM 15718 O O . ARG A 1 52 ? 9.219 1.160 7.702 1.00 0.00 52 ARG A O 15
ATOM 15739 N N . CYS A 1 53 ? 10.187 -0.741 6.986 1.00 0.00 53 CYS A N 15
ATOM 15740 C CA . CYS A 1 53 ? 8.929 -1.471 6.880 1.00 0.00 53 CYS A CA 15
ATOM 15741 C C . CYS A 1 53 ? 8.411 -1.866 8.260 1.00 0.00 53 CYS A C 15
ATOM 15742 O O . CYS A 1 53 ? 9.119 -2.470 9.066 1.00 0.00 53 CYS A O 15
ATOM 15749 N N . PRO A 1 54 ? 7.146 -1.519 8.538 1.00 0.00 54 PRO A N 15
ATOM 15750 C CA . PRO A 1 54 ? 6.504 -1.828 9.820 1.00 0.00 54 PRO A CA 15
ATOM 15751 C C . PRO A 1 54 ? 6.236 -3.320 9.989 1.00 0.00 54 PRO A C 15
ATOM 15752 O O . PRO A 1 54 ? 5.549 -3.736 10.922 1.00 0.00 54 PRO A O 15
ATOM 15763 N N . LYS A 1 55 ? 6.781 -4.121 9.080 1.00 0.00 55 LYS A N 15
ATOM 15764 C CA . LYS A 1 55 ? 6.603 -5.567 9.129 1.00 0.00 55 LYS A CA 15
ATOM 15765 C C . LYS A 1 55 ? 7.923 -6.269 9.434 1.00 0.00 55 LYS A C 15
ATOM 15766 O O . LYS A 1 55 ? 8.090 -6.864 10.499 1.00 0.00 55 LYS A O 15
ATOM 15785 N N . CYS A 1 56 ? 8.858 -6.194 8.493 1.00 0.00 56 CYS A N 15
ATOM 15786 C CA . CYS A 1 56 ? 10.164 -6.820 8.661 1.00 0.00 56 CYS A CA 15
ATOM 15787 C C . CYS A 1 56 ? 11.190 -5.811 9.167 1.00 0.00 56 CYS A C 15
ATOM 15788 O O . CYS A 1 56 ? 12.258 -6.185 9.649 1.00 0.00 56 CYS A O 15
ATOM 15795 N N . ASN A 1 57 ? 10.858 -4.529 9.052 1.00 0.00 57 ASN A N 15
ATOM 15796 C CA . ASN A 1 57 ? 11.751 -3.465 9.498 1.00 0.00 57 ASN A CA 15
ATOM 15797 C C . ASN A 1 57 ? 12.982 -3.377 8.601 1.00 0.00 57 ASN A C 15
ATOM 15798 O O . ASN A 1 57 ? 14.114 -3.370 9.084 1.00 0.00 57 ASN A O 15
ATOM 15809 N N . ILE A 1 58 ? 12.751 -3.309 7.294 1.00 0.00 58 ILE A N 15
ATOM 15810 C CA . ILE A 1 58 ? 13.841 -3.220 6.330 1.00 0.00 58 ILE A CA 15
ATOM 15811 C C . ILE A 1 58 ? 13.882 -1.845 5.673 1.00 0.00 58 ILE A C 15
ATOM 15812 O O . ILE A 1 58 ? 12.860 -1.167 5.561 1.00 0.00 58 ILE A O 15
ATOM 15828 N N . VAL A 1 59 ? 15.070 -1.439 5.237 1.00 0.00 59 VAL A N 15
ATOM 15829 C CA . VAL A 1 59 ? 15.245 -0.145 4.586 1.00 0.00 59 VAL A CA 15
ATOM 15830 C C . VAL A 1 59 ? 14.522 -0.103 3.245 1.00 0.00 59 VAL A C 15
ATOM 15831 O O . VAL A 1 59 ? 15.020 -0.615 2.242 1.00 0.00 59 VAL A O 15
ATOM 15844 N N . VAL A 1 60 ? 13.343 0.513 3.233 1.00 0.00 60 VAL A N 15
ATOM 15845 C CA . VAL A 1 60 ? 12.552 0.624 2.014 1.00 0.00 60 VAL A CA 15
ATOM 15846 C C . VAL A 1 60 ? 12.420 2.078 1.575 1.00 0.00 60 VAL A C 15
ATOM 15847 O O . VAL A 1 60 ? 11.412 2.732 1.847 1.00 0.00 60 VAL A O 15
ATOM 15860 N N . HIS A 1 61 ? 13.446 2.580 0.894 1.00 0.00 61 HIS A N 15
ATOM 15861 C CA . HIS A 1 61 ? 13.445 3.958 0.416 1.00 0.00 61 HIS A CA 15
ATOM 15862 C C . HIS A 1 61 ? 12.832 4.049 -0.978 1.00 0.00 61 HIS A C 15
ATOM 15863 O O . HIS A 1 61 ? 12.711 3.044 -1.679 1.00 0.00 61 HIS A O 15
ATOM 15877 N N . GLN A 1 62 ? 12.446 5.258 -1.372 1.00 0.00 62 GLN A N 15
ATOM 15878 C CA . GLN A 1 62 ? 11.844 5.478 -2.682 1.00 0.00 62 GLN A CA 15
ATOM 15879 C C . GLN A 1 62 ? 12.437 6.713 -3.353 1.00 0.00 62 GLN A C 15
ATOM 15880 O O . GLN A 1 62 ? 13.143 7.499 -2.720 1.00 0.00 62 GLN A O 15
ATOM 15894 N N . THR A 1 63 ? 12.144 6.880 -4.639 1.00 0.00 63 THR A N 15
ATOM 15895 C CA . THR A 1 63 ? 12.649 8.018 -5.396 1.00 0.00 63 THR A CA 15
ATOM 15896 C C . THR A 1 63 ? 11.538 8.677 -6.205 1.00 0.00 63 THR A C 15
ATOM 15897 O O . THR A 1 63 ? 10.953 8.057 -7.092 1.00 0.00 63 THR A O 15
ATOM 15908 N N . GLN A 1 64 ? 11.252 9.937 -5.893 1.00 0.00 64 GLN A N 15
ATOM 15909 C CA . GLN A 1 64 ? 10.210 10.679 -6.592 1.00 0.00 64 GLN A CA 15
ATOM 15910 C C . GLN A 1 64 ? 10.816 11.654 -7.596 1.00 0.00 64 GLN A C 15
ATOM 15911 O O . GLN A 1 64 ? 11.774 12.371 -7.302 1.00 0.00 64 GLN A O 15
ATOM 15925 N N . PRO A 1 65 ? 10.248 11.683 -8.810 1.00 0.00 65 PRO A N 15
ATOM 15926 C CA . PRO A 1 65 ? 10.716 12.566 -9.883 1.00 0.00 65 PRO A CA 15
ATOM 15927 C C . PRO A 1 65 ? 10.414 14.034 -9.599 1.00 0.00 65 PRO A C 15
ATOM 15928 O O . PRO A 1 65 ? 9.500 14.354 -8.838 1.00 0.00 65 PRO A O 15
ATOM 15939 N N . LEU A 1 66 ? 11.188 14.921 -10.214 1.00 0.00 66 LEU A N 15
ATOM 15940 C CA . LEU A 1 66 ? 11.003 16.356 -10.027 1.00 0.00 66 LEU A CA 15
ATOM 15941 C C . LEU A 1 66 ? 9.546 16.751 -10.246 1.00 0.00 66 LEU A C 15
ATOM 15942 O O . LEU A 1 66 ? 8.956 17.462 -9.433 1.00 0.00 66 LEU A O 15
ATOM 15958 N N . SER A 1 67 ? 8.970 16.282 -11.348 1.00 0.00 67 SER A N 15
ATOM 15959 C CA . SER A 1 67 ? 7.582 16.586 -11.674 1.00 0.00 67 SER A CA 15
ATOM 15960 C C . SER A 1 67 ? 6.738 15.316 -11.698 1.00 0.00 67 SER A C 15
ATOM 15961 O O . SER A 1 67 ? 7.259 14.214 -11.864 1.00 0.00 67 SER A O 15
ATOM 15969 N N . GLY A 1 68 ? 5.429 15.479 -11.529 1.00 0.00 68 GLY A N 15
ATOM 15970 C CA . GLY A 1 68 ? 4.532 14.338 -11.534 1.00 0.00 68 GLY A CA 15
ATOM 15971 C C . GLY A 1 68 ? 3.923 14.085 -12.898 1.00 0.00 68 GLY A C 15
ATOM 15972 O O . GLY A 1 68 ? 4.374 13.223 -13.654 1.00 0.00 68 GLY A O 15
ATOM 15976 N N . PRO A 1 69 ? 2.870 14.846 -13.232 1.00 0.00 69 PRO A N 15
ATOM 15977 C CA . PRO A 1 69 ? 2.175 14.718 -14.515 1.00 0.00 69 PRO A CA 15
ATOM 15978 C C . PRO A 1 69 ? 3.022 15.206 -15.685 1.00 0.00 69 PRO A C 15
ATOM 15979 O O . PRO A 1 69 ? 4.018 15.903 -15.494 1.00 0.00 69 PRO A O 15
ATOM 15990 N N . SER A 1 70 ? 2.620 14.835 -16.897 1.00 0.00 70 SER A N 15
ATOM 15991 C CA . SER A 1 70 ? 3.345 15.232 -18.098 1.00 0.00 70 SER A CA 15
ATOM 15992 C C . SER A 1 70 ? 2.380 15.684 -19.190 1.00 0.00 70 SER A C 15
ATOM 15993 O O . SER A 1 70 ? 1.337 15.067 -19.406 1.00 0.00 70 SER A O 15
ATOM 16001 N N . SER A 1 71 ? 2.738 16.764 -19.877 1.00 0.00 71 SER A N 15
ATOM 16002 C CA . SER A 1 71 ? 1.903 17.302 -20.945 1.00 0.00 71 SER A CA 15
ATOM 16003 C C . SER A 1 71 ? 2.759 17.803 -22.104 1.00 0.00 71 SER A C 15
ATOM 16004 O O . SER A 1 71 ? 3.424 18.833 -22.000 1.00 0.00 71 SER A O 15
ATOM 16012 N N . GLY A 1 72 ? 2.738 17.065 -23.210 1.00 0.00 72 GLY A N 15
ATOM 16013 C CA . GLY A 1 72 ? 3.516 17.449 -24.373 1.00 0.00 72 GLY A CA 15
ATOM 16014 C C . GLY A 1 72 ? 2.969 18.688 -25.053 1.00 0.00 72 GLY A C 15
ATOM 16015 O O . GLY A 1 72 ? 1.869 19.122 -24.713 1.00 0.00 72 GLY A O 15
ATOM 16021 N N . GLY A 1 1 ? 4.729 -41.844 24.990 1.00 0.00 1 GLY A N 16
ATOM 16022 C CA . GLY A 1 1 ? 3.967 -41.187 23.944 1.00 0.00 1 GLY A CA 16
ATOM 16023 C C . GLY A 1 1 ? 2.546 -40.874 24.371 1.00 0.00 1 GLY A C 16
ATOM 16024 O O . GLY A 1 1 ? 2.042 -41.445 25.338 1.00 0.00 1 GLY A O 16
ATOM 16028 N N . SER A 1 2 ? 1.900 -39.963 23.650 1.00 0.00 2 SER A N 16
ATOM 16029 C CA . SER A 1 2 ? 0.531 -39.571 23.963 1.00 0.00 2 SER A CA 16
ATOM 16030 C C . SER A 1 2 ? -0.087 -38.789 22.809 1.00 0.00 2 SER A C 16
ATOM 16031 O O . SER A 1 2 ? 0.616 -38.329 21.909 1.00 0.00 2 SER A O 16
ATOM 16039 N N . SER A 1 3 ? -1.408 -38.643 22.842 1.00 0.00 3 SER A N 16
ATOM 16040 C CA . SER A 1 3 ? -2.124 -37.920 21.797 1.00 0.00 3 SER A CA 16
ATOM 16041 C C . SER A 1 3 ? -3.536 -37.566 22.251 1.00 0.00 3 SER A C 16
ATOM 16042 O O . SER A 1 3 ? -4.064 -38.156 23.192 1.00 0.00 3 SER A O 16
ATOM 16050 N N . GLY A 1 4 ? -4.143 -36.595 21.574 1.00 0.00 4 GLY A N 16
ATOM 16051 C CA . GLY A 1 4 ? -5.488 -36.177 21.922 1.00 0.00 4 GLY A CA 16
ATOM 16052 C C . GLY A 1 4 ? -5.931 -34.948 21.153 1.00 0.00 4 GLY A C 16
ATOM 16053 O O . GLY A 1 4 ? -5.165 -33.998 20.994 1.00 0.00 4 GLY A O 16
ATOM 16057 N N . SER A 1 5 ? -7.170 -34.968 20.672 1.00 0.00 5 SER A N 16
ATOM 16058 C CA . SER A 1 5 ? -7.711 -33.849 19.910 1.00 0.00 5 SER A CA 16
ATOM 16059 C C . SER A 1 5 ? -9.220 -33.736 20.107 1.00 0.00 5 SER A C 16
ATOM 16060 O O . SER A 1 5 ? -9.985 -34.566 19.615 1.00 0.00 5 SER A O 16
ATOM 16068 N N . SER A 1 6 ? -9.641 -32.704 20.831 1.00 0.00 6 SER A N 16
ATOM 16069 C CA . SER A 1 6 ? -11.057 -32.484 21.098 1.00 0.00 6 SER A CA 16
ATOM 16070 C C . SER A 1 6 ? -11.388 -30.994 21.083 1.00 0.00 6 SER A C 16
ATOM 16071 O O . SER A 1 6 ? -10.496 -30.150 21.015 1.00 0.00 6 SER A O 16
ATOM 16079 N N . GLY A 1 7 ? -12.678 -30.680 21.148 1.00 0.00 7 GLY A N 16
ATOM 16080 C CA . GLY A 1 7 ? -13.105 -29.293 21.141 1.00 0.00 7 GLY A CA 16
ATOM 16081 C C . GLY A 1 7 ? -13.733 -28.887 19.823 1.00 0.00 7 GLY A C 16
ATOM 16082 O O . GLY A 1 7 ? -14.077 -29.737 19.003 1.00 0.00 7 GLY A O 16
ATOM 16086 N N . ASN A 1 8 ? -13.883 -27.582 19.618 1.00 0.00 8 ASN A N 16
ATOM 16087 C CA . ASN A 1 8 ? -14.476 -27.064 18.390 1.00 0.00 8 ASN A CA 16
ATOM 16088 C C . ASN A 1 8 ? -13.919 -25.684 18.057 1.00 0.00 8 ASN A C 16
ATOM 16089 O O . ASN A 1 8 ? -14.194 -24.706 18.752 1.00 0.00 8 ASN A O 16
ATOM 16100 N N . LEU A 1 9 ? -13.133 -25.612 16.988 1.00 0.00 9 LEU A N 16
ATOM 16101 C CA . LEU A 1 9 ? -12.536 -24.352 16.560 1.00 0.00 9 LEU A CA 16
ATOM 16102 C C . LEU A 1 9 ? -12.369 -24.315 15.045 1.00 0.00 9 LEU A C 16
ATOM 16103 O O . LEU A 1 9 ? -11.811 -25.237 14.449 1.00 0.00 9 LEU A O 16
ATOM 16119 N N . SER A 1 10 ? -12.854 -23.243 14.427 1.00 0.00 10 SER A N 16
ATOM 16120 C CA . SER A 1 10 ? -12.760 -23.086 12.980 1.00 0.00 10 SER A CA 16
ATOM 16121 C C . SER A 1 10 ? -12.857 -21.616 12.585 1.00 0.00 10 SER A C 16
ATOM 16122 O O . SER A 1 10 ? -13.808 -20.926 12.950 1.00 0.00 10 SER A O 16
ATOM 16130 N N . GLU A 1 11 ? -11.864 -21.144 11.838 1.00 0.00 11 GLU A N 16
ATOM 16131 C CA . GLU A 1 11 ? -11.836 -19.755 11.394 1.00 0.00 11 GLU A CA 16
ATOM 16132 C C . GLU A 1 11 ? -11.478 -19.664 9.913 1.00 0.00 11 GLU A C 16
ATOM 16133 O O . GLU A 1 11 ? -10.475 -20.225 9.470 1.00 0.00 11 GLU A O 16
ATOM 16145 N N . LEU A 1 12 ? -12.304 -18.953 9.154 1.00 0.00 12 LEU A N 16
ATOM 16146 C CA . LEU A 1 12 ? -12.076 -18.788 7.722 1.00 0.00 12 LEU A CA 16
ATOM 16147 C C . LEU A 1 12 ? -10.843 -17.928 7.463 1.00 0.00 12 LEU A C 16
ATOM 16148 O O . LEU A 1 12 ? -10.657 -16.884 8.090 1.00 0.00 12 LEU A O 16
ATOM 16164 N N . THR A 1 13 ? -10.002 -18.372 6.534 1.00 0.00 13 THR A N 16
ATOM 16165 C CA . THR A 1 13 ? -8.788 -17.643 6.191 1.00 0.00 13 THR A CA 16
ATOM 16166 C C . THR A 1 13 ? -9.112 -16.245 5.676 1.00 0.00 13 THR A C 16
ATOM 16167 O O . THR A 1 13 ? -10.150 -16.011 5.057 1.00 0.00 13 THR A O 16
ATOM 16178 N N . PRO A 1 14 ? -8.204 -15.293 5.937 1.00 0.00 14 PRO A N 16
ATOM 16179 C CA . PRO A 1 14 ? -8.372 -13.901 5.507 1.00 0.00 14 PRO A CA 16
ATOM 16180 C C . PRO A 1 14 ? -8.249 -13.742 3.996 1.00 0.00 14 PRO A C 16
ATOM 16181 O O . PRO A 1 14 ? -7.357 -14.317 3.371 1.00 0.00 14 PRO A O 16
ATOM 16192 N N . TYR A 1 15 ? -9.150 -12.959 3.413 1.00 0.00 15 TYR A N 16
ATOM 16193 C CA . TYR A 1 15 ? -9.144 -12.726 1.974 1.00 0.00 15 TYR A CA 16
ATOM 16194 C C . TYR A 1 15 ? -8.181 -11.601 1.608 1.00 0.00 15 TYR A C 16
ATOM 16195 O O . TYR A 1 15 ? -7.099 -11.844 1.072 1.00 0.00 15 TYR A O 16
ATOM 16213 N N . ILE A 1 16 ? -8.583 -10.369 1.902 1.00 0.00 16 ILE A N 16
ATOM 16214 C CA . ILE A 1 16 ? -7.756 -9.205 1.607 1.00 0.00 16 ILE A CA 16
ATOM 16215 C C . ILE A 1 16 ? -7.918 -8.130 2.676 1.00 0.00 16 ILE A C 16
ATOM 16216 O O . ILE A 1 16 ? -8.931 -7.431 2.722 1.00 0.00 16 ILE A O 16
ATOM 16232 N N . LEU A 1 17 ? -6.912 -8.002 3.534 1.00 0.00 17 LEU A N 16
ATOM 16233 C CA . LEU A 1 17 ? -6.940 -7.010 4.604 1.00 0.00 17 LEU A CA 16
ATOM 16234 C C . LEU A 1 17 ? -5.547 -6.445 4.860 1.00 0.00 17 LEU A C 16
ATOM 16235 O O . LEU A 1 17 ? -4.560 -6.920 4.298 1.00 0.00 17 LEU A O 16
ATOM 16251 N N . CYS A 1 18 ? -5.473 -5.431 5.715 1.00 0.00 18 CYS A N 16
ATOM 16252 C CA . CYS A 1 18 ? -4.201 -4.802 6.049 1.00 0.00 18 CYS A CA 16
ATOM 16253 C C . CYS A 1 18 ? -3.682 -5.304 7.394 1.00 0.00 18 CYS A C 16
ATOM 16254 O O . CYS A 1 18 ? -4.419 -5.917 8.165 1.00 0.00 18 CYS A O 16
ATOM 16261 N N . SER A 1 19 ? -2.409 -5.037 7.668 1.00 0.00 19 SER A N 16
ATOM 16262 C CA . SER A 1 19 ? -1.791 -5.464 8.917 1.00 0.00 19 SER A CA 16
ATOM 16263 C C . SER A 1 19 ? -1.592 -4.279 9.858 1.00 0.00 19 SER A C 16
ATOM 16264 O O . SER A 1 19 ? -1.600 -4.434 11.079 1.00 0.00 19 SER A O 16
ATOM 16272 N N . ILE A 1 20 ? -1.414 -3.096 9.279 1.00 0.00 20 ILE A N 16
ATOM 16273 C CA . ILE A 1 20 ? -1.214 -1.884 10.064 1.00 0.00 20 ILE A CA 16
ATOM 16274 C C . ILE A 1 20 ? -2.542 -1.334 10.574 1.00 0.00 20 ILE A C 16
ATOM 16275 O O . ILE A 1 20 ? -2.778 -1.273 11.780 1.00 0.00 20 ILE A O 16
ATOM 16291 N N . CYS A 1 21 ? -3.406 -0.937 9.646 1.00 0.00 21 CYS A N 16
ATOM 16292 C CA . CYS A 1 21 ? -4.712 -0.393 10.000 1.00 0.00 21 CYS A CA 16
ATOM 16293 C C . CYS A 1 21 ? -5.740 -1.509 10.161 1.00 0.00 21 CYS A C 16
ATOM 16294 O O . CYS A 1 21 ? -6.786 -1.320 10.783 1.00 0.00 21 CYS A O 16
ATOM 16301 N N . LYS A 1 22 ? -5.436 -2.672 9.596 1.00 0.00 22 LYS A N 16
ATOM 16302 C CA . LYS A 1 22 ? -6.331 -3.820 9.677 1.00 0.00 22 LYS A CA 16
ATOM 16303 C C . LYS A 1 22 ? -7.658 -3.525 8.985 1.00 0.00 22 LYS A C 16
ATOM 16304 O O . LYS A 1 22 ? -8.721 -3.918 9.464 1.00 0.00 22 LYS A O 16
ATOM 16323 N N . GLY A 1 23 ? -7.588 -2.832 7.852 1.00 0.00 23 GLY A N 16
ATOM 16324 C CA . GLY A 1 23 ? -8.791 -2.498 7.112 1.00 0.00 23 GLY A CA 16
ATOM 16325 C C . GLY A 1 23 ? -8.751 -3.004 5.683 1.00 0.00 23 GLY A C 16
ATOM 16326 O O . GLY A 1 23 ? -8.419 -4.164 5.437 1.00 0.00 23 GLY A O 16
ATOM 16330 N N . TYR A 1 24 ? -9.092 -2.133 4.739 1.00 0.00 24 TYR A N 16
ATOM 16331 C CA . TYR A 1 24 ? -9.098 -2.500 3.328 1.00 0.00 24 TYR A CA 16
ATOM 16332 C C . TYR A 1 24 ? -7.992 -1.771 2.571 1.00 0.00 24 TYR A C 16
ATOM 16333 O O . TYR A 1 24 ? -7.788 -0.570 2.750 1.00 0.00 24 TYR A O 16
ATOM 16351 N N . LEU A 1 25 ? -7.280 -2.507 1.725 1.00 0.00 25 LEU A N 16
ATOM 16352 C CA . LEU A 1 25 ? -6.194 -1.933 0.939 1.00 0.00 25 LEU A CA 16
ATOM 16353 C C . LEU A 1 25 ? -6.737 -1.158 -0.257 1.00 0.00 25 LEU A C 16
ATOM 16354 O O . LEU A 1 25 ? -7.307 -1.741 -1.180 1.00 0.00 25 LEU A O 16
ATOM 16370 N N . ILE A 1 26 ? -6.556 0.158 -0.235 1.00 0.00 26 ILE A N 16
ATOM 16371 C CA . ILE A 1 26 ? -7.026 1.012 -1.318 1.00 0.00 26 ILE A CA 16
ATOM 16372 C C . ILE A 1 26 ? -6.127 0.889 -2.544 1.00 0.00 26 ILE A C 16
ATOM 16373 O O . ILE A 1 26 ? -6.566 0.446 -3.606 1.00 0.00 26 ILE A O 16
ATOM 16389 N N . ASP A 1 27 ? -4.867 1.281 -2.390 1.00 0.00 27 ASP A N 16
ATOM 16390 C CA . ASP A 1 27 ? -3.905 1.212 -3.483 1.00 0.00 27 ASP A CA 16
ATOM 16391 C C . ASP A 1 27 ? -3.371 -0.207 -3.648 1.00 0.00 27 ASP A C 16
ATOM 16392 O O . ASP A 1 27 ? -3.130 -0.665 -4.764 1.00 0.00 27 ASP A O 16
ATOM 16401 N N . ALA A 1 28 ? -3.187 -0.899 -2.528 1.00 0.00 28 ALA A N 16
ATOM 16402 C CA . ALA A 1 28 ? -2.683 -2.266 -2.548 1.00 0.00 28 ALA A CA 16
ATOM 16403 C C . ALA A 1 28 ? -1.201 -2.299 -2.905 1.00 0.00 28 ALA A C 16
ATOM 16404 O O . ALA A 1 28 ? -0.793 -2.979 -3.848 1.00 0.00 28 ALA A O 16
ATOM 16411 N N . THR A 1 29 ? -0.397 -1.559 -2.148 1.00 0.00 29 THR A N 16
ATOM 16412 C CA . THR A 1 29 ? 1.040 -1.502 -2.386 1.00 0.00 29 THR A CA 16
ATOM 16413 C C . THR A 1 29 ? 1.739 -2.736 -1.827 1.00 0.00 29 THR A C 16
ATOM 16414 O O . THR A 1 29 ? 1.279 -3.338 -0.857 1.00 0.00 29 THR A O 16
ATOM 16425 N N . THR A 1 30 ? 2.856 -3.108 -2.445 1.00 0.00 30 THR A N 16
ATOM 16426 C CA . THR A 1 30 ? 3.619 -4.271 -2.010 1.00 0.00 30 THR A CA 16
ATOM 16427 C C . THR A 1 30 ? 5.101 -4.105 -2.325 1.00 0.00 30 THR A C 16
ATOM 16428 O O . THR A 1 30 ? 5.469 -3.704 -3.429 1.00 0.00 30 THR A O 16
ATOM 16439 N N . ILE A 1 31 ? 5.947 -4.416 -1.348 1.00 0.00 31 ILE A N 16
ATOM 16440 C CA . ILE A 1 31 ? 7.390 -4.303 -1.523 1.00 0.00 31 ILE A CA 16
ATOM 16441 C C . ILE A 1 31 ? 8.016 -5.662 -1.816 1.00 0.00 31 ILE A C 16
ATOM 16442 O O . ILE A 1 31 ? 8.449 -6.369 -0.905 1.00 0.00 31 ILE A O 16
ATOM 16458 N N . THR A 1 32 ? 8.064 -6.023 -3.095 1.00 0.00 32 THR A N 16
ATOM 16459 C CA . THR A 1 32 ? 8.638 -7.296 -3.509 1.00 0.00 32 THR A CA 16
ATOM 16460 C C . THR A 1 32 ? 9.762 -7.723 -2.572 1.00 0.00 32 THR A C 16
ATOM 16461 O O . THR A 1 32 ? 9.844 -8.886 -2.177 1.00 0.00 32 THR A O 16
ATOM 16472 N N . GLU A 1 33 ? 10.624 -6.775 -2.218 1.00 0.00 33 GLU A N 16
ATOM 16473 C CA . GLU A 1 33 ? 11.743 -7.056 -1.327 1.00 0.00 33 GLU A CA 16
ATOM 16474 C C . GLU A 1 33 ? 11.359 -8.101 -0.284 1.00 0.00 33 GLU A C 16
ATOM 16475 O O . GLU A 1 33 ? 12.064 -9.094 -0.095 1.00 0.00 33 GLU A O 16
ATOM 16487 N N . CYS A 1 34 ? 10.238 -7.872 0.391 1.00 0.00 34 CYS A N 16
ATOM 16488 C CA . CYS A 1 34 ? 9.760 -8.792 1.416 1.00 0.00 34 CYS A CA 16
ATOM 16489 C C . CYS A 1 34 ? 8.411 -9.388 1.024 1.00 0.00 34 CYS A C 16
ATOM 16490 O O . CYS A 1 34 ? 7.911 -10.304 1.678 1.00 0.00 34 CYS A O 16
ATOM 16497 N N . LEU A 1 35 ? 7.826 -8.862 -0.047 1.00 0.00 35 LEU A N 16
ATOM 16498 C CA . LEU A 1 35 ? 6.535 -9.342 -0.527 1.00 0.00 35 LEU A CA 16
ATOM 16499 C C . LEU A 1 35 ? 5.440 -9.082 0.503 1.00 0.00 35 LEU A C 16
ATOM 16500 O O . LEU A 1 35 ? 4.607 -9.948 0.771 1.00 0.00 35 LEU A O 16
ATOM 16516 N N . HIS A 1 36 ? 5.447 -7.882 1.076 1.00 0.00 36 HIS A N 16
ATOM 16517 C CA . HIS A 1 36 ? 4.452 -7.507 2.075 1.00 0.00 36 HIS A CA 16
ATOM 16518 C C . HIS A 1 36 ? 3.469 -6.488 1.507 1.00 0.00 36 HIS A C 16
ATOM 16519 O O . HIS A 1 36 ? 3.867 -5.511 0.872 1.00 0.00 36 HIS A O 16
ATOM 16533 N N . THR A 1 37 ? 2.181 -6.724 1.738 1.00 0.00 37 THR A N 16
ATOM 16534 C CA . THR A 1 37 ? 1.140 -5.829 1.247 1.00 0.00 37 THR A CA 16
ATOM 16535 C C . THR A 1 37 ? 0.868 -4.705 2.241 1.00 0.00 37 THR A C 16
ATOM 16536 O O . THR A 1 37 ? 0.932 -4.907 3.454 1.00 0.00 37 THR A O 16
ATOM 16547 N N . PHE A 1 38 ? 0.563 -3.522 1.720 1.00 0.00 38 PHE A N 16
ATOM 16548 C CA . PHE A 1 38 ? 0.280 -2.365 2.563 1.00 0.00 38 PHE A CA 16
ATOM 16549 C C . PHE A 1 38 ? -0.653 -1.389 1.852 1.00 0.00 38 PHE A C 16
ATOM 16550 O O . PHE A 1 38 ? -0.824 -1.452 0.634 1.00 0.00 38 PHE A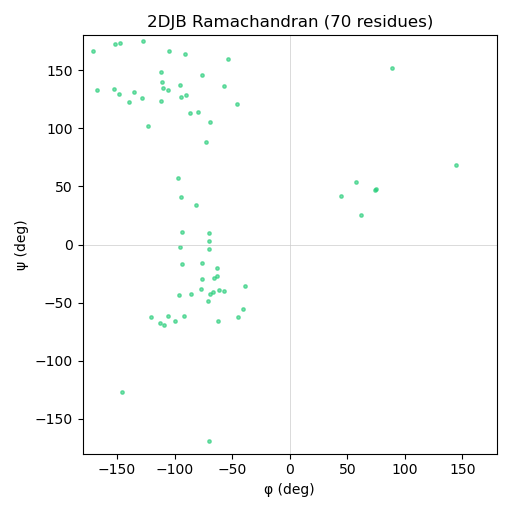 O 16
ATOM 16567 N N . CYS A 1 39 ? -1.254 -0.488 2.621 1.00 0.00 39 CYS A N 16
ATOM 16568 C CA . CYS A 1 39 ? -2.170 0.501 2.068 1.00 0.00 39 CYS A CA 16
ATOM 16569 C C . CYS A 1 39 ? -1.427 1.778 1.685 1.00 0.00 39 CYS A C 16
ATOM 16570 O O . CYS A 1 39 ? -0.337 2.050 2.190 1.00 0.00 39 CYS A O 16
ATOM 16577 N N . LYS A 1 40 ? -2.023 2.557 0.789 1.00 0.00 40 LYS A N 16
ATOM 16578 C CA . LYS A 1 40 ? -1.419 3.806 0.339 1.00 0.00 40 LYS A CA 16
ATOM 16579 C C . LYS A 1 40 ? -1.109 4.718 1.521 1.00 0.00 40 LYS A C 16
ATOM 16580 O O . LYS A 1 40 ? 0.052 5.026 1.792 1.00 0.00 40 LYS A O 16
ATOM 16599 N N . SER A 1 41 ? -2.153 5.145 2.224 1.00 0.00 41 SER A N 16
ATOM 16600 C CA . SER A 1 41 ? -1.991 6.024 3.376 1.00 0.00 41 SER A CA 16
ATOM 16601 C C . SER A 1 41 ? -1.070 5.392 4.415 1.00 0.00 41 SER A C 16
ATOM 16602 O O . SER A 1 41 ? -0.307 6.086 5.089 1.00 0.00 41 SER A O 16
ATOM 16610 N N . CYS A 1 42 ? -1.146 4.072 4.540 1.00 0.00 42 CYS A N 16
ATOM 16611 C CA . CYS A 1 42 ? -0.320 3.344 5.496 1.00 0.00 42 CYS A CA 16
ATOM 16612 C C . CYS A 1 42 ? 1.157 3.445 5.127 1.00 0.00 42 CYS A C 16
ATOM 16613 O O . CYS A 1 42 ? 1.955 4.019 5.869 1.00 0.00 42 CYS A O 16
ATOM 16620 N N . ILE A 1 43 ? 1.513 2.885 3.976 1.00 0.00 43 ILE A N 16
ATOM 16621 C CA . ILE A 1 43 ? 2.893 2.913 3.508 1.00 0.00 43 ILE A CA 16
ATOM 16622 C C . ILE A 1 43 ? 3.387 4.346 3.339 1.00 0.00 43 ILE A C 16
ATOM 16623 O O . ILE A 1 43 ? 4.583 4.618 3.442 1.00 0.00 43 ILE A O 16
ATOM 16639 N N . VAL A 1 44 ? 2.457 5.260 3.080 1.00 0.00 44 VAL A N 16
ATOM 16640 C CA . VAL A 1 44 ? 2.797 6.666 2.899 1.00 0.00 44 VAL A CA 16
ATOM 16641 C C . VAL A 1 44 ? 2.923 7.378 4.241 1.00 0.00 44 VAL A C 16
ATOM 16642 O O . VAL A 1 44 ? 3.734 8.291 4.398 1.00 0.00 44 VAL A O 16
ATOM 16655 N N . ARG A 1 45 ? 2.114 6.954 5.207 1.00 0.00 45 ARG A N 16
ATOM 16656 C CA . ARG A 1 45 ? 2.134 7.552 6.537 1.00 0.00 45 ARG A CA 16
ATOM 16657 C C . ARG A 1 45 ? 3.283 6.988 7.369 1.00 0.00 45 ARG A C 16
ATOM 16658 O O . ARG A 1 45 ? 3.846 7.680 8.218 1.00 0.00 45 ARG A O 16
ATOM 16679 N N . HIS A 1 46 ? 3.624 5.728 7.121 1.00 0.00 46 HIS A N 16
ATOM 16680 C CA . HIS A 1 46 ? 4.705 5.071 7.847 1.00 0.00 46 HIS A CA 16
ATOM 16681 C C . HIS A 1 46 ? 6.064 5.542 7.340 1.00 0.00 46 HIS A C 16
ATOM 16682 O O . HIS A 1 46 ? 7.006 5.704 8.117 1.00 0.00 46 HIS A O 16
ATOM 16696 N N . PHE A 1 47 ? 6.160 5.759 6.032 1.00 0.00 47 PHE A N 16
ATOM 16697 C CA . PHE A 1 47 ? 7.405 6.210 5.422 1.00 0.00 47 PHE A CA 16
ATOM 16698 C C . PHE A 1 47 ? 7.721 7.646 5.827 1.00 0.00 47 PHE A C 16
ATOM 16699 O O . PHE A 1 47 ? 8.859 8.102 5.703 1.00 0.00 47 PHE A O 16
ATOM 16716 N N . TYR A 1 48 ? 6.708 8.354 6.312 1.00 0.00 48 TYR A N 16
ATOM 16717 C CA . TYR A 1 48 ? 6.875 9.740 6.733 1.00 0.00 48 TYR A CA 16
ATOM 16718 C C . TYR A 1 48 ? 7.663 9.821 8.037 1.00 0.00 48 TYR A C 16
ATOM 16719 O O . TYR A 1 48 ? 8.567 10.645 8.179 1.00 0.00 48 TYR A O 16
ATOM 16737 N N . TYR A 1 49 ? 7.314 8.960 8.986 1.00 0.00 49 TYR A N 16
ATOM 16738 C CA . TYR A 1 49 ? 7.986 8.934 10.280 1.00 0.00 49 TYR A CA 16
ATOM 16739 C C . TYR A 1 49 ? 9.092 7.883 10.298 1.00 0.00 49 TYR A C 16
ATOM 16740 O O . TYR A 1 49 ? 10.195 8.135 10.781 1.00 0.00 49 TYR A O 16
ATOM 16758 N N . SER A 1 50 ? 8.786 6.703 9.768 1.00 0.00 50 SER A N 16
ATOM 16759 C CA . SER A 1 50 ? 9.751 5.611 9.726 1.00 0.00 50 SER A CA 16
ATOM 16760 C C . SER A 1 50 ? 10.047 5.202 8.286 1.00 0.00 50 SER A C 16
ATOM 16761 O O . SER A 1 50 ? 9.159 4.755 7.562 1.00 0.00 50 SER A O 16
ATOM 16769 N N . ASN A 1 51 ? 11.302 5.360 7.878 1.00 0.00 51 ASN A N 16
ATOM 16770 C CA . ASN A 1 51 ? 11.716 5.008 6.525 1.00 0.00 51 ASN A CA 16
ATOM 16771 C C . ASN A 1 51 ? 12.052 3.524 6.427 1.00 0.00 51 ASN A C 16
ATOM 16772 O O . ASN A 1 51 ? 13.049 3.142 5.814 1.00 0.00 51 ASN A O 16
ATOM 16783 N N . ARG A 1 52 ? 11.213 2.691 7.035 1.00 0.00 52 ARG A N 16
ATOM 16784 C CA . ARG A 1 52 ? 11.422 1.248 7.017 1.00 0.00 52 ARG A CA 16
ATOM 16785 C C . ARG A 1 52 ? 10.088 0.506 7.013 1.00 0.00 52 ARG A C 16
ATOM 16786 O O . ARG A 1 52 ? 9.064 1.046 7.432 1.00 0.00 52 ARG A O 16
ATOM 16807 N N . CYS A 1 53 ? 10.108 -0.734 6.537 1.00 0.00 53 CYS A N 16
ATOM 16808 C CA . CYS A 1 53 ? 8.902 -1.550 6.477 1.00 0.00 53 CYS A CA 16
ATOM 16809 C C . CYS A 1 53 ? 8.415 -1.904 7.879 1.00 0.00 53 CYS A C 16
ATOM 16810 O O . CYS A 1 53 ? 9.144 -2.473 8.692 1.00 0.00 53 CYS A O 16
ATOM 16817 N N . PRO A 1 54 ? 7.151 -1.561 8.170 1.00 0.00 54 PRO A N 16
ATOM 16818 C CA . PRO A 1 54 ? 6.537 -1.833 9.473 1.00 0.00 54 PRO A CA 16
ATOM 16819 C C . PRO A 1 54 ? 6.288 -3.321 9.697 1.00 0.00 54 PRO A C 16
ATOM 16820 O O . PRO A 1 54 ? 5.657 -3.714 10.678 1.00 0.00 54 PRO A O 16
ATOM 16831 N N . LYS A 1 55 ? 6.787 -4.144 8.782 1.00 0.00 55 LYS A N 16
ATOM 16832 C CA . LYS A 1 55 ? 6.621 -5.589 8.879 1.00 0.00 55 LYS A CA 16
ATOM 16833 C C . LYS A 1 55 ? 7.942 -6.266 9.231 1.00 0.00 55 LYS A C 16
ATOM 16834 O O . LYS A 1 55 ? 8.114 -6.777 10.338 1.00 0.00 55 LYS A O 16
ATOM 16853 N N . CYS A 1 56 ? 8.873 -6.265 8.283 1.00 0.00 56 CYS A N 16
ATOM 16854 C CA . CYS A 1 56 ? 10.179 -6.878 8.492 1.00 0.00 56 CYS A CA 16
ATOM 16855 C C . CYS A 1 56 ? 11.161 -5.875 9.090 1.00 0.00 56 CYS A C 16
ATOM 16856 O O . CYS A 1 56 ? 12.227 -6.249 9.577 1.00 0.00 56 CYS A O 16
ATOM 16863 N N . ASN A 1 57 ? 10.793 -4.599 9.048 1.00 0.00 57 ASN A N 16
ATOM 16864 C CA . ASN A 1 57 ? 11.642 -3.541 9.585 1.00 0.00 57 ASN A CA 16
ATOM 16865 C C . ASN A 1 57 ? 12.860 -3.316 8.695 1.00 0.00 57 ASN A C 16
ATOM 16866 O O . ASN A 1 57 ? 13.994 -3.286 9.174 1.00 0.00 57 ASN A O 16
ATOM 16877 N N . ILE A 1 58 ? 12.617 -3.159 7.398 1.00 0.00 58 ILE A N 16
ATOM 16878 C CA . ILE A 1 58 ? 13.694 -2.935 6.442 1.00 0.00 58 ILE A CA 16
ATOM 16879 C C . ILE A 1 58 ? 13.560 -1.572 5.772 1.00 0.00 58 ILE A C 16
ATOM 16880 O O . ILE A 1 58 ? 12.478 -1.190 5.327 1.00 0.00 58 ILE A O 16
ATOM 16896 N N . VAL A 1 59 ? 14.669 -0.842 5.701 1.00 0.00 59 VAL A N 16
ATOM 16897 C CA . VAL A 1 59 ? 14.677 0.478 5.082 1.00 0.00 59 VAL A CA 16
ATOM 16898 C C . VAL A 1 59 ? 14.625 0.373 3.562 1.00 0.00 59 VAL A C 16
ATOM 16899 O O . VAL A 1 59 ? 15.544 -0.151 2.933 1.00 0.00 59 VAL A O 16
ATOM 16912 N N . VAL A 1 60 ? 13.542 0.875 2.977 1.00 0.00 60 VAL A N 16
ATOM 16913 C CA . VAL A 1 60 ? 13.370 0.840 1.529 1.00 0.00 60 VAL A CA 16
ATOM 16914 C C . VAL A 1 60 ? 13.725 2.182 0.900 1.00 0.00 60 VAL A C 16
ATOM 16915 O O . VAL A 1 60 ? 13.456 3.239 1.472 1.00 0.00 60 VAL A O 16
ATOM 16928 N N . HIS A 1 61 ? 14.332 2.134 -0.281 1.00 0.00 61 HIS A N 16
ATOM 16929 C CA . HIS A 1 61 ? 14.724 3.347 -0.989 1.00 0.00 61 HIS A CA 16
ATOM 16930 C C . HIS A 1 61 ? 13.585 4.363 -1.000 1.00 0.00 61 HIS A C 16
ATOM 16931 O O . HIS A 1 61 ? 12.588 4.182 -1.697 1.00 0.00 61 HIS A O 16
ATOM 16945 N N . GLN A 1 62 ? 13.742 5.428 -0.221 1.00 0.00 62 GLN A N 16
ATOM 16946 C CA . GLN A 1 62 ? 12.726 6.470 -0.140 1.00 0.00 62 GLN A CA 16
ATOM 16947 C C . GLN A 1 62 ? 13.015 7.591 -1.133 1.00 0.00 62 GLN A C 16
ATOM 16948 O O . GLN A 1 62 ? 14.028 7.570 -1.833 1.00 0.00 62 GLN A O 16
ATOM 16962 N N . THR A 1 63 ? 12.118 8.571 -1.190 1.00 0.00 63 THR A N 16
ATOM 16963 C CA . THR A 1 63 ? 12.276 9.700 -2.098 1.00 0.00 63 THR A CA 16
ATOM 16964 C C . THR A 1 63 ? 12.793 10.930 -1.362 1.00 0.00 63 THR A C 16
ATOM 16965 O O . THR A 1 63 ? 12.067 11.549 -0.584 1.00 0.00 63 THR A O 16
ATOM 16976 N N . GLN A 1 64 ? 14.051 11.279 -1.612 1.00 0.00 64 GLN A N 16
ATOM 16977 C CA . GLN A 1 64 ? 14.664 12.437 -0.972 1.00 0.00 64 GLN A CA 16
ATOM 16978 C C . GLN A 1 64 ? 14.743 13.615 -1.937 1.00 0.00 64 GLN A C 16
ATOM 16979 O O . GLN A 1 64 ? 15.006 13.455 -3.130 1.00 0.00 64 GLN A O 16
ATOM 16993 N N . PRO A 1 65 ? 14.511 14.827 -1.413 1.00 0.00 65 PRO A N 16
ATOM 16994 C CA . PRO A 1 65 ? 14.551 16.056 -2.211 1.00 0.00 65 PRO A CA 16
ATOM 16995 C C . PRO A 1 65 ? 15.965 16.412 -2.657 1.00 0.00 65 PRO A C 16
ATOM 16996 O O . PRO A 1 65 ? 16.878 15.589 -2.578 1.00 0.00 65 PRO A O 16
ATOM 17007 N N . LEU A 1 66 ? 16.140 17.642 -3.125 1.00 0.00 66 LEU A N 16
ATOM 17008 C CA . LEU A 1 66 ? 17.444 18.108 -3.584 1.00 0.00 66 LEU A CA 16
ATOM 17009 C C . LEU A 1 66 ? 18.395 18.309 -2.408 1.00 0.00 66 LEU A C 16
ATOM 17010 O O . LEU A 1 66 ? 19.540 17.858 -2.438 1.00 0.00 66 LEU A O 16
ATOM 17026 N N . SER A 1 67 ? 17.911 18.988 -1.372 1.00 0.00 67 SER A N 16
ATOM 17027 C CA . SER A 1 67 ? 18.718 19.250 -0.186 1.00 0.00 67 SER A CA 16
ATOM 17028 C C . SER A 1 67 ? 19.072 17.950 0.529 1.00 0.00 67 SER A C 16
ATOM 17029 O O . SER A 1 67 ? 18.241 17.363 1.220 1.00 0.00 67 SER A O 16
ATOM 17037 N N . GLY A 1 68 ? 20.313 17.505 0.356 1.00 0.00 68 GLY A N 16
ATOM 17038 C CA . GLY A 1 68 ? 20.756 16.278 0.990 1.00 0.00 68 GLY A CA 16
ATOM 17039 C C . GLY A 1 68 ? 22.137 15.853 0.531 1.00 0.00 68 GLY A C 16
ATOM 17040 O O . GLY A 1 68 ? 22.997 16.682 0.231 1.00 0.00 68 GLY A O 16
ATOM 17044 N N . PRO A 1 69 ? 22.366 14.533 0.473 1.00 0.00 69 PRO A N 16
ATOM 17045 C CA . PRO A 1 69 ? 23.651 13.970 0.049 1.00 0.00 69 PRO A CA 16
ATOM 17046 C C . PRO A 1 69 ? 23.914 14.181 -1.439 1.00 0.00 69 PRO A C 16
ATOM 17047 O O . PRO A 1 69 ? 24.823 13.579 -2.009 1.00 0.00 69 PRO A O 16
ATOM 17058 N N . SER A 1 70 ? 23.112 15.038 -2.061 1.00 0.00 70 SER A N 16
ATOM 17059 C CA . SER A 1 70 ? 23.256 15.325 -3.483 1.00 0.00 70 SER A CA 16
ATOM 17060 C C . SER A 1 70 ? 24.285 16.428 -3.714 1.00 0.00 70 SER A C 16
ATOM 17061 O O . SER A 1 70 ? 25.300 16.216 -4.377 1.00 0.00 70 SER A O 16
ATOM 17069 N N . SER A 1 71 ? 24.014 17.606 -3.161 1.00 0.00 71 SER A N 16
ATOM 17070 C CA . SER A 1 71 ? 24.914 18.744 -3.308 1.00 0.00 71 SER A CA 16
ATOM 17071 C C . SER A 1 71 ? 26.031 18.692 -2.270 1.00 0.00 71 SER A C 16
ATOM 17072 O O . SER A 1 71 ? 25.917 19.268 -1.190 1.00 0.00 71 SER A O 16
ATOM 17080 N N . GLY A 1 72 ? 27.112 17.995 -2.608 1.00 0.00 72 GLY A N 16
ATOM 17081 C CA . GLY A 1 72 ? 28.235 17.879 -1.695 1.00 0.00 72 GLY A CA 16
ATOM 17082 C C . GLY A 1 72 ? 28.102 16.694 -0.760 1.00 0.00 72 GLY A C 16
ATOM 17083 O O . GLY A 1 72 ? 28.054 15.560 -1.234 1.00 0.00 72 GLY A O 16
ATOM 17089 N N . GLY A 1 1 ? -22.634 10.710 25.231 1.00 0.00 1 GLY A N 17
ATOM 17090 C CA . GLY A 1 1 ? -22.024 10.077 24.077 1.00 0.00 1 GLY A CA 17
ATOM 17091 C C . GLY A 1 1 ? -20.510 10.116 24.127 1.00 0.00 1 GLY A C 17
ATOM 17092 O O . GLY A 1 1 ? -19.894 11.107 23.733 1.00 0.00 1 GLY A O 17
ATOM 17096 N N . SER A 1 2 ? -19.907 9.036 24.614 1.00 0.00 2 SER A N 17
ATOM 17097 C CA . SER A 1 2 ? -18.455 8.953 24.720 1.00 0.00 2 SER A CA 17
ATOM 17098 C C . SER A 1 2 ? -17.841 8.482 23.405 1.00 0.00 2 SER A C 17
ATOM 17099 O O . SER A 1 2 ? -17.005 9.168 22.816 1.00 0.00 2 SER A O 17
ATOM 17107 N N . SER A 1 3 ? -18.262 7.306 22.950 1.00 0.00 3 SER A N 17
ATOM 17108 C CA . SER A 1 3 ? -17.751 6.740 21.707 1.00 0.00 3 SER A CA 17
ATOM 17109 C C . SER A 1 3 ? -18.578 5.531 21.280 1.00 0.00 3 SER A C 17
ATOM 17110 O O . SER A 1 3 ? -19.470 5.089 22.003 1.00 0.00 3 SER A O 17
ATOM 17118 N N . GLY A 1 4 ? -18.274 5.000 20.100 1.00 0.00 4 GLY A N 17
ATOM 17119 C CA . GLY A 1 4 ? -18.997 3.847 19.596 1.00 0.00 4 GLY A CA 17
ATOM 17120 C C . GLY A 1 4 ? -18.147 2.592 19.578 1.00 0.00 4 GLY A C 17
ATOM 17121 O O . GLY A 1 4 ? -17.520 2.245 20.578 1.00 0.00 4 GLY A O 17
ATOM 17125 N N . SER A 1 5 ? -18.128 1.909 18.438 1.00 0.00 5 SER A N 17
ATOM 17126 C CA . SER A 1 5 ? -17.354 0.682 18.295 1.00 0.00 5 SER A CA 17
ATOM 17127 C C . SER A 1 5 ? -17.380 0.187 16.852 1.00 0.00 5 SER A C 17
ATOM 17128 O O . SER A 1 5 ? -18.279 0.528 16.084 1.00 0.00 5 SER A O 17
ATOM 17136 N N . SER A 1 6 ? -16.387 -0.619 16.491 1.00 0.00 6 SER A N 17
ATOM 17137 C CA . SER A 1 6 ? -16.293 -1.159 15.140 1.00 0.00 6 SER A CA 17
ATOM 17138 C C . SER A 1 6 ? -15.852 -2.619 15.167 1.00 0.00 6 SER A C 17
ATOM 17139 O O . SER A 1 6 ? -15.481 -3.147 16.214 1.00 0.00 6 SER A O 17
ATOM 17147 N N . GLY A 1 7 ? -15.895 -3.266 14.006 1.00 0.00 7 GLY A N 17
ATOM 17148 C CA . GLY A 1 7 ? -15.497 -4.659 13.918 1.00 0.00 7 GLY A CA 17
ATOM 17149 C C . GLY A 1 7 ? -14.989 -5.030 12.539 1.00 0.00 7 GLY A C 17
ATOM 17150 O O . GLY A 1 7 ? -15.009 -4.211 11.621 1.00 0.00 7 GLY A O 17
ATOM 17154 N N . ASN A 1 8 ? -14.529 -6.268 12.393 1.00 0.00 8 ASN A N 17
ATOM 17155 C CA . ASN A 1 8 ? -14.011 -6.746 11.116 1.00 0.00 8 ASN A CA 17
ATOM 17156 C C . ASN A 1 8 ? -13.679 -8.233 11.186 1.00 0.00 8 ASN A C 17
ATOM 17157 O O . ASN A 1 8 ? -12.741 -8.641 11.872 1.00 0.00 8 ASN A O 17
ATOM 17168 N N . LEU A 1 9 ? -14.455 -9.041 10.471 1.00 0.00 9 LEU A N 17
ATOM 17169 C CA . LEU A 1 9 ? -14.244 -10.484 10.450 1.00 0.00 9 LEU A CA 17
ATOM 17170 C C . LEU A 1 9 ? -14.499 -11.051 9.057 1.00 0.00 9 LEU A C 17
ATOM 17171 O O . LEU A 1 9 ? -15.220 -10.457 8.256 1.00 0.00 9 LEU A O 17
ATOM 17187 N N . SER A 1 10 ? -13.903 -12.206 8.776 1.00 0.00 10 SER A N 17
ATOM 17188 C CA . SER A 1 10 ? -14.064 -12.853 7.479 1.00 0.00 10 SER A CA 17
ATOM 17189 C C . SER A 1 10 ? -13.451 -14.250 7.490 1.00 0.00 10 SER A C 17
ATOM 17190 O O . SER A 1 10 ? -12.544 -14.535 8.271 1.00 0.00 10 SER A O 17
ATOM 17198 N N . GLU A 1 11 ? -13.954 -15.117 6.616 1.00 0.00 11 GLU A N 17
ATOM 17199 C CA . GLU A 1 11 ? -13.456 -16.485 6.525 1.00 0.00 11 GLU A CA 17
ATOM 17200 C C . GLU A 1 11 ? -12.551 -16.655 5.308 1.00 0.00 11 GLU A C 17
ATOM 17201 O O . GLU A 1 11 ? -12.102 -17.761 5.004 1.00 0.00 11 GLU A O 17
ATOM 17213 N N . LEU A 1 12 ? -12.289 -15.553 4.615 1.00 0.00 12 LEU A N 17
ATOM 17214 C CA . LEU A 1 12 ? -11.439 -15.578 3.430 1.00 0.00 12 LEU A CA 17
ATOM 17215 C C . LEU A 1 12 ? -10.014 -15.156 3.773 1.00 0.00 12 LEU A C 17
ATOM 17216 O O . LEU A 1 12 ? -9.722 -14.779 4.909 1.00 0.00 12 LEU A O 17
ATOM 17232 N N . THR A 1 13 ? -9.129 -15.219 2.783 1.00 0.00 13 THR A N 17
ATOM 17233 C CA . THR A 1 13 ? -7.734 -14.842 2.979 1.00 0.00 13 THR A CA 17
ATOM 17234 C C . THR A 1 13 ? -7.619 -13.602 3.859 1.00 0.00 13 THR A C 17
ATOM 17235 O O . THR A 1 13 ? -8.071 -12.514 3.502 1.00 0.00 13 THR A O 17
ATOM 17246 N N . PRO A 1 14 ? -6.997 -13.767 5.036 1.00 0.00 14 PRO A N 17
ATOM 17247 C CA . PRO A 1 14 ? -6.807 -12.671 5.991 1.00 0.00 14 PRO A CA 17
ATOM 17248 C C . PRO A 1 14 ? -5.801 -11.638 5.494 1.00 0.00 14 PRO A C 17
ATOM 17249 O O . PRO A 1 14 ? -5.475 -10.685 6.201 1.00 0.00 14 PRO A O 17
ATOM 17260 N N . TYR A 1 15 ? -5.313 -11.834 4.274 1.00 0.00 15 TYR A N 17
ATOM 17261 C CA . TYR A 1 15 ? -4.343 -10.920 3.683 1.00 0.00 15 TYR A CA 17
ATOM 17262 C C . TYR A 1 15 ? -5.003 -9.601 3.294 1.00 0.00 15 TYR A C 17
ATOM 17263 O O . TYR A 1 15 ? -4.514 -8.524 3.637 1.00 0.00 15 TYR A O 17
ATOM 17281 N N . ILE A 1 16 ? -6.118 -9.694 2.576 1.00 0.00 16 ILE A N 17
ATOM 17282 C CA . ILE A 1 16 ? -6.847 -8.510 2.142 1.00 0.00 16 ILE A CA 17
ATOM 17283 C C . ILE A 1 16 ? -6.752 -7.394 3.177 1.00 0.00 16 ILE A C 17
ATOM 17284 O O . ILE A 1 16 ? -6.399 -6.260 2.853 1.00 0.00 16 ILE A O 17
ATOM 17300 N N . LEU A 1 17 ? -7.066 -7.724 4.425 1.00 0.00 17 LEU A N 17
ATOM 17301 C CA . LEU A 1 17 ? -7.014 -6.751 5.510 1.00 0.00 17 LEU A CA 17
ATOM 17302 C C . LEU A 1 17 ? -5.646 -6.080 5.574 1.00 0.00 17 LEU A C 17
ATOM 17303 O O . LEU A 1 17 ? -4.741 -6.415 4.809 1.00 0.00 17 LEU A O 17
ATOM 17319 N N . CYS A 1 18 ? -5.500 -5.131 6.493 1.00 0.00 18 CYS A N 17
ATOM 17320 C CA . CYS A 1 18 ? -4.243 -4.413 6.659 1.00 0.00 18 CYS A CA 17
ATOM 17321 C C . CYS A 1 18 ? -3.607 -4.734 8.009 1.00 0.00 18 CYS A C 17
ATOM 17322 O O . CYS A 1 18 ? -4.246 -5.318 8.884 1.00 0.00 18 CYS A O 17
ATOM 17329 N N . SER A 1 19 ? -2.345 -4.348 8.169 1.00 0.00 19 SER A N 17
ATOM 17330 C CA . SER A 1 19 ? -1.622 -4.597 9.410 1.00 0.00 19 SER A CA 17
ATOM 17331 C C . SER A 1 19 ? -1.549 -3.333 10.261 1.00 0.00 19 SER A C 17
ATOM 17332 O O . SER A 1 19 ? -1.407 -3.401 11.482 1.00 0.00 19 SER A O 17
ATOM 17340 N N . ILE A 1 20 ? -1.647 -2.181 9.606 1.00 0.00 20 ILE A N 17
ATOM 17341 C CA . ILE A 1 20 ? -1.594 -0.901 10.301 1.00 0.00 20 ILE A CA 17
ATOM 17342 C C . ILE A 1 20 ? -2.994 -0.402 10.643 1.00 0.00 20 ILE A C 17
ATOM 17343 O O . ILE A 1 20 ? -3.352 -0.280 11.815 1.00 0.00 20 ILE A O 17
ATOM 17359 N N . CYS A 1 21 ? -3.783 -0.118 9.612 1.00 0.00 21 CYS A N 17
ATOM 17360 C CA . CYS A 1 21 ? -5.145 0.366 9.802 1.00 0.00 21 CYS A CA 17
ATOM 17361 C C . CYS A 1 21 ? -6.111 -0.797 10.008 1.00 0.00 21 CYS A C 17
ATOM 17362 O O . CYS A 1 21 ? -7.240 -0.607 10.461 1.00 0.00 21 CYS A O 17
ATOM 17369 N N . LYS A 1 22 ? -5.660 -2.000 9.672 1.00 0.00 22 LYS A N 17
ATOM 17370 C CA . LYS A 1 22 ? -6.483 -3.195 9.820 1.00 0.00 22 LYS A CA 17
ATOM 17371 C C . LYS A 1 22 ? -7.797 -3.049 9.060 1.00 0.00 22 LYS A C 17
ATOM 17372 O O . LYS A 1 22 ? -8.859 -3.415 9.561 1.00 0.00 22 LYS A O 17
ATOM 17391 N N . GLY A 1 23 ? -7.717 -2.513 7.846 1.00 0.00 23 GLY A N 17
ATOM 17392 C CA . GLY A 1 23 ? -8.907 -2.330 7.036 1.00 0.00 23 GLY A CA 17
ATOM 17393 C C . GLY A 1 23 ? -8.677 -2.685 5.580 1.00 0.00 23 GLY A C 17
ATOM 17394 O O . GLY A 1 23 ? -7.536 -2.745 5.121 1.00 0.00 23 GLY A O 17
ATOM 17398 N N . TYR A 1 24 ? -9.763 -2.922 4.852 1.00 0.00 24 TYR A N 17
ATOM 17399 C CA . TYR A 1 24 ? -9.675 -3.278 3.441 1.00 0.00 24 TYR A CA 17
ATOM 17400 C C . TYR A 1 24 ? -8.698 -2.362 2.709 1.00 0.00 24 TYR A C 17
ATOM 17401 O O . TYR A 1 24 ? -8.577 -1.179 3.030 1.00 0.00 24 TYR A O 17
ATOM 17419 N N . LEU A 1 25 ? -8.003 -2.918 1.723 1.00 0.00 25 LEU A N 17
ATOM 17420 C CA . LEU A 1 25 ? -7.036 -2.153 0.942 1.00 0.00 25 LEU A CA 17
ATOM 17421 C C . LEU A 1 25 ? -7.712 -1.469 -0.242 1.00 0.00 25 LEU A C 17
ATOM 17422 O O . LEU A 1 25 ? -8.675 -1.989 -0.805 1.00 0.00 25 LEU A O 17
ATOM 17438 N N . ILE A 1 26 ? -7.199 -0.301 -0.614 1.00 0.00 26 ILE A N 17
ATOM 17439 C CA . ILE A 1 26 ? -7.751 0.453 -1.733 1.00 0.00 26 ILE A CA 17
ATOM 17440 C C . ILE A 1 26 ? -6.846 0.363 -2.957 1.00 0.00 26 ILE A C 17
ATOM 17441 O O . ILE A 1 26 ? -7.287 -0.016 -4.042 1.00 0.00 26 ILE A O 17
ATOM 17457 N N . ASP A 1 27 ? -5.577 0.712 -2.774 1.00 0.00 27 ASP A N 17
ATOM 17458 C CA . ASP A 1 27 ? -4.607 0.668 -3.862 1.00 0.00 27 ASP A CA 17
ATOM 17459 C C . ASP A 1 27 ? -3.901 -0.684 -3.906 1.00 0.00 27 ASP A C 17
ATOM 17460 O O . ASP A 1 27 ? -3.548 -1.176 -4.977 1.00 0.00 27 ASP A O 17
ATOM 17469 N N . ALA A 1 28 ? -3.696 -1.277 -2.734 1.00 0.00 28 ALA A N 17
ATOM 17470 C CA . ALA A 1 28 ? -3.033 -2.571 -2.639 1.00 0.00 28 ALA A CA 17
ATOM 17471 C C . ALA A 1 28 ? -1.563 -2.465 -3.032 1.00 0.00 28 ALA A C 17
ATOM 17472 O O . ALA A 1 28 ? -1.092 -3.182 -3.916 1.00 0.00 28 ALA A O 17
ATOM 17479 N N . THR A 1 29 ? -0.842 -1.565 -2.370 1.00 0.00 29 THR A N 17
ATOM 17480 C CA . THR A 1 29 ? 0.574 -1.364 -2.652 1.00 0.00 29 THR A CA 17
ATOM 17481 C C . THR A 1 29 ? 1.428 -2.417 -1.955 1.00 0.00 29 THR A C 17
ATOM 17482 O O . THR A 1 29 ? 1.534 -2.435 -0.729 1.00 0.00 29 THR A O 17
ATOM 17493 N N . THR A 1 30 ? 2.038 -3.295 -2.746 1.00 0.00 30 THR A N 17
ATOM 17494 C CA . THR A 1 30 ? 2.883 -4.353 -2.205 1.00 0.00 30 THR A CA 17
ATOM 17495 C C . THR A 1 30 ? 4.350 -4.108 -2.539 1.00 0.00 30 THR A C 17
ATOM 17496 O O . THR A 1 30 ? 4.688 -3.755 -3.669 1.00 0.00 30 THR A O 17
ATOM 17507 N N . ILE A 1 31 ? 5.217 -4.299 -1.550 1.00 0.00 31 ILE A N 17
ATOM 17508 C CA . ILE A 1 31 ? 6.648 -4.101 -1.741 1.00 0.00 31 ILE A CA 17
ATOM 17509 C C . ILE A 1 31 ? 7.252 -5.225 -2.576 1.00 0.00 31 ILE A C 17
ATOM 17510 O O . ILE A 1 31 ? 6.608 -6.244 -2.826 1.00 0.00 31 ILE A O 17
ATOM 17526 N N . THR A 1 32 ? 8.496 -5.033 -3.005 1.00 0.00 32 THR A N 17
ATOM 17527 C CA . THR A 1 32 ? 9.188 -6.030 -3.812 1.00 0.00 32 THR A CA 17
ATOM 17528 C C . THR A 1 32 ? 10.292 -6.714 -3.013 1.00 0.00 32 THR A C 17
ATOM 17529 O O . THR A 1 32 ? 10.502 -7.920 -3.136 1.00 0.00 32 THR A O 17
ATOM 17540 N N . GLU A 1 33 ? 10.993 -5.935 -2.195 1.00 0.00 33 GLU A N 17
ATOM 17541 C CA . GLU A 1 33 ? 12.075 -6.468 -1.376 1.00 0.00 33 GLU A CA 17
ATOM 17542 C C . GLU A 1 33 ? 11.587 -7.634 -0.520 1.00 0.00 33 GLU A C 17
ATOM 17543 O O . GLU A 1 33 ? 11.963 -8.784 -0.746 1.00 0.00 33 GLU A O 17
ATOM 17555 N N . CYS A 1 34 ? 10.748 -7.327 0.464 1.00 0.00 34 CYS A N 17
ATOM 17556 C CA . CYS A 1 34 ? 10.209 -8.347 1.355 1.00 0.00 34 CYS A CA 17
ATOM 17557 C C . CYS A 1 34 ? 8.934 -8.955 0.777 1.00 0.00 34 CYS A C 17
ATOM 17558 O O . CYS A 1 34 ? 8.555 -10.075 1.122 1.00 0.00 34 CYS A O 17
ATOM 17565 N N . LEU A 1 35 ? 8.276 -8.209 -0.104 1.00 0.00 35 LEU A N 17
ATOM 17566 C CA . LEU A 1 35 ? 7.043 -8.674 -0.731 1.00 0.00 35 LEU A CA 17
ATOM 17567 C C . LEU A 1 35 ? 5.887 -8.659 0.264 1.00 0.00 35 LEU A C 17
ATOM 17568 O O . LEU A 1 35 ? 5.195 -9.662 0.442 1.00 0.00 35 LEU A O 17
ATOM 17584 N N . HIS A 1 36 ? 5.683 -7.515 0.909 1.00 0.00 36 HIS A N 17
ATOM 17585 C CA . HIS A 1 36 ? 4.608 -7.368 1.884 1.00 0.00 36 HIS A CA 17
ATOM 17586 C C . HIS A 1 36 ? 3.536 -6.411 1.371 1.00 0.00 36 HIS A C 17
ATOM 17587 O O . HIS A 1 36 ? 3.842 -5.402 0.735 1.00 0.00 36 HIS A O 17
ATOM 17601 N N . THR A 1 37 ? 2.277 -6.735 1.652 1.00 0.00 37 THR A N 17
ATOM 17602 C CA . THR A 1 37 ? 1.160 -5.905 1.218 1.00 0.00 37 THR A CA 17
ATOM 17603 C C . THR A 1 37 ? 0.860 -4.811 2.235 1.00 0.00 37 THR A C 17
ATOM 17604 O O . THR A 1 37 ? 0.747 -5.076 3.432 1.00 0.00 37 THR A O 17
ATOM 17615 N N . PHE A 1 38 ? 0.732 -3.580 1.752 1.00 0.00 38 PHE A N 17
ATOM 17616 C CA . PHE A 1 38 ? 0.445 -2.444 2.620 1.00 0.00 38 PHE A CA 17
ATOM 17617 C C . PHE A 1 38 ? -0.272 -1.338 1.851 1.00 0.00 38 PHE A C 17
ATOM 17618 O O . PHE A 1 38 ? 0.096 -1.012 0.722 1.00 0.00 38 PHE A O 17
ATOM 17635 N N . CYS A 1 39 ? -1.299 -0.765 2.469 1.00 0.00 39 CYS A N 17
ATOM 17636 C CA . CYS A 1 39 ? -2.070 0.303 1.844 1.00 0.00 39 CYS A CA 17
ATOM 17637 C C . CYS A 1 39 ? -1.160 1.451 1.416 1.00 0.00 39 CYS A C 17
ATOM 17638 O O . CYS A 1 39 ? -0.394 1.984 2.219 1.00 0.00 39 CYS A O 17
ATOM 17645 N N . LYS A 1 40 ? -1.251 1.828 0.145 1.00 0.00 40 LYS A N 17
ATOM 17646 C CA . LYS A 1 40 ? -0.439 2.913 -0.391 1.00 0.00 40 LYS A CA 17
ATOM 17647 C C . LYS A 1 40 ? -0.290 4.037 0.629 1.00 0.00 40 LYS A C 17
ATOM 17648 O O . LYS A 1 40 ? 0.820 4.484 0.916 1.00 0.00 40 LYS A O 17
ATOM 17667 N N . SER A 1 41 ? -1.415 4.488 1.175 1.00 0.00 41 SER A N 17
ATOM 17668 C CA . SER A 1 41 ? -1.409 5.561 2.162 1.00 0.00 41 SER A CA 17
ATOM 17669 C C . SER A 1 41 ? -0.646 5.143 3.415 1.00 0.00 41 SER A C 17
ATOM 17670 O O . SER A 1 41 ? 0.185 5.892 3.930 1.00 0.00 41 SER A O 17
ATOM 17678 N N . CYS A 1 42 ? -0.935 3.940 3.902 1.00 0.00 42 CYS A N 17
ATOM 17679 C CA . CYS A 1 42 ? -0.278 3.420 5.095 1.00 0.00 42 CYS A CA 17
ATOM 17680 C C . CYS A 1 42 ? 1.235 3.364 4.902 1.00 0.00 42 CYS A C 17
ATOM 17681 O O . CYS A 1 42 ? 1.985 4.037 5.609 1.00 0.00 42 CYS A O 17
ATOM 17688 N N . ILE A 1 43 ? 1.674 2.559 3.942 1.00 0.00 43 ILE A N 17
ATOM 17689 C CA . ILE A 1 43 ? 3.096 2.416 3.655 1.00 0.00 43 ILE A CA 17
ATOM 17690 C C . ILE A 1 43 ? 3.771 3.778 3.533 1.00 0.00 43 ILE A C 17
ATOM 17691 O O . ILE A 1 43 ? 4.898 3.968 3.991 1.00 0.00 43 ILE A O 17
ATOM 17707 N N . VAL A 1 44 ? 3.073 4.725 2.913 1.00 0.00 44 VAL A N 17
ATOM 17708 C CA . VAL A 1 44 ? 3.603 6.071 2.733 1.00 0.00 44 VAL A CA 17
ATOM 17709 C C . VAL A 1 44 ? 3.551 6.861 4.036 1.00 0.00 44 VAL A C 17
ATOM 17710 O O . VAL A 1 44 ? 4.415 7.697 4.302 1.00 0.00 44 VAL A O 17
ATOM 17723 N N . ARG A 1 45 ? 2.531 6.592 4.844 1.00 0.00 45 ARG A N 17
ATOM 17724 C CA . ARG A 1 45 ? 2.365 7.278 6.119 1.00 0.00 45 ARG A CA 17
ATOM 17725 C C . ARG A 1 45 ? 3.340 6.736 7.160 1.00 0.00 45 ARG A C 17
ATOM 17726 O O . ARG A 1 45 ? 3.701 7.431 8.110 1.00 0.00 45 ARG A O 17
ATOM 17747 N N . HIS A 1 46 ? 3.761 5.489 6.975 1.00 0.00 46 HIS A N 17
ATOM 17748 C CA . HIS A 1 46 ? 4.695 4.852 7.897 1.00 0.00 46 HIS A CA 17
ATOM 17749 C C . HIS A 1 46 ? 6.124 5.315 7.630 1.00 0.00 46 HIS A C 17
ATOM 17750 O O . HIS A 1 46 ? 6.959 5.336 8.534 1.00 0.00 46 HIS A O 17
ATOM 17764 N N . PHE A 1 47 ? 6.397 5.684 6.383 1.00 0.00 47 PHE A N 17
ATOM 17765 C CA . PHE A 1 47 ? 7.726 6.145 5.997 1.00 0.00 47 PHE A CA 17
ATOM 17766 C C . PHE A 1 47 ? 8.024 7.515 6.600 1.00 0.00 47 PHE A C 17
ATOM 17767 O O . PHE A 1 47 ? 9.182 7.875 6.809 1.00 0.00 47 PHE A O 17
ATOM 17784 N N . TYR A 1 48 ? 6.969 8.274 6.878 1.00 0.00 48 TYR A N 17
ATOM 17785 C CA . TYR A 1 48 ? 7.117 9.605 7.454 1.00 0.00 48 TYR A CA 17
ATOM 17786 C C . TYR A 1 48 ? 7.713 9.528 8.856 1.00 0.00 48 TYR A C 17
ATOM 17787 O O . TYR A 1 48 ? 8.550 10.350 9.233 1.00 0.00 48 TYR A O 17
ATOM 17805 N N . TYR A 1 49 ? 7.278 8.536 9.624 1.00 0.00 49 TYR A N 17
ATOM 17806 C CA . TYR A 1 49 ? 7.766 8.351 10.985 1.00 0.00 49 TYR A CA 17
ATOM 17807 C C . TYR A 1 49 ? 8.956 7.396 11.012 1.00 0.00 49 TYR A C 17
ATOM 17808 O O . TYR A 1 49 ? 9.945 7.638 11.705 1.00 0.00 49 TYR A O 17
ATOM 17826 N N . SER A 1 50 ? 8.852 6.310 10.253 1.00 0.00 50 SER A N 17
ATOM 17827 C CA . SER A 1 50 ? 9.917 5.316 10.191 1.00 0.00 50 SER A CA 17
ATOM 17828 C C . SER A 1 50 ? 10.223 4.937 8.745 1.00 0.00 50 SER A C 17
ATOM 17829 O O . SER A 1 50 ? 9.373 4.393 8.042 1.00 0.00 50 SER A O 17
ATOM 17837 N N . ASN A 1 51 ? 11.444 5.228 8.310 1.00 0.00 51 ASN A N 17
ATOM 17838 C CA . ASN A 1 51 ? 11.863 4.919 6.947 1.00 0.00 51 ASN A CA 17
ATOM 17839 C C . ASN A 1 51 ? 12.153 3.429 6.793 1.00 0.00 51 ASN A C 17
ATOM 17840 O O . ASN A 1 51 ? 13.144 3.040 6.175 1.00 0.00 51 ASN A O 17
ATOM 17851 N N . ARG A 1 52 ? 11.280 2.600 7.357 1.00 0.00 52 ARG A N 17
ATOM 17852 C CA . ARG A 1 52 ? 11.442 1.153 7.282 1.00 0.00 52 ARG A CA 17
ATOM 17853 C C . ARG A 1 52 ? 10.090 0.463 7.126 1.00 0.00 52 ARG A C 17
ATOM 17854 O O . ARG A 1 52 ? 9.051 1.119 7.049 1.00 0.00 52 ARG A O 17
ATOM 17875 N N . CYS A 1 53 ? 10.112 -0.865 7.081 1.00 0.00 53 CYS A N 17
ATOM 17876 C CA . CYS A 1 53 ? 8.890 -1.646 6.933 1.00 0.00 53 CYS A CA 17
ATOM 17877 C C . CYS A 1 53 ? 8.367 -2.101 8.293 1.00 0.00 53 CYS A C 17
ATOM 17878 O O . CYS A 1 53 ? 9.109 -2.615 9.131 1.00 0.00 53 CYS A O 17
ATOM 17885 N N . PRO A 1 54 ? 7.060 -1.907 8.520 1.00 0.00 54 PRO A N 17
ATOM 17886 C CA . PRO A 1 54 ? 6.408 -2.291 9.775 1.00 0.00 54 PRO A CA 17
ATOM 17887 C C . PRO A 1 54 ? 6.313 -3.803 9.941 1.00 0.00 54 PRO A C 17
ATOM 17888 O O . PRO A 1 54 ? 5.705 -4.298 10.891 1.00 0.00 54 PRO A O 17
ATOM 17899 N N . LYS A 1 55 ? 6.917 -4.535 9.010 1.00 0.00 55 LYS A N 17
ATOM 17900 C CA . LYS A 1 55 ? 6.902 -5.992 9.053 1.00 0.00 55 LYS A CA 17
ATOM 17901 C C . LYS A 1 55 ? 8.311 -6.545 9.241 1.00 0.00 55 LYS A C 17
ATOM 17902 O O . LYS A 1 55 ? 8.645 -7.074 10.302 1.00 0.00 55 LYS A O 17
ATOM 17921 N N . CYS A 1 56 ? 9.135 -6.419 8.206 1.00 0.00 56 CYS A N 17
ATOM 17922 C CA . CYS A 1 56 ? 10.508 -6.905 8.257 1.00 0.00 56 CYS A CA 17
ATOM 17923 C C . CYS A 1 56 ? 11.439 -5.845 8.837 1.00 0.00 56 CYS A C 17
ATOM 17924 O O . CYS A 1 56 ? 12.478 -6.164 9.413 1.00 0.00 56 CYS A O 17
ATOM 17931 N N . ASN A 1 57 ? 11.058 -4.581 8.681 1.00 0.00 57 ASN A N 17
ATOM 17932 C CA . ASN A 1 57 ? 11.858 -3.473 9.190 1.00 0.00 57 ASN A CA 17
ATOM 17933 C C . ASN A 1 57 ? 13.085 -3.241 8.313 1.00 0.00 57 ASN A C 17
ATOM 17934 O O . ASN A 1 57 ? 14.216 -3.229 8.802 1.00 0.00 57 ASN A O 17
ATOM 17945 N N . ILE A 1 58 ? 12.854 -3.058 7.018 1.00 0.00 58 ILE A N 17
ATOM 17946 C CA . ILE A 1 58 ? 13.940 -2.825 6.074 1.00 0.00 58 ILE A CA 17
ATOM 17947 C C . ILE A 1 58 ? 13.833 -1.441 5.444 1.00 0.00 58 ILE A C 17
ATOM 17948 O O . ILE A 1 58 ? 12.758 -1.024 5.013 1.00 0.00 58 ILE A O 17
ATOM 17964 N N . VAL A 1 59 ? 14.957 -0.732 5.391 1.00 0.00 59 VAL A N 17
ATOM 17965 C CA . VAL A 1 59 ? 14.991 0.605 4.810 1.00 0.00 59 VAL A CA 17
ATOM 17966 C C . VAL A 1 59 ? 14.507 0.588 3.364 1.00 0.00 59 VAL A C 17
ATOM 17967 O O . VAL A 1 59 ? 15.281 0.328 2.442 1.00 0.00 59 VAL A O 17
ATOM 17980 N N . VAL A 1 60 ? 13.222 0.868 3.172 1.00 0.00 60 VAL A N 17
ATOM 17981 C CA . VAL A 1 60 ? 12.634 0.888 1.838 1.00 0.00 60 VAL A CA 17
ATOM 17982 C C . VAL A 1 60 ? 12.752 2.270 1.205 1.00 0.00 60 VAL A C 17
ATOM 17983 O O . VAL A 1 60 ? 11.858 3.105 1.341 1.00 0.00 60 VAL A O 17
ATOM 17996 N N . HIS A 1 61 ? 13.862 2.504 0.512 1.00 0.00 61 HIS A N 17
ATOM 17997 C CA . HIS A 1 61 ? 14.097 3.786 -0.144 1.00 0.00 61 HIS A CA 17
ATOM 17998 C C . HIS A 1 61 ? 13.368 3.853 -1.482 1.00 0.00 61 HIS A C 17
ATOM 17999 O O . HIS A 1 61 ? 13.927 4.305 -2.481 1.00 0.00 61 HIS A O 17
ATOM 18013 N N . GLN A 1 62 ? 12.118 3.401 -1.493 1.00 0.00 62 GLN A N 17
ATOM 18014 C CA . GLN A 1 62 ? 11.314 3.409 -2.709 1.00 0.00 62 GLN A CA 17
ATOM 18015 C C . GLN A 1 62 ? 10.328 4.573 -2.702 1.00 0.00 62 GLN A C 17
ATOM 18016 O O . GLN A 1 62 ? 9.998 5.116 -1.646 1.00 0.00 62 GLN A O 17
ATOM 18030 N N . THR A 1 63 ? 9.859 4.953 -3.886 1.00 0.00 63 THR A N 17
ATOM 18031 C CA . THR A 1 63 ? 8.912 6.053 -4.017 1.00 0.00 63 THR A CA 17
ATOM 18032 C C . THR A 1 63 ? 9.560 7.383 -3.647 1.00 0.00 63 THR A C 17
ATOM 18033 O O . THR A 1 63 ? 8.974 8.187 -2.923 1.00 0.00 63 THR A O 17
ATOM 18044 N N . GLN A 1 64 ? 10.770 7.606 -4.148 1.00 0.00 64 GLN A N 17
ATOM 18045 C CA . GLN A 1 64 ? 11.496 8.839 -3.869 1.00 0.00 64 GLN A CA 17
ATOM 18046 C C . GLN A 1 64 ? 11.076 9.948 -4.829 1.00 0.00 64 GLN A C 17
ATOM 18047 O O . GLN A 1 64 ? 10.900 9.730 -6.028 1.00 0.00 64 GLN A O 17
ATOM 18061 N N . PRO A 1 65 ? 10.910 11.165 -4.292 1.00 0.00 65 PRO A N 17
ATOM 18062 C CA . PRO A 1 65 ? 10.509 12.332 -5.083 1.00 0.00 65 PRO A CA 17
ATOM 18063 C C . PRO A 1 65 ? 11.608 12.794 -6.034 1.00 0.00 65 PRO A C 17
ATOM 18064 O O . PRO A 1 65 ? 12.782 12.845 -5.664 1.00 0.00 65 PRO A O 17
ATOM 18075 N N . LEU A 1 66 ? 11.222 13.128 -7.260 1.00 0.00 66 LEU A N 17
ATOM 18076 C CA . LEU A 1 66 ? 12.175 13.587 -8.264 1.00 0.00 66 LEU A CA 17
ATOM 18077 C C . LEU A 1 66 ? 12.899 14.845 -7.795 1.00 0.00 66 LEU A C 17
ATOM 18078 O O . LEU A 1 66 ? 12.306 15.920 -7.714 1.00 0.00 66 LEU A O 17
ATOM 18094 N N . SER A 1 67 ? 14.184 14.702 -7.488 1.00 0.00 67 SER A N 17
ATOM 18095 C CA . SER A 1 67 ? 14.989 15.827 -7.025 1.00 0.00 67 SER A CA 17
ATOM 18096 C C . SER A 1 67 ? 15.018 16.940 -8.068 1.00 0.00 67 SER A C 17
ATOM 18097 O O . SER A 1 67 ? 15.372 16.714 -9.224 1.00 0.00 67 SER A O 17
ATOM 18105 N N . GLY A 1 68 ? 14.642 18.145 -7.649 1.00 0.00 68 GLY A N 17
ATOM 18106 C CA . GLY A 1 68 ? 14.631 19.276 -8.558 1.00 0.00 68 GLY A CA 17
ATOM 18107 C C . GLY A 1 68 ? 13.974 20.500 -7.952 1.00 0.00 68 GLY A C 17
ATOM 18108 O O . GLY A 1 68 ? 13.377 20.443 -6.877 1.00 0.00 68 GLY A O 17
ATOM 18112 N N . PRO A 1 69 ? 14.083 21.641 -8.649 1.00 0.00 69 PRO A N 17
ATOM 18113 C CA . PRO A 1 69 ? 13.502 22.907 -8.191 1.00 0.00 69 PRO A CA 17
ATOM 18114 C C . PRO A 1 69 ? 11.979 22.901 -8.252 1.00 0.00 69 PRO A C 17
ATOM 18115 O O . PRO A 1 69 ? 11.331 23.899 -7.937 1.00 0.00 69 PRO A O 17
ATOM 18126 N N . SER A 1 70 ? 11.412 21.769 -8.657 1.00 0.00 70 SER A N 17
ATOM 18127 C CA . SER A 1 70 ? 9.963 21.634 -8.762 1.00 0.00 70 SER A CA 17
ATOM 18128 C C . SER A 1 70 ? 9.445 20.574 -7.795 1.00 0.00 70 SER A C 17
ATOM 18129 O O . SER A 1 70 ? 9.998 19.478 -7.704 1.00 0.00 70 SER A O 17
ATOM 18137 N N . SER A 1 71 ? 8.380 20.909 -7.075 1.00 0.00 71 SER A N 17
ATOM 18138 C CA . SER A 1 71 ? 7.788 19.988 -6.111 1.00 0.00 71 SER A CA 17
ATOM 18139 C C . SER A 1 71 ? 6.268 19.969 -6.241 1.00 0.00 71 SER A C 17
ATOM 18140 O O . SER A 1 71 ? 5.616 21.011 -6.192 1.00 0.00 71 SER A O 17
ATOM 18148 N N . GLY A 1 72 ? 5.709 18.774 -6.407 1.00 0.00 72 GLY A N 17
ATOM 18149 C CA . GLY A 1 72 ? 4.270 18.640 -6.541 1.00 0.00 72 GLY A CA 17
ATOM 18150 C C . GLY A 1 72 ? 3.871 17.935 -7.822 1.00 0.00 72 GLY A C 17
ATOM 18151 O O . GLY A 1 72 ? 4.313 16.810 -8.050 1.00 0.00 72 GLY A O 17
ATOM 18157 N N . GLY A 1 1 ? 7.113 -21.602 38.245 1.00 0.00 1 GLY A N 18
ATOM 18158 C CA . GLY A 1 1 ? 5.715 -21.214 38.222 1.00 0.00 1 GLY A CA 18
ATOM 18159 C C . GLY A 1 1 ? 4.916 -21.984 37.190 1.00 0.00 1 GLY A C 18
ATOM 18160 O O . GLY A 1 1 ? 5.287 -23.094 36.809 1.00 0.00 1 GLY A O 18
ATOM 18164 N N . SER A 1 2 ? 3.814 -21.394 36.736 1.00 0.00 2 SER A N 18
ATOM 18165 C CA . SER A 1 2 ? 2.958 -22.034 35.744 1.00 0.00 2 SER A CA 18
ATOM 18166 C C . SER A 1 2 ? 2.437 -21.015 34.736 1.00 0.00 2 SER A C 18
ATOM 18167 O O . SER A 1 2 ? 2.168 -19.865 35.082 1.00 0.00 2 SER A O 18
ATOM 18175 N N . SER A 1 3 ? 2.299 -21.445 33.486 1.00 0.00 3 SER A N 18
ATOM 18176 C CA . SER A 1 3 ? 1.815 -20.570 32.425 1.00 0.00 3 SER A CA 18
ATOM 18177 C C . SER A 1 3 ? 1.583 -21.354 31.137 1.00 0.00 3 SER A C 18
ATOM 18178 O O . SER A 1 3 ? 2.292 -22.317 30.848 1.00 0.00 3 SER A O 18
ATOM 18186 N N . GLY A 1 4 ? 0.585 -20.933 30.367 1.00 0.00 4 GLY A N 18
ATOM 18187 C CA . GLY A 1 4 ? 0.276 -21.606 29.119 1.00 0.00 4 GLY A CA 18
ATOM 18188 C C . GLY A 1 4 ? -0.300 -20.665 28.079 1.00 0.00 4 GLY A C 18
ATOM 18189 O O . GLY A 1 4 ? -0.962 -19.685 28.419 1.00 0.00 4 GLY A O 18
ATOM 18193 N N . SER A 1 5 ? -0.046 -20.962 26.809 1.00 0.00 5 SER A N 18
ATOM 18194 C CA . SER A 1 5 ? -0.539 -20.132 25.716 1.00 0.00 5 SER A CA 18
ATOM 18195 C C . SER A 1 5 ? -0.761 -20.966 24.458 1.00 0.00 5 SER A C 18
ATOM 18196 O O . SER A 1 5 ? 0.003 -21.886 24.167 1.00 0.00 5 SER A O 18
ATOM 18204 N N . SER A 1 6 ? -1.812 -20.636 23.714 1.00 0.00 6 SER A N 18
ATOM 18205 C CA . SER A 1 6 ? -2.138 -21.356 22.489 1.00 0.00 6 SER A CA 18
ATOM 18206 C C . SER A 1 6 ? -2.394 -20.384 21.340 1.00 0.00 6 SER A C 18
ATOM 18207 O O . SER A 1 6 ? -3.455 -19.766 21.260 1.00 0.00 6 SER A O 18
ATOM 18215 N N . GLY A 1 7 ? -1.413 -20.256 20.452 1.00 0.00 7 GLY A N 18
ATOM 18216 C CA . GLY A 1 7 ? -1.550 -19.358 19.320 1.00 0.00 7 GLY A CA 18
ATOM 18217 C C . GLY A 1 7 ? -0.835 -19.870 18.085 1.00 0.00 7 GLY A C 18
ATOM 18218 O O . GLY A 1 7 ? -0.150 -19.113 17.398 1.00 0.00 7 GLY A O 18
ATOM 18222 N N . ASN A 1 8 ? -0.993 -21.159 17.803 1.00 0.00 8 ASN A N 18
ATOM 18223 C CA . ASN A 1 8 ? -0.355 -21.771 16.643 1.00 0.00 8 ASN A CA 18
ATOM 18224 C C . ASN A 1 8 ? -1.340 -21.901 15.486 1.00 0.00 8 ASN A C 18
ATOM 18225 O O . ASN A 1 8 ? -2.486 -22.312 15.674 1.00 0.00 8 ASN A O 18
ATOM 18236 N N . LEU A 1 9 ? -0.887 -21.550 14.288 1.00 0.00 9 LEU A N 18
ATOM 18237 C CA . LEU A 1 9 ? -1.727 -21.627 13.098 1.00 0.00 9 LEU A CA 18
ATOM 18238 C C . LEU A 1 9 ? -0.924 -21.307 11.841 1.00 0.00 9 LEU A C 18
ATOM 18239 O O . LEU A 1 9 ? 0.099 -20.626 11.904 1.00 0.00 9 LEU A O 18
ATOM 18255 N N . SER A 1 10 ? -1.396 -21.801 10.701 1.00 0.00 10 SER A N 18
ATOM 18256 C CA . SER A 1 10 ? -0.721 -21.569 9.430 1.00 0.00 10 SER A CA 18
ATOM 18257 C C . SER A 1 10 ? -1.725 -21.519 8.283 1.00 0.00 10 SER A C 18
ATOM 18258 O O . SER A 1 10 ? -2.491 -22.458 8.073 1.00 0.00 10 SER A O 18
ATOM 18266 N N . GLU A 1 11 ? -1.715 -20.414 7.544 1.00 0.00 11 GLU A N 18
ATOM 18267 C CA . GLU A 1 11 ? -2.625 -20.240 6.418 1.00 0.00 11 GLU A CA 18
ATOM 18268 C C . GLU A 1 11 ? -1.956 -19.457 5.292 1.00 0.00 11 GLU A C 18
ATOM 18269 O O . GLU A 1 11 ? -1.616 -18.284 5.453 1.00 0.00 11 GLU A O 18
ATOM 18281 N N . LEU A 1 12 ? -1.769 -20.114 4.153 1.00 0.00 12 LEU A N 18
ATOM 18282 C CA . LEU A 1 12 ? -1.139 -19.481 2.999 1.00 0.00 12 LEU A CA 18
ATOM 18283 C C . LEU A 1 12 ? -2.189 -18.959 2.024 1.00 0.00 12 LEU A C 18
ATOM 18284 O O . LEU A 1 12 ? -2.441 -19.566 0.982 1.00 0.00 12 LEU A O 18
ATOM 18300 N N . THR A 1 13 ? -2.799 -17.829 2.367 1.00 0.00 13 THR A N 18
ATOM 18301 C CA . THR A 1 13 ? -3.821 -17.225 1.522 1.00 0.00 13 THR A CA 18
ATOM 18302 C C . THR A 1 13 ? -3.710 -15.704 1.526 1.00 0.00 13 THR A C 18
ATOM 18303 O O . THR A 1 13 ? -3.201 -15.098 2.469 1.00 0.00 13 THR A O 18
ATOM 18314 N N . PRO A 1 14 ? -4.196 -15.071 0.448 1.00 0.00 14 PRO A N 18
ATOM 18315 C CA . PRO A 1 14 ? -4.164 -13.613 0.305 1.00 0.00 14 PRO A CA 18
ATOM 18316 C C . PRO A 1 14 ? -5.118 -12.914 1.268 1.00 0.00 14 PRO A C 18
ATOM 18317 O O . PRO A 1 14 ? -6.314 -13.208 1.294 1.00 0.00 14 PRO A O 18
ATOM 18328 N N . TYR A 1 15 ? -4.583 -11.989 2.057 1.00 0.00 15 TYR A N 18
ATOM 18329 C CA . TYR A 1 15 ? -5.388 -11.251 3.023 1.00 0.00 15 TYR A CA 18
ATOM 18330 C C . TYR A 1 15 ? -5.833 -9.909 2.448 1.00 0.00 15 TYR A C 18
ATOM 18331 O O . TYR A 1 15 ? -5.006 -9.077 2.073 1.00 0.00 15 TYR A O 18
ATOM 18349 N N . ILE A 1 16 ? -7.144 -9.707 2.383 1.00 0.00 16 ILE A N 18
ATOM 18350 C CA . ILE A 1 16 ? -7.701 -8.467 1.856 1.00 0.00 16 ILE A CA 18
ATOM 18351 C C . ILE A 1 16 ? -7.585 -7.337 2.873 1.00 0.00 16 ILE A C 18
ATOM 18352 O O . ILE A 1 16 ? -7.525 -6.162 2.509 1.00 0.00 16 ILE A O 18
ATOM 18368 N N . LEU A 1 17 ? -7.554 -7.700 4.151 1.00 0.00 17 LEU A N 18
ATOM 18369 C CA . LEU A 1 17 ? -7.443 -6.717 5.223 1.00 0.00 17 LEU A CA 18
ATOM 18370 C C . LEU A 1 17 ? -6.035 -6.134 5.285 1.00 0.00 17 LEU A C 18
ATOM 18371 O O . LEU A 1 17 ? -5.149 -6.542 4.533 1.00 0.00 17 LEU A O 18
ATOM 18387 N N . CYS A 1 18 ? -5.834 -5.180 6.188 1.00 0.00 18 CYS A N 18
ATOM 18388 C CA . CYS A 1 18 ? -4.533 -4.543 6.351 1.00 0.00 18 CYS A CA 18
ATOM 18389 C C . CYS A 1 18 ? -3.872 -4.981 7.654 1.00 0.00 18 CYS A C 18
ATOM 18390 O O . CYS A 1 18 ? -4.509 -5.595 8.510 1.00 0.00 18 CYS A O 18
ATOM 18397 N N . SER A 1 19 ? -2.590 -4.660 7.798 1.00 0.00 19 SER A N 18
ATOM 18398 C CA . SER A 1 19 ? -1.841 -5.023 8.995 1.00 0.00 19 SER A CA 18
ATOM 18399 C C . SER A 1 19 ? -1.672 -3.819 9.916 1.00 0.00 19 SER A C 18
ATOM 18400 O O . SER A 1 19 ? -1.646 -3.958 11.139 1.00 0.00 19 SER A O 18
ATOM 18408 N N . ILE A 1 20 ? -1.557 -2.637 9.320 1.00 0.00 20 ILE A N 18
ATOM 18409 C CA . ILE A 1 20 ? -1.391 -1.408 10.086 1.00 0.00 20 ILE A CA 18
ATOM 18410 C C . ILE A 1 20 ? -2.742 -0.818 10.477 1.00 0.00 20 ILE A C 18
ATOM 18411 O O . ILE A 1 20 ? -3.042 -0.655 11.660 1.00 0.00 20 ILE A O 18
ATOM 18427 N N . CYS A 1 21 ? -3.555 -0.500 9.475 1.00 0.00 21 CYS A N 18
ATOM 18428 C CA . CYS A 1 21 ? -4.875 0.071 9.712 1.00 0.00 21 CYS A CA 18
ATOM 18429 C C . CYS A 1 21 ? -5.883 -1.019 10.069 1.00 0.00 21 CYS A C 18
ATOM 18430 O O . CYS A 1 21 ? -6.937 -0.742 10.642 1.00 0.00 21 CYS A O 18
ATOM 18437 N N . LYS A 1 22 ? -5.551 -2.259 9.726 1.00 0.00 22 LYS A N 18
ATOM 18438 C CA . LYS A 1 22 ? -6.424 -3.391 10.011 1.00 0.00 22 LYS A CA 18
ATOM 18439 C C . LYS A 1 22 ? -7.789 -3.204 9.356 1.00 0.00 22 LYS A C 18
ATOM 18440 O O . LYS A 1 22 ? -8.824 -3.391 9.993 1.00 0.00 22 LYS A O 18
ATOM 18459 N N . GLY A 1 23 ? -7.782 -2.835 8.079 1.00 0.00 23 GLY A N 18
ATOM 18460 C CA . GLY A 1 23 ? -9.025 -2.630 7.359 1.00 0.00 23 GLY A CA 18
ATOM 18461 C C . GLY A 1 23 ? -8.893 -2.925 5.878 1.00 0.00 23 GLY A C 18
ATOM 18462 O O . GLY A 1 23 ? -8.057 -3.733 5.471 1.00 0.00 23 GLY A O 18
ATOM 18466 N N . TYR A 1 24 ? -9.720 -2.271 5.070 1.00 0.00 24 TYR A N 18
ATOM 18467 C CA . TYR A 1 24 ? -9.694 -2.471 3.626 1.00 0.00 24 TYR A CA 18
ATOM 18468 C C . TYR A 1 24 ? -8.351 -2.045 3.040 1.00 0.00 24 TYR A C 18
ATOM 18469 O O . TYR A 1 24 ? -7.886 -0.928 3.271 1.00 0.00 24 TYR A O 18
ATOM 18487 N N . LEU A 1 25 ? -7.733 -2.943 2.281 1.00 0.00 25 LEU A N 18
ATOM 18488 C CA . LEU A 1 25 ? -6.443 -2.662 1.660 1.00 0.00 25 LEU A CA 18
ATOM 18489 C C . LEU A 1 25 ? -6.578 -1.584 0.589 1.00 0.00 25 LEU A C 18
ATOM 18490 O O . LEU A 1 25 ? -6.740 -1.887 -0.593 1.00 0.00 25 LEU A O 18
ATOM 18506 N N . ILE A 1 26 ? -6.506 -0.326 1.011 1.00 0.00 26 ILE A N 18
ATOM 18507 C CA . ILE A 1 26 ? -6.616 0.796 0.088 1.00 0.00 26 ILE A CA 18
ATOM 18508 C C . ILE A 1 26 ? -5.378 0.905 -0.796 1.00 0.00 26 ILE A C 18
ATOM 18509 O O . ILE A 1 26 ? -4.252 0.953 -0.301 1.00 0.00 26 ILE A O 18
ATOM 18525 N N . ASP A 1 27 ? -5.595 0.944 -2.106 1.00 0.00 27 ASP A N 18
ATOM 18526 C CA . ASP A 1 27 ? -4.497 1.050 -3.060 1.00 0.00 27 ASP A CA 18
ATOM 18527 C C . ASP A 1 27 ? -3.341 0.139 -2.661 1.00 0.00 27 ASP A C 18
ATOM 18528 O O . ASP A 1 27 ? -2.175 0.522 -2.754 1.00 0.00 27 ASP A O 18
ATOM 18537 N N . ALA A 1 28 ? -3.672 -1.068 -2.214 1.00 0.00 28 ALA A N 18
ATOM 18538 C CA . ALA A 1 28 ? -2.661 -2.034 -1.802 1.00 0.00 28 ALA A CA 18
ATOM 18539 C C . ALA A 1 28 ? -1.329 -1.762 -2.491 1.00 0.00 28 ALA A C 18
ATOM 18540 O O . ALA A 1 28 ? -1.269 -1.603 -3.711 1.00 0.00 28 ALA A O 18
ATOM 18547 N N . THR A 1 29 ? -0.259 -1.710 -1.703 1.00 0.00 29 THR A N 18
ATOM 18548 C CA . THR A 1 29 ? 1.072 -1.456 -2.237 1.00 0.00 29 THR A CA 18
ATOM 18549 C C . THR A 1 29 ? 2.077 -2.480 -1.720 1.00 0.00 29 THR A C 18
ATOM 18550 O O . THR A 1 29 ? 2.437 -2.472 -0.543 1.00 0.00 29 THR A O 18
ATOM 18561 N N . THR A 1 30 ? 2.527 -3.361 -2.608 1.00 0.00 30 THR A N 18
ATOM 18562 C CA . THR A 1 30 ? 3.490 -4.391 -2.241 1.00 0.00 30 THR A CA 18
ATOM 18563 C C . THR A 1 30 ? 4.921 -3.885 -2.389 1.00 0.00 30 THR A C 18
ATOM 18564 O O . THR A 1 30 ? 5.193 -2.993 -3.193 1.00 0.00 30 THR A O 18
ATOM 18575 N N . ILE A 1 31 ? 5.830 -4.459 -1.609 1.00 0.00 31 ILE A N 18
ATOM 18576 C CA . ILE A 1 31 ? 7.233 -4.067 -1.656 1.00 0.00 31 ILE A CA 18
ATOM 18577 C C . ILE A 1 31 ? 8.029 -4.980 -2.582 1.00 0.00 31 ILE A C 18
ATOM 18578 O O . ILE A 1 31 ? 7.757 -6.177 -2.676 1.00 0.00 31 ILE A O 18
ATOM 18594 N N . THR A 1 32 ? 9.016 -4.407 -3.264 1.00 0.00 32 THR A N 18
ATOM 18595 C CA . THR A 1 32 ? 9.853 -5.168 -4.183 1.00 0.00 32 THR A CA 18
ATOM 18596 C C . THR A 1 32 ? 11.023 -5.817 -3.451 1.00 0.00 32 THR A C 18
ATOM 18597 O O . THR A 1 32 ? 12.078 -6.054 -4.038 1.00 0.00 32 THR A O 18
ATOM 18608 N N . GLU A 1 33 ? 10.827 -6.103 -2.168 1.00 0.00 33 GLU A N 18
ATOM 18609 C CA . GLU A 1 33 ? 11.868 -6.725 -1.357 1.00 0.00 33 GLU A CA 18
ATOM 18610 C C . GLU A 1 33 ? 11.294 -7.859 -0.513 1.00 0.00 33 GLU A C 18
ATOM 18611 O O . GLU A 1 33 ? 11.590 -9.032 -0.744 1.00 0.00 33 GLU A O 18
ATOM 18623 N N . CYS A 1 34 ? 10.472 -7.501 0.468 1.00 0.00 34 CYS A N 18
ATOM 18624 C CA . CYS A 1 34 ? 9.857 -8.487 1.349 1.00 0.00 34 CYS A CA 18
ATOM 18625 C C . CYS A 1 34 ? 8.530 -8.975 0.776 1.00 0.00 34 CYS A C 18
ATOM 18626 O O . CYS A 1 34 ? 7.935 -9.928 1.282 1.00 0.00 34 CYS A O 18
ATOM 18633 N N . LEU A 1 35 ? 8.071 -8.317 -0.283 1.00 0.00 35 LEU A N 18
ATOM 18634 C CA . LEU A 1 35 ? 6.815 -8.684 -0.927 1.00 0.00 35 LEU A CA 18
ATOM 18635 C C . LEU A 1 35 ? 5.653 -8.599 0.059 1.00 0.00 35 LEU A C 18
ATOM 18636 O O . LEU A 1 35 ? 4.832 -9.513 0.147 1.00 0.00 35 LEU A O 18
ATOM 18652 N N . HIS A 1 36 ? 5.590 -7.496 0.797 1.00 0.00 36 HIS A N 18
ATOM 18653 C CA . HIS A 1 36 ? 4.527 -7.290 1.775 1.00 0.00 36 HIS A CA 18
ATOM 18654 C C . HIS A 1 36 ? 3.492 -6.299 1.252 1.00 0.00 36 HIS A C 18
ATOM 18655 O O . HIS A 1 36 ? 3.830 -5.181 0.859 1.00 0.00 36 HIS A O 18
ATOM 18669 N N . THR A 1 37 ? 2.229 -6.715 1.249 1.00 0.00 37 THR A N 18
ATOM 18670 C CA . THR A 1 37 ? 1.146 -5.865 0.773 1.00 0.00 37 THR A CA 18
ATOM 18671 C C . THR A 1 37 ? 0.702 -4.883 1.851 1.00 0.00 37 THR A C 18
ATOM 18672 O O . THR A 1 37 ? 0.385 -5.279 2.973 1.00 0.00 37 THR A O 18
ATOM 18683 N N . PHE A 1 38 ? 0.681 -3.600 1.505 1.00 0.00 38 PHE A N 18
ATOM 18684 C CA . PHE A 1 38 ? 0.276 -2.561 2.445 1.00 0.00 38 PHE A CA 18
ATOM 18685 C C . PHE A 1 38 ? -0.330 -1.369 1.710 1.00 0.00 38 PHE A C 18
ATOM 18686 O O . PHE A 1 38 ? 0.275 -0.820 0.789 1.00 0.00 38 PHE A O 18
ATOM 18703 N N . CYS A 1 39 ? -1.530 -0.975 2.123 1.00 0.00 39 CYS A N 18
ATOM 18704 C CA . CYS A 1 39 ? -2.221 0.150 1.505 1.00 0.00 39 CYS A CA 18
ATOM 18705 C C . CYS A 1 39 ? -1.228 1.222 1.065 1.00 0.00 39 CYS A C 18
ATOM 18706 O O . CYS A 1 39 ? -0.233 1.480 1.744 1.00 0.00 39 CYS A O 18
ATOM 18713 N N . LYS A 1 40 ? -1.505 1.845 -0.075 1.00 0.00 40 LYS A N 18
ATOM 18714 C CA . LYS A 1 40 ? -0.639 2.891 -0.607 1.00 0.00 40 LYS A CA 18
ATOM 18715 C C . LYS A 1 40 ? -0.547 4.066 0.361 1.00 0.00 40 LYS A C 18
ATOM 18716 O O . LYS A 1 40 ? 0.498 4.705 0.479 1.00 0.00 40 LYS A O 18
ATOM 18735 N N . SER A 1 41 ? -1.647 4.344 1.054 1.00 0.00 41 SER A N 18
ATOM 18736 C CA . SER A 1 41 ? -1.691 5.443 2.010 1.00 0.00 41 SER A CA 18
ATOM 18737 C C . SER A 1 41 ? -0.979 5.065 3.306 1.00 0.00 41 SER A C 18
ATOM 18738 O O . SER A 1 41 ? -0.349 5.904 3.950 1.00 0.00 41 SER A O 18
ATOM 18746 N N . CYS A 1 42 ? -1.084 3.795 3.682 1.00 0.00 42 CYS A N 18
ATOM 18747 C CA . CYS A 1 42 ? -0.452 3.303 4.900 1.00 0.00 42 CYS A CA 18
ATOM 18748 C C . CYS A 1 42 ? 1.068 3.296 4.759 1.00 0.00 42 CYS A C 18
ATOM 18749 O O . CYS A 1 42 ? 1.773 3.981 5.500 1.00 0.00 42 CYS A O 18
ATOM 18756 N N . ILE A 1 43 ? 1.564 2.517 3.804 1.00 0.00 43 ILE A N 18
ATOM 18757 C CA . ILE A 1 43 ? 2.999 2.422 3.566 1.00 0.00 43 ILE A CA 18
ATOM 18758 C C . ILE A 1 43 ? 3.634 3.805 3.475 1.00 0.00 43 ILE A C 18
ATOM 18759 O O . ILE A 1 43 ? 4.682 4.059 4.068 1.00 0.00 43 ILE A O 18
ATOM 18775 N N . VAL A 1 44 ? 2.991 4.698 2.729 1.00 0.00 44 VAL A N 18
ATOM 18776 C CA . VAL A 1 44 ? 3.490 6.057 2.562 1.00 0.00 44 VAL A CA 18
ATOM 18777 C C . VAL A 1 44 ? 3.467 6.817 3.883 1.00 0.00 44 VAL A C 18
ATOM 18778 O O . VAL A 1 44 ? 4.412 7.532 4.217 1.00 0.00 44 VAL A O 18
ATOM 18791 N N . ARG A 1 45 ? 2.380 6.658 4.632 1.00 0.00 45 ARG A N 18
ATOM 18792 C CA . ARG A 1 45 ? 2.233 7.330 5.917 1.00 0.00 45 ARG A CA 18
ATOM 18793 C C . ARG A 1 45 ? 3.266 6.822 6.918 1.00 0.00 45 ARG A C 18
ATOM 18794 O O . ARG A 1 45 ? 3.816 7.594 7.704 1.00 0.00 45 ARG A O 18
ATOM 18815 N N . HIS A 1 46 ? 3.525 5.519 6.883 1.00 0.00 46 HIS A N 18
ATOM 18816 C CA . HIS A 1 46 ? 4.493 4.907 7.787 1.00 0.00 46 HIS A CA 18
ATOM 18817 C C . HIS A 1 46 ? 5.917 5.298 7.404 1.00 0.00 46 HIS A C 18
ATOM 18818 O O . HIS A 1 46 ? 6.804 5.365 8.256 1.00 0.00 46 HIS A O 18
ATOM 18832 N N . PHE A 1 47 ? 6.129 5.555 6.118 1.00 0.00 47 PHE A N 18
ATOM 18833 C CA . PHE A 1 47 ? 7.445 5.938 5.621 1.00 0.00 47 PHE A CA 18
ATOM 18834 C C . PHE A 1 47 ? 7.809 7.348 6.076 1.00 0.00 47 PHE A C 18
ATOM 18835 O O . PHE A 1 47 ? 8.986 7.698 6.169 1.00 0.00 47 PHE A O 18
ATOM 18852 N N . TYR A 1 48 ? 6.791 8.154 6.357 1.00 0.00 48 TYR A N 18
ATOM 18853 C CA . TYR A 1 48 ? 7.002 9.527 6.799 1.00 0.00 48 TYR A CA 18
ATOM 18854 C C . TYR A 1 48 ? 7.585 9.562 8.209 1.00 0.00 48 TYR A C 18
ATOM 18855 O O . TYR A 1 48 ? 8.462 10.372 8.511 1.00 0.00 48 TYR A O 18
ATOM 18873 N N . TYR A 1 49 ? 7.091 8.678 9.068 1.00 0.00 49 TYR A N 18
ATOM 18874 C CA . TYR A 1 49 ? 7.559 8.607 10.447 1.00 0.00 49 TYR A CA 18
ATOM 18875 C C . TYR A 1 49 ? 8.731 7.639 10.575 1.00 0.00 49 TYR A C 18
ATOM 18876 O O . TYR A 1 49 ? 9.720 7.929 11.249 1.00 0.00 49 TYR A O 18
ATOM 18894 N N . SER A 1 50 ? 8.612 6.487 9.923 1.00 0.00 50 SER A N 18
ATOM 18895 C CA . SER A 1 50 ? 9.659 5.473 9.966 1.00 0.00 50 SER A CA 18
ATOM 18896 C C . SER A 1 50 ? 10.070 5.056 8.556 1.00 0.00 50 SER A C 18
ATOM 18897 O O . SER A 1 50 ? 9.260 4.536 7.791 1.00 0.00 50 SER A O 18
ATOM 18905 N N . ASN A 1 51 ? 11.335 5.290 8.222 1.00 0.00 51 ASN A N 18
ATOM 18906 C CA . ASN A 1 51 ? 11.855 4.940 6.905 1.00 0.00 51 ASN A CA 18
ATOM 18907 C C . ASN A 1 51 ? 12.124 3.441 6.807 1.00 0.00 51 ASN A C 18
ATOM 18908 O O . ASN A 1 51 ? 13.161 3.019 6.296 1.00 0.00 51 ASN A O 18
ATOM 18919 N N . ARG A 1 52 ? 11.182 2.643 7.299 1.00 0.00 52 ARG A N 18
ATOM 18920 C CA . ARG A 1 52 ? 11.317 1.192 7.268 1.00 0.00 52 ARG A CA 18
ATOM 18921 C C . ARG A 1 52 ? 9.960 0.523 7.069 1.00 0.00 52 ARG A C 18
ATOM 18922 O O . ARG A 1 52 ? 8.920 1.181 7.115 1.00 0.00 52 ARG A O 18
ATOM 18943 N N . CYS A 1 53 ? 9.979 -0.787 6.848 1.00 0.00 53 CYS A N 18
ATOM 18944 C CA . CYS A 1 53 ? 8.751 -1.545 6.642 1.00 0.00 53 CYS A CA 18
ATOM 18945 C C . CYS A 1 53 ? 8.125 -1.941 7.976 1.00 0.00 53 CYS A C 18
ATOM 18946 O O . CYS A 1 53 ? 8.783 -2.490 8.860 1.00 0.00 53 CYS A O 18
ATOM 18953 N N . PRO A 1 54 ? 6.823 -1.656 8.126 1.00 0.00 54 PRO A N 18
ATOM 18954 C CA . PRO A 1 54 ? 6.079 -1.974 9.349 1.00 0.00 54 PRO A CA 18
ATOM 18955 C C . PRO A 1 54 ? 5.872 -3.475 9.528 1.00 0.00 54 PRO A C 18
ATOM 18956 O O . PRO A 1 54 ? 5.118 -3.908 10.399 1.00 0.00 54 PRO A O 18
ATOM 18967 N N . LYS A 1 55 ? 6.547 -4.263 8.698 1.00 0.00 55 LYS A N 18
ATOM 18968 C CA . LYS A 1 55 ? 6.439 -5.716 8.765 1.00 0.00 55 LYS A CA 18
ATOM 18969 C C . LYS A 1 55 ? 7.779 -6.344 9.136 1.00 0.00 55 LYS A C 18
ATOM 18970 O O . LYS A 1 55 ? 7.935 -6.902 10.223 1.00 0.00 55 LYS A O 18
ATOM 18989 N N . CYS A 1 56 ? 8.743 -6.249 8.227 1.00 0.00 56 CYS A N 18
ATOM 18990 C CA . CYS A 1 56 ? 10.070 -6.807 8.459 1.00 0.00 56 CYS A CA 18
ATOM 18991 C C . CYS A 1 56 ? 11.004 -5.759 9.056 1.00 0.00 56 CYS A C 18
ATOM 18992 O O . CYS A 1 56 ? 12.074 -6.086 9.569 1.00 0.00 56 CYS A O 18
ATOM 18999 N N . ASN A 1 57 ? 10.592 -4.497 8.986 1.00 0.00 57 ASN A N 18
ATOM 19000 C CA . ASN A 1 57 ? 11.391 -3.400 9.519 1.00 0.00 57 ASN A CA 18
ATOM 19001 C C . ASN A 1 57 ? 12.718 -3.282 8.775 1.00 0.00 57 ASN A C 18
ATOM 19002 O O . ASN A 1 57 ? 13.787 -3.305 9.384 1.00 0.00 57 ASN A O 18
ATOM 19013 N N . ILE A 1 58 ? 12.640 -3.155 7.454 1.00 0.00 58 ILE A N 18
ATOM 19014 C CA . ILE A 1 58 ? 13.834 -3.031 6.627 1.00 0.00 58 ILE A CA 18
ATOM 19015 C C . ILE A 1 58 ? 13.934 -1.640 6.012 1.00 0.00 58 ILE A C 18
ATOM 19016 O O . ILE A 1 58 ? 12.926 -0.961 5.817 1.00 0.00 58 ILE A O 18
ATOM 19032 N N . VAL A 1 59 ? 15.158 -1.221 5.706 1.00 0.00 59 VAL A N 18
ATOM 19033 C CA . VAL A 1 59 ? 15.391 0.089 5.110 1.00 0.00 59 VAL A CA 18
ATOM 19034 C C . VAL A 1 59 ? 15.045 0.086 3.625 1.00 0.00 59 VAL A C 18
ATOM 19035 O O . VAL A 1 59 ? 15.847 -0.335 2.791 1.00 0.00 59 VAL A O 18
ATOM 19048 N N . VAL A 1 60 ? 13.846 0.560 3.301 1.00 0.00 60 VAL A N 18
ATOM 19049 C CA . VAL A 1 60 ? 13.394 0.613 1.916 1.00 0.00 60 VAL A CA 18
ATOM 19050 C C . VAL A 1 60 ? 13.550 2.017 1.341 1.00 0.00 60 VAL A C 18
ATOM 19051 O O . VAL A 1 60 ? 14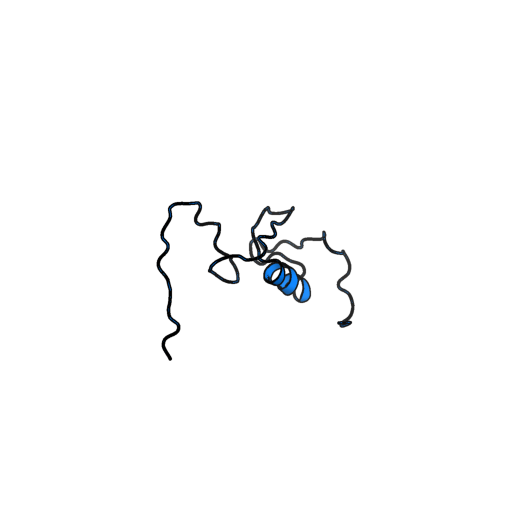.131 2.200 0.271 1.00 0.00 60 VAL A O 18
ATOM 19064 N N . HIS A 1 61 ? 13.027 3.006 2.059 1.00 0.00 61 HIS A N 18
ATOM 19065 C CA . HIS A 1 61 ? 13.110 4.395 1.620 1.00 0.00 61 HIS A CA 18
ATOM 19066 C C . HIS A 1 61 ? 14.563 4.842 1.503 1.00 0.00 61 HIS A C 18
ATOM 19067 O O . HIS A 1 61 ? 14.942 5.502 0.535 1.00 0.00 61 HIS A O 18
ATOM 19081 N N . GLN A 1 62 ? 15.371 4.479 2.494 1.00 0.00 62 GLN A N 18
ATOM 19082 C CA . GLN A 1 62 ? 16.783 4.845 2.501 1.00 0.00 62 GLN A CA 18
ATOM 19083 C C . GLN A 1 62 ? 16.996 6.203 1.841 1.00 0.00 62 GLN A C 18
ATOM 19084 O O . GLN A 1 62 ? 17.914 6.379 1.039 1.00 0.00 62 GLN A O 18
ATOM 19098 N N . THR A 1 63 ? 16.142 7.163 2.182 1.00 0.00 63 THR A N 18
ATOM 19099 C CA . THR A 1 63 ? 16.236 8.505 1.622 1.00 0.00 63 THR A CA 18
ATOM 19100 C C . THR A 1 63 ? 16.358 9.553 2.723 1.00 0.00 63 THR A C 18
ATOM 19101 O O . THR A 1 63 ? 15.410 9.796 3.469 1.00 0.00 63 THR A O 18
ATOM 19112 N N . GLN A 1 64 ? 17.532 10.170 2.817 1.00 0.00 64 GLN A N 18
ATOM 19113 C CA . GLN A 1 64 ? 17.777 11.193 3.828 1.00 0.00 64 GLN A CA 18
ATOM 19114 C C . GLN A 1 64 ? 16.592 12.147 3.936 1.00 0.00 64 GLN A C 18
ATOM 19115 O O . GLN A 1 64 ? 16.067 12.639 2.937 1.00 0.00 64 GLN A O 18
ATOM 19129 N N . PRO A 1 65 ? 16.159 12.415 5.176 1.00 0.00 65 PRO A N 18
ATOM 19130 C CA . PRO A 1 65 ? 15.031 13.313 5.444 1.00 0.00 65 PRO A CA 18
ATOM 19131 C C . PRO A 1 65 ? 15.365 14.769 5.140 1.00 0.00 65 PRO A C 18
ATOM 19132 O O . PRO A 1 65 ? 16.527 15.174 5.190 1.00 0.00 65 PRO A O 18
ATOM 19143 N N . LEU A 1 66 ? 14.339 15.553 4.826 1.00 0.00 66 LEU A N 18
ATOM 19144 C CA . LEU A 1 66 ? 14.523 16.966 4.514 1.00 0.00 66 LEU A CA 18
ATOM 19145 C C . LEU A 1 66 ? 13.939 17.847 5.614 1.00 0.00 66 LEU A C 18
ATOM 19146 O O . LEU A 1 66 ? 12.820 17.622 6.074 1.00 0.00 66 LEU A O 18
ATOM 19162 N N . SER A 1 67 ? 14.704 18.851 6.029 1.00 0.00 67 SER A N 18
ATOM 19163 C CA . SER A 1 67 ? 14.263 19.766 7.076 1.00 0.00 67 SER A CA 18
ATOM 19164 C C . SER A 1 67 ? 12.973 20.473 6.672 1.00 0.00 67 SER A C 18
ATOM 19165 O O . SER A 1 67 ? 11.993 20.474 7.415 1.00 0.00 67 SER A O 18
ATOM 19173 N N . GLY A 1 68 ? 12.982 21.075 5.486 1.00 0.00 68 GLY A N 18
ATOM 19174 C CA . GLY A 1 68 ? 11.808 21.778 5.003 1.00 0.00 68 GLY A CA 18
ATOM 19175 C C . GLY A 1 68 ? 10.518 21.075 5.373 1.00 0.00 68 GLY A C 18
ATOM 19176 O O . GLY A 1 68 ? 10.173 20.032 4.816 1.00 0.00 68 GLY A O 18
ATOM 19180 N N . PRO A 1 69 ? 9.781 21.649 6.335 1.00 0.00 69 PRO A N 18
ATOM 19181 C CA . PRO A 1 69 ? 8.510 21.087 6.801 1.00 0.00 69 PRO A CA 18
ATOM 19182 C C . PRO A 1 69 ? 7.407 21.199 5.754 1.00 0.00 69 PRO A C 18
ATOM 19183 O O . PRO A 1 69 ? 7.654 21.613 4.621 1.00 0.00 69 PRO A O 18
ATOM 19194 N N . SER A 1 70 ? 6.191 20.827 6.139 1.00 0.00 70 SER A N 18
ATOM 19195 C CA . SER A 1 70 ? 5.051 20.883 5.232 1.00 0.00 70 SER A CA 18
ATOM 19196 C C . SER A 1 70 ? 4.160 22.080 5.552 1.00 0.00 70 SER A C 18
ATOM 19197 O O . SER A 1 70 ? 3.696 22.238 6.681 1.00 0.00 70 SER A O 18
ATOM 19205 N N . SER A 1 71 ? 3.926 22.920 4.549 1.00 0.00 71 SER A N 18
ATOM 19206 C CA . SER A 1 71 ? 3.094 24.105 4.723 1.00 0.00 71 SER A CA 18
ATOM 19207 C C . SER A 1 71 ? 1.619 23.766 4.535 1.00 0.00 71 SER A C 18
ATOM 19208 O O . SER A 1 71 ? 0.804 23.971 5.433 1.00 0.00 71 SER A O 18
ATOM 19216 N N . GLY A 1 72 ? 1.283 23.245 3.358 1.00 0.00 72 GLY A N 18
ATOM 19217 C CA . GLY A 1 72 ? -0.093 22.885 3.072 1.00 0.00 72 GLY A CA 18
ATOM 19218 C C . GLY A 1 72 ? -0.294 22.463 1.630 1.00 0.00 72 GLY A C 18
ATOM 19219 O O . GLY A 1 72 ? -1.427 22.186 1.239 1.00 0.00 72 GLY A O 18
ATOM 19225 N N . GLY A 1 1 ? -36.023 -12.933 23.353 1.00 0.00 1 GLY A N 19
ATOM 19226 C CA . GLY A 1 1 ? -35.119 -12.823 22.222 1.00 0.00 1 GLY A CA 19
ATOM 19227 C C . GLY A 1 1 ? -34.001 -13.845 22.272 1.00 0.00 1 GLY A C 19
ATOM 19228 O O . GLY A 1 1 ? -33.180 -13.833 23.189 1.00 0.00 1 GLY A O 19
ATOM 19232 N N . SER A 1 2 ? -33.970 -14.735 21.285 1.00 0.00 2 SER A N 19
ATOM 19233 C CA . SER A 1 2 ? -32.948 -15.773 21.223 1.00 0.00 2 SER A CA 19
ATOM 19234 C C . SER A 1 2 ? -32.216 -15.736 19.885 1.00 0.00 2 SER A C 19
ATOM 19235 O O . SER A 1 2 ? -32.798 -15.389 18.857 1.00 0.00 2 SER A O 19
ATOM 19243 N N . SER A 1 3 ? -30.937 -16.096 19.906 1.00 0.00 3 SER A N 19
ATOM 19244 C CA . SER A 1 3 ? -30.124 -16.101 18.696 1.00 0.00 3 SER A CA 19
ATOM 19245 C C . SER A 1 3 ? -28.790 -16.799 18.941 1.00 0.00 3 SER A C 19
ATOM 19246 O O . SER A 1 3 ? -28.375 -16.986 20.084 1.00 0.00 3 SER A O 19
ATOM 19254 N N . GLY A 1 4 ? -28.121 -17.182 17.857 1.00 0.00 4 GLY A N 19
ATOM 19255 C CA . GLY A 1 4 ? -26.841 -17.855 17.974 1.00 0.00 4 GLY A CA 19
ATOM 19256 C C . GLY A 1 4 ? -26.404 -18.501 16.675 1.00 0.00 4 GLY A C 19
ATOM 19257 O O . GLY A 1 4 ? -27.238 -18.919 15.871 1.00 0.00 4 GLY A O 19
ATOM 19261 N N . SER A 1 5 ? -25.094 -18.584 16.467 1.00 0.00 5 SER A N 19
ATOM 19262 C CA . SER A 1 5 ? -24.549 -19.179 15.253 1.00 0.00 5 SER A CA 19
ATOM 19263 C C . SER A 1 5 ? -23.999 -20.575 15.532 1.00 0.00 5 SER A C 19
ATOM 19264 O O . SER A 1 5 ? -23.029 -20.735 16.273 1.00 0.00 5 SER A O 19
ATOM 19272 N N . SER A 1 6 ? -24.627 -21.582 14.933 1.00 0.00 6 SER A N 19
ATOM 19273 C CA . SER A 1 6 ? -24.204 -22.965 15.119 1.00 0.00 6 SER A CA 19
ATOM 19274 C C . SER A 1 6 ? -23.102 -23.334 14.131 1.00 0.00 6 SER A C 19
ATOM 19275 O O . SER A 1 6 ? -22.078 -23.901 14.509 1.00 0.00 6 SER A O 19
ATOM 19283 N N . GLY A 1 7 ? -23.320 -23.007 12.861 1.00 0.00 7 GLY A N 19
ATOM 19284 C CA . GLY A 1 7 ? -22.338 -23.311 11.837 1.00 0.00 7 GLY A CA 19
ATOM 19285 C C . GLY A 1 7 ? -21.199 -22.311 11.811 1.00 0.00 7 GLY A C 19
ATOM 19286 O O . GLY A 1 7 ? -21.324 -21.205 12.334 1.00 0.00 7 GLY A O 19
ATOM 19290 N N . ASN A 1 8 ? -20.084 -22.702 11.201 1.00 0.00 8 ASN A N 19
ATOM 19291 C CA . ASN A 1 8 ? -18.917 -21.832 11.111 1.00 0.00 8 ASN A CA 19
ATOM 19292 C C . ASN A 1 8 ? -18.313 -21.875 9.711 1.00 0.00 8 ASN A C 19
ATOM 19293 O O . ASN A 1 8 ? -18.658 -22.736 8.900 1.00 0.00 8 ASN A O 19
ATOM 19304 N N . LEU A 1 9 ? -17.410 -20.941 9.434 1.00 0.00 9 LEU A N 19
ATOM 19305 C CA . LEU A 1 9 ? -16.756 -20.872 8.131 1.00 0.00 9 LEU A CA 19
ATOM 19306 C C . LEU A 1 9 ? -15.492 -21.725 8.110 1.00 0.00 9 LEU A C 19
ATOM 19307 O O . LEU A 1 9 ? -14.654 -21.632 9.007 1.00 0.00 9 LEU A O 19
ATOM 19323 N N . SER A 1 10 ? -15.361 -22.554 7.080 1.00 0.00 10 SER A N 19
ATOM 19324 C CA . SER A 1 10 ? -14.199 -23.425 6.943 1.00 0.00 10 SER A CA 19
ATOM 19325 C C . SER A 1 10 ? -13.655 -23.385 5.518 1.00 0.00 10 SER A C 19
ATOM 19326 O O . SER A 1 10 ? -13.933 -24.271 4.711 1.00 0.00 10 SER A O 19
ATOM 19334 N N . GLU A 1 11 ? -12.879 -22.349 5.217 1.00 0.00 11 GLU A N 19
ATOM 19335 C CA . GLU A 1 11 ? -12.296 -22.192 3.889 1.00 0.00 11 GLU A CA 19
ATOM 19336 C C . GLU A 1 11 ? -11.059 -21.300 3.940 1.00 0.00 11 GLU A C 19
ATOM 19337 O O . GLU A 1 11 ? -11.164 -20.080 4.074 1.00 0.00 11 GLU A O 19
ATOM 19349 N N . LEU A 1 12 ? -9.888 -21.917 3.831 1.00 0.00 12 LEU A N 19
ATOM 19350 C CA . LEU A 1 12 ? -8.629 -21.181 3.865 1.00 0.00 12 LEU A CA 19
ATOM 19351 C C . LEU A 1 12 ? -8.539 -20.203 2.698 1.00 0.00 12 LEU A C 19
ATOM 19352 O O . LEU A 1 12 ? -8.274 -20.597 1.562 1.00 0.00 12 LEU A O 19
ATOM 19368 N N . THR A 1 13 ? -8.758 -18.924 2.987 1.00 0.00 13 THR A N 19
ATOM 19369 C CA . THR A 1 13 ? -8.701 -17.888 1.962 1.00 0.00 13 THR A CA 19
ATOM 19370 C C . THR A 1 13 ? -7.874 -16.697 2.431 1.00 0.00 13 THR A C 19
ATOM 19371 O O . THR A 1 13 ? -7.808 -16.385 3.620 1.00 0.00 13 THR A O 19
ATOM 19382 N N . PRO A 1 14 ? -7.228 -16.012 1.475 1.00 0.00 14 PRO A N 19
ATOM 19383 C CA . PRO A 1 14 ? -6.394 -14.842 1.767 1.00 0.00 14 PRO A CA 19
ATOM 19384 C C . PRO A 1 14 ? -7.218 -13.638 2.208 1.00 0.00 14 PRO A C 19
ATOM 19385 O O . PRO A 1 14 ? -7.578 -12.787 1.394 1.00 0.00 14 PRO A O 19
ATOM 19396 N N . TYR A 1 15 ? -7.514 -13.572 3.502 1.00 0.00 15 TYR A N 19
ATOM 19397 C CA . TYR A 1 15 ? -8.298 -12.472 4.051 1.00 0.00 15 TYR A CA 19
ATOM 19398 C C . TYR A 1 15 ? -7.691 -11.126 3.669 1.00 0.00 15 TYR A C 19
ATOM 19399 O O . TYR A 1 15 ? -6.713 -10.680 4.271 1.00 0.00 15 TYR A O 19
ATOM 19417 N N . ILE A 1 16 ? -8.278 -10.483 2.665 1.00 0.00 16 ILE A N 19
ATOM 19418 C CA . ILE A 1 16 ? -7.796 -9.187 2.204 1.00 0.00 16 ILE A CA 19
ATOM 19419 C C . ILE A 1 16 ? -7.983 -8.118 3.275 1.00 0.00 16 ILE A C 19
ATOM 19420 O O . ILE A 1 16 ? -9.075 -7.574 3.441 1.00 0.00 16 ILE A O 19
ATOM 19436 N N . LEU A 1 17 ? -6.909 -7.820 3.998 1.00 0.00 17 LEU A N 19
ATOM 19437 C CA . LEU A 1 17 ? -6.953 -6.813 5.053 1.00 0.00 17 LEU A CA 19
ATOM 19438 C C . LEU A 1 17 ? -5.577 -6.191 5.270 1.00 0.00 17 LEU A C 19
ATOM 19439 O O . LEU A 1 17 ? -4.603 -6.570 4.619 1.00 0.00 17 LEU A O 19
ATOM 19455 N N . CYS A 1 18 ? -5.504 -5.236 6.190 1.00 0.00 18 CYS A N 19
ATOM 19456 C CA . CYS A 1 18 ? -4.247 -4.562 6.495 1.00 0.00 18 CYS A CA 19
ATOM 19457 C C . CYS A 1 18 ? -3.730 -4.972 7.871 1.00 0.00 18 CYS A C 19
ATOM 19458 O O . CYS A 1 18 ? -4.456 -5.568 8.666 1.00 0.00 18 CYS A O 19
ATOM 19465 N N . SER A 1 19 ? -2.470 -4.649 8.144 1.00 0.00 19 SER A N 19
ATOM 19466 C CA . SER A 1 19 ? -1.853 -4.987 9.421 1.00 0.00 19 SER A CA 19
ATOM 19467 C C . SER A 1 19 ? -1.726 -3.751 10.307 1.00 0.00 19 SER A C 19
ATOM 19468 O O . SER A 1 19 ? -1.781 -3.845 11.533 1.00 0.00 19 SER A O 19
ATOM 19476 N N . ILE A 1 20 ? -1.554 -2.594 9.676 1.00 0.00 20 ILE A N 19
ATOM 19477 C CA . ILE A 1 20 ? -1.420 -1.340 10.405 1.00 0.00 20 ILE A CA 19
ATOM 19478 C C . ILE A 1 20 ? -2.786 -0.763 10.763 1.00 0.00 20 ILE A C 19
ATOM 19479 O O . ILE A 1 20 ? -3.137 -0.652 11.938 1.00 0.00 20 ILE A O 19
ATOM 19495 N N . CYS A 1 21 ? -3.554 -0.399 9.742 1.00 0.00 21 CYS A N 19
ATOM 19496 C CA . CYS A 1 21 ? -4.883 0.165 9.947 1.00 0.00 21 CYS A CA 19
ATOM 19497 C C . CYS A 1 21 ? -5.935 -0.937 10.028 1.00 0.00 21 CYS A C 19
ATOM 19498 O O . CYS A 1 21 ? -7.028 -0.730 10.556 1.00 0.00 21 CYS A O 19
ATOM 19505 N N . LYS A 1 22 ? -5.598 -2.109 9.501 1.00 0.00 22 LYS A N 19
ATOM 19506 C CA . LYS A 1 22 ? -6.511 -3.245 9.514 1.00 0.00 22 LYS A CA 19
ATOM 19507 C C . LYS A 1 22 ? -7.806 -2.911 8.779 1.00 0.00 22 LYS A C 19
ATOM 19508 O O . LYS A 1 22 ? -8.899 -3.176 9.278 1.00 0.00 22 LYS A O 19
ATOM 19527 N N . GLY A 1 23 ? -7.674 -2.330 7.591 1.00 0.00 23 GLY A N 19
ATOM 19528 C CA . GLY A 1 23 ? -8.842 -1.970 6.807 1.00 0.00 23 GLY A CA 19
ATOM 19529 C C . GLY A 1 23 ? -8.834 -2.605 5.431 1.00 0.00 23 GLY A C 19
ATOM 19530 O O . GLY A 1 23 ? -8.198 -3.639 5.220 1.00 0.00 23 GLY A O 19
ATOM 19534 N N . TYR A 1 24 ? -9.542 -1.988 4.492 1.00 0.00 24 TYR A N 19
ATOM 19535 C CA . TYR A 1 24 ? -9.618 -2.501 3.130 1.00 0.00 24 TYR A CA 19
ATOM 19536 C C . TYR A 1 24 ? -8.524 -1.893 2.257 1.00 0.00 24 TYR A C 19
ATOM 19537 O O . TYR A 1 24 ? -8.399 -0.672 2.159 1.00 0.00 24 TYR A O 19
ATOM 19555 N N . LEU A 1 25 ? -7.735 -2.754 1.624 1.00 0.00 25 LEU A N 19
ATOM 19556 C CA . LEU A 1 25 ? -6.651 -2.303 0.757 1.00 0.00 25 LEU A CA 19
ATOM 19557 C C . LEU A 1 25 ? -7.201 -1.609 -0.486 1.00 0.00 25 LEU A C 19
ATOM 19558 O O . LEU A 1 25 ? -7.373 -2.235 -1.532 1.00 0.00 25 LEU A O 19
ATOM 19574 N N . ILE A 1 26 ? -7.471 -0.314 -0.363 1.00 0.00 26 ILE A N 19
ATOM 19575 C CA . ILE A 1 26 ? -7.997 0.464 -1.477 1.00 0.00 26 ILE A CA 19
ATOM 19576 C C . ILE A 1 26 ? -7.025 0.468 -2.653 1.00 0.00 26 ILE A C 19
ATOM 19577 O O . ILE A 1 26 ? -7.436 0.395 -3.811 1.00 0.00 26 ILE A O 19
ATOM 19593 N N . ASP A 1 27 ? -5.736 0.553 -2.346 1.00 0.00 27 ASP A N 19
ATOM 19594 C CA . ASP A 1 27 ? -4.704 0.564 -3.377 1.00 0.00 27 ASP A CA 19
ATOM 19595 C C . ASP A 1 27 ? -3.991 -0.783 -3.446 1.00 0.00 27 ASP A C 19
ATOM 19596 O O . ASP A 1 27 ? -3.621 -1.246 -4.524 1.00 0.00 27 ASP A O 19
ATOM 19605 N N . ALA A 1 28 ? -3.801 -1.407 -2.287 1.00 0.00 28 ALA A N 19
ATOM 19606 C CA . ALA A 1 28 ? -3.134 -2.700 -2.216 1.00 0.00 28 ALA A CA 19
ATOM 19607 C C . ALA A 1 28 ? -1.702 -2.609 -2.735 1.00 0.00 28 ALA A C 19
ATOM 19608 O O . ALA A 1 28 ? -1.309 -3.348 -3.637 1.00 0.00 28 ALA A O 19
ATOM 19615 N N . THR A 1 29 ? -0.926 -1.696 -2.158 1.00 0.00 29 THR A N 19
ATOM 19616 C CA . THR A 1 29 ? 0.461 -1.507 -2.563 1.00 0.00 29 THR A CA 19
ATOM 19617 C C . THR A 1 29 ? 1.384 -2.476 -1.834 1.00 0.00 29 THR A C 19
ATOM 19618 O O . THR A 1 29 ? 1.409 -2.519 -0.603 1.00 0.00 29 THR A O 19
ATOM 19629 N N . THR A 1 30 ? 2.143 -3.253 -2.600 1.00 0.00 30 THR A N 19
ATOM 19630 C CA . THR A 1 30 ? 3.068 -4.223 -2.026 1.00 0.00 30 THR A CA 19
ATOM 19631 C C . THR A 1 30 ? 4.515 -3.838 -2.312 1.00 0.00 30 THR A C 19
ATOM 19632 O O . THR A 1 30 ? 4.811 -3.217 -3.333 1.00 0.00 30 THR A O 19
ATOM 19643 N N . ILE A 1 31 ? 5.411 -4.211 -1.405 1.00 0.00 31 ILE A N 19
ATOM 19644 C CA . ILE A 1 31 ? 6.828 -3.906 -1.562 1.00 0.00 31 ILE A CA 19
ATOM 19645 C C . ILE A 1 31 ? 7.493 -4.871 -2.538 1.00 0.00 31 ILE A C 19
ATOM 19646 O O . ILE A 1 31 ? 7.097 -6.032 -2.649 1.00 0.00 31 ILE A O 19
ATOM 19662 N N . THR A 1 32 ? 8.509 -4.383 -3.244 1.00 0.00 32 THR A N 19
ATOM 19663 C CA . THR A 1 32 ? 9.230 -5.202 -4.210 1.00 0.00 32 THR A CA 19
ATOM 19664 C C . THR A 1 32 ? 10.445 -5.864 -3.571 1.00 0.00 32 THR A C 19
ATOM 19665 O O . THR A 1 32 ? 11.209 -6.559 -4.242 1.00 0.00 32 THR A O 19
ATOM 19676 N N . GLU A 1 33 ? 10.618 -5.645 -2.272 1.00 0.00 33 GLU A N 19
ATOM 19677 C CA . GLU A 1 33 ? 11.742 -6.222 -1.543 1.00 0.00 33 GLU A CA 19
ATOM 19678 C C . GLU A 1 33 ? 11.294 -7.423 -0.714 1.00 0.00 33 GLU A C 19
ATOM 19679 O O . GLU A 1 33 ? 11.595 -8.570 -1.048 1.00 0.00 33 GLU A O 19
ATOM 19691 N N . CYS A 1 34 ? 10.573 -7.152 0.369 1.00 0.00 34 CYS A N 19
ATOM 19692 C CA . CYS A 1 34 ? 10.084 -8.207 1.247 1.00 0.00 34 CYS A CA 19
ATOM 19693 C C . CYS A 1 34 ? 8.772 -8.786 0.723 1.00 0.00 34 CYS A C 19
ATOM 19694 O O . CYS A 1 34 ? 8.311 -9.829 1.189 1.00 0.00 34 CYS A O 19
ATOM 19701 N N . LEU A 1 35 ? 8.176 -8.102 -0.247 1.00 0.00 35 LEU A N 19
ATOM 19702 C CA . LEU A 1 35 ? 6.918 -8.548 -0.835 1.00 0.00 35 LEU A CA 19
ATOM 19703 C C . LEU A 1 35 ? 5.805 -8.563 0.207 1.00 0.00 35 LEU A C 19
ATOM 19704 O O . LEU A 1 35 ? 5.111 -9.566 0.376 1.00 0.00 35 LEU A O 19
ATOM 19720 N N . HIS A 1 36 ? 5.638 -7.443 0.904 1.00 0.00 36 HIS A N 19
ATOM 19721 C CA . HIS A 1 36 ? 4.607 -7.326 1.929 1.00 0.00 36 HIS A CA 19
ATOM 19722 C C . HIS A 1 36 ? 3.510 -6.361 1.488 1.00 0.00 36 HIS A C 19
ATOM 19723 O O . HIS A 1 36 ? 3.785 -5.326 0.880 1.00 0.00 36 HIS A O 19
ATOM 19737 N N . THR A 1 37 ? 2.264 -6.707 1.798 1.00 0.00 37 THR A N 19
ATOM 19738 C CA . THR A 1 37 ? 1.126 -5.874 1.433 1.00 0.00 37 THR A CA 19
ATOM 19739 C C . THR A 1 37 ? 0.896 -4.775 2.465 1.00 0.00 37 THR A C 19
ATOM 19740 O O . THR A 1 37 ? 0.803 -5.044 3.662 1.00 0.00 37 THR A O 19
ATOM 19751 N N . PHE A 1 38 ? 0.803 -3.536 1.992 1.00 0.00 38 PHE A N 19
ATOM 19752 C CA . PHE A 1 38 ? 0.584 -2.396 2.874 1.00 0.00 38 PHE A CA 19
ATOM 19753 C C . PHE A 1 38 ? -0.125 -1.265 2.135 1.00 0.00 38 PHE A C 19
ATOM 19754 O O . PHE A 1 38 ? 0.403 -0.713 1.169 1.00 0.00 38 PHE A O 19
ATOM 19771 N N . CYS A 1 39 ? -1.324 -0.925 2.595 1.00 0.00 39 CYS A N 19
ATOM 19772 C CA . CYS A 1 39 ? -2.107 0.139 1.978 1.00 0.00 39 CYS A CA 19
ATOM 19773 C C . CYS A 1 39 ? -1.207 1.287 1.531 1.00 0.00 39 CYS A C 19
ATOM 19774 O O . CYS A 1 39 ? -0.357 1.756 2.289 1.00 0.00 39 CYS A O 19
ATOM 19781 N N . LYS A 1 40 ? -1.399 1.736 0.296 1.00 0.00 40 LYS A N 19
ATOM 19782 C CA . LYS A 1 40 ? -0.608 2.831 -0.254 1.00 0.00 40 LYS A CA 19
ATOM 19783 C C . LYS A 1 40 ? -0.448 3.953 0.767 1.00 0.00 40 LYS A C 19
ATOM 19784 O O . LYS A 1 40 ? 0.666 4.395 1.048 1.00 0.00 40 LYS A O 19
ATOM 19803 N N . SER A 1 41 ? -1.568 4.407 1.320 1.00 0.00 41 SER A N 19
ATOM 19804 C CA . SER A 1 41 ? -1.552 5.480 2.308 1.00 0.00 41 SER A CA 19
ATOM 19805 C C . SER A 1 41 ? -0.753 5.069 3.542 1.00 0.00 41 SER A C 19
ATOM 19806 O O . SER A 1 41 ? 0.060 5.839 4.054 1.00 0.00 41 SER A O 19
ATOM 19814 N N . CYS A 1 42 ? -0.992 3.851 4.015 1.00 0.00 42 CYS A N 19
ATOM 19815 C CA . CYS A 1 42 ? -0.297 3.336 5.189 1.00 0.00 42 CYS A CA 19
ATOM 19816 C C . CYS A 1 42 ? 1.212 3.321 4.964 1.00 0.00 42 CYS A C 19
ATOM 19817 O O . CYS A 1 42 ? 1.954 4.055 5.619 1.00 0.00 42 CYS A O 19
ATOM 19824 N N . ILE A 1 43 ? 1.659 2.482 4.036 1.00 0.00 43 ILE A N 19
ATOM 19825 C CA . ILE A 1 43 ? 3.078 2.374 3.724 1.00 0.00 43 ILE A CA 19
ATOM 19826 C C . ILE A 1 43 ? 3.712 3.751 3.561 1.00 0.00 43 ILE A C 19
ATOM 19827 O O . ILE A 1 43 ? 4.823 3.995 4.032 1.00 0.00 43 ILE A O 19
ATOM 19843 N N . VAL A 1 44 ? 2.998 4.650 2.891 1.00 0.00 44 VAL A N 19
ATOM 19844 C CA . VAL A 1 44 ? 3.489 6.004 2.667 1.00 0.00 44 VAL A CA 19
ATOM 19845 C C . VAL A 1 44 ? 3.476 6.813 3.959 1.00 0.00 44 VAL A C 19
ATOM 19846 O O . VAL A 1 44 ? 4.352 7.648 4.189 1.00 0.00 44 VAL A O 19
ATOM 19859 N N . ARG A 1 45 ? 2.478 6.561 4.799 1.00 0.00 45 ARG A N 19
ATOM 19860 C CA . ARG A 1 45 ? 2.351 7.266 6.069 1.00 0.00 45 ARG A CA 19
ATOM 19861 C C . ARG A 1 45 ? 3.370 6.752 7.081 1.00 0.00 45 ARG A C 19
ATOM 19862 O O . ARG A 1 45 ? 3.791 7.482 7.980 1.00 0.00 45 ARG A O 19
ATOM 19883 N N . HIS A 1 46 ? 3.763 5.491 6.930 1.00 0.00 46 HIS A N 19
ATOM 19884 C CA . HIS A 1 46 ? 4.733 4.879 7.831 1.00 0.00 46 HIS A CA 19
ATOM 19885 C C . HIS A 1 46 ? 6.156 5.263 7.439 1.00 0.00 46 HIS A C 19
ATOM 19886 O O . HIS A 1 46 ? 7.058 5.282 8.277 1.00 0.00 46 HIS A O 19
ATOM 19900 N N . PHE A 1 47 ? 6.351 5.567 6.160 1.00 0.00 47 PHE A N 19
ATOM 19901 C CA . PHE A 1 47 ? 7.665 5.949 5.657 1.00 0.00 47 PHE A CA 19
ATOM 19902 C C . PHE A 1 47 ? 8.014 7.375 6.074 1.00 0.00 47 PHE A C 19
ATOM 19903 O O . PHE A 1 47 ? 9.188 7.725 6.204 1.00 0.00 47 PHE A O 19
ATOM 19920 N N . TYR A 1 48 ? 6.988 8.192 6.283 1.00 0.00 48 TYR A N 19
ATOM 19921 C CA . TYR A 1 48 ? 7.185 9.580 6.683 1.00 0.00 48 TYR A CA 19
ATOM 19922 C C . TYR A 1 48 ? 7.815 9.663 8.070 1.00 0.00 48 TYR A C 19
ATOM 19923 O O . TYR A 1 48 ? 8.639 10.537 8.339 1.00 0.00 48 TYR A O 19
ATOM 19941 N N . TYR A 1 49 ? 7.420 8.747 8.947 1.00 0.00 49 TYR A N 19
ATOM 19942 C CA . TYR A 1 49 ? 7.943 8.716 10.308 1.00 0.00 49 TYR A CA 19
ATOM 19943 C C . TYR A 1 49 ? 9.077 7.703 10.433 1.00 0.00 49 TYR A C 19
ATOM 19944 O O . TYR A 1 49 ? 10.107 7.981 11.046 1.00 0.00 49 TYR A O 19
ATOM 19962 N N . SER A 1 50 ? 8.879 6.528 9.845 1.00 0.00 50 SER A N 19
ATOM 19963 C CA . SER A 1 50 ? 9.883 5.471 9.892 1.00 0.00 50 SER A CA 19
ATOM 19964 C C . SER A 1 50 ? 10.246 5.003 8.486 1.00 0.00 50 SER A C 19
ATOM 19965 O O . SER A 1 50 ? 9.429 4.401 7.791 1.00 0.00 50 SER A O 19
ATOM 19973 N N . ASN A 1 51 ? 11.477 5.286 8.075 1.00 0.00 51 ASN A N 19
ATOM 19974 C CA . ASN A 1 51 ? 11.950 4.896 6.752 1.00 0.00 51 ASN A CA 19
ATOM 19975 C C . ASN A 1 51 ? 12.261 3.403 6.704 1.00 0.00 51 ASN A C 19
ATOM 19976 O O . ASN A 1 51 ? 13.315 2.994 6.216 1.00 0.00 51 ASN A O 19
ATOM 19987 N N . ARG A 1 52 ? 11.337 2.595 7.213 1.00 0.00 52 ARG A N 19
ATOM 19988 C CA . ARG A 1 52 ? 11.513 1.148 7.229 1.00 0.00 52 ARG A CA 19
ATOM 19989 C C . ARG A 1 52 ? 10.171 0.435 7.087 1.00 0.00 52 ARG A C 19
ATOM 19990 O O . ARG A 1 52 ? 9.120 1.075 7.023 1.00 0.00 52 ARG A O 19
ATOM 20011 N N . CYS A 1 53 ? 10.213 -0.892 7.040 1.00 0.00 53 CYS A N 19
ATOM 20012 C CA . CYS A 1 53 ? 9.002 -1.692 6.905 1.00 0.00 53 CYS A CA 19
ATOM 20013 C C . CYS A 1 53 ? 8.500 -2.153 8.270 1.00 0.00 53 CYS A C 19
ATOM 20014 O O . CYS A 1 53 ? 9.228 -2.763 9.054 1.00 0.00 53 CYS A O 19
ATOM 20021 N N . PRO A 1 54 ? 7.225 -1.856 8.564 1.00 0.00 54 PRO A N 19
ATOM 20022 C CA . PRO A 1 54 ? 6.597 -2.231 9.834 1.00 0.00 54 PRO A CA 19
ATOM 20023 C C . PRO A 1 54 ? 6.375 -3.735 9.949 1.00 0.00 54 PRO A C 19
ATOM 20024 O O . PRO A 1 54 ? 5.692 -4.205 10.859 1.00 0.00 54 PRO A O 19
ATOM 20035 N N . LYS A 1 55 ? 6.958 -4.487 9.021 1.00 0.00 55 LYS A N 19
ATOM 20036 C CA . LYS A 1 55 ? 6.826 -5.939 9.018 1.00 0.00 55 LYS A CA 19
ATOM 20037 C C . LYS A 1 55 ? 8.172 -6.608 9.275 1.00 0.00 55 LYS A C 19
ATOM 20038 O O . LYS A 1 55 ? 8.395 -7.194 10.335 1.00 0.00 55 LYS A O 19
ATOM 20057 N N . CYS A 1 56 ? 9.069 -6.517 8.298 1.00 0.00 56 CYS A N 19
ATOM 20058 C CA . CYS A 1 56 ? 10.394 -7.112 8.418 1.00 0.00 56 CYS A CA 19
ATOM 20059 C C . CYS A 1 56 ? 11.386 -6.116 9.012 1.00 0.00 56 CYS A C 19
ATOM 20060 O O . CYS A 1 56 ? 12.526 -6.466 9.314 1.00 0.00 56 CYS A O 19
ATOM 20067 N N . ASN A 1 57 ? 10.943 -4.874 9.176 1.00 0.00 57 ASN A N 19
ATOM 20068 C CA . ASN A 1 57 ? 11.791 -3.827 9.733 1.00 0.00 57 ASN A CA 19
ATOM 20069 C C . ASN A 1 57 ? 12.997 -3.569 8.835 1.00 0.00 57 ASN A C 19
ATOM 20070 O O . ASN A 1 57 ? 14.140 -3.594 9.292 1.00 0.00 57 ASN A O 19
ATOM 20081 N N . ILE A 1 58 ? 12.734 -3.320 7.557 1.00 0.00 58 ILE A N 19
ATOM 20082 C CA . ILE A 1 58 ? 13.797 -3.055 6.596 1.00 0.00 58 ILE A CA 19
ATOM 20083 C C . ILE A 1 58 ? 13.671 -1.653 6.010 1.00 0.00 58 ILE A C 19
ATOM 20084 O O . ILE A 1 58 ? 12.574 -1.201 5.682 1.00 0.00 58 ILE A O 19
ATOM 20100 N N . VAL A 1 59 ? 14.803 -0.968 5.879 1.00 0.00 59 VAL A N 19
ATOM 20101 C CA . VAL A 1 59 ? 14.821 0.382 5.329 1.00 0.00 59 VAL A CA 19
ATOM 20102 C C . VAL A 1 59 ? 14.494 0.373 3.840 1.00 0.00 59 VAL A C 19
ATOM 20103 O O . VAL A 1 59 ? 15.284 -0.100 3.022 1.00 0.00 59 VAL A O 19
ATOM 20116 N N . VAL A 1 60 ? 13.324 0.901 3.493 1.00 0.00 60 VAL A N 19
ATOM 20117 C CA . VAL A 1 60 ? 12.892 0.956 2.102 1.00 0.00 60 VAL A CA 19
ATOM 20118 C C . VAL A 1 60 ? 12.995 2.373 1.550 1.00 0.00 60 VAL A C 19
ATOM 20119 O O . VAL A 1 60 ? 12.314 3.285 2.022 1.00 0.00 60 VAL A O 19
ATOM 20132 N N . HIS A 1 61 ? 13.849 2.552 0.548 1.00 0.00 61 HIS A N 19
ATOM 20133 C CA . HIS A 1 61 ? 14.040 3.860 -0.070 1.00 0.00 61 HIS A CA 19
ATOM 20134 C C . HIS A 1 61 ? 13.480 3.877 -1.489 1.00 0.00 61 HIS A C 19
ATOM 20135 O O . HIS A 1 61 ? 14.231 3.826 -2.463 1.00 0.00 61 HIS A O 19
ATOM 20149 N N . GLN A 1 62 ? 12.157 3.949 -1.597 1.00 0.00 62 GLN A N 19
ATOM 20150 C CA . GLN A 1 62 ? 11.498 3.971 -2.898 1.00 0.00 62 GLN A CA 19
ATOM 20151 C C . GLN A 1 62 ? 10.084 4.531 -2.782 1.00 0.00 62 GLN A C 19
ATOM 20152 O O . GLN A 1 62 ? 9.258 4.011 -2.030 1.00 0.00 62 GLN A O 19
ATOM 20166 N N . THR A 1 63 ? 9.810 5.595 -3.530 1.00 0.00 63 THR A N 19
ATOM 20167 C CA . THR A 1 63 ? 8.497 6.227 -3.510 1.00 0.00 63 THR A CA 19
ATOM 20168 C C . THR A 1 63 ? 7.551 5.561 -4.503 1.00 0.00 63 THR A C 19
ATOM 20169 O O . THR A 1 63 ? 6.446 5.155 -4.144 1.00 0.00 63 THR A O 19
ATOM 20180 N N . GLN A 1 64 ? 7.993 5.451 -5.751 1.00 0.00 64 GLN A N 19
ATOM 20181 C CA . GLN A 1 64 ? 7.184 4.833 -6.796 1.00 0.00 64 GLN A CA 19
ATOM 20182 C C . GLN A 1 64 ? 8.066 4.267 -7.904 1.00 0.00 64 GLN A C 19
ATOM 20183 O O . GLN A 1 64 ? 9.170 4.750 -8.160 1.00 0.00 64 GLN A O 19
ATOM 20197 N N . PRO A 1 65 ? 7.570 3.219 -8.579 1.00 0.00 65 PRO A N 19
ATOM 20198 C CA . PRO A 1 65 ? 8.297 2.566 -9.671 1.00 0.00 65 PRO A CA 19
ATOM 20199 C C . PRO A 1 65 ? 8.392 3.446 -10.913 1.00 0.00 65 PRO A C 19
ATOM 20200 O O . PRO A 1 65 ? 7.408 4.062 -11.326 1.00 0.00 65 PRO A O 19
ATOM 20211 N N . LEU A 1 66 ? 9.580 3.500 -11.505 1.00 0.00 66 LEU A N 19
ATOM 20212 C CA . LEU A 1 66 ? 9.803 4.305 -12.701 1.00 0.00 66 LEU A CA 19
ATOM 20213 C C . LEU A 1 66 ? 8.686 4.090 -13.717 1.00 0.00 66 LEU A C 19
ATOM 20214 O O . LEU A 1 66 ? 8.233 5.033 -14.366 1.00 0.00 66 LEU A O 19
ATOM 20230 N N . SER A 1 67 ? 8.245 2.843 -13.850 1.00 0.00 67 SER A N 19
ATOM 20231 C CA . SER A 1 67 ? 7.182 2.504 -14.788 1.00 0.00 67 SER A CA 19
ATOM 20232 C C . SER A 1 67 ? 5.810 2.757 -14.170 1.00 0.00 67 SER A C 19
ATOM 20233 O O . SER A 1 67 ? 5.154 1.834 -13.690 1.00 0.00 67 SER A O 19
ATOM 20241 N N . GLY A 1 68 ? 5.383 4.016 -14.186 1.00 0.00 68 GLY A N 19
ATOM 20242 C CA . GLY A 1 68 ? 4.092 4.369 -13.625 1.00 0.00 68 GLY A CA 19
ATOM 20243 C C . GLY A 1 68 ? 3.741 5.826 -13.851 1.00 0.00 68 GLY A C 19
ATOM 20244 O O . GLY A 1 68 ? 4.225 6.719 -13.155 1.00 0.00 68 GLY A O 19
ATOM 20248 N N . PRO A 1 69 ? 2.880 6.083 -14.846 1.00 0.00 69 PRO A N 19
ATOM 20249 C CA . PRO A 1 69 ? 2.445 7.442 -15.186 1.00 0.00 69 PRO A CA 19
ATOM 20250 C C . PRO A 1 69 ? 1.542 8.046 -14.117 1.00 0.00 69 PRO A C 19
ATOM 20251 O O . PRO A 1 69 ? 0.381 7.658 -13.980 1.00 0.00 69 PRO A O 19
ATOM 20262 N N . SER A 1 70 ? 2.081 8.998 -13.362 1.00 0.00 70 SER A N 19
ATOM 20263 C CA . SER A 1 70 ? 1.323 9.653 -12.302 1.00 0.00 70 SER A CA 19
ATOM 20264 C C . SER A 1 70 ? -0.030 10.133 -12.819 1.00 0.00 70 SER A C 19
ATOM 20265 O O . SER A 1 70 ? -0.110 11.098 -13.579 1.00 0.00 70 SER A O 19
ATOM 20273 N N . SER A 1 71 ? -1.092 9.452 -12.400 1.00 0.00 71 SER A N 19
ATOM 20274 C CA . SER A 1 71 ? -2.442 9.805 -12.822 1.00 0.00 71 SER A CA 19
ATOM 20275 C C . SER A 1 71 ? -3.413 9.742 -11.647 1.00 0.00 71 SER A C 19
ATOM 20276 O O . SER A 1 71 ? -3.336 8.843 -10.812 1.00 0.00 71 SER A O 19
ATOM 20284 N N . GLY A 1 72 ? -4.327 10.706 -11.591 1.00 0.00 72 GLY A N 19
ATOM 20285 C CA . GLY A 1 72 ? -5.301 10.743 -10.515 1.00 0.00 72 GLY A CA 19
ATOM 20286 C C . GLY A 1 72 ? -6.470 9.809 -10.758 1.00 0.00 72 GLY A C 19
ATOM 20287 O O . GLY A 1 72 ? -7.604 10.180 -10.460 1.00 0.00 72 GLY A O 19
ATOM 20293 N N . GLY A 1 1 ? -25.567 -12.016 43.555 1.00 0.00 1 GLY A N 20
ATOM 20294 C CA . GLY A 1 1 ? -24.878 -12.357 42.323 1.00 0.00 1 GLY A CA 20
ATOM 20295 C C . GLY A 1 1 ? -25.359 -13.669 41.735 1.00 0.00 1 GLY A C 20
ATOM 20296 O O . GLY A 1 1 ? -26.501 -13.775 41.287 1.00 0.00 1 GLY A O 20
ATOM 20300 N N . SER A 1 2 ? -24.486 -14.671 41.736 1.00 0.00 2 SER A N 20
ATOM 20301 C CA . SER A 1 2 ? -24.826 -15.981 41.193 1.00 0.00 2 SER A CA 20
ATOM 20302 C C . SER A 1 2 ? -25.028 -15.908 39.682 1.00 0.00 2 SER A C 20
ATOM 20303 O O . SER A 1 2 ? -25.961 -16.499 39.140 1.00 0.00 2 SER A O 20
ATOM 20311 N N . SER A 1 3 ? -24.145 -15.177 39.009 1.00 0.00 3 SER A N 20
ATOM 20312 C CA . SER A 1 3 ? -24.227 -15.022 37.561 1.00 0.00 3 SER A CA 20
ATOM 20313 C C . SER A 1 3 ? -22.835 -14.971 36.940 1.00 0.00 3 SER A C 20
ATOM 20314 O O . SER A 1 3 ? -21.828 -14.957 37.647 1.00 0.00 3 SER A O 20
ATOM 20322 N N . GLY A 1 4 ? -22.786 -14.943 35.612 1.00 0.00 4 GLY A N 20
ATOM 20323 C CA . GLY A 1 4 ? -21.513 -14.894 34.917 1.00 0.00 4 GLY A CA 20
ATOM 20324 C C . GLY A 1 4 ? -21.506 -15.742 33.661 1.00 0.00 4 GLY A C 20
ATOM 20325 O O . GLY A 1 4 ? -21.808 -16.935 33.707 1.00 0.00 4 GLY A O 20
ATOM 20329 N N . SER A 1 5 ? -21.161 -15.126 32.535 1.00 0.00 5 SER A N 20
ATOM 20330 C CA . SER A 1 5 ? -21.120 -15.832 31.259 1.00 0.00 5 SER A CA 20
ATOM 20331 C C . SER A 1 5 ? -20.235 -15.095 30.258 1.00 0.00 5 SER A C 20
ATOM 20332 O O . SER A 1 5 ? -20.502 -13.946 29.905 1.00 0.00 5 SER A O 20
ATOM 20340 N N . SER A 1 6 ? -19.180 -15.764 29.806 1.00 0.00 6 SER A N 20
ATOM 20341 C CA . SER A 1 6 ? -18.252 -15.173 28.849 1.00 0.00 6 SER A CA 20
ATOM 20342 C C . SER A 1 6 ? -17.251 -16.211 28.351 1.00 0.00 6 SER A C 20
ATOM 20343 O O . SER A 1 6 ? -16.718 -17.000 29.129 1.00 0.00 6 SER A O 20
ATOM 20351 N N . GLY A 1 7 ? -17.000 -16.203 27.045 1.00 0.00 7 GLY A N 20
ATOM 20352 C CA . GLY A 1 7 ? -16.065 -17.147 26.463 1.00 0.00 7 GLY A CA 20
ATOM 20353 C C . GLY A 1 7 ? -16.280 -17.335 24.974 1.00 0.00 7 GLY A C 20
ATOM 20354 O O . GLY A 1 7 ? -16.454 -18.457 24.502 1.00 0.00 7 GLY A O 20
ATOM 20358 N N . ASN A 1 8 ? -16.269 -16.231 24.233 1.00 0.00 8 ASN A N 20
ATOM 20359 C CA . ASN A 1 8 ? -16.466 -16.279 22.789 1.00 0.00 8 ASN A CA 20
ATOM 20360 C C . ASN A 1 8 ? -15.363 -15.514 22.063 1.00 0.00 8 ASN A C 20
ATOM 20361 O O . ASN A 1 8 ? -15.380 -14.284 22.007 1.00 0.00 8 ASN A O 20
ATOM 20372 N N . LEU A 1 9 ? -14.407 -16.251 21.509 1.00 0.00 9 LEU A N 20
ATOM 20373 C CA . LEU A 1 9 ? -13.295 -15.643 20.786 1.00 0.00 9 LEU A CA 20
ATOM 20374 C C . LEU A 1 9 ? -12.866 -16.518 19.613 1.00 0.00 9 LEU A C 20
ATOM 20375 O O . LEU A 1 9 ? -12.597 -17.708 19.778 1.00 0.00 9 LEU A O 20
ATOM 20391 N N . SER A 1 10 ? -12.801 -15.919 18.427 1.00 0.00 10 SER A N 20
ATOM 20392 C CA . SER A 1 10 ? -12.405 -16.645 17.226 1.00 0.00 10 SER A CA 20
ATOM 20393 C C . SER A 1 10 ? -12.108 -15.679 16.082 1.00 0.00 10 SER A C 20
ATOM 20394 O O . SER A 1 10 ? -13.019 -15.083 15.508 1.00 0.00 10 SER A O 20
ATOM 20402 N N . GLU A 1 11 ? -10.828 -15.532 15.757 1.00 0.00 11 GLU A N 20
ATOM 20403 C CA . GLU A 1 11 ? -10.411 -14.639 14.682 1.00 0.00 11 GLU A CA 20
ATOM 20404 C C . GLU A 1 11 ? -9.617 -15.397 13.622 1.00 0.00 11 GLU A C 20
ATOM 20405 O O . GLU A 1 11 ? -8.707 -16.163 13.942 1.00 0.00 11 GLU A O 20
ATOM 20417 N N . LEU A 1 12 ? -9.966 -15.177 12.360 1.00 0.00 12 LEU A N 20
ATOM 20418 C CA . LEU A 1 12 ? -9.287 -15.839 11.251 1.00 0.00 12 LEU A CA 20
ATOM 20419 C C . LEU A 1 12 ? -9.601 -15.146 9.929 1.00 0.00 12 LEU A C 20
ATOM 20420 O O . LEU A 1 12 ? -10.699 -15.282 9.389 1.00 0.00 12 LEU A O 20
ATOM 20436 N N . THR A 1 13 ? -8.627 -14.403 9.410 1.00 0.00 13 THR A N 20
ATOM 20437 C CA . THR A 1 13 ? -8.799 -13.690 8.151 1.00 0.00 13 THR A CA 20
ATOM 20438 C C . THR A 1 13 ? -7.625 -13.944 7.211 1.00 0.00 13 THR A C 20
ATOM 20439 O O . THR A 1 13 ? -6.508 -14.233 7.639 1.00 0.00 13 THR A O 20
ATOM 20450 N N . PRO A 1 14 ? -7.883 -13.835 5.900 1.00 0.00 14 PRO A N 20
ATOM 20451 C CA . PRO A 1 14 ? -6.859 -14.048 4.872 1.00 0.00 14 PRO A CA 20
ATOM 20452 C C . PRO A 1 14 ? -5.811 -12.940 4.859 1.00 0.00 14 PRO A C 20
ATOM 20453 O O . PRO A 1 14 ? -5.946 -11.936 5.559 1.00 0.00 14 PRO A O 20
ATOM 20464 N N . TYR A 1 15 ? -4.768 -13.129 4.059 1.00 0.00 15 TYR A N 20
ATOM 20465 C CA . TYR A 1 15 ? -3.696 -12.146 3.956 1.00 0.00 15 TYR A CA 20
ATOM 20466 C C . TYR A 1 15 ? -4.114 -10.973 3.075 1.00 0.00 15 TYR A C 20
ATOM 20467 O O . TYR A 1 15 ? -3.368 -10.549 2.192 1.00 0.00 15 TYR A O 20
ATOM 20485 N N . ILE A 1 16 ? -5.312 -10.453 3.322 1.00 0.00 16 ILE A N 20
ATOM 20486 C CA . ILE A 1 16 ? -5.829 -9.329 2.553 1.00 0.00 16 ILE A CA 20
ATOM 20487 C C . ILE A 1 16 ? -5.910 -8.069 3.409 1.00 0.00 16 ILE A C 20
ATOM 20488 O O . ILE A 1 16 ? -5.531 -6.982 2.970 1.00 0.00 16 ILE A O 20
ATOM 20504 N N . LEU A 1 17 ? -6.405 -8.222 4.632 1.00 0.00 17 LEU A N 20
ATOM 20505 C CA . LEU A 1 17 ? -6.533 -7.096 5.551 1.00 0.00 17 LEU A CA 20
ATOM 20506 C C . LEU A 1 17 ? -5.208 -6.355 5.694 1.00 0.00 17 LEU A C 20
ATOM 20507 O O . LEU A 1 17 ? -4.193 -6.762 5.127 1.00 0.00 17 LEU A O 20
ATOM 20523 N N . CYS A 1 18 ? -5.224 -5.266 6.455 1.00 0.00 18 CYS A N 20
ATOM 20524 C CA . CYS A 1 18 ? -4.023 -4.468 6.675 1.00 0.00 18 CYS A CA 20
ATOM 20525 C C . CYS A 1 18 ? -3.494 -4.660 8.093 1.00 0.00 18 CYS A C 20
ATOM 20526 O O . CYS A 1 18 ? -4.188 -5.194 8.958 1.00 0.00 18 CYS A O 20
ATOM 20533 N N . SER A 1 19 ? -2.262 -4.219 8.323 1.00 0.00 19 SER A N 20
ATOM 20534 C CA . SER A 1 19 ? -1.638 -4.345 9.635 1.00 0.00 19 SER A CA 20
ATOM 20535 C C . SER A 1 19 ? -1.545 -2.988 10.325 1.00 0.00 19 SER A C 20
ATOM 20536 O O . SER A 1 19 ? -1.517 -2.904 11.554 1.00 0.00 19 SER A O 20
ATOM 20544 N N . ILE A 1 20 ? -1.498 -1.927 9.526 1.00 0.00 20 ILE A N 20
ATOM 20545 C CA . ILE A 1 20 ? -1.410 -0.573 10.059 1.00 0.00 20 ILE A CA 20
ATOM 20546 C C . ILE A 1 20 ? -2.787 -0.042 10.441 1.00 0.00 20 ILE A C 20
ATOM 20547 O O . ILE A 1 20 ? -3.040 0.281 11.602 1.00 0.00 20 ILE A O 20
ATOM 20563 N N . CYS A 1 21 ? -3.675 0.045 9.456 1.00 0.00 21 CYS A N 20
ATOM 20564 C CA . CYS A 1 21 ? -5.028 0.536 9.688 1.00 0.00 21 CYS A CA 20
ATOM 20565 C C . CYS A 1 21 ? -5.981 -0.617 9.988 1.00 0.00 21 CYS A C 20
ATOM 20566 O O . CYS A 1 21 ? -7.057 -0.418 10.552 1.00 0.00 21 CYS A O 20
ATOM 20573 N N . LYS A 1 22 ? -5.578 -1.825 9.608 1.00 0.00 22 LYS A N 20
ATOM 20574 C CA . LYS A 1 22 ? -6.394 -3.011 9.837 1.00 0.00 22 LYS A CA 20
ATOM 20575 C C . LYS A 1 22 ? -7.728 -2.904 9.105 1.00 0.00 22 LYS A C 20
ATOM 20576 O O . LYS A 1 22 ? -8.786 -3.147 9.685 1.00 0.00 22 LYS A O 20
ATOM 20595 N N . GLY A 1 23 ? -7.670 -2.540 7.828 1.00 0.00 23 GLY A N 20
ATOM 20596 C CA . GLY A 1 23 ? -8.881 -2.408 7.039 1.00 0.00 23 GLY A CA 20
ATOM 20597 C C . GLY A 1 23 ? -8.651 -2.703 5.570 1.00 0.00 23 GLY A C 20
ATOM 20598 O O . GLY A 1 23 ? -7.543 -2.527 5.061 1.00 0.00 23 GLY A O 20
ATOM 20602 N N . TYR A 1 24 ? -9.697 -3.154 4.887 1.00 0.00 24 TYR A N 20
ATOM 20603 C CA . TYR A 1 24 ? -9.602 -3.478 3.469 1.00 0.00 24 TYR A CA 20
ATOM 20604 C C . TYR A 1 24 ? -8.638 -2.533 2.757 1.00 0.00 24 TYR A C 20
ATOM 20605 O O . TYR A 1 24 ? -8.722 -1.313 2.907 1.00 0.00 24 TYR A O 20
ATOM 20623 N N . LEU A 1 25 ? -7.724 -3.105 1.982 1.00 0.00 25 LEU A N 20
ATOM 20624 C CA . LEU A 1 25 ? -6.743 -2.316 1.246 1.00 0.00 25 LEU A CA 20
ATOM 20625 C C . LEU A 1 25 ? -7.422 -1.458 0.183 1.00 0.00 25 LEU A C 20
ATOM 20626 O O . LEU A 1 25 ? -8.538 -1.753 -0.247 1.00 0.00 25 LEU A O 20
ATOM 20642 N N . ILE A 1 26 ? -6.740 -0.398 -0.239 1.00 0.00 26 ILE A N 20
ATOM 20643 C CA . ILE A 1 26 ? -7.276 0.500 -1.254 1.00 0.00 26 ILE A CA 20
ATOM 20644 C C . ILE A 1 26 ? -6.485 0.396 -2.553 1.00 0.00 26 ILE A C 20
ATOM 20645 O O . ILE A 1 26 ? -6.984 -0.110 -3.558 1.00 0.00 26 ILE A O 20
ATOM 20661 N N . ASP A 1 27 ? -5.247 0.877 -2.524 1.00 0.00 27 ASP A N 20
ATOM 20662 C CA . ASP A 1 27 ? -4.383 0.837 -3.699 1.00 0.00 27 ASP A CA 20
ATOM 20663 C C . ASP A 1 27 ? -3.697 -0.520 -3.822 1.00 0.00 27 ASP A C 20
ATOM 20664 O O . ASP A 1 27 ? -3.457 -1.007 -4.926 1.00 0.00 27 ASP A O 20
ATOM 20673 N N . ALA A 1 28 ? -3.384 -1.125 -2.681 1.00 0.00 28 ALA A N 20
ATOM 20674 C CA . ALA A 1 28 ? -2.726 -2.426 -2.661 1.00 0.00 28 ALA A CA 20
ATOM 20675 C C . ALA A 1 28 ? -1.261 -2.306 -3.065 1.00 0.00 28 ALA A C 20
ATOM 20676 O O . ALA A 1 28 ? -0.789 -3.022 -3.950 1.00 0.00 28 ALA A O 20
ATOM 20683 N N . THR A 1 29 ? -0.544 -1.396 -2.413 1.00 0.00 29 THR A N 20
ATOM 20684 C CA . THR A 1 29 ? 0.868 -1.182 -2.706 1.00 0.00 29 THR A CA 20
ATOM 20685 C C . THR A 1 29 ? 1.738 -2.225 -2.013 1.00 0.00 29 THR A C 20
ATOM 20686 O O . THR A 1 29 ? 2.052 -2.100 -0.829 1.00 0.00 29 THR A O 20
ATOM 20697 N N . THR A 1 30 ? 2.126 -3.255 -2.759 1.00 0.00 30 THR A N 20
ATOM 20698 C CA . THR A 1 30 ? 2.960 -4.320 -2.217 1.00 0.00 30 THR A CA 20
ATOM 20699 C C . THR A 1 30 ? 4.422 -4.123 -2.600 1.00 0.00 30 THR A C 20
ATOM 20700 O O . THR A 1 30 ? 4.733 -3.776 -3.740 1.00 0.00 30 THR A O 20
ATOM 20711 N N . ILE A 1 31 ? 5.315 -4.347 -1.643 1.00 0.00 31 ILE A N 20
ATOM 20712 C CA . ILE A 1 31 ? 6.745 -4.196 -1.882 1.00 0.00 31 ILE A CA 20
ATOM 20713 C C . ILE A 1 31 ? 7.300 -5.381 -2.665 1.00 0.00 31 ILE A C 20
ATOM 20714 O O . ILE A 1 31 ? 6.712 -6.464 -2.675 1.00 0.00 31 ILE A O 20
ATOM 20730 N N . THR A 1 32 ? 8.438 -5.171 -3.319 1.00 0.00 32 THR A N 20
ATOM 20731 C CA . THR A 1 32 ? 9.073 -6.222 -4.104 1.00 0.00 32 THR A CA 20
ATOM 20732 C C . THR A 1 32 ? 10.236 -6.850 -3.344 1.00 0.00 32 THR A C 20
ATOM 20733 O O . THR A 1 32 ? 10.665 -7.960 -3.655 1.00 0.00 32 THR A O 20
ATOM 20744 N N . GLU A 1 33 ? 10.740 -6.132 -2.345 1.00 0.00 33 GLU A N 20
ATOM 20745 C CA . GLU A 1 33 ? 11.854 -6.620 -1.541 1.00 0.00 33 GLU A CA 20
ATOM 20746 C C . GLU A 1 33 ? 11.404 -7.749 -0.617 1.00 0.00 33 GLU A C 20
ATOM 20747 O O . GLU A 1 33 ? 11.755 -8.911 -0.822 1.00 0.00 33 GLU A O 20
ATOM 20759 N N . CYS A 1 34 ? 10.625 -7.397 0.400 1.00 0.00 34 CYS A N 20
ATOM 20760 C CA . CYS A 1 34 ? 10.127 -8.378 1.357 1.00 0.00 34 CYS A CA 20
ATOM 20761 C C . CYS A 1 34 ? 8.825 -9.005 0.866 1.00 0.00 34 CYS A C 20
ATOM 20762 O O . CYS A 1 34 ? 8.343 -9.986 1.433 1.00 0.00 34 CYS A O 20
ATOM 20769 N N . LEU A 1 35 ? 8.261 -8.431 -0.191 1.00 0.00 35 LEU A N 20
ATOM 20770 C CA . LEU A 1 35 ? 7.015 -8.932 -0.760 1.00 0.00 35 LEU A CA 20
ATOM 20771 C C . LEU A 1 35 ? 5.877 -8.832 0.250 1.00 0.00 35 LEU A C 20
ATOM 20772 O O . LEU A 1 35 ? 5.203 -9.821 0.542 1.00 0.00 35 LEU A O 20
ATOM 20788 N N . HIS A 1 36 ? 5.666 -7.631 0.780 1.00 0.00 36 HIS A N 20
ATOM 20789 C CA . HIS A 1 36 ? 4.606 -7.401 1.755 1.00 0.00 36 HIS A CA 20
ATOM 20790 C C . HIS A 1 36 ? 3.584 -6.402 1.222 1.00 0.00 36 HIS A C 20
ATOM 20791 O O . HIS A 1 36 ? 3.945 -5.373 0.650 1.00 0.00 36 HIS A O 20
ATOM 20805 N N . THR A 1 37 ? 2.305 -6.712 1.412 1.00 0.00 37 THR A N 20
ATOM 20806 C CA . THR A 1 37 ? 1.231 -5.843 0.949 1.00 0.00 37 THR A CA 20
ATOM 20807 C C . THR A 1 37 ? 0.912 -4.766 1.979 1.00 0.00 37 THR A C 20
ATOM 20808 O O . THR A 1 37 ? 0.860 -5.037 3.179 1.00 0.00 37 THR A O 20
ATOM 20819 N N . PHE A 1 38 ? 0.697 -3.544 1.504 1.00 0.00 38 PHE A N 20
ATOM 20820 C CA . PHE A 1 38 ? 0.383 -2.425 2.385 1.00 0.00 38 PHE A CA 20
ATOM 20821 C C . PHE A 1 38 ? -0.438 -1.368 1.651 1.00 0.00 38 PHE A C 20
ATOM 20822 O O . PHE A 1 38 ? -0.323 -1.211 0.435 1.00 0.00 38 PHE A O 20
ATOM 20839 N N . CYS A 1 39 ? -1.266 -0.647 2.398 1.00 0.00 39 CYS A N 20
ATOM 20840 C CA . CYS A 1 39 ? -2.108 0.394 1.821 1.00 0.00 39 CYS A CA 20
ATOM 20841 C C . CYS A 1 39 ? -1.270 1.597 1.396 1.00 0.00 39 CYS A C 20
ATOM 20842 O O . CYS A 1 39 ? -0.474 2.120 2.177 1.00 0.00 39 CYS A O 20
ATOM 20849 N N . LYS A 1 40 ? -1.455 2.031 0.154 1.00 0.00 40 LYS A N 20
ATOM 20850 C CA . LYS A 1 40 ? -0.719 3.172 -0.376 1.00 0.00 40 LYS A CA 20
ATOM 20851 C C . LYS A 1 40 ? -0.590 4.271 0.674 1.00 0.00 40 LYS A C 20
ATOM 20852 O O . LYS A 1 40 ? 0.500 4.793 0.909 1.00 0.00 40 LYS A O 20
ATOM 20871 N N . SER A 1 41 ? -1.708 4.617 1.303 1.00 0.00 41 SER A N 20
ATOM 20872 C CA . SER A 1 41 ? -1.720 5.655 2.327 1.00 0.00 41 SER A CA 20
ATOM 20873 C C . SER A 1 41 ? -0.900 5.231 3.541 1.00 0.00 41 SER A C 20
ATOM 20874 O O . SER A 1 41 ? -0.047 5.978 4.021 1.00 0.00 41 SER A O 20
ATOM 20882 N N . CYS A 1 42 ? -1.164 4.025 4.034 1.00 0.00 42 CYS A N 20
ATOM 20883 C CA . CYS A 1 42 ? -0.453 3.499 5.192 1.00 0.00 42 CYS A CA 20
ATOM 20884 C C . CYS A 1 42 ? 1.052 3.473 4.940 1.00 0.00 42 CYS A C 20
ATOM 20885 O O . CYS A 1 42 ? 1.813 4.189 5.592 1.00 0.00 42 CYS A O 20
ATOM 20892 N N . ILE A 1 43 ? 1.473 2.644 3.991 1.00 0.00 43 ILE A N 20
ATOM 20893 C CA . ILE A 1 43 ? 2.886 2.526 3.653 1.00 0.00 43 ILE A CA 20
ATOM 20894 C C . ILE A 1 43 ? 3.558 3.894 3.614 1.00 0.00 43 ILE A C 20
ATOM 20895 O O . ILE A 1 43 ? 4.652 4.076 4.149 1.00 0.00 43 ILE A O 20
ATOM 20911 N N . VAL A 1 44 ? 2.896 4.855 2.978 1.00 0.00 44 VAL A N 20
ATOM 20912 C CA . VAL A 1 44 ? 3.427 6.208 2.871 1.00 0.00 44 VAL A CA 20
ATOM 20913 C C . VAL A 1 44 ? 3.373 6.927 4.215 1.00 0.00 44 VAL A C 20
ATOM 20914 O O . VAL A 1 44 ? 4.253 7.725 4.539 1.00 0.00 44 VAL A O 20
ATOM 20927 N N . ARG A 1 45 ? 2.334 6.639 4.992 1.00 0.00 45 ARG A N 20
ATOM 20928 C CA . ARG A 1 45 ? 2.165 7.259 6.301 1.00 0.00 45 ARG A CA 20
ATOM 20929 C C . ARG A 1 45 ? 3.176 6.705 7.300 1.00 0.00 45 ARG A C 20
ATOM 20930 O O . ARG A 1 45 ? 3.551 7.381 8.259 1.00 0.00 45 ARG A O 20
ATOM 20951 N N . HIS A 1 46 ? 3.614 5.472 7.069 1.00 0.00 46 HIS A N 20
ATOM 20952 C CA . HIS A 1 46 ? 4.582 4.827 7.949 1.00 0.00 46 HIS A CA 20
ATOM 20953 C C . HIS A 1 46 ? 6.002 5.279 7.619 1.00 0.00 46 HIS A C 20
ATOM 20954 O O . HIS A 1 46 ? 6.866 5.333 8.494 1.00 0.00 46 HIS A O 20
ATOM 20968 N N . PHE A 1 47 ? 6.235 5.602 6.351 1.00 0.00 47 PHE A N 20
ATOM 20969 C CA . PHE A 1 47 ? 7.550 6.048 5.905 1.00 0.00 47 PHE A CA 20
ATOM 20970 C C . PHE A 1 47 ? 7.862 7.442 6.442 1.00 0.00 47 PHE A C 20
ATOM 20971 O O . PHE A 1 47 ? 9.026 7.817 6.586 1.00 0.00 47 PHE A O 20
ATOM 20988 N N . TYR A 1 48 ? 6.815 8.204 6.737 1.00 0.00 48 TYR A N 20
ATOM 20989 C CA . TYR A 1 48 ? 6.976 9.558 7.255 1.00 0.00 48 TYR A CA 20
ATOM 20990 C C . TYR A 1 48 ? 7.654 9.540 8.622 1.00 0.00 48 TYR A C 20
ATOM 20991 O O . TYR A 1 48 ? 8.561 10.329 8.888 1.00 0.00 48 TYR A O 20
ATOM 21009 N N . TYR A 1 49 ? 7.206 8.635 9.485 1.00 0.00 49 TYR A N 20
ATOM 21010 C CA . TYR A 1 49 ? 7.767 8.514 10.826 1.00 0.00 49 TYR A CA 20
ATOM 21011 C C . TYR A 1 49 ? 8.896 7.489 10.854 1.00 0.00 49 TYR A C 20
ATOM 21012 O O . TYR A 1 49 ? 9.947 7.723 11.450 1.00 0.00 49 TYR A O 20
ATOM 21030 N N . SER A 1 50 ? 8.669 6.351 10.205 1.00 0.00 50 SER A N 20
ATOM 21031 C CA . SER A 1 50 ? 9.665 5.287 10.158 1.00 0.00 50 SER A CA 20
ATOM 21032 C C . SER A 1 50 ? 9.993 4.914 8.715 1.00 0.00 50 SER A C 20
ATOM 21033 O O . SER A 1 50 ? 9.158 4.362 8.000 1.00 0.00 50 SER A O 20
ATOM 21041 N N . ASN A 1 51 ? 11.216 5.221 8.295 1.00 0.00 51 ASN A N 20
ATOM 21042 C CA . ASN A 1 51 ? 11.657 4.919 6.938 1.00 0.00 51 ASN A CA 20
ATOM 21043 C C . ASN A 1 51 ? 11.969 3.433 6.785 1.00 0.00 51 ASN A C 20
ATOM 21044 O O . ASN A 1 51 ? 12.982 3.059 6.195 1.00 0.00 51 ASN A O 20
ATOM 21055 N N . ARG A 1 52 ? 11.090 2.592 7.320 1.00 0.00 52 ARG A N 20
ATOM 21056 C CA . ARG A 1 52 ? 11.272 1.147 7.244 1.00 0.00 52 ARG A CA 20
ATOM 21057 C C . ARG A 1 52 ? 9.928 0.436 7.118 1.00 0.00 52 ARG A C 20
ATOM 21058 O O . ARG A 1 52 ? 8.871 1.058 7.230 1.00 0.00 52 ARG A O 20
ATOM 21079 N N . CYS A 1 53 ? 9.975 -0.871 6.883 1.00 0.00 53 CYS A N 20
ATOM 21080 C CA . CYS A 1 53 ? 8.763 -1.667 6.741 1.00 0.00 53 CYS A CA 20
ATOM 21081 C C . CYS A 1 53 ? 8.236 -2.106 8.104 1.00 0.00 53 CYS A C 20
ATOM 21082 O O . CYS A 1 53 ? 8.970 -2.636 8.939 1.00 0.00 53 CYS A O 20
ATOM 21089 N N . PRO A 1 54 ? 6.935 -1.881 8.337 1.00 0.00 54 PRO A N 20
ATOM 21090 C CA . PRO A 1 54 ? 6.281 -2.245 9.597 1.00 0.00 54 PRO A CA 20
ATOM 21091 C C . PRO A 1 54 ? 6.150 -3.755 9.767 1.00 0.00 54 PRO A C 20
ATOM 21092 O O . PRO A 1 54 ? 5.495 -4.232 10.693 1.00 0.00 54 PRO A O 20
ATOM 21103 N N . LYS A 1 55 ? 6.778 -4.503 8.866 1.00 0.00 55 LYS A N 20
ATOM 21104 C CA . LYS A 1 55 ? 6.735 -5.960 8.916 1.00 0.00 55 LYS A CA 20
ATOM 21105 C C . LYS A 1 55 ? 8.124 -6.538 9.164 1.00 0.00 55 LYS A C 20
ATOM 21106 O O . LYS A 1 55 ? 8.403 -7.075 10.236 1.00 0.00 55 LYS A O 20
ATOM 21125 N N . CYS A 1 56 ? 8.994 -6.423 8.165 1.00 0.00 56 CYS A N 20
ATOM 21126 C CA . CYS A 1 56 ? 10.355 -6.933 8.274 1.00 0.00 56 CYS A CA 20
ATOM 21127 C C . CYS A 1 56 ? 11.281 -5.885 8.885 1.00 0.00 56 CYS A C 20
ATOM 21128 O O . CYS A 1 56 ? 12.371 -6.205 9.357 1.00 0.00 56 CYS A O 20
ATOM 21135 N N . ASN A 1 57 ? 10.839 -4.632 8.871 1.00 0.00 57 ASN A N 20
ATOM 21136 C CA . ASN A 1 57 ? 11.628 -3.537 9.423 1.00 0.00 57 ASN A CA 20
ATOM 21137 C C . ASN A 1 57 ? 12.915 -3.339 8.628 1.00 0.00 57 ASN A C 20
ATOM 21138 O O . ASN A 1 57 ? 14.011 -3.354 9.188 1.00 0.00 57 ASN A O 20
ATOM 21149 N N . ILE A 1 58 ? 12.773 -3.153 7.320 1.00 0.00 58 ILE A N 20
ATOM 21150 C CA . ILE A 1 58 ? 13.924 -2.951 6.448 1.00 0.00 58 ILE A CA 20
ATOM 21151 C C . ILE A 1 58 ? 13.927 -1.544 5.861 1.00 0.00 58 ILE A C 20
ATOM 21152 O O . ILE A 1 58 ? 12.880 -0.909 5.734 1.00 0.00 58 ILE A O 20
ATOM 21168 N N . VAL A 1 59 ? 15.112 -1.061 5.500 1.00 0.00 59 VAL A N 20
ATOM 21169 C CA . VAL A 1 59 ? 15.253 0.270 4.923 1.00 0.00 59 VAL A CA 20
ATOM 21170 C C . VAL A 1 59 ? 14.836 0.279 3.456 1.00 0.00 59 VAL A C 20
ATOM 21171 O O . VAL A 1 59 ? 15.634 -0.032 2.571 1.00 0.00 59 VAL A O 20
ATOM 21184 N N . VAL A 1 60 ? 13.582 0.639 3.205 1.00 0.00 60 VAL A N 20
ATOM 21185 C CA . VAL A 1 60 ? 13.059 0.691 1.845 1.00 0.00 60 VAL A CA 20
ATOM 21186 C C . VAL A 1 60 ? 13.253 2.074 1.234 1.00 0.00 60 VAL A C 20
ATOM 21187 O O . VAL A 1 60 ? 12.468 2.990 1.483 1.00 0.00 60 VAL A O 20
ATOM 21200 N N . HIS A 1 61 ? 14.303 2.219 0.432 1.00 0.00 61 HIS A N 20
ATOM 21201 C CA . HIS A 1 61 ? 14.600 3.491 -0.217 1.00 0.00 61 HIS A CA 20
ATOM 21202 C C . HIS A 1 61 ? 15.294 3.268 -1.557 1.00 0.00 61 HIS A C 20
ATOM 21203 O O . HIS A 1 61 ? 16.451 2.852 -1.604 1.00 0.00 61 HIS A O 20
ATOM 21217 N N . GLN A 1 62 ? 14.579 3.548 -2.642 1.00 0.00 62 GLN A N 20
ATOM 21218 C CA . GLN A 1 62 ? 15.127 3.376 -3.982 1.00 0.00 62 GLN A CA 20
ATOM 21219 C C . GLN A 1 62 ? 16.417 4.172 -4.149 1.00 0.00 62 GLN A C 20
ATOM 21220 O O . GLN A 1 62 ? 16.389 5.363 -4.461 1.00 0.00 62 GLN A O 20
ATOM 21234 N N . THR A 1 63 ? 17.549 3.507 -3.938 1.00 0.00 63 THR A N 20
ATOM 21235 C CA . THR A 1 63 ? 18.850 4.152 -4.063 1.00 0.00 63 THR A CA 20
ATOM 21236 C C . THR A 1 63 ? 18.960 4.917 -5.377 1.00 0.00 63 THR A C 20
ATOM 21237 O O . THR A 1 63 ? 18.833 4.338 -6.455 1.00 0.00 63 THR A O 20
ATOM 21248 N N . GLN A 1 64 ? 19.197 6.221 -5.279 1.00 0.00 64 GLN A N 20
ATOM 21249 C CA . GLN A 1 64 ? 19.324 7.065 -6.461 1.00 0.00 64 GLN A CA 20
ATOM 21250 C C . GLN A 1 64 ? 19.902 8.429 -6.097 1.00 0.00 64 GLN A C 20
ATOM 21251 O O . GLN A 1 64 ? 19.554 9.026 -5.078 1.00 0.00 64 GLN A O 20
ATOM 21265 N N . PRO A 1 65 ? 20.808 8.934 -6.948 1.00 0.00 65 PRO A N 20
ATOM 21266 C CA . PRO A 1 65 ? 21.453 10.233 -6.737 1.00 0.00 65 PRO A CA 20
ATOM 21267 C C . PRO A 1 65 ? 20.486 11.398 -6.920 1.00 0.00 65 PRO A C 20
ATOM 21268 O O . PRO A 1 65 ? 20.900 12.556 -6.997 1.00 0.00 65 PRO A O 20
ATOM 21279 N N . LEU A 1 66 ? 19.197 11.085 -6.987 1.00 0.00 66 LEU A N 20
ATOM 21280 C CA . LEU A 1 66 ? 18.170 12.107 -7.160 1.00 0.00 66 LEU A CA 20
ATOM 21281 C C . LEU A 1 66 ? 16.776 11.512 -6.987 1.00 0.00 66 LEU A C 20
ATOM 21282 O O . LEU A 1 66 ? 16.303 10.755 -7.836 1.00 0.00 66 LEU A O 20
ATOM 21298 N N . SER A 1 67 ? 16.122 11.861 -5.884 1.00 0.00 67 SER A N 20
ATOM 21299 C CA . SER A 1 67 ? 14.782 11.361 -5.599 1.00 0.00 67 SER A CA 20
ATOM 21300 C C . SER A 1 67 ? 13.820 11.708 -6.731 1.00 0.00 67 SER A C 20
ATOM 21301 O O . SER A 1 67 ? 14.136 12.517 -7.603 1.00 0.00 67 SER A O 20
ATOM 21309 N N . GLY A 1 68 ? 12.643 11.091 -6.709 1.00 0.00 68 GLY A N 20
ATOM 21310 C CA . GLY A 1 68 ? 11.651 11.347 -7.737 1.00 0.00 68 GLY A CA 20
ATOM 21311 C C . GLY A 1 68 ? 10.244 11.425 -7.180 1.00 0.00 68 GLY A C 20
ATOM 21312 O O . GLY A 1 68 ? 9.417 10.540 -7.398 1.00 0.00 68 GLY A O 20
ATOM 21316 N N . PRO A 1 69 ? 9.956 12.506 -6.439 1.00 0.00 69 PRO A N 20
ATOM 21317 C CA . PRO A 1 69 ? 8.639 12.721 -5.832 1.00 0.00 69 PRO A CA 20
ATOM 21318 C C . PRO A 1 69 ? 7.565 13.026 -6.871 1.00 0.00 69 PRO A C 20
ATOM 21319 O O . PRO A 1 69 ? 6.481 12.443 -6.845 1.00 0.00 69 PRO A O 20
ATOM 21330 N N . SER A 1 70 ? 7.873 13.941 -7.783 1.00 0.00 70 SER A N 20
ATOM 21331 C CA . SER A 1 70 ? 6.932 14.326 -8.829 1.00 0.00 70 SER A CA 20
ATOM 21332 C C . SER A 1 70 ? 5.549 14.592 -8.243 1.00 0.00 70 SER A C 20
ATOM 21333 O O . SER A 1 70 ? 4.533 14.211 -8.825 1.00 0.00 70 SER A O 20
ATOM 21341 N N . SER A 1 71 ? 5.518 15.250 -7.089 1.00 0.00 71 SER A N 20
ATOM 21342 C CA . SER A 1 71 ? 4.261 15.565 -6.421 1.00 0.00 71 SER A CA 20
ATOM 21343 C C . SER A 1 71 ? 4.239 17.020 -5.962 1.00 0.00 71 SER A C 20
ATOM 21344 O O . SER A 1 71 ? 5.284 17.620 -5.713 1.00 0.00 71 SER A O 20
ATOM 21352 N N . GLY A 1 72 ? 3.039 17.581 -5.852 1.00 0.00 72 GLY A N 20
ATOM 21353 C CA . GLY A 1 72 ? 2.902 18.961 -5.423 1.00 0.00 72 GLY A CA 20
ATOM 21354 C C . GLY A 1 72 ? 3.660 19.248 -4.142 1.00 0.00 72 GLY A C 20
ATOM 21355 O O . GLY A 1 72 ? 4.680 19.934 -4.191 1.00 0.00 72 GLY A O 20
#

GO terms:
  GO:0005634 nucleus (C, IDA)
  GO:0031519 PcG protein complex (C, IDA)
  GO:0035102 PRC1 complex (C, IDA)
  GO:0005654 nucleoplasm (C, TAS)
  GO:0005515 protein binding (F, IPI)
  GO:0045892 negative regulation of DNA-templated transcription (P, IDA)
  GO:0006338 chromatin remodeling (P, IMP)

Radius of gyration: 15.32 Å; Cα contacts (8 Å, |Δi|>4): 65; chains: 1; bounding box: 47×38×16 Å

InterPro domains:
  IPR001841 Zinc finger, RING-type [PF13923] (134-172)
  IPR001841 Zinc finger, RING-type [PS50089] (134-173)
  IPR001841 Zinc finger, RING-type [SM00184] (134-172)
  IPR013083 Zinc finger, RING/FYVE/PHD-type [G3DSA:3.30.40.10] (118-221)
  IPR017907 Zinc finger, RING-type, conserved site [PS00518] (150-159)
  IPR029071 Ubiquitin-like domain superfamily [SSF54236] (265-340)
  IPR032443 RAWUL domain [PF16207] (275-322)
  IPR046979 Polycomb group RING finger protein 6, RAWUL [cd17085] (252-341)
  IPR051507 Polycomb group RING finger [PTHR45893] (119-345)

Secondary structure (DSSP, 8-state):
-------------GGGS-TTTSS--SS-EE-SSS--EE-HHHHHHHHHH-SS-TTT-----SS-S----S--

Foldseek 3Di:
DPDDDDDDDDDDDDLQAADQVRHGADPFDADPPVRHTHHPCRVVVCCVVQCADPPPGHRDDDDDPDDDPVDD

Organism: Homo sapiens (NCBI:txid9606)

Solvent-accessible surface area: 6185 Å² total; per-residue (Å²): 134,107,119,65,118,125,63,134,168,108,162,132,88,101,180,78,96,2,52,73,66,159,24,173,41,148,78,54,42,72,11,103,73,32,119,46,47,2,4,115,86,15,8,53,146,34,36,176,164,43,82,123,2,44,97,49,93,44,83,7,131,99,86,99,132,135,104,37,124,122,97,123

Nearest PDB structures (foldseek):
  2djb-assembly1_A  TM=6.633E-01  e=6.470E-11  Homo sapiens
  5gm6-assembly1_o  TM=7.694E-01  e=2.972E-01  Saccharomyces cerevisiae S288C
  5ylz-assembly1_s  TM=7.138E-01  e=2.094E-01  Saccharomyces cerevisiae S288C
  8i0v-assembly1_q  TM=6.649E-01  e=2.771E-01  Homo sapiens
  9esi-assembly1_U  TM=7.219E-01  e=3.207E+00  Schizosaccharomyces pombe

Sequence (72 aa):
GSSGSSGNLSELTPYILCSICKGYLIDATTITECLHTFCKSCIVRHFYYSNRCPKCNIVVHQTQPLSGPSSGGSSGSSGNLSELTPYILCSICKGYLIDATTITECLHTFCKSCIVRHFYYSNRCPKCNIVVHQTQPLSGPSSGGSSGSSGNLSELTPYILCSICKGYLIDATTITECLHTFCKSCIVRHFYYSNRCPKCNIVVHQTQPLSGPSSGGSSGSSGNLSELTPYILCSICKGYLIDATTITECLHTFCKSCIVRHFYYSNRCPKCNIVVHQTQPLSGPSSGGSSGSSGNLSELTPYILCSICKGYLIDATTITECLHTFCKSCIVRHFYYSNRCPKCNIVVHQTQPLSGPSSGGSSGSSGNLSELTPYILCSICKGYLIDATTITECLHTFCKSCIVRHFYYSNRCPKCNIVVHQTQPLSGPSSGGSSGSSGNLSELTPYILCSICKGYLIDATTITECLHTFCKSCIVRHFYYSNRCPKCNIVVHQTQPLSGPSSGGSSGSSGNLSELTPYILCSICKGYLIDATTITECLHTFCKSCIVRHFYYSNRCPKCNIVVHQTQPLSGPSSGGSSGSSGNLSELTPYILCSICKGYLIDATTITECLHTFCKSCIVRHFYYSNRCPKCNIVVHQTQPLSGPSSGGSSGSSGNLSELTPYILCSICKGYLIDATTITECLHTFCKSCIVRHFYYSNRCPKCNIVVHQTQPLSGPSSGGSSGSSGNLSELTPYILCSICKGYLIDATTITECLHTFCKSCIVRHFYYSNRCPKCNIVVHQTQPLSGPSSGGSSGSSGNLSELTPYILCSICKGYLIDATTITECLHTFCKSCIVRHFYYSNRCPKCNIVVHQTQPLSGPSSGGSSGSSGNLSELTPYILCSICKGYLIDATTITECLHTFCKSCIVRHFYYSNRCPKCNIVVHQTQPLSGPSSGGSSGSSGNLSELTPYILCSICKGYLIDATTITECLHTFCKSCIVRHFYYSNRCPKCNIVVHQTQPLSGPSSGGSSGSSGNLSELTPYILCSICKGYLIDATTITECLHTFCKSCIVRHFYYSNRCPKCNIVVHQTQPLSGPSSGGSSGSSGNLSELTPYILCSICKGYLIDATTITECLHTFCKSCIVRHFYYSNRCPKCNIVVHQTQPLSGPSSGGSSGSSGNLSELTPYILCSICKGYLIDATTITECLHTFCKSCIVRHFYYSNRCPKCNIVVHQTQPLSGPSSGGSSGSSGNLSELTPYILCSICKGYLIDATTITECLHTFCKSCIVRHFYYSNRCPKCNIVVHQTQPLSGPSSGGSSGSSGNLSELTPYILCSICKGYLIDATTITECLHTFCKSCIVRHFYYSNRCPKCNIVVHQTQPLSGPSSGGSSGSSGNLSELTPYILCSICKGYLIDATTITECLHTFCKSCIVRHFYYSNRCPKCNIVVHQTQPLSGPSSG